Protein AF-0000000070794634 (afdb_homodimer)

Nearest PDB structures (foldseek):
  1ek9-assembly1_A  TM=8.458E-01  e=3.364E-18  Escherichia coli
  2xmn-assembly1_C  TM=8.516E-01  e=5.477E-17  Escherichia coli K-12
  1yc9-assembly1_A-3  TM=8.594E-01  e=1.752E-16  Vibrio cholerae
  2vdd-assembly1_A  TM=8.437E-01  e=4.238E-16  Escherichia coli K-12
  1wp1-assembly2_B  TM=8.830E-01  e=2.532E-12  Pseudomonas aeruginosa

Radius of gyration: 41.19 Å; Cα contacts (8 Å, |Δi|>4): 1205; chains: 2; bounding box: 105×138×126 Å

Sequence (838 aa):
MKHFSVKQITYTIFLGFCCFTGPISYAKTPLALSQLIKEATQNNPQIRAARDRLLAAIHVIPQARALPDPKLNAGYINMSENIPMDVDPRREQMLGGQQEIPFPGKLIVRGRIATLEAKRAEAEYQATSFAVIAELKRLYYDLYFVNKSIEIVQRNQELLHEMEKSSEANYSVGKTPQQDIYRAQTEISRLLMRLVILKQQRGSLQADINRLLNRSLEITIHTPAVLPVTPMGHNLEYFYTLVKSRAPQLIMQQRAVQKGRQAIRLSKMEYFPDVEIEGGQLHDTGMHTKGYQVLLKATVPLYFMQKQNHAVRESLARYNADIEDLQTTYRMLSFQVKNAYLLAERSAKLIHLIQHTIIPQASLTFTSSQATYGVGKVDFLTMLNNLLTLQENELEWHGELAEHEKAIAQIEESTGTFLMKHFSVKQITYTIFLGFCCFTGPISYAKTPLALSQLIKEATQNNPQIRAARDRLLAAIHVIPQARALPDPKLNAGYINMSENIPMDVDPRREQMLGGQQEIPFPGKLIVRGRIATLEAKRAEAEYQATSFAVIAELKRLYYDLYFVNKSIEIVQRNQELLHEMEKSSEANYSVGKTPQQDIYRAQTEISRLLMRLVILKQQRGSLQADINRLLNRSLEITIHTPAVLPVTPMGHNLEYFYTLVKSRAPQLIMQQRAVQKGRQAIRLSKMEYFPDVEIEGGQLHDTGMHTKGYQVLLKATVPLYFMQKQNHAVRESLARYNADIEDLQTTYRMLSFQVKNAYLLAERSAKLIHLIQHTIIPQASLTFTSSQATYGVGKVDFLTMLNNLLTLQENELEWHGELAEHEKAIAQIEESTGTFL

Secondary structure (DSSP, 8-state):
-------TT---------------------HHHHHHHHHHHHH-HHHHHHHHHHHHHHHHHHHHHSPPPPEEEEEEEEE-TT--TTS--EEEEEEEEEEEE--TTHHHHHHHHHHHHHHHHHHHHHHHHHHHHHHHHHHHHHHHHHHHHHHHHHHHHHHHHHHHHHHHHHHHTTSS-THHHHHHHHHHHHHHHHHHHHHHHHHHHHHHHHHHHTS-TT------SSPPPPP--S-HHHHHHHHHHH-HHHHHHHHHHHHHHHHHHHHHHTTSPEEEEEEEEEEETTTTEEEEEEEEEEE--TTTTTTHHHHHHHHHHHHHHHHHHHHHHHHHHHHHHHHHHHHHHHHHHHHHHIIIIIHHHHHHHHHHHHHHHHHTSS-HHHHHHHHHHHHHHHHHHHHHHHHHHHHHHHHHHHHT---/-------S----------------------HHHHHHHHHHHHH-HHHHHHHHHHHHHHHHHHHHHSPPPPEEEEEEEEEEET--TTS--EEEEEEEEEEEEPPTTHHHHHHHHHHHHHHHHHHHHHHHHHHHHHHHHHHHHHHHHHHHHHHHHHHHHHHHHHHHHHHHHHHHTTSS-THHHHHHHHHHHHHHHHHHHHHHHHHHHHHHHHHHHTS-TT------SSPPPPP--S-HHHHHHHHHHH-HHHHHHHHHHHHHHHHHHHHHHTTSPEEEEEEEEEEETTTTEEEEEEEEEEE--TTTTTTHHHHHHHHHHHHHHHHHHHHHHHHHHHHHHHHHHHHHHHHHHHHHHIIIIIHHHHHHHHHHHHHHHHHTSS-HHHHHHHHHHHHHHHHHHHHHHHHHHHHHHHHHHHHT---

InterPro domains:
  IPR003423 Outer membrane efflux protein [PF02321] (36-214)
  IPR003423 Outer membrane efflux protein [PF02321] (243-396)
  IPR051906 Outer membrane protein TolC-like [PTHR30026] (23-418)

Organism: Legionella pneumophila subsp. pneumophila (strain Philadelphia 1 / ATCC 33152 / DSM 7513) (NCBI:txid272624)

pLDDT: mean 86.17, std 16.87, range [25.06, 98.25]

Foldseek 3Di:
DPPPDPDDDPPPDPPPPPPCPPPLPQPDDPPQLVVLLVLLCVAFVQLVVLVVVLVVLVVCLVVLLDFDDKDKDWDWDWQPPPPPPPDFTFTKIKTKMKGWFFPPPLSVLSSVLSVLVSVLSVLVSLLSSLVLSLVLLLLQLVLVLLVVLLVLLVVLLVVLVVQLVVQVVCVVVPQADPVLNVVSVVVNVVSVVVNVVSVVVNLVSQLVSCNSSVHDSPDHGDDDPDFDFGDPPDDLVVLLVLLVPPFSVLSSLVSVLVSLVSQLVSLVSVQAKIKMKMKIKMAGPRVRDIDIDIDIDIDHDPPCVPPSVVSSVVSVVVSVVSVVVSVVLSVVLSVLLVVLVVLLVVLVVLLCCLVPPVLVVLVVQLVVQVVVVVVSNHHSVSNVVSSVSNSVSVSVNSVSSSSNSSSQSSSCSSSVHHD/DCPPPPPDDPPPPPPPPPPCPPPLPQPDDPPQLVVLLVLLCVAFVQLVVLVVVLVVLVVVLVVLLDFPDKDKDWDWDWDDPPPPPPDFTFTKIKTKMKGWFFDPPLSVLSSVLSVLVSVLSVLVSLLSSLVLSLVLLLLLLVLVLLVVLLVLLVVLLVVLVVQLVVQVVCVVVPQADPVLNVVSVVVNVVSVVVNVVSVVSNLVSQLVSCNSSVHDSPDHGDDDPAFDFGDPPDDLVVLLVLLVPPFSVLSSLVSVLVSLVSQLVSLVSVQAKIKMKMKIWMAGPRVRDIDIDIDIDIDHDPVCVPPSVVSSVVSVVVSVVSVVVSVVLSVVLSVLLVVLVVLLVVLVVLLCCLVPPVLVVLVVQLVVQVVVVVVSNDHSVSNVVSSVSNSVSVSVNSVSSSSNSSSQSSSCSSSVHHD

Solvent-accessible surface area (backbone atoms only — not comparable to full-atom values): 42490 Å² total; per-residue (Å²): 132,87,75,75,83,81,74,72,75,71,75,68,80,77,74,75,77,71,74,73,72,64,74,77,73,63,61,75,67,54,69,64,56,52,52,49,48,55,45,28,71,73,46,15,62,70,46,51,51,33,46,51,52,23,52,52,34,53,63,44,24,66,61,43,50,49,72,62,80,64,43,77,46,76,47,77,47,77,50,61,81,90,53,57,96,84,50,78,51,43,36,34,38,34,44,32,37,33,39,55,44,66,41,87,51,54,39,57,44,41,21,50,39,33,45,33,50,21,51,24,32,46,24,47,29,51,36,45,44,36,48,50,50,30,51,46,50,39,45,51,34,50,40,38,37,40,55,51,45,47,53,52,52,51,53,49,46,53,50,42,53,52,49,32,53,51,39,49,56,35,31,76,72,68,75,40,64,71,64,51,38,53,52,37,52,51,49,48,52,52,50,52,53,49,46,55,52,42,53,50,48,44,54,53,39,36,27,52,50,22,54,50,40,61,50,66,52,80,57,85,75,82,67,74,95,68,82,79,79,67,72,77,91,63,57,70,70,56,52,52,52,36,32,76,72,48,9,26,66,50,48,26,36,51,30,49,34,54,33,30,53,42,48,32,54,47,38,60,51,58,68,51,43,34,38,32,44,30,41,29,40,35,37,26,69,60,64,57,28,44,29,42,35,41,35,39,32,35,37,43,56,77,54,37,82,42,31,47,50,25,46,32,51,19,32,46,23,46,29,51,18,36,49,23,48,36,52,41,48,48,38,50,42,51,38,51,37,51,40,23,49,42,47,27,51,42,23,51,52,47,38,52,45,35,62,71,46,50,45,55,51,32,50,49,52,27,54,52,33,54,59,34,37,78,73,68,77,40,58,64,67,59,35,51,49,32,48,53,50,38,49,51,47,53,47,48,38,46,44,28,52,31,48,24,53,38,20,51,33,48,35,23,42,49,22,54,44,88,119,136,84,79,76,79,81,72,71,76,77,73,73,79,76,74,75,75,72,74,74,75,64,75,78,70,64,58,76,67,53,68,65,55,51,52,51,48,54,43,27,72,71,45,14,33,68,44,52,20,33,48,24,45,23,53,18,34,54,29,44,23,49,36,42,52,46,74,64,63,31,34,37,37,41,30,40,34,41,37,61,46,67,52,55,97,86,52,79,49,48,36,34,40,34,43,33,36,34,39,56,43,66,40,89,55,54,39,58,44,40,22,49,38,32,46,32,49,21,52,23,32,45,23,48,32,51,38,46,44,35,48,51,49,31,50,47,50,40,45,52,32,49,40,39,37,40,54,51,45,47,53,51,53,51,52,50,47,54,51,42,52,52,49,30,53,52,38,49,56,35,32,75,73,67,74,41,63,71,62,52,39,53,51,37,51,52,52,47,51,51,49,50,53,49,47,47,52,41,51,39,48,43,53,39,38,35,20,52,50,22,38,50,41,59,50,67,51,79,56,86,75,83,66,73,94,69,82,80,80,66,72,77,91,63,57,72,68,58,51,54,52,36,32,75,73,47,10,25,66,48,49,25,35,51,30,50,33,54,31,28,54,42,46,31,52,47,35,59,50,58,69,50,44,32,37,32,44,31,40,29,41,36,36,28,69,58,76,70,44,80,48,73,49,77,46,81,42,68,52,68,63,80,56,34,82,67,48,44,49,48,45,31,49,48,32,49,52,51,28,52,51,34,51,51,48,37,52,50,47,49,52,51,42,49,47,52,38,51,53,23,49,51,47,26,52,50,24,53,53,48,38,51,47,36,64,72,45,50,45,55,51,32,50,49,52,28,54,51,33,55,60,32,37,76,74,66,76,40,57,65,65,59,35,49,50,33,48,53,50,37,50,52,48,53,48,48,40,47,46,29,52,31,48,23,53,38,21,51,35,49,35,24,43,50,22,55,44,88,121

Structure (mmCIF, N/CA/C/O backbone):
data_AF-0000000070794634-model_v1
#
loop_
_entity.id
_entity.type
_entity.pdbx_description
1 polymer 'Chemiosmotic efflux system B protein C'
#
loop_
_atom_site.group_PDB
_atom_site.id
_atom_site.type_symbol
_atom_site.label_atom_id
_atom_site.label_alt_id
_atom_site.label_comp_id
_atom_site.label_asym_id
_atom_site.label_entity_id
_atom_site.label_seq_id
_atom_site.pdbx_PDB_ins_code
_atom_site.Cartn_x
_atom_site.Cartn_y
_atom_site.Cartn_z
_atom_site.occupancy
_atom_site.B_iso_or_equiv
_atom_site.auth_seq_id
_atom_site.auth_comp_id
_atom_site.auth_asym_id
_atom_site.auth_atom_id
_atom_site.pdbx_PDB_model_num
ATOM 1 N N . MET A 1 1 ? -18.656 -27 81.125 1 25.06 1 MET A N 1
ATOM 2 C CA . MET A 1 1 ? -18.375 -27.672 79.812 1 25.06 1 MET A CA 1
ATOM 3 C C . MET A 1 1 ? -19.312 -27.156 78.75 1 25.06 1 MET A C 1
ATOM 5 O O . MET A 1 1 ? -19.656 -27.891 77.812 1 25.06 1 MET A O 1
ATOM 9 N N . LYS A 1 2 ? -19.844 -25.906 78.938 1 28.2 2 LYS A N 1
ATOM 10 C CA . LYS A 1 2 ? -21.031 -25.391 78.25 1 28.2 2 LYS A CA 1
ATOM 11 C C . LYS A 1 2 ? -20.812 -25.266 76.75 1 28.2 2 LYS A C 1
ATOM 13 O O . LYS A 1 2 ? -19.891 -24.578 76.312 1 28.2 2 LYS A O 1
ATOM 18 N N . HIS A 1 3 ? -21.141 -26.375 76 1 28.7 3 HIS A N 1
ATOM 19 C CA . HIS A 1 3 ? -21 -26.719 74.562 1 28.7 3 HIS A CA 1
ATOM 20 C C . HIS A 1 3 ? -21.812 -25.781 73.688 1 28.7 3 HIS A C 1
ATOM 22 O O . HIS A 1 3 ? -23.016 -25.938 73.562 1 28.7 3 HIS A O 1
ATOM 28 N N . PHE A 1 4 ? -21.625 -24.484 73.938 1 31.44 4 PHE A N 1
ATOM 29 C CA . PHE A 1 4 ? -22.406 -23.531 73.188 1 31.44 4 PHE A CA 1
ATOM 30 C C . PHE A 1 4 ? -22.312 -23.828 71.688 1 31.44 4 PHE A C 1
ATOM 32 O O . PHE A 1 4 ? -21.234 -24.172 71.188 1 31.44 4 PHE A O 1
ATOM 39 N N . SER A 1 5 ? -23.422 -24.219 71 1 30.67 5 SER A N 1
ATOM 40 C CA . SER A 1 5 ? -23.797 -24.672 69.688 1 30.67 5 SER A CA 1
ATOM 41 C C . SER A 1 5 ? -23.391 -23.641 68.625 1 30.67 5 SER A C 1
ATOM 43 O O . SER A 1 5 ? -23.469 -22.438 68.875 1 30.67 5 SER A O 1
ATOM 45 N N . VAL A 1 6 ? -22.5 -23.984 67.625 1 30.52 6 VAL A N 1
ATOM 46 C CA . VAL A 1 6 ? -21.688 -23.516 66.5 1 30.52 6 VAL A CA 1
ATOM 47 C C . VAL A 1 6 ? -22.578 -22.844 65.438 1 30.52 6 VAL A C 1
ATOM 49 O O . VAL A 1 6 ? -22.078 -22.125 64.625 1 30.52 6 VAL A O 1
ATOM 52 N N . LYS A 1 7 ? -23.844 -23.359 65.25 1 30.47 7 LYS A N 1
ATOM 53 C CA . LYS A 1 7 ? -24.281 -23.406 63.875 1 30.47 7 LYS A CA 1
ATOM 54 C C . LYS A 1 7 ? -24.547 -22 63.344 1 30.47 7 LYS A C 1
ATOM 56 O O . LYS A 1 7 ? -24.516 -21.781 62.125 1 30.47 7 LYS A O 1
ATOM 61 N N . GLN A 1 8 ? -25.219 -21.25 64.125 1 27.73 8 GLN A N 1
ATOM 62 C CA . GLN A 1 8 ? -26.172 -20.391 63.438 1 27.73 8 GLN A CA 1
ATOM 63 C C . GLN A 1 8 ? -25.453 -19.391 62.531 1 27.73 8 GLN A C 1
ATOM 65 O O . GLN A 1 8 ? -25.891 -19.172 61.406 1 27.73 8 GLN A O 1
ATOM 70 N N . ILE A 1 9 ? -24.797 -18.469 63.031 1 30.27 9 ILE A N 1
ATOM 71 C CA . ILE A 1 9 ? -25.078 -17.094 62.656 1 30.27 9 ILE A CA 1
ATOM 72 C C . ILE A 1 9 ? -24.312 -16.75 61.375 1 30.27 9 ILE A C 1
ATOM 74 O O . ILE A 1 9 ? -24.266 -15.586 60.969 1 30.27 9 ILE A O 1
ATOM 78 N N . THR A 1 10 ? -23.625 -17.703 60.75 1 31.08 10 THR A N 1
ATOM 79 C CA . THR A 1 10 ? -22.703 -17.062 59.812 1 31.08 10 THR A CA 1
ATOM 80 C C . THR A 1 10 ? -23.469 -16.438 58.656 1 31.08 10 THR A C 1
ATOM 82 O O . THR A 1 10 ? -22.891 -16.219 57.594 1 31.08 10 THR A O 1
ATOM 85 N N . TYR A 1 11 ? -24.781 -16.141 58.844 1 33.69 11 TYR A N 1
ATOM 86 C CA . TYR A 1 11 ? -25.359 -15.68 57.594 1 33.69 11 TYR A CA 1
ATOM 87 C C . TYR A 1 11 ? -24.609 -14.453 57.094 1 33.69 11 TYR A C 1
ATOM 89 O O . TYR A 1 11 ? -24.75 -13.359 57.625 1 33.69 11 TYR A O 1
ATOM 97 N N . THR A 1 12 ? -23.234 -14.516 57 1 31.97 12 THR A N 1
ATOM 98 C CA . THR A 1 12 ? -22.516 -13.391 56.406 1 31.97 12 THR A CA 1
ATOM 99 C C . THR A 1 12 ? -23.234 -12.883 55.156 1 31.97 12 THR A C 1
ATOM 101 O O . THR A 1 12 ? -23.719 -13.672 54.344 1 31.97 12 THR A O 1
ATOM 104 N N . ILE A 1 13 ? -23.609 -11.594 55.188 1 33.06 13 ILE A N 1
ATOM 105 C CA . ILE A 1 13 ? -24.125 -10.562 54.312 1 33.06 13 ILE A CA 1
ATOM 106 C C . ILE A 1 13 ? -23.344 -10.555 53 1 33.06 13 ILE A C 1
ATOM 108 O O . ILE A 1 13 ? -22.141 -10.234 53 1 33.06 13 ILE A O 1
ATOM 112 N N . PHE A 1 14 ? -23.5 -11.617 52.156 1 35.25 14 PHE A N 1
ATOM 113 C CA . PHE A 1 14 ? -23.031 -11.547 50.781 1 35.25 14 PHE A CA 1
ATOM 114 C C . PHE A 1 14 ? -23.516 -10.273 50.125 1 35.25 14 PHE A C 1
ATOM 116 O O . PHE A 1 14 ? -24.703 -10.156 49.781 1 35.25 14 PHE A O 1
ATOM 123 N N . LEU A 1 15 ? -23.125 -9.055 50.656 1 34.25 15 LEU A N 1
ATOM 124 C CA . LEU A 1 15 ? -23.328 -7.84 49.875 1 34.25 15 LEU A CA 1
ATOM 125 C C . LEU A 1 15 ? -22.844 -8.016 48.438 1 34.25 15 LEU A C 1
ATOM 127 O O . LEU A 1 15 ? -21.656 -8.203 48.219 1 34.25 15 LEU A O 1
ATOM 131 N N . GLY A 1 16 ? -23.688 -8.625 47.625 1 31.25 16 GLY A N 1
ATOM 132 C CA . GLY A 1 16 ? -23.578 -8.68 46.188 1 31.25 16 GLY A CA 1
ATOM 133 C C . GLY A 1 16 ? -23.219 -7.34 45.562 1 31.25 16 GLY A C 1
ATOM 134 O O . GLY A 1 16 ? -23.984 -6.383 45.656 1 31.25 16 GLY A O 1
ATOM 135 N N . PHE A 1 17 ? -21.922 -6.902 45.656 1 34.66 17 PHE A N 1
ATOM 136 C CA . PHE A 1 17 ? -21.453 -5.797 44.844 1 34.66 17 PHE A CA 1
ATOM 137 C C . PHE A 1 17 ? -21.906 -5.965 43.406 1 34.66 17 PHE A C 1
ATOM 139 O O . PHE A 1 17 ? -21.375 -6.812 42.656 1 34.66 17 PHE A O 1
ATOM 146 N N . CYS A 1 18 ? -23.156 -5.828 43.125 1 31.48 18 CYS A N 1
ATOM 147 C CA . CYS A 1 18 ? -23.578 -5.66 41.719 1 31.48 18 CYS A CA 1
ATOM 148 C C . CYS A 1 18 ? -22.797 -4.551 41.031 1 31.48 18 CYS A C 1
ATOM 150 O O . CYS A 1 18 ? -22.922 -3.377 41.406 1 31.48 18 CYS A O 1
ATOM 152 N N . CYS A 1 19 ? -21.547 -4.789 40.719 1 34.34 19 CYS A N 1
ATOM 153 C CA . CYS A 1 19 ? -20.859 -3.916 39.781 1 34.34 19 CYS A CA 1
ATOM 154 C C . CYS A 1 19 ? -21.797 -3.518 38.625 1 34.34 19 CYS A C 1
ATOM 156 O O . CYS A 1 19 ? -22.25 -4.371 37.875 1 34.34 19 CYS A O 1
ATOM 158 N N . PHE A 1 20 ? -22.609 -2.508 38.875 1 33.19 20 PHE A N 1
ATOM 159 C CA . PHE A 1 20 ? -23.266 -1.794 37.781 1 33.19 20 PHE A CA 1
ATOM 160 C C . PHE A 1 20 ? -22.297 -1.556 36.656 1 33.19 20 PHE A C 1
ATOM 162 O O . PHE A 1 20 ? -21.406 -0.711 36.75 1 33.19 20 PHE A O 1
ATOM 169 N N . THR A 1 21 ? -21.859 -2.578 35.969 1 38.19 21 THR A N 1
ATOM 170 C CA . THR A 1 21 ? -21.266 -2.32 34.656 1 38.19 21 THR A CA 1
ATOM 171 C C . THR A 1 21 ? -22.156 -1.386 33.844 1 38.19 21 THR A C 1
ATOM 173 O O . THR A 1 21 ? -23.266 -1.758 33.469 1 38.19 21 THR A O 1
ATOM 176 N N . GLY A 1 22 ? -22.141 -0.104 34.219 1 35.34 22 GLY A N 1
ATOM 177 C CA . GLY A 1 22 ? -22.797 0.856 33.344 1 35.34 22 GLY A CA 1
ATOM 178 C C . GLY A 1 22 ? -22.578 0.571 31.891 1 35.34 22 GLY A C 1
ATOM 179 O O . GLY A 1 22 ? -21.531 0.049 31.5 1 35.34 22 GLY A O 1
ATOM 180 N N . PRO A 1 23 ? -23.609 0.364 31.203 1 38.22 23 PRO A N 1
ATOM 181 C CA . PRO A 1 23 ? -23.438 0.172 29.766 1 38.22 23 PRO A CA 1
ATOM 182 C C . PRO A 1 23 ? -22.547 1.233 29.125 1 38.22 23 PRO A C 1
ATOM 184 O O . PRO A 1 23 ? -22.656 2.418 29.453 1 38.22 23 PRO A O 1
ATOM 187 N N . ILE A 1 24 ? -21.328 0.891 28.906 1 38.69 24 ILE A N 1
ATOM 188 C CA . ILE A 1 24 ? -20.562 1.713 27.969 1 38.69 24 ILE A CA 1
ATOM 189 C C . ILE A 1 24 ? -21.469 2.182 26.844 1 38.69 24 ILE A C 1
ATOM 191 O O . ILE A 1 24 ? -21.984 1.368 26.062 1 38.69 24 ILE A O 1
ATOM 195 N N . SER A 1 25 ? -22.25 3.213 27.078 1 35.81 25 SER A N 1
ATOM 196 C CA . SER A 1 25 ? -23.062 3.834 26.031 1 35.81 25 SER A CA 1
ATOM 197 C C . SER A 1 25 ? -22.25 4.02 24.75 1 35.81 25 SER A C 1
ATOM 199 O O . SER A 1 25 ? -21.266 4.758 24.734 1 35.81 25 SER A O 1
ATOM 201 N N . TYR A 1 26 ? -22.203 3 23.984 1 42.72 26 TYR A N 1
ATOM 202 C CA . TYR A 1 26 ? -21.688 3.195 22.625 1 42.72 26 TYR A CA 1
ATOM 203 C C . TYR A 1 26 ? -22.328 4.414 21.969 1 42.72 26 TYR A C 1
ATOM 205 O O . TYR A 1 26 ? -23.547 4.613 22.078 1 42.72 26 TYR A O 1
ATOM 213 N N . ALA A 1 27 ? -21.766 5.516 22.031 1 47.47 27 ALA A N 1
ATOM 214 C CA . ALA A 1 27 ? -22.297 6.672 21.297 1 47.47 27 ALA A CA 1
ATOM 215 C C . ALA A 1 27 ? -23.016 6.238 20.031 1 47.47 27 ALA A C 1
ATOM 217 O O . ALA A 1 27 ? -22.469 5.465 19.234 1 47.47 27 ALA A O 1
ATOM 218 N N . LYS A 1 28 ? -24.375 6.457 19.969 1 52.38 28 LYS A N 1
ATOM 219 C CA . LYS A 1 28 ? -25.266 6.027 18.906 1 52.38 28 LYS A CA 1
ATOM 220 C C . LYS A 1 28 ? -24.938 6.715 17.578 1 52.38 28 LYS A C 1
ATOM 222 O O . LYS A 1 28 ? -24.844 7.941 17.516 1 52.38 28 LYS A O 1
ATOM 227 N N . THR A 1 29 ? -24.375 6.055 16.562 1 61.28 29 THR A N 1
ATOM 228 C CA . THR A 1 29 ? -24.25 6.5 15.18 1 61.28 29 THR A CA 1
ATOM 229 C C . THR A 1 29 ? -25.5 7.238 14.734 1 61.28 29 THR A C 1
ATOM 231 O O . THR A 1 29 ? -26.625 6.805 15.023 1 61.28 29 THR A O 1
ATOM 234 N N . PRO A 1 30 ? -25.297 8.453 14.352 1 70.75 30 PRO A N 1
ATOM 235 C CA . PRO A 1 30 ? -26.484 9.148 13.828 1 70.75 30 PRO A CA 1
ATOM 236 C C . PRO A 1 30 ? -27.344 8.25 12.938 1 70.75 30 PRO A C 1
ATOM 238 O O . PRO A 1 30 ? -26.812 7.453 12.164 1 70.75 30 PRO A O 1
ATOM 241 N N . LEU A 1 31 ? -28.625 8.297 13.227 1 71.5 31 LEU A N 1
ATOM 242 C CA . LEU A 1 31 ? -29.594 7.445 12.547 1 71.5 31 LEU A CA 1
ATOM 243 C C . LEU A 1 31 ? -29.391 7.488 11.039 1 71.5 31 LEU A C 1
ATOM 245 O O . LEU A 1 31 ? -29.5 6.461 10.367 1 71.5 31 LEU A O 1
ATOM 249 N N . ALA A 1 32 ? -28.953 8.617 10.633 1 83.88 32 ALA A N 1
ATOM 250 C CA . ALA A 1 32 ? -28.766 8.773 9.188 1 83.88 32 ALA A CA 1
ATOM 251 C C . ALA A 1 32 ? -27.578 7.965 8.703 1 83.88 32 ALA A C 1
ATOM 253 O O . ALA A 1 32 ? -27.641 7.312 7.652 1 83.88 32 ALA A O 1
ATOM 254 N N . LEU A 1 33 ? -26.578 7.883 9.547 1 92.19 33 LEU A N 1
ATOM 255 C CA . LEU A 1 33 ? -25.375 7.148 9.141 1 92.19 33 LEU A CA 1
ATOM 256 C C . LEU A 1 33 ? -25.625 5.645 9.195 1 92.19 33 LEU A C 1
ATOM 258 O O . LEU A 1 33 ? -25.156 4.906 8.32 1 92.19 33 LEU A O 1
ATOM 262 N N . SER A 1 34 ? -26.438 5.191 10.148 1 91.88 34 SER A N 1
ATOM 263 C CA . SER A 1 34 ? -26.734 3.77 10.273 1 91.88 34 SER A CA 1
ATOM 264 C C . SER A 1 34 ? -27.531 3.262 9.07 1 91.88 34 SER A C 1
ATOM 266 O O . SER A 1 34 ? -27.297 2.145 8.602 1 91.88 34 SER A O 1
ATOM 268 N N . GLN A 1 35 ? -28.406 4.125 8.602 1 92.94 35 GLN A N 1
ATOM 269 C CA . GLN A 1 35 ? -29.188 3.764 7.426 1 92.94 35 GLN A CA 1
ATOM 270 C C . GLN A 1 35 ? -28.297 3.697 6.18 1 92.94 35 GLN A C 1
ATOM 272 O O . GLN A 1 35 ? -28.469 2.805 5.348 1 92.94 35 GLN A O 1
ATOM 277 N N . LEU A 1 36 ? -27.391 4.609 6.09 1 95.69 36 LEU A N 1
ATOM 278 C CA . LEU A 1 36 ? -26.469 4.621 4.953 1 95.69 36 LEU A CA 1
ATOM 279 C C . LEU A 1 36 ? -25.562 3.395 4.977 1 95.69 36 LEU A C 1
ATOM 281 O O . LEU A 1 36 ? -25.266 2.818 3.93 1 95.69 36 LEU A O 1
ATOM 285 N N . ILE A 1 37 ? -25.172 2.969 6.176 1 96.19 37 ILE A N 1
ATOM 286 C CA . ILE A 1 37 ? -24.312 1.805 6.328 1 96.19 37 ILE A CA 1
ATOM 287 C C . ILE A 1 37 ? -25.047 0.545 5.895 1 96.19 37 ILE A C 1
ATOM 289 O O . ILE A 1 37 ? -24.5 -0.296 5.184 1 96.19 37 ILE A O 1
ATOM 293 N N . LYS A 1 38 ? -26.297 0.442 6.289 1 95 38 LYS A N 1
ATOM 294 C CA . LYS A 1 38 ? -27.125 -0.705 5.898 1 95 38 LYS A CA 1
ATOM 295 C C . LYS A 1 38 ? -27.312 -0.756 4.387 1 95 38 LYS A C 1
ATOM 297 O O . LYS A 1 38 ? -27.172 -1.818 3.773 1 95 38 LYS A O 1
ATOM 302 N N . GLU A 1 39 ? -27.531 0.376 3.832 1 94.94 39 GLU A N 1
ATOM 303 C CA . GLU A 1 39 ? -27.719 0.459 2.387 1 94.94 39 GLU A CA 1
ATOM 304 C C . GLU A 1 39 ? -26.438 0.108 1.645 1 94.94 39 GLU A C 1
ATOM 306 O O . GLU A 1 39 ? -26.469 -0.596 0.634 1 94.94 39 GLU A O 1
ATOM 311 N N . ALA A 1 40 ? -25.312 0.579 2.098 1 95.81 40 ALA A N 1
ATOM 312 C CA . ALA A 1 40 ? -24.016 0.298 1.47 1 95.81 40 ALA A CA 1
ATOM 313 C C . ALA A 1 40 ? -23.688 -1.188 1.547 1 95.81 40 ALA A C 1
ATOM 315 O O . ALA A 1 40 ? -23.188 -1.769 0.583 1 95.81 40 ALA A O 1
ATOM 316 N N . THR A 1 41 ? -24.031 -1.823 2.662 1 95.5 41 THR A N 1
ATOM 317 C CA . THR A 1 41 ? -23.719 -3.234 2.859 1 95.5 41 THR A CA 1
ATOM 318 C C . THR A 1 41 ? -24.547 -4.105 1.916 1 95.5 41 THR A C 1
ATOM 320 O O . THR A 1 41 ? -24.078 -5.148 1.456 1 95.5 41 THR A O 1
ATOM 323 N N . GLN A 1 42 ? -25.656 -3.609 1.543 1 94.12 42 GLN A N 1
ATOM 324 C CA . GLN A 1 42 ? -26.562 -4.41 0.721 1 94.12 42 GLN A CA 1
ATOM 325 C C . GLN A 1 42 ? -26.359 -4.121 -0.764 1 94.12 42 GLN A C 1
ATOM 327 O O . GLN A 1 42 ? -26.484 -5.023 -1.598 1 94.12 42 GLN A O 1
ATOM 332 N N . ASN A 1 43 ? -25.953 -2.889 -1.08 1 94.44 43 ASN A N 1
ATOM 333 C CA . ASN A 1 43 ? -26.047 -2.492 -2.482 1 94.44 43 ASN A CA 1
ATOM 334 C C . ASN A 1 43 ? -24.656 -2.211 -3.074 1 94.44 43 ASN A C 1
ATOM 336 O O . ASN A 1 43 ? -24.516 -2.092 -4.293 1 94.44 43 ASN A O 1
ATOM 340 N N . ASN A 1 44 ? -23.641 -2.121 -2.33 1 96.44 44 ASN A N 1
ATOM 341 C CA . ASN A 1 44 ? -22.328 -1.778 -2.857 1 96.44 44 ASN A CA 1
ATOM 342 C C . ASN A 1 44 ? -21.781 -2.873 -3.777 1 96.44 44 ASN A C 1
ATOM 344 O O . ASN A 1 44 ? -21.688 -4.035 -3.379 1 96.44 44 ASN A O 1
ATOM 348 N N . PRO A 1 45 ? -21.375 -2.479 -4.984 1 97.06 45 PRO A N 1
ATOM 349 C CA . PRO A 1 45 ? -20.938 -3.48 -5.957 1 97.06 45 PRO A CA 1
ATOM 350 C C . PRO A 1 45 ? -19.641 -4.188 -5.535 1 97.06 45 PRO A C 1
ATOM 352 O O . PRO A 1 45 ? -19.438 -5.355 -5.883 1 97.06 45 PRO A O 1
ATOM 355 N N . GLN A 1 46 ? -18.75 -3.533 -4.875 1 97.5 46 GLN A N 1
ATOM 356 C CA . GLN A 1 46 ? -17.531 -4.176 -4.422 1 97.5 46 GLN A CA 1
ATOM 357 C C . GLN A 1 46 ? -17.812 -5.293 -3.428 1 97.5 46 GLN A C 1
ATOM 359 O O . GLN A 1 46 ? -17.203 -6.355 -3.479 1 97.5 46 GLN A O 1
ATOM 364 N N . ILE A 1 47 ? -18.781 -5.07 -2.506 1 97.38 47 ILE A N 1
ATOM 365 C CA . ILE A 1 47 ? -19.172 -6.078 -1.521 1 97.38 47 ILE A CA 1
ATOM 366 C C . ILE A 1 47 ? -19.875 -7.242 -2.219 1 97.38 47 ILE A C 1
ATOM 368 O O . ILE A 1 47 ? -19.594 -8.406 -1.925 1 97.38 47 ILE A O 1
ATOM 372 N N . ARG A 1 48 ? -20.672 -6.914 -3.184 1 96.75 48 ARG A N 1
ATOM 373 C CA . ARG A 1 48 ? -21.391 -7.941 -3.938 1 96.75 48 ARG A CA 1
ATOM 374 C C . ARG A 1 48 ? -20.422 -8.781 -4.762 1 96.75 48 ARG A C 1
ATOM 376 O O . ARG A 1 48 ? -20.578 -10 -4.859 1 96.75 48 ARG A O 1
ATOM 383 N N . ALA A 1 49 ? -19.453 -8.109 -5.367 1 97.38 49 ALA A N 1
ATOM 384 C CA . ALA A 1 49 ? -18.438 -8.844 -6.133 1 97.38 49 ALA A CA 1
ATOM 385 C C . ALA A 1 49 ? -17.656 -9.789 -5.234 1 97.38 49 ALA A C 1
ATOM 387 O O . ALA A 1 49 ? -17.375 -10.93 -5.617 1 97.38 49 ALA A O 1
ATOM 388 N N . ALA A 1 50 ? -17.328 -9.352 -4.023 1 97.19 50 ALA A N 1
ATOM 389 C CA . ALA A 1 50 ? -16.594 -10.195 -3.076 1 97.19 50 ALA A CA 1
ATOM 390 C C . ALA A 1 50 ? -17.453 -11.383 -2.641 1 97.19 50 ALA A C 1
ATOM 392 O O . ALA A 1 50 ? -16.938 -12.492 -2.469 1 97.19 50 ALA A O 1
ATOM 393 N N . ARG A 1 51 ? -18.719 -11.172 -2.469 1 96.81 51 ARG A N 1
ATOM 394 C CA . ARG A 1 51 ? -19.641 -12.25 -2.113 1 96.81 51 ARG A CA 1
ATOM 395 C C . ARG A 1 51 ? -19.719 -13.289 -3.225 1 96.81 51 ARG A C 1
ATOM 397 O O . ARG A 1 51 ? -19.672 -14.492 -2.955 1 96.81 51 ARG A O 1
ATOM 404 N N . ASP A 1 52 ? -19.781 -12.773 -4.465 1 97.25 52 ASP A N 1
ATOM 405 C CA . ASP A 1 52 ? -19.844 -13.688 -5.602 1 97.25 52 ASP A CA 1
ATOM 406 C C . ASP A 1 52 ? -18.547 -14.477 -5.75 1 97.25 52 ASP A C 1
ATOM 408 O O . ASP A 1 52 ? -18.562 -15.648 -6.121 1 97.25 52 ASP A O 1
ATOM 412 N N . ARG A 1 53 ? -17.469 -13.844 -5.492 1 97.25 53 ARG A N 1
ATOM 413 C CA . ARG A 1 53 ? -16.188 -14.547 -5.523 1 97.25 53 ARG A CA 1
ATOM 414 C C . ARG A 1 53 ? -16.125 -15.617 -4.438 1 97.25 53 ARG A C 1
ATOM 416 O O . ARG A 1 53 ? -15.547 -16.688 -4.645 1 97.25 53 ARG A O 1
ATOM 423 N N . LEU A 1 54 ? -16.734 -15.336 -3.232 1 96.75 54 LEU A N 1
ATOM 424 C CA . LEU A 1 54 ? -16.828 -16.328 -2.168 1 96.75 54 LEU A CA 1
ATOM 425 C C . LEU A 1 54 ? -17.656 -17.531 -2.613 1 96.75 54 LEU A C 1
ATOM 427 O O . LEU A 1 54 ? -17.25 -18.672 -2.42 1 96.75 54 LEU A O 1
ATOM 431 N N . LEU A 1 55 ? -18.75 -17.266 -3.307 1 97.25 55 LEU A N 1
ATOM 432 C CA . LEU A 1 55 ? -19.609 -18.328 -3.805 1 97.25 55 LEU A CA 1
ATOM 433 C C . LEU A 1 55 ? -18.875 -19.172 -4.848 1 97.25 55 LEU A C 1
ATOM 435 O O . LEU A 1 55 ? -18.984 -20.406 -4.855 1 97.25 55 LEU A O 1
ATOM 439 N N . ALA A 1 56 ? -18.141 -18.469 -5.684 1 97.38 56 ALA A N 1
ATOM 440 C CA . ALA A 1 56 ? -17.359 -19.188 -6.68 1 97.38 56 ALA A CA 1
ATOM 441 C C . ALA A 1 56 ? -16.344 -20.109 -6.012 1 97.38 56 ALA A C 1
ATOM 443 O O . ALA A 1 56 ? -16.156 -21.25 -6.441 1 97.38 56 ALA A O 1
ATOM 444 N N . ALA A 1 57 ? -15.695 -19.625 -4.969 1 96.81 57 ALA A N 1
ATOM 445 C CA . ALA A 1 57 ? -14.688 -20.422 -4.266 1 96.81 57 ALA A CA 1
ATOM 446 C C . ALA A 1 57 ? -15.328 -21.641 -3.586 1 96.81 57 ALA A C 1
ATOM 448 O O . ALA A 1 57 ? -14.719 -22.703 -3.508 1 96.81 57 ALA A O 1
ATOM 449 N N . ILE A 1 58 ? -16.578 -21.5 -3.096 1 96.5 58 ILE A N 1
ATOM 450 C CA . ILE A 1 58 ? -17.297 -22.594 -2.436 1 96.5 58 ILE A CA 1
ATOM 451 C C . ILE A 1 58 ? -17.609 -23.688 -3.447 1 96.5 58 ILE A C 1
ATOM 453 O O . ILE A 1 58 ? -17.516 -24.875 -3.133 1 96.5 58 ILE A O 1
ATOM 457 N N . HIS A 1 59 ? -17.875 -23.281 -4.699 1 96.19 59 HIS A N 1
ATOM 458 C CA . HIS A 1 59 ? -18.25 -24.234 -5.727 1 96.19 59 HIS A CA 1
ATOM 459 C C . HIS A 1 59 ? -17.016 -24.984 -6.258 1 96.19 59 HIS A C 1
ATOM 461 O O . HIS A 1 59 ? -17.156 -26.016 -6.922 1 96.19 59 HIS A O 1
ATOM 467 N N . VAL A 1 60 ? -15.859 -24.531 -5.945 1 95.88 60 VAL A N 1
ATOM 468 C CA . VAL A 1 60 ? -14.633 -25.203 -6.375 1 95.88 60 VAL A CA 1
ATOM 469 C C . VAL A 1 60 ? -14.352 -26.406 -5.473 1 95.88 60 VAL A C 1
ATOM 471 O O . VAL A 1 60 ? -13.688 -27.359 -5.887 1 95.88 60 VAL A O 1
ATOM 474 N N . ILE A 1 61 ? -14.883 -26.469 -4.199 1 95.12 61 ILE A N 1
ATOM 475 C CA . ILE A 1 61 ? -14.562 -27.469 -3.189 1 95.12 61 ILE A CA 1
ATOM 476 C C . ILE A 1 61 ? -14.969 -28.859 -3.686 1 95.12 61 ILE A C 1
ATOM 478 O O . ILE A 1 61 ? -14.141 -29.766 -3.746 1 95.12 61 ILE A O 1
ATOM 482 N N . PRO A 1 62 ? -16.25 -29.078 -4.215 1 94.75 62 PRO A N 1
ATOM 483 C CA . PRO A 1 62 ? -16.609 -30.406 -4.695 1 94.75 62 PRO A CA 1
ATOM 484 C C . PRO A 1 62 ? -15.867 -30.797 -5.969 1 94.75 62 PRO A C 1
ATOM 486 O O . PRO A 1 62 ? -15.609 -31.984 -6.203 1 94.75 62 PRO A O 1
ATOM 489 N N . GLN A 1 63 ? -15.43 -29.875 -6.762 1 92.81 63 GLN A N 1
ATOM 490 C CA . GLN A 1 63 ? -14.68 -30.156 -7.98 1 92.81 63 GLN A CA 1
ATOM 491 C C . GLN A 1 63 ? -13.281 -30.672 -7.648 1 92.81 63 GLN A C 1
ATOM 493 O O . GLN A 1 63 ? -12.781 -31.578 -8.32 1 92.81 63 GLN A O 1
ATOM 498 N N . ALA A 1 64 ? -12.742 -30.125 -6.562 1 90.69 64 ALA A N 1
ATOM 499 C CA . ALA A 1 64 ? -11.391 -30.516 -6.188 1 90.69 64 ALA A CA 1
ATOM 500 C C . ALA A 1 64 ? -11.375 -31.906 -5.566 1 90.69 64 ALA A C 1
ATOM 502 O O . ALA A 1 64 ? -10.367 -32.625 -5.641 1 90.69 64 ALA A O 1
ATOM 503 N N . ARG A 1 65 ? -12.531 -32.344 -5.02 1 91.19 65 ARG A N 1
ATOM 504 C CA . ARG A 1 65 ? -12.625 -33.625 -4.367 1 91.19 65 ARG A CA 1
ATOM 505 C C . ARG A 1 65 ? -13.055 -34.719 -5.355 1 91.19 65 ARG A C 1
ATOM 507 O O . ARG A 1 65 ? -13.031 -35.906 -5.039 1 91.19 65 ARG A O 1
ATOM 514 N N . ALA A 1 66 ? -13.359 -34.312 -6.598 1 89.44 66 ALA A N 1
ATOM 515 C CA . ALA A 1 66 ? -13.922 -35.25 -7.566 1 89.44 66 ALA A CA 1
ATOM 516 C C . ALA A 1 66 ? -12.812 -35.969 -8.336 1 89.44 66 ALA A C 1
ATOM 518 O O . ALA A 1 66 ? -11.711 -35.438 -8.5 1 89.44 66 ALA A O 1
ATOM 519 N N . LEU A 1 67 ? -13.109 -37.25 -8.75 1 88.81 67 LEU A N 1
ATOM 520 C CA . LEU A 1 67 ? -12.211 -38 -9.609 1 88.81 67 LEU A CA 1
ATOM 521 C C . LEU A 1 67 ? -12.211 -37.469 -11.023 1 88.81 67 LEU A C 1
ATOM 523 O O . LEU A 1 67 ? -13.219 -36.906 -11.484 1 88.81 67 LEU A O 1
ATOM 527 N N . PRO A 1 68 ? -11.07 -37.531 -11.719 1 86.38 68 PRO A N 1
ATOM 528 C CA . PRO A 1 68 ? -11.078 -37.125 -13.125 1 86.38 68 PRO A CA 1
ATOM 529 C C . PRO A 1 68 ? -12.102 -37.906 -13.953 1 86.38 68 PRO A C 1
ATOM 531 O O . PRO A 1 68 ? -12.445 -39.031 -13.609 1 86.38 68 PRO A O 1
ATOM 534 N N . ASP A 1 69 ? -12.562 -37.281 -15.023 1 84.44 69 ASP A N 1
ATOM 535 C CA . ASP A 1 69 ? -13.562 -37.938 -15.883 1 84.44 69 ASP A CA 1
ATOM 536 C C . ASP A 1 69 ? -13 -39.188 -16.531 1 84.44 69 ASP A C 1
ATOM 538 O O . ASP A 1 69 ? -11.852 -39.219 -16.969 1 84.44 69 ASP A O 1
ATOM 542 N N . PRO A 1 70 ? -13.742 -40.281 -16.5 1 86.5 70 PRO A N 1
ATOM 543 C CA . PRO A 1 70 ? -13.32 -41.531 -17.172 1 86.5 70 PRO A CA 1
ATOM 544 C C . PRO A 1 70 ? -13.242 -41.375 -18.688 1 86.5 70 PRO A C 1
ATOM 546 O O . PRO A 1 70 ? -13.852 -40.469 -19.25 1 86.5 70 PRO A O 1
ATOM 549 N N . LYS A 1 71 ? -12.406 -42.094 -19.234 1 86.88 71 LYS A N 1
ATOM 550 C CA . LYS A 1 71 ? -12.266 -42.094 -20.688 1 86.88 71 LYS A CA 1
ATOM 551 C C . LYS A 1 71 ? -12.789 -43.406 -21.281 1 86.88 71 LYS A C 1
ATOM 553 O O . LYS A 1 71 ? -12.602 -44.469 -20.703 1 86.88 71 LYS A O 1
ATOM 558 N N . LEU A 1 72 ? -13.461 -43.188 -22.375 1 84.94 72 LEU A N 1
ATOM 559 C CA . LEU A 1 72 ? -13.953 -44.344 -23.125 1 84.94 72 LEU A CA 1
ATOM 560 C C . LEU A 1 72 ? -13.148 -44.562 -24.391 1 84.94 72 LEU A C 1
ATOM 562 O O . LEU A 1 72 ? -12.773 -43.594 -25.062 1 84.94 72 LEU A O 1
ATOM 566 N N . ASN A 1 73 ? -12.773 -45.844 -24.5 1 80.25 73 ASN A N 1
ATOM 567 C CA . ASN A 1 73 ? -12 -46.156 -25.703 1 80.25 73 ASN A CA 1
ATOM 568 C C . ASN A 1 73 ? -12.711 -47.219 -26.562 1 80.25 73 ASN A C 1
ATOM 570 O O . ASN A 1 73 ? -13.352 -48.125 -26.047 1 80.25 73 ASN A O 1
ATOM 574 N N . ALA A 1 74 ? -12.703 -46.938 -27.875 1 79.06 74 ALA A N 1
ATOM 575 C CA . ALA A 1 74 ? -13.18 -47.906 -28.875 1 79.06 74 ALA A CA 1
ATOM 576 C C . ALA A 1 74 ? -12.141 -48.125 -29.969 1 79.06 74 ALA A C 1
ATOM 578 O O . ALA A 1 74 ? -11.594 -47.156 -30.516 1 79.06 74 ALA A O 1
ATOM 579 N N . GLY A 1 75 ? -11.742 -49.344 -30.016 1 74.88 75 GLY A N 1
ATOM 580 C CA . GLY A 1 75 ? -10.734 -49.656 -31.016 1 74.88 75 GLY A CA 1
ATOM 581 C C . GLY A 1 75 ? -11.125 -50.844 -31.922 1 74.88 75 GLY A C 1
ATOM 582 O O . GLY A 1 75 ? -12.031 -51.594 -31.594 1 74.88 75 GLY A O 1
ATOM 583 N N . TYR A 1 76 ? -10.539 -50.844 -33.188 1 74.25 76 TYR A N 1
ATOM 584 C CA . TYR A 1 76 ? -10.727 -51.906 -34.156 1 74.25 76 TYR A CA 1
ATOM 585 C C . TYR A 1 76 ? -9.398 -52.344 -34.781 1 74.25 76 TYR A C 1
ATOM 587 O O . TYR A 1 76 ? -8.602 -51.469 -35.188 1 74.25 76 TYR A O 1
ATOM 595 N N . ILE A 1 77 ? -9 -53.562 -34.469 1 66.5 77 ILE A N 1
ATOM 596 C CA . ILE A 1 77 ? -7.777 -54.094 -35.062 1 66.5 77 ILE A CA 1
ATOM 597 C C . ILE A 1 77 ? -8.117 -55.125 -36.156 1 66.5 77 ILE A C 1
ATOM 599 O O . ILE A 1 77 ? -8.898 -56.031 -35.906 1 66.5 77 ILE A O 1
ATOM 603 N N . ASN A 1 78 ? -7.633 -54.938 -37.406 1 66 78 ASN A N 1
ATOM 604 C CA . ASN A 1 78 ? -7.809 -55.875 -38.5 1 66 78 ASN A CA 1
ATOM 605 C C . ASN A 1 78 ? -6.469 -56.406 -39 1 66 78 ASN A C 1
ATOM 607 O O . ASN A 1 78 ? -5.641 -55.625 -39.5 1 66 78 ASN A O 1
ATOM 611 N N . MET A 1 79 ? -6.125 -57.656 -38.594 1 59.78 79 MET A N 1
ATOM 612 C CA . MET A 1 79 ? -4.918 -58.281 -39.156 1 59.78 79 MET A CA 1
ATOM 613 C C . MET A 1 79 ? -5.258 -59.281 -40.25 1 59.78 79 MET A C 1
ATOM 615 O O . MET A 1 79 ? -5.656 -60.406 -39.969 1 59.78 79 MET A O 1
ATOM 619 N N . SER A 1 80 ? -5.605 -58.969 -41.375 1 58.62 80 SER A N 1
ATOM 620 C CA . SER A 1 80 ? -6.031 -59.938 -42.375 1 58.62 80 SER A CA 1
ATOM 621 C C . SER A 1 80 ? -4.922 -60.219 -43.406 1 58.62 80 SER A C 1
ATOM 623 O O . SER A 1 80 ? -4.914 -61.25 -44.062 1 58.62 80 SER A O 1
ATOM 625 N N . GLU A 1 81 ? -4.008 -59.25 -43.656 1 56.19 81 GLU A N 1
ATOM 626 C CA . GLU A 1 81 ? -3.285 -59.5 -44.906 1 56.19 81 GLU A CA 1
ATOM 627 C C . GLU A 1 81 ? -1.999 -60.281 -44.688 1 56.19 81 GLU A C 1
ATOM 629 O O . GLU A 1 81 ? -1.3 -60.062 -43.688 1 56.19 81 GLU A O 1
ATOM 634 N N . ASN A 1 82 ? -1.515 -61.219 -45.594 1 52.75 82 ASN A N 1
ATOM 635 C CA . ASN A 1 82 ? -0.381 -62.094 -45.812 1 52.75 82 ASN A CA 1
ATOM 636 C C . ASN A 1 82 ? -0.185 -63.062 -44.656 1 52.75 82 ASN A C 1
ATOM 638 O O . ASN A 1 82 ? 0.944 -63.312 -44.219 1 52.75 82 ASN A O 1
ATOM 642 N N . ILE A 1 83 ? -1.308 -63.344 -43.875 1 52.09 83 ILE A N 1
ATOM 643 C CA . ILE A 1 83 ? -1.226 -64.312 -42.812 1 52.09 83 ILE A CA 1
ATOM 644 C C . ILE A 1 83 ? -0.946 -65.688 -43.375 1 52.09 83 ILE A C 1
ATOM 646 O O . ILE A 1 83 ? -1.604 -66.125 -44.344 1 52.09 83 ILE A O 1
ATOM 650 N N . PRO A 1 84 ? 0.194 -66.25 -43.125 1 51.31 84 PRO A N 1
ATOM 651 C CA . PRO A 1 84 ? 0.298 -67.625 -43.531 1 51.31 84 PRO A CA 1
ATOM 652 C C . PRO A 1 84 ? -0.959 -68.438 -43.25 1 51.31 84 PRO A C 1
ATOM 654 O O . PRO A 1 84 ? -1.759 -68.062 -42.375 1 51.31 84 PRO A O 1
ATOM 657 N N . MET A 1 85 ? -1.317 -69.5 -44.156 1 50.84 85 MET A N 1
ATOM 658 C CA . MET A 1 85 ? -2.498 -70.312 -44.156 1 50.84 85 MET A CA 1
ATOM 659 C C . MET A 1 85 ? -2.898 -70.75 -42.75 1 50.84 85 MET A C 1
ATOM 661 O O . MET A 1 85 ? -4.043 -71.125 -42.5 1 50.84 85 MET A O 1
ATOM 665 N N . ASP A 1 86 ? -2.023 -70.812 -41.719 1 46.69 86 ASP A N 1
ATOM 666 C CA . ASP A 1 86 ? -2.287 -71.375 -40.406 1 46.69 86 ASP A CA 1
ATOM 667 C C . ASP A 1 86 ? -2.689 -70.312 -39.406 1 46.69 86 ASP A C 1
ATOM 669 O O . ASP A 1 86 ? -2.922 -70.562 -38.25 1 46.69 86 ASP A O 1
ATOM 673 N N . VAL A 1 87 ? -2.545 -69 -39.781 1 52.5 87 VAL A N 1
ATOM 674 C CA . VAL A 1 87 ? -2.846 -68.062 -38.75 1 52.5 87 VAL A CA 1
ATOM 675 C C . VAL A 1 87 ? -4.137 -67.312 -39.094 1 52.5 87 VAL A C 1
ATOM 677 O O . VAL A 1 87 ? -4.316 -66.875 -40.219 1 52.5 87 VAL A O 1
ATOM 680 N N . ASP A 1 88 ? -5.238 -67.438 -38.438 1 53.53 88 ASP A N 1
ATOM 681 C CA . ASP A 1 88 ? -6.582 -66.875 -38.625 1 53.53 88 ASP A CA 1
ATOM 682 C C . ASP A 1 88 ? -6.57 -65.375 -38.594 1 53.53 88 ASP A C 1
ATOM 684 O O . ASP A 1 88 ? -5.832 -64.75 -37.812 1 53.53 88 ASP A O 1
ATOM 688 N N . PRO A 1 89 ? -7.238 -64.688 -39.688 1 58.62 89 PRO A N 1
ATOM 689 C CA . PRO A 1 89 ? -7.422 -63.25 -39.75 1 58.62 89 PRO A CA 1
ATOM 690 C C . PRO A 1 89 ? -8 -62.688 -38.438 1 58.62 89 PRO A C 1
ATOM 692 O O . PRO A 1 89 ? -8.867 -63.312 -37.812 1 58.62 89 PRO A O 1
ATOM 695 N N . ARG A 1 90 ? -7.246 -61.75 -37.75 1 65.38 90 ARG A N 1
ATOM 696 C CA . ARG A 1 90 ? -7.672 -61.188 -36.469 1 65.38 90 ARG A CA 1
ATOM 697 C C . ARG A 1 90 ? -8.406 -59.875 -36.688 1 65.38 90 ARG A C 1
ATOM 699 O O . ARG A 1 90 ? -7.84 -58.906 -37.219 1 65.38 90 ARG A O 1
ATOM 706 N N . ARG A 1 91 ? -9.836 -59.875 -36.688 1 73.62 91 ARG A N 1
ATOM 707 C CA . ARG A 1 91 ? -10.664 -58.688 -36.625 1 73.62 91 ARG A CA 1
ATOM 708 C C . ARG A 1 91 ? -11.156 -58.438 -35.219 1 73.62 91 ARG A C 1
ATOM 710 O O . ARG A 1 91 ? -12.195 -58.969 -34.812 1 73.62 91 ARG A O 1
ATOM 717 N N . GLU A 1 92 ? -10.453 -57.656 -34.469 1 73.69 92 GLU A N 1
ATOM 718 C CA . GLU A 1 92 ? -10.719 -57.469 -33.031 1 73.69 92 GLU A CA 1
ATOM 719 C C . GLU A 1 92 ? -11.328 -56.094 -32.781 1 73.69 92 GLU A C 1
ATOM 721 O O . GLU A 1 92 ? -10.844 -55.062 -33.281 1 73.69 92 GLU A O 1
ATOM 726 N N . GLN A 1 93 ? -12.586 -56.094 -32.25 1 79.12 93 GLN A N 1
ATOM 727 C CA . GLN A 1 93 ? -13.203 -54.875 -31.734 1 79.12 93 GLN A CA 1
ATOM 728 C C . GLN A 1 93 ? -12.938 -54.719 -30.25 1 79.12 93 GLN A C 1
ATOM 730 O O . GLN A 1 93 ? -13.031 -55.688 -29.484 1 79.12 93 GLN A O 1
ATOM 735 N N . MET A 1 94 ? -12.461 -53.594 -29.969 1 78.69 94 MET A N 1
ATOM 736 C CA . MET A 1 94 ? -12.172 -53.344 -28.562 1 78.69 94 MET A CA 1
ATOM 737 C C . MET A 1 94 ? -13.047 -52.188 -28.031 1 78.69 94 MET A C 1
ATOM 739 O O . MET A 1 94 ? -13.219 -51.188 -28.703 1 78.69 94 MET A O 1
ATOM 743 N N . LEU A 1 95 ? -13.82 -52.438 -27.016 1 81.38 95 LEU A N 1
ATOM 744 C CA . LEU A 1 95 ? -14.562 -51.438 -26.25 1 81.38 95 LEU A CA 1
ATOM 745 C C . LEU A 1 95 ? -14.141 -51.438 -24.781 1 81.38 95 LEU A C 1
ATOM 747 O O . LEU A 1 95 ? -14.133 -52.5 -24.141 1 81.38 95 LEU A O 1
ATOM 751 N N . GLY A 1 96 ? -13.672 -50.312 -24.406 1 83.38 96 GLY A N 1
ATOM 752 C CA . GLY A 1 96 ? -13.234 -50.281 -23.016 1 83.38 96 GLY A CA 1
ATOM 753 C C . GLY A 1 96 ? -13.297 -48.906 -22.406 1 83.38 96 GLY A C 1
ATOM 754 O O . GLY A 1 96 ? -13.875 -47.969 -22.969 1 83.38 96 GLY A O 1
ATOM 755 N N . GLY A 1 97 ? -13 -48.844 -21.094 1 84.75 97 GLY A N 1
ATOM 756 C CA . GLY A 1 97 ? -12.969 -47.625 -20.312 1 84.75 97 GLY A CA 1
ATOM 757 C C . GLY A 1 97 ? -11.719 -47.5 -19.453 1 84.75 97 GLY A C 1
ATOM 758 O O . GLY A 1 97 ? -11.078 -48.5 -19.141 1 84.75 97 GLY A O 1
ATOM 759 N N . GLN A 1 98 ? -11.383 -46.219 -19.281 1 86.56 98 GLN A N 1
ATOM 760 C CA . GLN A 1 98 ? -10.227 -45.938 -18.422 1 86.56 98 GLN A CA 1
ATOM 761 C C . GLN A 1 98 ? -10.555 -44.906 -17.359 1 86.56 98 GLN A C 1
ATOM 763 O O . GLN A 1 98 ? -11.305 -43.969 -17.609 1 86.56 98 GLN A O 1
ATOM 768 N N . GLN A 1 99 ? -10.07 -45.219 -16.094 1 85.94 99 GLN A N 1
ATOM 769 C CA . GLN A 1 99 ? -10.305 -44.344 -14.945 1 85.94 99 GLN A CA 1
ATOM 770 C C . GLN A 1 99 ? -9.008 -44.062 -14.18 1 85.94 99 GLN A C 1
ATOM 772 O O . GLN A 1 99 ? -8.352 -45.031 -13.727 1 85.94 99 GLN A O 1
ATOM 777 N N . GLU A 1 100 ? -8.758 -42.75 -14.117 1 87.5 100 GLU A N 1
ATOM 778 C CA . GLU A 1 100 ? -7.598 -42.406 -13.305 1 87.5 100 GLU A CA 1
ATOM 779 C C . GLU A 1 100 ? -7.98 -42.25 -11.836 1 87.5 100 GLU A C 1
ATOM 781 O O . GLU A 1 100 ? -8.953 -41.562 -11.508 1 87.5 100 GLU A O 1
ATOM 786 N N . ILE A 1 101 ? -7.324 -42.875 -10.953 1 87.12 101 ILE A N 1
ATOM 787 C CA . ILE A 1 101 ? -7.566 -42.844 -9.516 1 87.12 101 ILE A CA 1
ATOM 788 C C . ILE A 1 101 ? -6.305 -42.344 -8.797 1 87.12 101 ILE A C 1
ATOM 790 O O . ILE A 1 101 ? -5.41 -43.156 -8.508 1 87.12 101 ILE A O 1
ATOM 794 N N . PRO A 1 102 ? -6.316 -41.125 -8.508 1 86.06 102 PRO A N 1
ATOM 795 C CA . PRO A 1 102 ? -5.16 -40.625 -7.742 1 86.06 102 PRO A CA 1
ATOM 796 C C . PRO A 1 102 ? -5.043 -41.312 -6.375 1 86.06 102 PRO A C 1
ATOM 798 O O . PRO A 1 102 ? -6.023 -41.875 -5.867 1 86.06 102 PRO A O 1
ATOM 801 N N . PHE A 1 103 ? -3.799 -41.406 -5.852 1 85.38 103 PHE A N 1
ATOM 802 C CA . PHE A 1 103 ? -3.586 -42 -4.531 1 85.38 103 PHE A CA 1
ATOM 803 C C . PHE A 1 103 ? -4.605 -41.469 -3.533 1 85.38 103 PHE A C 1
ATOM 805 O O . PHE A 1 103 ? -4.902 -40.25 -3.523 1 85.38 103 PHE A O 1
ATOM 812 N N . PRO A 1 104 ? -4.941 -42.406 -2.711 1 82.38 104 PRO A N 1
ATOM 813 C CA . PRO A 1 104 ? -5.965 -41.969 -1.75 1 82.38 104 PRO A CA 1
ATOM 814 C C . PRO A 1 104 ? -5.473 -40.875 -0.813 1 82.38 104 PRO A C 1
ATOM 816 O O . PRO A 1 104 ? -4.289 -40.844 -0.467 1 82.38 104 PRO A O 1
ATOM 819 N N . GLY A 1 105 ? -6 -39.812 -0.671 1 89.31 105 GLY A N 1
ATOM 820 C CA . GLY A 1 105 ? -5.594 -38.719 0.193 1 89.31 105 GLY A CA 1
ATOM 821 C C . GLY A 1 105 ? -5.375 -37.406 -0.557 1 89.31 105 GLY A C 1
ATOM 822 O O . GLY A 1 105 ? -5.523 -36.344 0.012 1 89.31 105 GLY A O 1
ATOM 823 N N . LYS A 1 106 ? -4.707 -37.688 -1.791 1 90.81 106 LYS A N 1
ATOM 824 C CA . LYS A 1 106 ? -4.48 -36.469 -2.592 1 90.81 106 LYS A CA 1
ATOM 825 C C . LYS A 1 106 ? -5.777 -35.688 -2.803 1 90.81 106 LYS A C 1
ATOM 827 O O . LYS A 1 106 ? -5.797 -34.469 -2.691 1 90.81 106 LYS A O 1
ATOM 832 N N . LEU A 1 107 ? -6.84 -36.438 -3.088 1 91.56 107 LEU A N 1
ATOM 833 C CA . LEU A 1 107 ? -8.125 -35.781 -3.322 1 91.56 107 LEU A CA 1
ATOM 834 C C . LEU A 1 107 ? -8.633 -35.094 -2.053 1 91.56 107 LEU A C 1
ATOM 836 O O . LEU A 1 107 ? -9.234 -34.031 -2.115 1 91.56 107 LEU A O 1
ATOM 840 N N . ILE A 1 108 ? -8.352 -35.781 -0.894 1 93.12 108 ILE A N 1
ATOM 841 C CA . ILE A 1 108 ? -8.789 -35.219 0.384 1 93.12 108 ILE A CA 1
ATOM 842 C C . ILE A 1 108 ? -8.023 -33.938 0.675 1 93.12 108 ILE A C 1
ATOM 844 O O . ILE A 1 108 ? -8.617 -32.938 1.064 1 93.12 108 ILE A O 1
ATOM 848 N N . VAL A 1 109 ? -6.711 -33.969 0.447 1 95.06 109 VAL A N 1
ATOM 849 C CA . VAL A 1 109 ? -5.871 -32.781 0.713 1 95.06 109 VAL A CA 1
ATOM 850 C C . VAL A 1 109 ? -6.215 -31.672 -0.266 1 95.06 109 VAL A C 1
ATOM 852 O O . VAL A 1 109 ? -6.238 -30.5 0.109 1 95.06 109 VAL A O 1
ATOM 855 N N . ARG A 1 110 ? -6.5 -31.984 -1.535 1 94.31 110 ARG A N 1
ATOM 856 C CA . ARG A 1 110 ? -6.926 -30.984 -2.506 1 94.31 110 ARG A CA 1
ATOM 857 C C . ARG A 1 110 ? -8.242 -30.344 -2.086 1 94.31 110 ARG A C 1
ATOM 859 O O . ARG A 1 110 ? -8.445 -29.141 -2.27 1 94.31 110 ARG A O 1
ATOM 866 N N . GLY A 1 111 ? -9.148 -31.156 -1.595 1 95.06 111 GLY A N 1
ATOM 867 C CA . GLY A 1 111 ? -10.391 -30.625 -1.064 1 95.06 111 GLY A CA 1
ATOM 868 C C . GLY A 1 111 ? -10.188 -29.688 0.106 1 95.06 111 GLY A C 1
ATOM 869 O O . GLY A 1 111 ? -10.867 -28.656 0.205 1 95.06 111 GLY A O 1
ATOM 870 N N . ARG A 1 112 ? -9.266 -30.078 0.939 1 95.5 112 ARG A N 1
ATOM 871 C CA . ARG A 1 112 ? -8.969 -29.234 2.088 1 95.5 112 ARG A CA 1
ATOM 872 C C . ARG A 1 112 ? -8.367 -27.906 1.642 1 95.5 112 ARG A C 1
ATOM 874 O O . ARG A 1 112 ? -8.68 -26.859 2.213 1 95.5 112 ARG A O 1
ATOM 881 N N . ILE A 1 113 ? -7.449 -27.906 0.627 1 96 113 ILE A N 1
ATOM 882 C CA . ILE A 1 113 ? -6.859 -26.688 0.072 1 96 113 ILE A CA 1
ATOM 883 C C . ILE A 1 113 ? -7.961 -25.781 -0.488 1 96 113 ILE A C 1
ATOM 885 O O . ILE A 1 113 ? -7.969 -24.578 -0.239 1 96 113 ILE A O 1
ATOM 889 N N . ALA A 1 114 ? -8.883 -26.375 -1.176 1 96.5 114 ALA A N 1
ATOM 890 C CA . ALA A 1 114 ? -9.992 -25.625 -1.745 1 96.5 114 ALA A CA 1
ATOM 891 C C . ALA A 1 114 ? -10.883 -25.047 -0.647 1 96.5 114 ALA A C 1
ATOM 893 O O . ALA A 1 114 ? -11.391 -23.922 -0.778 1 96.5 114 ALA A O 1
ATOM 894 N N . THR A 1 115 ? -11.102 -25.844 0.422 1 97.31 115 THR A N 1
ATOM 895 C CA . THR A 1 115 ? -11.898 -25.375 1.549 1 97.31 115 THR A CA 1
ATOM 896 C C . THR A 1 115 ? -11.227 -24.172 2.215 1 97.31 115 THR A C 1
ATOM 898 O O . THR A 1 115 ? -11.891 -23.188 2.559 1 97.31 115 THR A O 1
ATOM 901 N N . LEU A 1 116 ? -9.93 -24.266 2.381 1 97.12 116 LEU A N 1
ATOM 902 C CA . LEU A 1 116 ? -9.188 -23.172 2.99 1 97.12 116 LEU A CA 1
ATOM 903 C C . LEU A 1 116 ? -9.203 -21.938 2.094 1 97.12 116 LEU A C 1
ATOM 905 O O . LEU A 1 116 ? -9.234 -20.812 2.586 1 97.12 116 LEU A O 1
ATOM 909 N N . GLU A 1 117 ? -9.219 -22.125 0.804 1 97.06 117 GLU A N 1
ATOM 910 C CA . GLU A 1 117 ? -9.344 -21.016 -0.13 1 97.06 117 GLU A CA 1
ATOM 911 C C . GLU A 1 117 ? -10.711 -20.344 -0.017 1 97.06 117 GLU A C 1
ATOM 913 O O . GLU A 1 117 ? -10.812 -19.109 -0.13 1 97.06 117 GLU A O 1
ATOM 918 N N . ALA A 1 118 ? -11.703 -21.125 0.214 1 97.44 118 ALA A N 1
ATOM 919 C CA . ALA A 1 118 ? -13.039 -20.562 0.413 1 97.44 118 ALA A CA 1
ATOM 920 C C . ALA A 1 118 ? -13.117 -19.781 1.713 1 97.44 118 ALA A C 1
ATOM 922 O O . ALA A 1 118 ? -13.742 -18.719 1.763 1 97.44 118 ALA A O 1
ATOM 923 N N . LYS A 1 119 ? -12.477 -20.328 2.697 1 97.56 119 LYS A N 1
ATOM 924 C CA . LYS A 1 119 ? -12.445 -19.609 3.971 1 97.56 119 LYS A CA 1
ATOM 925 C C . LYS A 1 119 ? -11.664 -18.297 3.854 1 97.56 119 LYS A C 1
ATOM 927 O O . LYS A 1 119 ? -12.008 -17.312 4.492 1 97.56 119 LYS A O 1
ATOM 932 N N . ARG A 1 120 ? -10.586 -18.297 3.1 1 97.44 120 ARG A N 1
ATOM 933 C CA . ARG A 1 120 ? -9.844 -17.078 2.82 1 97.44 120 ARG A CA 1
ATOM 934 C C . ARG A 1 120 ? -10.719 -16.062 2.096 1 97.44 120 ARG A C 1
ATOM 936 O O . ARG A 1 120 ? -10.695 -14.867 2.416 1 97.44 120 ARG A O 1
ATOM 943 N N . ALA A 1 121 ? -11.516 -16.531 1.14 1 97.44 121 ALA A N 1
ATOM 944 C CA . ALA A 1 121 ? -12.422 -15.664 0.395 1 97.44 121 ALA A CA 1
ATOM 945 C C . ALA A 1 121 ? -13.5 -15.086 1.309 1 97.44 121 ALA A C 1
ATOM 947 O O . ALA A 1 121 ? -13.938 -13.945 1.116 1 97.44 121 ALA A O 1
ATOM 948 N N . GLU A 1 122 ? -13.93 -15.914 2.279 1 97.69 122 GLU A N 1
ATOM 949 C CA . GLU A 1 122 ? -14.891 -15.422 3.262 1 97.69 122 GLU A CA 1
ATOM 950 C C . GLU A 1 122 ? -14.305 -14.273 4.078 1 97.69 122 GLU A C 1
ATOM 952 O O . GLU A 1 122 ? -14.969 -13.266 4.305 1 97.69 122 GLU A O 1
ATOM 957 N N . ALA A 1 123 ? -13.086 -14.445 4.512 1 97.25 123 ALA A N 1
ATOM 958 C CA . ALA A 1 123 ? -12.406 -13.375 5.238 1 97.25 123 ALA A CA 1
ATOM 959 C C . ALA A 1 123 ? -12.227 -12.141 4.359 1 97.25 123 ALA A C 1
ATOM 961 O O . ALA A 1 123 ? -12.312 -11.008 4.844 1 97.25 123 ALA A O 1
ATOM 962 N N . GLU A 1 124 ? -11.992 -12.328 3.104 1 97.25 124 GLU A N 1
ATOM 963 C CA . GLU A 1 124 ? -11.852 -11.227 2.158 1 97.25 124 GLU A CA 1
ATOM 964 C C . GLU A 1 124 ? -13.164 -10.469 1.999 1 97.25 124 GLU A C 1
ATOM 966 O O . GLU A 1 124 ? -13.172 -9.242 1.868 1 97.25 124 GLU A O 1
ATOM 971 N N . TYR A 1 125 ? -14.258 -11.234 2.006 1 97.56 125 TYR A N 1
ATOM 972 C CA . TYR A 1 125 ? -15.578 -10.625 1.941 1 97.56 125 TYR A CA 1
ATOM 973 C C . TYR A 1 125 ? -15.828 -9.719 3.145 1 97.56 125 TYR A C 1
ATOM 975 O O . TYR A 1 125 ? -16.266 -8.586 2.992 1 97.56 125 TYR A O 1
ATOM 983 N N . GLN A 1 126 ? -15.469 -10.203 4.277 1 97.19 126 GLN A N 1
ATOM 984 C CA . GLN A 1 126 ? -15.625 -9.406 5.496 1 97.19 126 GLN A CA 1
ATOM 985 C C . GLN A 1 126 ? -14.711 -8.188 5.477 1 97.19 126 GLN A C 1
ATOM 987 O O . GLN A 1 126 ? -15.133 -7.086 5.855 1 97.19 126 GLN A O 1
ATOM 992 N N . ALA A 1 127 ? -13.453 -8.344 5.07 1 97.12 127 ALA A N 1
ATOM 993 C CA . ALA A 1 127 ? -12.492 -7.238 4.996 1 97.12 127 ALA A CA 1
ATOM 994 C C . ALA A 1 127 ? -12.992 -6.145 4.059 1 97.12 127 ALA A C 1
ATOM 996 O O . ALA A 1 127 ? -12.883 -4.953 4.371 1 97.12 127 ALA A O 1
ATOM 997 N N . THR A 1 128 ? -13.57 -6.555 2.967 1 97.44 128 THR A N 1
ATOM 998 C CA . THR A 1 128 ? -14.094 -5.602 1.996 1 97.44 128 THR A CA 1
ATOM 999 C C . THR A 1 128 ? -15.281 -4.84 2.572 1 97.44 128 THR A C 1
ATOM 1001 O O . THR A 1 128 ? -15.422 -3.633 2.357 1 97.44 128 THR A O 1
ATOM 1004 N N . SER A 1 129 ? -16.125 -5.559 3.268 1 97.31 129 SER A N 1
ATOM 1005 C CA . SER A 1 129 ? -17.266 -4.914 3.904 1 97.31 129 SER A CA 1
ATOM 1006 C C . SER A 1 129 ? -16.812 -3.844 4.891 1 97.31 129 SER A C 1
ATOM 1008 O O . SER A 1 129 ? -17.312 -2.713 4.855 1 97.31 129 SER A O 1
ATOM 1010 N N . PHE A 1 130 ? -15.844 -4.168 5.746 1 97.25 130 PHE A N 1
ATOM 1011 C CA . PHE A 1 130 ? -15.344 -3.211 6.727 1 97.25 130 PHE A CA 1
ATOM 1012 C C . PHE A 1 130 ? -14.664 -2.037 6.031 1 97.25 130 PHE A C 1
ATOM 1014 O O . PHE A 1 130 ? -14.773 -0.895 6.48 1 97.25 130 PHE A O 1
ATOM 1021 N N . ALA A 1 131 ? -13.953 -2.324 4.949 1 97.25 131 ALA A N 1
ATOM 1022 C CA . ALA A 1 131 ? -13.258 -1.27 4.219 1 97.25 131 ALA A CA 1
ATOM 1023 C C . ALA A 1 131 ? -14.242 -0.285 3.6 1 97.25 131 ALA A C 1
ATOM 1025 O O . ALA A 1 131 ? -14.047 0.93 3.67 1 97.25 131 ALA A O 1
ATOM 1026 N N . VAL A 1 132 ? -15.312 -0.81 3.027 1 97.75 132 VAL A N 1
ATOM 1027 C CA . VAL A 1 132 ? -16.328 0.026 2.387 1 97.75 132 VAL A CA 1
ATOM 1028 C C . VAL A 1 132 ? -17.062 0.853 3.443 1 97.75 132 VAL A C 1
ATOM 1030 O O . VAL A 1 132 ? -17.297 2.047 3.25 1 97.75 132 VAL A O 1
ATOM 1033 N N . ILE A 1 133 ? -17.391 0.224 4.531 1 97.56 133 ILE A N 1
ATOM 1034 C CA . ILE A 1 133 ? -18.094 0.919 5.605 1 97.56 133 ILE A CA 1
ATOM 1035 C C . ILE A 1 133 ? -17.203 2.025 6.172 1 97.56 133 ILE A C 1
ATOM 1037 O O . ILE A 1 133 ? -17.672 3.137 6.426 1 97.56 133 ILE A O 1
ATOM 1041 N N . ALA A 1 134 ? -15.898 1.749 6.383 1 97.38 134 ALA A N 1
ATOM 1042 C CA . ALA A 1 134 ? -14.969 2.756 6.879 1 97.38 134 ALA A CA 1
ATOM 1043 C C . ALA A 1 134 ? -14.844 3.92 5.902 1 97.38 134 ALA A C 1
ATOM 1045 O O . ALA A 1 134 ? -14.805 5.082 6.312 1 97.38 134 ALA A O 1
ATOM 1046 N N . GLU A 1 135 ? -14.781 3.582 4.625 1 97.5 135 GLU A N 1
ATOM 1047 C CA . GLU A 1 135 ? -14.711 4.621 3.6 1 97.5 135 GLU A CA 1
ATOM 1048 C C . GLU A 1 135 ? -15.961 5.492 3.615 1 97.5 135 GLU A C 1
ATOM 1050 O O . GLU A 1 135 ? -15.867 6.719 3.533 1 97.5 135 GLU A O 1
ATOM 1055 N N . LEU A 1 136 ? -17.125 4.848 3.738 1 97.75 136 LEU A N 1
ATOM 1056 C CA . LEU A 1 136 ? -18.375 5.574 3.818 1 97.75 136 LEU A CA 1
ATOM 1057 C C . LEU A 1 136 ? -18.391 6.504 5.027 1 97.75 136 LEU A C 1
ATOM 1059 O O . LEU A 1 136 ? -18.766 7.672 4.91 1 97.75 136 LEU A O 1
ATOM 1063 N N . LYS A 1 137 ? -17.969 6.004 6.168 1 97.12 137 LYS A N 1
ATOM 1064 C CA . LYS A 1 137 ? -17.922 6.812 7.379 1 97.12 137 LYS A CA 1
ATOM 1065 C C . LYS A 1 137 ? -17 8.016 7.211 1 97.12 137 LYS A C 1
ATOM 1067 O O . LYS A 1 137 ? -17.359 9.133 7.609 1 97.12 137 LYS A O 1
ATOM 1072 N N . ARG A 1 138 ? -15.828 7.809 6.629 1 97.69 138 ARG A N 1
ATOM 1073 C CA . ARG A 1 138 ? -14.883 8.898 6.418 1 97.69 138 ARG A CA 1
ATOM 1074 C C . ARG A 1 138 ? -15.477 9.977 5.527 1 97.69 138 ARG A C 1
ATOM 1076 O O . ARG A 1 138 ? -15.391 11.164 5.84 1 97.69 138 ARG A O 1
ATOM 1083 N N . LEU A 1 139 ? -16.094 9.523 4.484 1 97.75 139 LEU A N 1
ATOM 1084 C CA . LEU A 1 139 ? -16.719 10.469 3.562 1 97.75 139 LEU A CA 1
ATOM 1085 C C . LEU A 1 139 ? -17.875 11.219 4.238 1 97.75 139 LEU A C 1
ATOM 1087 O O . LEU A 1 139 ? -18.047 12.414 4.02 1 97.75 139 LEU A O 1
ATOM 1091 N N . TYR A 1 140 ? -18.672 10.531 5.035 1 97.5 140 TYR A N 1
ATOM 1092 C CA . TYR A 1 140 ? -19.797 11.125 5.75 1 97.5 140 TYR A CA 1
ATOM 1093 C C . TYR A 1 140 ? -19.312 12.195 6.723 1 97.5 140 TYR A C 1
ATOM 1095 O O . TYR A 1 140 ? -19.891 13.281 6.797 1 97.5 140 TYR A O 1
ATOM 1103 N N . TYR A 1 141 ? -18.219 11.93 7.434 1 97.88 141 TYR A N 1
ATOM 1104 C CA . TYR A 1 141 ? -17.688 12.891 8.391 1 97.88 141 TYR A CA 1
ATOM 1105 C C . TYR A 1 141 ? -17.047 14.078 7.68 1 97.88 141 TYR A C 1
ATOM 1107 O O . TYR A 1 141 ? -17.109 15.203 8.164 1 97.88 141 TYR A O 1
ATOM 1115 N N . ASP A 1 142 ? -16.453 13.828 6.531 1 97.75 142 ASP A N 1
ATOM 1116 C CA . ASP A 1 142 ? -15.953 14.93 5.727 1 97.75 142 ASP A CA 1
ATOM 1117 C C . ASP A 1 142 ? -17.094 15.828 5.246 1 97.75 142 ASP A C 1
ATOM 1119 O O . ASP A 1 142 ? -16.969 17.047 5.211 1 97.75 142 ASP A O 1
ATOM 1123 N N . LEU A 1 143 ? -18.203 15.164 4.863 1 97.81 143 LEU A N 1
ATOM 1124 C CA . LEU A 1 143 ? -19.375 15.922 4.441 1 97.81 143 LEU A CA 1
ATOM 1125 C C . LEU A 1 143 ? -19.906 16.766 5.586 1 97.81 143 LEU A C 1
ATOM 1127 O O . LEU A 1 143 ? -20.297 17.922 5.379 1 97.81 143 LEU A O 1
ATOM 1131 N N . TYR A 1 144 ? -19.938 16.219 6.766 1 97.69 144 TYR A N 1
ATOM 1132 C CA . TYR A 1 144 ? -20.344 16.969 7.949 1 97.69 144 TYR A CA 1
ATOM 1133 C C . TYR A 1 144 ? -19.484 18.219 8.109 1 97.69 144 TYR A C 1
ATOM 1135 O O . TYR A 1 144 ? -20 19.312 8.328 1 97.69 144 TYR A O 1
ATOM 1143 N N . PHE A 1 145 ? -18.156 18.047 7.996 1 98 145 PHE A N 1
ATOM 1144 C CA . PHE A 1 145 ? -17.234 19.156 8.18 1 98 145 PHE A CA 1
ATOM 1145 C C . PHE A 1 145 ? -17.469 20.234 7.133 1 98 145 PHE A C 1
ATOM 1147 O O . PHE A 1 145 ? -17.484 21.422 7.461 1 98 145 PHE A O 1
ATOM 1154 N N . VAL A 1 146 ? -17.688 19.812 5.93 1 98.19 146 VAL A N 1
ATOM 1155 C CA . VAL A 1 146 ? -17.906 20.766 4.848 1 98.19 146 VAL A CA 1
ATOM 1156 C C . VAL A 1 146 ? -19.219 21.5 5.051 1 98.19 146 VAL A C 1
ATOM 1158 O O . VAL A 1 146 ? -19.297 22.719 4.852 1 98.19 146 VAL A O 1
ATOM 1161 N N . ASN A 1 147 ? -20.281 20.844 5.422 1 97.44 147 ASN A N 1
ATOM 1162 C CA . ASN A 1 147 ? -21.562 21.469 5.703 1 97.44 147 ASN A CA 1
ATOM 1163 C C . ASN A 1 147 ? -21.453 22.5 6.82 1 97.44 147 ASN A C 1
ATOM 1165 O O . ASN A 1 147 ? -21.969 23.609 6.703 1 97.44 147 ASN A O 1
ATOM 1169 N N . LYS A 1 148 ? -20.734 22.141 7.848 1 97.44 148 LYS A N 1
ATOM 1170 C CA . LYS A 1 148 ? -20.547 23.062 8.961 1 97.44 148 LYS A CA 1
ATOM 1171 C C . LYS A 1 148 ? -19.688 24.25 8.547 1 97.44 148 LYS A C 1
ATOM 1173 O O . LYS A 1 148 ? -19.891 25.375 9.008 1 97.44 148 LYS A O 1
ATOM 1178 N N . SER A 1 149 ? -18.672 24 7.711 1 97.62 149 SER A N 1
ATOM 1179 C CA . SER A 1 149 ? -17.828 25.062 7.195 1 97.62 149 SER A CA 1
ATOM 1180 C C . SER A 1 149 ? -18.656 26.078 6.406 1 97.62 149 SER A C 1
ATOM 1182 O O . SER A 1 149 ? -18.469 27.297 6.555 1 97.62 149 SER A O 1
ATOM 1184 N N . ILE A 1 150 ? -19.578 25.562 5.617 1 97.31 150 ILE A N 1
ATOM 1185 C CA . ILE A 1 150 ? -20.453 26.438 4.828 1 97.31 150 ILE A CA 1
ATOM 1186 C C . ILE A 1 150 ? -21.312 27.281 5.758 1 97.31 150 ILE A C 1
ATOM 1188 O O . ILE A 1 150 ? -21.438 28.5 5.57 1 97.31 150 ILE A O 1
ATOM 1192 N N . GLU A 1 151 ? -21.875 26.703 6.742 1 96.88 151 GLU A N 1
ATOM 1193 C CA . GLU A 1 151 ? -22.719 27.406 7.703 1 96.88 151 GLU A CA 1
ATOM 1194 C C . GLU A 1 151 ? -21.938 28.516 8.414 1 96.88 151 GLU A C 1
ATOM 1196 O O . GLU A 1 151 ? -22.422 29.641 8.539 1 96.88 151 GLU A O 1
ATOM 1201 N N . ILE A 1 152 ? -20.734 28.156 8.836 1 96.69 152 ILE A N 1
ATOM 1202 C CA . ILE A 1 152 ? -19.906 29.094 9.578 1 96.69 152 ILE A CA 1
ATOM 1203 C C . ILE A 1 152 ? -19.484 30.25 8.672 1 96.69 152 ILE A C 1
ATOM 1205 O O . ILE A 1 152 ? -19.547 31.406 9.055 1 96.69 152 ILE A O 1
ATOM 1209 N N . VAL A 1 153 ? -19.078 29.953 7.438 1 96.31 153 VAL A N 1
ATOM 1210 C CA . VAL A 1 153 ? -18.625 30.969 6.488 1 96.31 153 VAL A CA 1
ATOM 1211 C C . VAL A 1 153 ? -19.797 31.875 6.113 1 96.31 153 VAL A C 1
ATOM 1213 O O . VAL A 1 153 ? -19.625 33.094 6.004 1 96.31 153 VAL A O 1
ATOM 1216 N N . GLN A 1 154 ? -21.016 31.375 5.996 1 96.06 154 GLN A N 1
ATOM 1217 C CA . GLN A 1 154 ? -22.203 32.188 5.684 1 96.06 154 GLN A CA 1
ATOM 1218 C C . GLN A 1 154 ? -22.562 33.094 6.844 1 96.06 154 GLN A C 1
ATOM 1220 O O . GLN A 1 154 ? -22.922 34.25 6.633 1 96.06 154 GLN A O 1
ATOM 1225 N N . ARG A 1 155 ? -22.453 32.562 7.988 1 95 155 ARG A N 1
ATOM 1226 C CA . ARG A 1 155 ? -22.703 33.375 9.164 1 95 155 ARG A CA 1
ATOM 1227 C C . ARG A 1 155 ? -21.703 34.531 9.242 1 95 155 ARG A C 1
ATOM 1229 O O . ARG A 1 155 ? -22.094 35.656 9.562 1 95 155 ARG A O 1
ATOM 1236 N N . ASN A 1 156 ? -20.484 34.219 8.953 1 93.88 156 ASN A N 1
ATOM 1237 C CA . ASN A 1 156 ? -19.438 35.25 9 1 93.88 156 ASN A CA 1
ATOM 1238 C C . ASN A 1 156 ? -19.625 36.281 7.879 1 93.88 156 ASN A C 1
ATOM 1240 O O . ASN A 1 156 ? -19.297 37.469 8.047 1 93.88 156 ASN A O 1
ATOM 1244 N N . GLN A 1 157 ? -20.125 35.844 6.793 1 93.81 157 GLN A N 1
ATOM 1245 C CA . GLN A 1 157 ? -20.422 36.75 5.699 1 93.81 157 GLN A CA 1
ATOM 1246 C C . GLN A 1 157 ? -21.484 37.781 6.113 1 93.81 157 GLN A C 1
ATOM 1248 O O . GLN A 1 157 ? -21.375 38.969 5.809 1 93.81 157 GLN A O 1
ATOM 1253 N N . GLU A 1 158 ? -22.453 37.344 6.762 1 93.56 158 GLU A N 1
ATOM 1254 C CA . GLU A 1 158 ? -23.516 38.219 7.25 1 93.56 158 GLU A CA 1
ATOM 1255 C C . GLU A 1 158 ? -22.969 39.219 8.266 1 93.56 158 GLU A C 1
ATOM 1257 O O . GLU A 1 158 ? -23.312 40.406 8.227 1 93.56 158 GLU A O 1
ATOM 1262 N N . LEU A 1 159 ? -22.094 38.688 9.109 1 92.56 159 LEU A N 1
ATOM 1263 C CA . LEU A 1 159 ? -21.484 39.562 10.102 1 92.56 159 LEU A CA 1
ATOM 1264 C C . LEU A 1 159 ? -20.609 40.625 9.438 1 92.56 159 LEU A C 1
ATOM 1266 O O . LEU A 1 159 ? -20.594 41.781 9.867 1 92.56 159 LEU A O 1
ATOM 1270 N N . LEU A 1 160 ? -19.953 40.281 8.43 1 93.12 160 LEU A N 1
ATOM 1271 C CA . LEU A 1 160 ? -19.078 41.219 7.703 1 93.12 160 LEU A CA 1
ATOM 1272 C C . LEU A 1 160 ? -19.891 42.25 6.961 1 93.12 160 LEU A C 1
ATOM 1274 O O . LEU A 1 160 ? -19.469 43.406 6.832 1 93.12 160 LEU A O 1
ATOM 1278 N N . HIS A 1 161 ? -21.078 41.906 6.484 1 92.94 161 HIS A N 1
ATOM 1279 C CA . HIS A 1 161 ? -21.969 42.875 5.867 1 92.94 161 HIS A CA 1
ATOM 1280 C C . HIS A 1 161 ? -22.438 43.938 6.875 1 92.94 161 HIS A C 1
ATOM 1282 O O . HIS A 1 161 ? -22.516 45.125 6.547 1 92.94 161 HIS A O 1
ATOM 1288 N N . GLU A 1 162 ? -22.641 43.438 8.039 1 89.75 162 GLU A N 1
ATOM 1289 C CA . GLU A 1 162 ? -23.016 44.375 9.109 1 89.75 162 GLU A CA 1
ATOM 1290 C C . GLU A 1 162 ? -21.859 45.312 9.453 1 89.75 162 GLU A C 1
ATOM 1292 O O . GLU A 1 162 ? -22.062 46.5 9.695 1 89.75 162 GLU A O 1
ATOM 1297 N N . MET A 1 163 ? -20.688 44.719 9.484 1 88.94 163 MET A N 1
ATOM 1298 C CA . MET A 1 163 ? -19.484 45.531 9.773 1 88.94 163 MET A CA 1
ATOM 1299 C C . MET A 1 163 ? -19.234 46.531 8.672 1 88.94 163 MET A C 1
ATOM 1301 O O . MET A 1 163 ? -18.781 47.656 8.945 1 88.94 163 MET A O 1
ATOM 1305 N N . GLU A 1 164 ? -19.453 46.125 7.461 1 90.81 164 GLU A N 1
ATOM 1306 C CA . GLU A 1 164 ? -19.297 47.031 6.324 1 90.81 164 GLU A CA 1
ATOM 1307 C C . GLU A 1 164 ? -20.281 48.188 6.422 1 90.81 164 GLU A C 1
ATOM 1309 O O . GLU A 1 164 ? -19.891 49.344 6.223 1 90.81 164 GLU A O 1
ATOM 1314 N N . LYS A 1 165 ? -21.5 47.969 6.77 1 89.44 165 LYS A N 1
ATOM 1315 C CA . LYS A 1 165 ? -22.516 49 6.922 1 89.44 165 LYS A CA 1
ATOM 1316 C C . LYS A 1 165 ? -22.141 49.969 8.047 1 89.44 165 LYS A C 1
ATOM 1318 O O . LYS A 1 165 ? -22.328 51.188 7.914 1 89.44 165 LYS A O 1
ATOM 1323 N N . SER A 1 166 ? -21.641 49.375 9.117 1 85 166 SER A N 1
ATOM 1324 C CA . SER A 1 166 ? -21.219 50.188 10.242 1 85 166 SER A CA 1
ATOM 1325 C C . SER A 1 166 ? -20.047 51.094 9.875 1 85 166 SER A C 1
ATOM 1327 O O . SER A 1 166 ? -19.984 52.25 10.305 1 85 166 SER A O 1
ATOM 1329 N N . SER A 1 167 ? -19.109 50.594 9.125 1 86 167 SER A N 1
ATOM 1330 C CA . SER A 1 167 ? -17.953 51.375 8.688 1 86 167 SER A CA 1
ATOM 1331 C C . SER A 1 167 ? -18.375 52.469 7.715 1 86 167 SER A C 1
ATOM 1333 O O . SER A 1 167 ? -17.812 53.562 7.734 1 86 167 SER A O 1
ATOM 1335 N N . GLU A 1 168 ? -19.328 52.188 6.898 1 88.06 168 GLU A N 1
ATOM 1336 C CA . GLU A 1 168 ? -19.859 53.188 5.973 1 88.06 168 GLU A CA 1
ATOM 1337 C C . GLU A 1 168 ? -20.531 54.312 6.715 1 88.06 168 GLU A C 1
ATOM 1339 O O . GLU A 1 168 ? -20.359 55.5 6.352 1 88.06 168 GLU A O 1
ATOM 1344 N N . ALA A 1 169 ? -21.25 53.938 7.75 1 83.69 169 ALA A N 1
ATOM 1345 C CA . ALA A 1 169 ? -21.922 54.969 8.562 1 83.69 169 ALA A CA 1
ATOM 1346 C C . ALA A 1 169 ? -20.922 55.844 9.297 1 83.69 169 ALA A C 1
ATOM 1348 O O . ALA A 1 169 ? -21.078 57.062 9.375 1 83.69 169 ALA A O 1
ATOM 1349 N N . ASN A 1 170 ? -19.906 55.25 9.797 1 83.19 170 ASN A N 1
ATOM 1350 C CA . ASN A 1 170 ? -18.875 56 10.516 1 83.19 170 ASN A CA 1
ATOM 1351 C C . ASN A 1 170 ? -18.047 56.875 9.57 1 83.19 170 ASN A C 1
ATOM 1353 O O . ASN A 1 170 ? -17.609 57.969 9.945 1 83.19 170 ASN A O 1
ATOM 1357 N N . TYR A 1 171 ? -17.797 56.375 8.398 1 82.5 171 TYR A N 1
ATOM 1358 C CA . TYR A 1 171 ? -17.062 57.156 7.398 1 82.5 171 TYR A CA 1
ATOM 1359 C C . TYR A 1 171 ? -17.828 58.406 6.988 1 82.5 171 TYR A C 1
ATOM 1361 O O . TYR A 1 171 ? -17.25 59.469 6.805 1 82.5 171 TYR A O 1
ATOM 1369 N N . SER A 1 172 ? -19.062 58.188 6.883 1 84.19 172 SER A N 1
ATOM 1370 C CA . SER A 1 172 ? -19.906 59.312 6.461 1 84.19 172 SER A CA 1
ATOM 1371 C C . SER A 1 172 ? -19.875 60.438 7.477 1 84.19 172 SER A C 1
ATOM 1373 O O . SER A 1 172 ? -20.047 61.625 7.117 1 84.19 172 SER A O 1
ATOM 1375 N N . VAL A 1 173 ? -19.531 60.125 8.727 1 82.19 173 VAL A N 1
ATOM 1376 C CA . VAL A 1 173 ? -19.469 61.156 9.766 1 82.19 173 VAL A CA 1
ATOM 1377 C C . VAL A 1 173 ? -18.016 61.5 10.055 1 82.19 173 VAL A C 1
ATOM 1379 O O . VAL A 1 173 ? -17.734 62.281 10.977 1 82.19 173 VAL A O 1
ATOM 1382 N N . GLY A 1 174 ? -17.016 60.938 9.234 1 77.88 174 GLY A N 1
ATOM 1383 C CA . GLY A 1 174 ? -15.617 61.312 9.273 1 77.88 174 GLY A CA 1
ATOM 1384 C C . GLY A 1 174 ? -14.844 60.625 10.375 1 77.88 174 GLY A C 1
ATOM 1385 O O . GLY A 1 174 ? -13.742 61.031 10.734 1 77.88 174 GLY A O 1
ATOM 1386 N N . LYS A 1 175 ? -15.32 59.562 10.953 1 77.44 175 LYS A N 1
ATOM 1387 C CA . LYS A 1 175 ? -14.719 58.938 12.125 1 77.44 175 LYS A CA 1
ATOM 1388 C C . LYS A 1 175 ? -13.758 57.812 11.711 1 77.44 175 LYS A C 1
ATOM 1390 O O . LYS A 1 175 ? -12.852 57.469 12.469 1 77.44 175 LYS A O 1
ATOM 1395 N N . THR A 1 176 ? -14.047 57.281 10.586 1 77.69 176 THR A N 1
ATOM 1396 C CA . THR A 1 176 ? -13.219 56.156 10.172 1 77.69 176 THR A CA 1
ATOM 1397 C C . THR A 1 176 ? -12.727 56.344 8.742 1 77.69 176 THR A C 1
ATOM 1399 O O . THR A 1 176 ? -13.375 57 7.938 1 77.69 176 THR A O 1
ATOM 1402 N N . PRO A 1 177 ? -11.523 55.812 8.523 1 82 177 PRO A N 1
ATOM 1403 C CA . PRO A 1 177 ? -11 55.906 7.164 1 82 177 PRO A CA 1
ATOM 1404 C C . PRO A 1 177 ? -11.758 55.031 6.168 1 82 177 PRO A C 1
ATOM 1406 O O . PRO A 1 177 ? -12.406 54.062 6.57 1 82 177 PRO A O 1
ATOM 1409 N N . GLN A 1 178 ? -11.688 55.469 4.914 1 82.75 178 GLN A N 1
ATOM 1410 C CA . GLN A 1 178 ? -12.328 54.719 3.82 1 82.75 178 GLN A CA 1
ATOM 1411 C C . GLN A 1 178 ? -11.719 53.344 3.65 1 82.75 178 GLN A C 1
ATOM 1413 O O . GLN A 1 178 ? -12.367 52.438 3.131 1 82.75 178 GLN A O 1
ATOM 1418 N N . GLN A 1 179 ? -10.516 53.188 4.184 1 84.69 179 GLN A N 1
ATOM 1419 C CA . GLN A 1 179 ? -9.781 51.938 4.059 1 84.69 179 GLN A CA 1
ATOM 1420 C C . GLN A 1 179 ? -10.516 50.781 4.766 1 84.69 179 GLN A C 1
ATOM 1422 O O . GLN A 1 179 ? -10.422 49.625 4.352 1 84.69 179 GLN A O 1
ATOM 1427 N N . ASP A 1 180 ? -11.32 51.156 5.738 1 84.81 180 ASP A N 1
ATOM 1428 C CA . ASP A 1 180 ? -12.055 50.156 6.508 1 84.81 180 ASP A CA 1
ATOM 1429 C C . ASP A 1 180 ? -13.164 49.531 5.672 1 84.81 180 ASP A C 1
ATOM 1431 O O . ASP A 1 180 ? -13.414 48.312 5.754 1 84.81 180 ASP A O 1
ATOM 1435 N N . ILE A 1 181 ? -13.742 50.344 4.867 1 87.19 181 ILE A N 1
ATOM 1436 C CA . ILE A 1 181 ? -14.82 49.844 4.008 1 87.19 181 ILE A CA 1
ATOM 1437 C C . ILE A 1 181 ? -14.266 48.906 2.957 1 87.19 181 ILE A C 1
ATOM 1439 O O . ILE A 1 181 ? -14.812 47.812 2.736 1 87.19 181 ILE A O 1
ATOM 1443 N N . TYR A 1 182 ? -13.117 49.281 2.449 1 88.12 182 TYR A N 1
ATOM 1444 C CA . TYR A 1 182 ? -12.516 48.469 1.408 1 88.12 182 TYR A CA 1
ATOM 1445 C C . TYR A 1 182 ? -12.016 47.156 1.979 1 88.12 182 TYR A C 1
ATOM 1447 O O . TYR A 1 182 ? -12.078 46.125 1.314 1 88.12 182 TYR A O 1
ATOM 1455 N N . ARG A 1 183 ? -11.555 47.094 3.15 1 90.56 183 ARG A N 1
ATOM 1456 C CA . ARG A 1 183 ? -11.102 45.875 3.801 1 90.56 183 ARG A CA 1
ATOM 1457 C C . ARG A 1 183 ? -12.266 44.906 4.027 1 90.56 183 ARG A C 1
ATOM 1459 O O . ARG A 1 183 ? -12.125 43.688 3.816 1 90.56 183 ARG A O 1
ATOM 1466 N N . ALA A 1 184 ? -13.305 45.438 4.469 1 90.38 184 ALA A N 1
ATOM 1467 C CA . ALA A 1 184 ? -14.492 44.625 4.676 1 90.38 184 ALA A CA 1
ATOM 1468 C C . ALA A 1 184 ? -14.977 44 3.361 1 90.38 184 ALA A C 1
ATOM 1470 O O . ALA A 1 184 ? -15.297 42.812 3.303 1 90.38 184 ALA A O 1
ATOM 1471 N N . GLN A 1 185 ? -14.93 44.844 2.324 1 91.69 185 GLN A N 1
ATOM 1472 C CA . GLN A 1 185 ? -15.391 44.375 1.017 1 91.69 185 GLN A CA 1
ATOM 1473 C C . GLN A 1 185 ? -14.469 43.281 0.466 1 91.69 185 GLN A C 1
ATOM 1475 O O . GLN A 1 185 ? -14.945 42.312 -0.125 1 91.69 185 GLN A O 1
ATOM 1480 N N . THR A 1 186 ? -13.242 43.438 0.641 1 92.62 186 THR A N 1
ATOM 1481 C CA . THR A 1 186 ? -12.273 42.469 0.188 1 92.62 186 THR A CA 1
ATOM 1482 C C . THR A 1 186 ? -12.484 41.125 0.918 1 92.62 186 THR A C 1
ATOM 1484 O O . THR A 1 186 ? -12.43 40.062 0.304 1 92.62 186 THR A O 1
ATOM 1487 N N . GLU A 1 187 ? -12.711 41.25 2.223 1 93.31 187 GLU A N 1
ATOM 1488 C CA . GLU A 1 187 ? -12.914 40.031 3.004 1 93.31 187 GLU A CA 1
ATOM 1489 C C . GLU A 1 187 ? -14.211 39.344 2.611 1 93.31 187 GLU A C 1
ATOM 1491 O O . GLU A 1 187 ? -14.281 38.094 2.623 1 93.31 187 GLU A O 1
ATOM 1496 N N . ILE A 1 188 ? -15.195 40.094 2.355 1 93.56 188 ILE A N 1
ATOM 1497 C CA . ILE A 1 188 ? -16.453 39.531 1.894 1 93.56 188 ILE A CA 1
ATOM 1498 C C . ILE A 1 188 ? -16.219 38.781 0.588 1 93.56 188 ILE A C 1
ATOM 1500 O O . ILE A 1 188 ? -16.703 37.656 0.42 1 93.56 188 ILE A O 1
ATOM 1504 N N . SER A 1 189 ? -15.406 39.344 -0.322 1 93.25 189 SER A N 1
ATOM 1505 C CA . SER A 1 189 ? -15.086 38.688 -1.588 1 93.25 189 SER A CA 1
ATOM 1506 C C . SER A 1 189 ? -14.305 37.406 -1.364 1 93.25 189 SER A C 1
ATOM 1508 O O . SER A 1 189 ? -14.531 36.406 -2.061 1 93.25 189 SER A O 1
ATOM 1510 N N . ARG A 1 190 ? -13.406 37.375 -0.373 1 94.12 190 ARG A N 1
ATOM 1511 C CA . ARG A 1 190 ? -12.633 36.188 -0.042 1 94.12 190 ARG A CA 1
ATOM 1512 C C . ARG A 1 190 ? -13.539 35.094 0.492 1 94.12 190 ARG A C 1
ATOM 1514 O O . ARG A 1 190 ? -13.32 33.906 0.203 1 94.12 190 ARG A O 1
ATOM 1521 N N . LEU A 1 191 ? -14.484 35.438 1.285 1 94.19 191 LEU A N 1
ATOM 1522 C CA . LEU A 1 191 ? -15.414 34.438 1.825 1 94.19 191 LEU A CA 1
ATOM 1523 C C . LEU A 1 191 ? -16.297 33.844 0.722 1 94.19 191 LEU A C 1
ATOM 1525 O O . LEU A 1 191 ? -16.641 32.688 0.758 1 94.19 191 LEU A O 1
ATOM 1529 N N . LEU A 1 192 ? -16.609 34.781 -0.271 1 93.94 192 LEU A N 1
ATOM 1530 C CA . LEU A 1 192 ? -17.391 34.281 -1.41 1 93.94 192 LEU A CA 1
ATOM 1531 C C . LEU A 1 192 ? -16.594 33.25 -2.199 1 93.94 192 LEU A C 1
ATOM 1533 O O . LEU A 1 192 ? -17.156 32.25 -2.641 1 93.94 192 LEU A O 1
ATOM 1537 N N . MET A 1 193 ? -15.32 33.5 -2.348 1 94.69 193 MET A N 1
ATOM 1538 C CA . MET A 1 193 ? -14.445 32.531 -2.998 1 94.69 193 MET A CA 1
ATOM 1539 C C . MET A 1 193 ? -14.422 31.219 -2.229 1 94.69 193 MET A C 1
ATOM 1541 O O . MET A 1 193 ? -14.508 30.141 -2.826 1 94.69 193 MET A O 1
ATOM 1545 N N . ARG A 1 194 ? -14.305 31.281 -0.931 1 95.88 194 ARG A N 1
ATOM 1546 C CA . ARG A 1 194 ? -14.273 30.094 -0.087 1 95.88 194 ARG A CA 1
ATOM 1547 C C . ARG A 1 194 ? -15.578 29.312 -0.18 1 95.88 194 ARG A C 1
ATOM 1549 O O . ARG A 1 194 ? -15.578 28.078 -0.19 1 95.88 194 ARG A O 1
ATOM 1556 N N . LEU A 1 195 ? -16.672 30.062 -0.205 1 96.44 195 LEU A N 1
ATOM 1557 C CA . LEU A 1 195 ? -17.984 29.422 -0.286 1 96.44 195 LEU A CA 1
ATOM 1558 C C . LEU A 1 195 ? -18.141 28.641 -1.586 1 96.44 195 LEU A C 1
ATOM 1560 O O . LEU A 1 195 ? -18.734 27.562 -1.602 1 96.44 195 LEU A O 1
ATOM 1564 N N . VAL A 1 196 ? -17.578 29.156 -2.711 1 96.06 196 VAL A N 1
ATOM 1565 C CA . VAL A 1 196 ? -17.625 28.469 -3.996 1 96.06 196 VAL A CA 1
ATOM 1566 C C . VAL A 1 196 ? -16.875 27.156 -3.902 1 96.06 196 VAL A C 1
ATOM 1568 O O . VAL A 1 196 ? -17.359 26.109 -4.371 1 96.06 196 VAL A O 1
ATOM 1571 N N . ILE A 1 197 ? -15.711 27.172 -3.24 1 97.06 197 ILE A N 1
ATOM 1572 C CA . ILE A 1 197 ? -14.883 25.969 -3.084 1 97.06 197 ILE A CA 1
ATOM 1573 C C . ILE A 1 197 ? -15.609 24.953 -2.211 1 97.06 197 ILE A C 1
ATOM 1575 O O . ILE A 1 197 ? -15.672 23.766 -2.551 1 97.06 197 ILE A O 1
ATOM 1579 N N . LEU A 1 198 ? -16.203 25.422 -1.094 1 97.69 198 LEU A N 1
ATOM 1580 C CA . LEU A 1 198 ? -16.859 24.531 -0.15 1 97.69 198 LEU A CA 1
ATOM 1581 C C . LEU A 1 198 ? -18.094 23.891 -0.782 1 97.69 198 LEU A C 1
ATOM 1583 O O . LEU A 1 198 ? -18.391 22.719 -0.552 1 97.69 198 LEU A O 1
ATOM 1587 N N . LYS A 1 199 ? -18.781 24.672 -1.552 1 97.31 199 LYS A N 1
ATOM 1588 C CA . LYS A 1 199 ? -19.969 24.156 -2.213 1 97.31 199 LYS A CA 1
ATOM 1589 C C . LYS A 1 199 ? -19.609 23.078 -3.236 1 97.31 199 LYS A C 1
ATOM 1591 O O . LYS A 1 199 ? -20.312 22.078 -3.375 1 97.31 199 LYS A O 1
ATOM 1596 N N . GLN A 1 200 ? -18.594 23.312 -3.939 1 97.12 200 GLN A N 1
ATOM 1597 C CA . GLN A 1 200 ? -18.078 22.297 -4.848 1 97.12 200 GLN A CA 1
ATOM 1598 C C . GLN A 1 200 ? -17.672 21.031 -4.09 1 97.12 200 GLN A C 1
ATOM 1600 O O . GLN A 1 200 ? -17.984 19.922 -4.52 1 97.12 200 GLN A O 1
ATOM 1605 N N . GLN A 1 201 ? -17 21.188 -2.975 1 97.75 201 GLN A N 1
ATOM 1606 C CA . GLN A 1 201 ? -16.594 20.062 -2.156 1 97.75 201 GLN A CA 1
ATOM 1607 C C . GLN A 1 201 ? -17.797 19.266 -1.644 1 97.75 201 GLN A C 1
ATOM 1609 O O . GLN A 1 201 ? -17.766 18.047 -1.603 1 97.75 201 GLN A O 1
ATOM 1614 N N . ARG A 1 202 ? -18.781 20 -1.215 1 97.69 202 ARG A N 1
ATOM 1615 C CA . ARG A 1 202 ? -20.016 19.359 -0.758 1 97.69 202 ARG A CA 1
ATOM 1616 C C . ARG A 1 202 ? -20.594 18.469 -1.849 1 97.69 202 ARG A C 1
ATOM 1618 O O . ARG A 1 202 ? -20.953 17.312 -1.592 1 97.69 202 ARG A O 1
ATOM 1625 N N . GLY A 1 203 ? -20.672 19.047 -3.061 1 96.62 203 GLY A N 1
ATOM 1626 C CA . GLY A 1 203 ? -21.172 18.266 -4.18 1 96.62 203 GLY A CA 1
ATOM 1627 C C . GLY A 1 203 ? -20.344 17.031 -4.477 1 96.62 203 GLY A C 1
ATOM 1628 O O . GLY A 1 203 ? -20.891 15.961 -4.754 1 96.62 203 GLY A O 1
ATOM 1629 N N . SER A 1 204 ? -19.047 17.188 -4.434 1 97.5 204 SER A N 1
ATOM 1630 C CA . SER A 1 204 ? -18.141 16.078 -4.695 1 97.5 204 SER A CA 1
ATOM 1631 C C . SER A 1 204 ? -18.281 14.984 -3.641 1 97.5 204 SER A C 1
ATOM 1633 O O . SER A 1 204 ? -18.312 13.797 -3.969 1 97.5 204 SER A O 1
ATOM 1635 N N . LEU A 1 205 ? -18.391 15.328 -2.354 1 97.81 205 LEU A N 1
ATOM 1636 C CA . LEU A 1 205 ? -18.5 14.367 -1.259 1 97.81 205 LEU A CA 1
ATOM 1637 C C . LEU A 1 205 ? -19.828 13.633 -1.32 1 97.81 205 LEU A C 1
ATOM 1639 O O . LEU A 1 205 ? -19.891 12.422 -1.104 1 97.81 205 LEU A O 1
ATOM 1643 N N . GLN A 1 206 ? -20.875 14.383 -1.644 1 97.06 206 GLN A N 1
ATOM 1644 C CA . GLN A 1 206 ? -22.188 13.758 -1.777 1 97.06 206 GLN A CA 1
ATOM 1645 C C . GLN A 1 206 ? -22.203 12.742 -2.918 1 97.06 206 GLN A C 1
ATOM 1647 O O . GLN A 1 206 ? -22.719 11.641 -2.766 1 97.06 206 GLN A O 1
ATOM 1652 N N . ALA A 1 207 ? -21.609 13.078 -4.047 1 97.44 207 ALA A N 1
ATOM 1653 C CA . ALA A 1 207 ? -21.531 12.164 -5.188 1 97.44 207 ALA A CA 1
ATOM 1654 C C . ALA A 1 207 ? -20.719 10.922 -4.836 1 97.44 207 ALA A C 1
ATOM 1656 O O . ALA A 1 207 ? -21.078 9.812 -5.23 1 97.44 207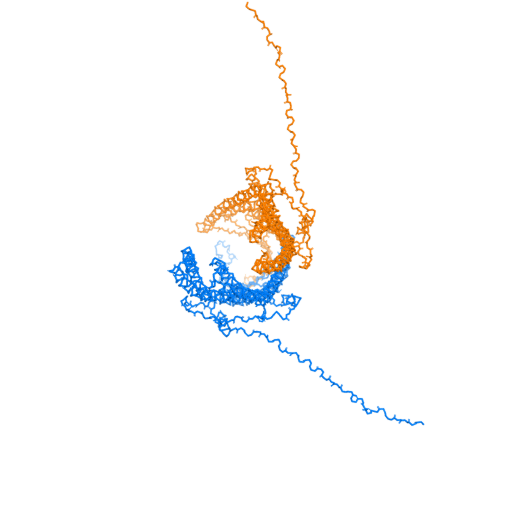 ALA A O 1
ATOM 1657 N N . ASP A 1 208 ? -19.688 11.125 -4.121 1 97.38 208 ASP A N 1
ATOM 1658 C CA . ASP A 1 208 ? -18.812 10.008 -3.74 1 97.38 208 ASP A CA 1
ATOM 1659 C C . ASP A 1 208 ? -19.547 9.055 -2.799 1 97.38 208 ASP A C 1
ATOM 1661 O O . ASP A 1 208 ? -19.359 7.836 -2.885 1 97.38 208 ASP A O 1
ATOM 1665 N N . ILE A 1 209 ? -20.297 9.586 -1.864 1 97.56 209 ILE A N 1
ATOM 1666 C CA . ILE A 1 209 ? -21.094 8.75 -0.967 1 97.56 209 ILE A CA 1
ATOM 1667 C C . ILE A 1 209 ? -22.125 7.961 -1.771 1 97.56 209 ILE A C 1
ATOM 1669 O O . ILE A 1 209 ? -22.281 6.754 -1.572 1 97.56 209 ILE A O 1
ATOM 1673 N N . ASN A 1 210 ? -22.766 8.641 -2.684 1 96.56 210 ASN A N 1
ATOM 1674 C CA . ASN A 1 210 ? -23.781 7.984 -3.504 1 96.56 210 ASN A CA 1
ATOM 1675 C C . ASN A 1 210 ? -23.156 6.914 -4.402 1 96.56 210 ASN A C 1
ATOM 1677 O O . ASN A 1 210 ? -23.797 5.895 -4.684 1 96.56 210 ASN A O 1
ATOM 1681 N N . ARG A 1 211 ? -21.906 7.145 -4.883 1 96.69 211 ARG A N 1
ATOM 1682 C CA . ARG A 1 211 ? -21.188 6.121 -5.633 1 96.69 211 ARG A CA 1
ATOM 1683 C C . ARG A 1 211 ? -21.031 4.844 -4.812 1 96.69 211 ARG A C 1
ATOM 1685 O O . ARG A 1 211 ? -21.281 3.744 -5.316 1 96.69 211 ARG A O 1
ATOM 1692 N N . LEU A 1 212 ? -20.703 4.938 -3.5 1 96.62 212 LEU A N 1
ATOM 1693 C CA . LEU A 1 212 ? -20.531 3.789 -2.617 1 96.62 212 LEU A CA 1
ATOM 1694 C C . LEU A 1 212 ? -21.844 3.074 -2.389 1 96.62 212 LEU A C 1
ATOM 1696 O O . LEU A 1 212 ? -21.875 1.858 -2.184 1 96.62 212 LEU A O 1
ATOM 1700 N N . LEU A 1 213 ? -22.953 3.885 -2.393 1 95.88 213 LEU A N 1
ATOM 1701 C CA . LEU A 1 213 ? -24.281 3.338 -2.146 1 95.88 213 LEU A CA 1
ATOM 1702 C C . LEU A 1 213 ? -24.875 2.77 -3.428 1 95.88 213 LEU A C 1
ATOM 1704 O O . LEU A 1 213 ? -25.938 2.145 -3.395 1 95.88 213 LEU A O 1
ATOM 1708 N N . ASN A 1 214 ? -24.219 2.971 -4.574 1 94.94 214 ASN A N 1
ATOM 1709 C CA . ASN A 1 214 ? -24.656 2.479 -5.875 1 94.94 214 ASN A CA 1
ATOM 1710 C C . ASN A 1 214 ? -26.016 3.047 -6.258 1 94.94 214 ASN A C 1
ATOM 1712 O O . ASN A 1 214 ? -26.922 2.297 -6.625 1 94.94 214 ASN A O 1
ATOM 1716 N N . ARG A 1 215 ? -26.188 4.363 -6.117 1 93.56 215 ARG A N 1
ATOM 1717 C CA . ARG A 1 215 ? -27.406 5.062 -6.516 1 93.56 215 ARG A CA 1
ATOM 1718 C C . ARG A 1 215 ? -27.078 6.336 -7.289 1 93.56 215 ARG A C 1
ATOM 1720 O O . ARG A 1 215 ? -25.906 6.621 -7.559 1 93.56 215 ARG A O 1
ATOM 1727 N N . SER A 1 216 ? -28.125 7.07 -7.566 1 93.62 216 SER A N 1
ATOM 1728 C CA . SER A 1 216 ? -27.906 8.289 -8.336 1 93.62 216 SER A CA 1
ATOM 1729 C C . SER A 1 216 ? -27 9.266 -7.59 1 93.62 216 SER A C 1
ATOM 1731 O O . SER A 1 216 ? -27.109 9.414 -6.371 1 93.62 216 SER A O 1
ATOM 1733 N N . LEU A 1 217 ? -26.078 9.82 -8.336 1 94.31 217 LEU A N 1
ATOM 1734 C CA . LEU A 1 217 ? -25.062 10.695 -7.75 1 94.31 217 LEU A CA 1
ATOM 1735 C C . LEU A 1 217 ? -25.672 12.023 -7.324 1 94.31 217 LEU A C 1
ATOM 1737 O O . LEU A 1 217 ? -25.031 12.812 -6.633 1 94.31 217 LEU A O 1
ATOM 1741 N N . GLU A 1 218 ? -27 12.234 -7.582 1 92.94 218 GLU A N 1
ATOM 1742 C CA . GLU A 1 218 ? -27.625 13.539 -7.383 1 92.94 218 GLU A CA 1
ATOM 1743 C C . GLU A 1 218 ? -28.406 13.586 -6.078 1 92.94 218 GLU A C 1
ATOM 1745 O O . GLU A 1 218 ? -28.922 14.641 -5.688 1 92.94 218 GLU A O 1
ATOM 1750 N N . ILE A 1 219 ? -28.5 12.523 -5.391 1 92.56 219 ILE A N 1
ATOM 1751 C CA . ILE A 1 219 ? -29.297 12.453 -4.168 1 92.56 219 ILE A CA 1
ATOM 1752 C C . ILE A 1 219 ? -28.594 13.234 -3.055 1 92.56 219 ILE A C 1
ATOM 1754 O O . ILE A 1 219 ? -27.375 13.078 -2.85 1 92.56 219 ILE A O 1
ATOM 1758 N N . THR A 1 220 ? -29.297 14.023 -2.365 1 93.75 220 THR A N 1
ATOM 1759 C CA . THR A 1 220 ? -28.75 14.836 -1.284 1 93.75 220 THR A CA 1
ATOM 1760 C C . THR A 1 220 ? -28.641 14.016 -0.001 1 93.75 220 THR A C 1
ATOM 1762 O O . THR A 1 220 ? -29.531 13.234 0.322 1 93.75 220 THR A O 1
ATOM 1765 N N . ILE A 1 221 ? -27.547 14.203 0.673 1 93.88 221 ILE A N 1
ATOM 1766 C CA . ILE A 1 221 ? -27.297 13.516 1.934 1 93.88 221 ILE A CA 1
ATOM 1767 C C . ILE A 1 221 ? -27.297 14.516 3.082 1 93.88 221 ILE A C 1
ATOM 1769 O O . ILE A 1 221 ? -26.625 15.555 3.01 1 93.88 221 ILE A O 1
ATOM 1773 N N . HIS A 1 222 ? -28.016 14.164 4.07 1 90.94 222 HIS A N 1
ATOM 1774 C CA . HIS A 1 222 ? -28.109 15.062 5.215 1 90.94 222 HIS A CA 1
ATOM 1775 C C . HIS A 1 222 ? -27.172 14.617 6.34 1 90.94 222 HIS A C 1
ATOM 1777 O O . HIS A 1 222 ? -26.969 13.422 6.547 1 90.94 222 HIS A O 1
ATOM 1783 N N . THR A 1 223 ? -26.609 15.594 6.996 1 92.75 223 THR A N 1
ATOM 1784 C CA . THR A 1 223 ? -25.734 15.336 8.141 1 92.75 223 THR A CA 1
ATOM 1785 C C . THR A 1 223 ? -26.312 15.961 9.406 1 92.75 223 THR A C 1
ATOM 1787 O O . THR A 1 223 ? -27.125 16.891 9.336 1 92.75 223 THR A O 1
ATOM 1790 N N . PRO A 1 224 ? -25.938 15.438 10.539 1 91.19 224 PRO A N 1
ATOM 1791 C CA . PRO A 1 224 ? -26.453 16 11.789 1 91.19 224 PRO A CA 1
ATOM 1792 C C . PRO A 1 224 ? -25.875 17.375 12.102 1 91.19 224 PRO A C 1
ATOM 1794 O O . PRO A 1 224 ? -24.906 17.797 11.461 1 91.19 224 PRO A O 1
ATOM 1797 N N . ALA A 1 225 ? -26.516 17.984 13.07 1 88.75 225 ALA A N 1
ATOM 1798 C CA . ALA A 1 225 ? -26.078 19.328 13.477 1 88.75 225 ALA A CA 1
ATOM 1799 C C . ALA A 1 225 ? -24.75 19.266 14.211 1 88.75 225 ALA A C 1
ATOM 1801 O O . ALA A 1 225 ? -23.875 20.109 13.992 1 88.75 225 ALA A O 1
ATOM 1802 N N . VAL A 1 226 ? -24.641 18.328 15.078 1 89.88 226 VAL A N 1
ATOM 1803 C CA . VAL A 1 226 ? -23.391 18.141 15.797 1 89.88 226 VAL A CA 1
ATOM 1804 C C . VAL A 1 226 ? -23.047 16.656 15.836 1 89.88 226 VAL A C 1
ATOM 1806 O O . VAL A 1 226 ? -23.906 15.812 16.078 1 89.88 226 VAL A O 1
ATOM 1809 N N . LEU A 1 227 ? -21.797 16.422 15.523 1 91.88 227 LEU A N 1
ATOM 1810 C CA . LEU A 1 227 ? -21.312 15.047 15.555 1 91.88 227 LEU A CA 1
ATOM 1811 C C . LEU A 1 227 ? -20.969 14.625 16.969 1 91.88 227 LEU A C 1
ATOM 1813 O O . LEU A 1 227 ? -20.219 15.305 17.672 1 91.88 227 LEU A O 1
ATOM 1817 N N . PRO A 1 228 ? -21.609 13.578 17.344 1 89.31 228 PRO A N 1
ATOM 1818 C CA . PRO A 1 228 ? -21.234 13.094 18.672 1 89.31 228 PRO A CA 1
ATOM 1819 C C . PRO A 1 228 ? -19.828 12.5 18.719 1 89.31 228 PRO A C 1
ATOM 1821 O O . PRO A 1 228 ? -19.359 11.945 17.719 1 89.31 228 PRO A O 1
ATOM 1824 N N . VAL A 1 229 ? -19.156 12.656 19.828 1 92 229 VAL A N 1
ATOM 1825 C CA . VAL A 1 229 ? -17.812 12.109 20.016 1 92 229 VAL A CA 1
ATOM 1826 C C . VAL A 1 229 ? -17.906 10.703 20.609 1 92 229 VAL A C 1
ATOM 1828 O O . VAL A 1 229 ? -18.438 10.516 21.703 1 92 229 VAL A O 1
ATOM 1831 N N . THR A 1 230 ? -17.422 9.75 19.828 1 91.38 230 THR A N 1
ATOM 1832 C CA . THR A 1 230 ? -17.391 8.367 20.297 1 91.38 230 THR A CA 1
ATOM 1833 C C . THR A 1 230 ? -16.234 8.156 21.266 1 91.38 230 THR A C 1
ATOM 1835 O O . THR A 1 230 ? -15.078 8.391 20.922 1 91.38 230 THR A O 1
ATOM 1838 N N . PRO A 1 231 ? -16.578 7.738 22.453 1 90.06 231 PRO A N 1
ATOM 1839 C CA . PRO A 1 231 ? -15.469 7.492 23.391 1 90.06 231 PRO A CA 1
ATOM 1840 C C . PRO A 1 231 ? -14.656 6.25 23.016 1 90.06 231 PRO A C 1
ATOM 1842 O O . PRO A 1 231 ? -15.211 5.27 22.516 1 90.06 231 PRO A O 1
ATOM 1845 N N . MET A 1 232 ? -13.398 6.258 23.188 1 86.62 232 MET A N 1
ATOM 1846 C CA . MET A 1 232 ? -12.523 5.129 22.906 1 86.62 232 MET A CA 1
ATOM 1847 C C . MET A 1 232 ? -12.852 3.941 23.797 1 86.62 232 MET A C 1
ATOM 1849 O O . MET A 1 232 ? -12.945 2.807 23.328 1 86.62 232 MET A O 1
ATOM 1853 N N . GLY A 1 233 ? -13.156 4.148 24.938 1 84 233 GLY A N 1
ATOM 1854 C CA . GLY A 1 233 ? -13.648 3.182 25.906 1 84 233 GLY A CA 1
ATOM 1855 C C . GLY A 1 233 ? -12.633 2.109 26.25 1 84 233 GLY A C 1
ATOM 1856 O O . GLY A 1 233 ? -12.781 1.4 27.234 1 84 233 GLY A O 1
ATOM 1857 N N . HIS A 1 234 ? -11.641 1.763 25.375 1 90.69 234 HIS A N 1
ATOM 1858 C CA . HIS A 1 234 ? -10.68 0.689 25.609 1 90.69 234 HIS A CA 1
ATOM 1859 C C . HIS A 1 234 ? -9.242 1.186 25.438 1 90.69 234 HIS A C 1
ATOM 1861 O O . HIS A 1 234 ? -9.016 2.242 24.844 1 90.69 234 HIS A O 1
ATOM 1867 N N . ASN A 1 235 ? -8.391 0.416 26.031 1 92.88 235 ASN A N 1
ATOM 1868 C CA . ASN A 1 235 ? -6.973 0.745 25.906 1 92.88 235 ASN A CA 1
ATOM 1869 C C . ASN A 1 235 ? -6.367 0.122 24.656 1 92.88 235 ASN A C 1
ATOM 1871 O O . ASN A 1 235 ? -7.023 -0.659 23.953 1 92.88 235 ASN A O 1
ATOM 1875 N N . LEU A 1 236 ? -5.203 0.557 24.359 1 94.44 236 LEU A N 1
ATOM 1876 C CA . LEU A 1 236 ? -4.512 0.122 23.156 1 94.44 236 LEU A CA 1
ATOM 1877 C C . LEU A 1 236 ? -4.285 -1.386 23.172 1 94.44 236 LEU A C 1
ATOM 1879 O O . LEU A 1 236 ? -4.41 -2.049 22.141 1 94.44 236 LEU A O 1
ATOM 1883 N N . GLU A 1 237 ? -3.98 -1.963 24.312 1 94.19 237 GLU A N 1
ATOM 1884 C CA . GLU A 1 237 ? -3.723 -3.395 24.438 1 94.19 237 GLU A CA 1
ATOM 1885 C C . GLU A 1 237 ? -4.953 -4.211 24.062 1 94.19 237 GLU A C 1
ATOM 1887 O O . GLU A 1 237 ? -4.836 -5.289 23.484 1 94.19 237 GLU A O 1
ATOM 1892 N N . TYR A 1 238 ? -6.09 -3.672 24.406 1 94.75 238 TYR A N 1
ATOM 1893 C CA . TYR A 1 238 ? -7.34 -4.328 24.031 1 94.75 238 TYR A CA 1
ATOM 1894 C C . TYR A 1 238 ? -7.496 -4.414 22.516 1 94.75 238 TYR A C 1
ATOM 1896 O O . TYR A 1 238 ? -7.852 -5.465 21.984 1 94.75 238 TYR A O 1
ATOM 1904 N N . PHE A 1 239 ? -7.172 -3.352 21.828 1 95.62 239 PHE A N 1
ATOM 1905 C CA . PHE A 1 239 ? -7.32 -3.318 20.375 1 95.62 239 PHE A CA 1
ATOM 1906 C C . PHE A 1 239 ? -6.305 -4.234 19.703 1 95.62 239 PHE A C 1
ATOM 1908 O O . PHE A 1 239 ? -6.594 -4.828 18.656 1 95.62 239 PHE A O 1
ATOM 1915 N N . TYR A 1 240 ? -5.098 -4.402 20.359 1 94.88 240 TYR A N 1
ATOM 1916 C CA . TYR A 1 240 ? -4.125 -5.355 19.828 1 94.88 240 TYR A CA 1
ATOM 1917 C C . TYR A 1 240 ? -4.664 -6.777 19.891 1 94.88 240 TYR A C 1
ATOM 1919 O O . TYR A 1 240 ? -4.457 -7.566 18.969 1 94.88 240 TYR A O 1
ATOM 1927 N N . THR A 1 241 ? -5.348 -7.039 20.953 1 95.06 241 THR A N 1
ATOM 1928 C CA . THR A 1 241 ? -5.914 -8.375 21.094 1 95.06 241 THR A CA 1
ATOM 1929 C C . THR A 1 241 ? -7.031 -8.609 20.078 1 95.06 241 THR A C 1
ATOM 1931 O O . THR A 1 241 ? -7.18 -9.711 19.562 1 95.06 241 THR A O 1
ATOM 1934 N N . LEU A 1 242 ? -7.77 -7.547 19.75 1 95.44 242 LEU A N 1
ATOM 1935 C CA . LEU A 1 242 ? -8.836 -7.645 18.75 1 95.44 242 LEU A CA 1
ATOM 1936 C C . LEU A 1 242 ? -8.258 -7.902 17.359 1 95.44 242 LEU A C 1
ATOM 1938 O O . LEU A 1 242 ? -8.828 -8.664 16.578 1 95.44 242 LEU A O 1
ATOM 1942 N N . VAL A 1 243 ? -7.141 -7.25 17.109 1 96.56 243 VAL A N 1
ATOM 1943 C CA . VAL A 1 243 ? -6.488 -7.453 15.82 1 96.56 243 VAL A CA 1
ATOM 1944 C C . VAL A 1 243 ? -6.078 -8.922 15.672 1 96.56 243 VAL A C 1
ATOM 1946 O O . VAL A 1 243 ? -6.316 -9.539 14.633 1 96.56 243 VAL A O 1
ATOM 1949 N N . LYS A 1 244 ? -5.559 -9.508 16.719 1 94.88 244 LYS A N 1
ATOM 1950 C CA . LYS A 1 244 ? -5.055 -10.875 16.688 1 94.88 244 LYS A CA 1
ATOM 1951 C C . LYS A 1 244 ? -6.195 -11.875 16.531 1 94.88 244 LYS A C 1
ATOM 1953 O O . LYS A 1 244 ? -6.051 -12.891 15.852 1 94.88 244 LYS A O 1
ATOM 1958 N N . SER A 1 245 ? -7.34 -11.469 16.953 1 94.19 245 SER A N 1
ATOM 1959 C CA . SER A 1 245 ? -8.406 -12.469 17.031 1 94.19 245 SER A CA 1
ATOM 1960 C C . SER A 1 245 ? -9.43 -12.266 15.93 1 94.19 245 SER A C 1
ATOM 1962 O O . SER A 1 245 ? -10 -13.242 15.422 1 94.19 245 SER A O 1
ATOM 1964 N N . ARG A 1 246 ? -9.664 -10.977 15.516 1 94.94 246 ARG A N 1
ATOM 1965 C CA . ARG A 1 246 ? -10.875 -10.758 14.727 1 94.94 246 ARG A CA 1
ATOM 1966 C C . ARG A 1 246 ? -10.562 -10.039 13.422 1 94.94 246 ARG A C 1
ATOM 1968 O O . ARG A 1 246 ? -11.438 -9.898 12.562 1 94.94 246 ARG A O 1
ATOM 1975 N N . ALA A 1 247 ? -9.383 -9.555 13.258 1 97.12 247 ALA A N 1
ATOM 1976 C CA . ALA A 1 247 ? -9.078 -8.781 12.055 1 97.12 247 ALA A CA 1
ATOM 1977 C C . ALA A 1 247 ? -9.195 -9.641 10.805 1 97.12 247 ALA A C 1
ATOM 1979 O O . ALA A 1 247 ? -8.453 -10.617 10.641 1 97.12 247 ALA A O 1
ATOM 1980 N N . PRO A 1 248 ? -10.133 -9.242 9.875 1 97.44 248 PRO A N 1
ATOM 1981 C CA . PRO A 1 248 ? -10.359 -10.07 8.688 1 97.44 248 PRO A CA 1
ATOM 1982 C C . PRO A 1 248 ? -9.109 -10.195 7.809 1 97.44 248 PRO A C 1
ATOM 1984 O O . PRO A 1 248 ? -8.867 -11.258 7.23 1 97.44 248 PRO A O 1
ATOM 1987 N N . GLN A 1 249 ? -8.328 -9.156 7.699 1 97.19 249 GLN A N 1
ATOM 1988 C CA . GLN A 1 249 ? -7.125 -9.195 6.879 1 97.19 249 GLN A CA 1
ATOM 1989 C C . GLN A 1 249 ? -6.109 -10.188 7.441 1 97.19 249 GLN A C 1
ATOM 1991 O O . GLN A 1 249 ? -5.418 -10.875 6.684 1 97.19 249 GLN A O 1
ATOM 1996 N N . LEU A 1 250 ? -6.031 -10.258 8.781 1 97.56 250 LEU A N 1
ATOM 1997 C CA . LEU A 1 250 ? -5.117 -11.203 9.414 1 97.56 250 LEU A CA 1
ATOM 1998 C C . LEU A 1 250 ? -5.613 -12.641 9.242 1 97.56 250 LEU A C 1
ATOM 2000 O O . LEU A 1 250 ? -4.82 -13.547 8.992 1 97.56 250 LEU A O 1
ATOM 2004 N N . ILE A 1 251 ? -6.93 -12.797 9.344 1 97.38 251 ILE A N 1
ATOM 2005 C CA . ILE A 1 251 ? -7.527 -14.117 9.172 1 97.38 251 ILE A CA 1
ATOM 2006 C C . ILE A 1 251 ? -7.285 -14.609 7.742 1 97.38 251 ILE A C 1
ATOM 2008 O O . ILE A 1 251 ? -6.996 -15.789 7.527 1 97.38 251 ILE A O 1
ATOM 2012 N N . MET A 1 252 ? -7.379 -13.695 6.762 1 96.81 252 MET A N 1
ATOM 2013 C CA . MET A 1 252 ? -7.098 -14.023 5.367 1 96.81 252 MET A CA 1
ATOM 2014 C C . MET A 1 252 ? -5.695 -14.602 5.219 1 96.81 252 MET A C 1
ATOM 2016 O O . MET A 1 252 ? -5.508 -15.625 4.566 1 96.81 252 MET A O 1
ATOM 2020 N N . GLN A 1 253 ? -4.734 -13.945 5.863 1 96.81 253 GLN A N 1
ATOM 2021 C CA . GLN A 1 253 ? -3.346 -14.383 5.762 1 96.81 253 GLN A CA 1
ATOM 2022 C C . GLN A 1 253 ? -3.117 -15.68 6.535 1 96.81 253 GLN A C 1
ATOM 2024 O O . GLN A 1 253 ? -2.309 -16.516 6.129 1 96.81 253 GLN A O 1
ATOM 2029 N N . GLN A 1 254 ? -3.809 -15.859 7.668 1 97.5 254 GLN A N 1
ATOM 2030 C CA . GLN A 1 254 ? -3.715 -17.094 8.43 1 97.5 254 GLN A CA 1
ATOM 2031 C C . GLN A 1 254 ? -4.211 -18.281 7.613 1 97.5 254 GLN A C 1
ATOM 2033 O O . GLN A 1 254 ? -3.602 -19.359 7.637 1 97.5 254 GLN A O 1
ATOM 2038 N N . ARG A 1 255 ? -5.32 -18 6.891 1 97.5 255 ARG A N 1
ATOM 2039 C CA . ARG A 1 255 ? -5.844 -19.062 6.035 1 97.5 255 ARG A CA 1
ATOM 2040 C C . ARG A 1 255 ? -4.875 -19.391 4.898 1 97.5 255 ARG A C 1
ATOM 2042 O O . ARG A 1 255 ? -4.754 -20.547 4.488 1 97.5 255 ARG A O 1
ATOM 2049 N N . ALA A 1 256 ? -4.164 -18.422 4.422 1 95.94 256 ALA A N 1
ATOM 2050 C CA . ALA A 1 256 ? -3.15 -18.641 3.391 1 95.94 256 ALA A CA 1
ATOM 2051 C C . ALA A 1 256 ? -2.008 -19.5 3.918 1 95.94 256 ALA A C 1
ATOM 2053 O O . ALA A 1 256 ? -1.496 -20.375 3.205 1 95.94 256 ALA A O 1
ATOM 2054 N N . VAL A 1 257 ? -1.591 -19.266 5.195 1 97 257 VAL A N 1
ATOM 2055 C CA . VAL A 1 257 ? -0.535 -20.062 5.816 1 97 257 VAL A CA 1
ATOM 2056 C C . VAL A 1 257 ? -1.001 -21.516 5.98 1 97 257 VAL A C 1
ATOM 2058 O O . VAL A 1 257 ? -0.247 -22.453 5.711 1 97 257 VAL A O 1
ATOM 2061 N N . GLN A 1 258 ? -2.277 -21.672 6.398 1 97.12 258 GLN A N 1
ATOM 2062 C CA . GLN A 1 258 ? -2.832 -23.016 6.527 1 97.12 258 GLN A CA 1
ATOM 2063 C C . GLN A 1 258 ? -2.891 -23.719 5.172 1 97.12 258 GLN A C 1
ATOM 2065 O O . GLN A 1 258 ? -2.629 -24.922 5.078 1 97.12 258 GLN A O 1
ATOM 2070 N N . LYS A 1 259 ? -3.24 -22.953 4.152 1 96.06 259 LYS A N 1
ATOM 2071 C CA . LYS A 1 259 ? -3.236 -23.484 2.795 1 96.06 259 LYS A CA 1
ATOM 2072 C C . LYS A 1 259 ? -1.836 -23.922 2.381 1 96.06 259 LYS A C 1
ATOM 2074 O O . LYS A 1 259 ? -1.667 -24.984 1.778 1 96.06 259 LYS A O 1
ATOM 2079 N N . GLY A 1 260 ? -0.854 -23.078 2.723 1 94.62 260 GLY A N 1
ATOM 2080 C CA . GLY A 1 260 ? 0.525 -23.438 2.428 1 94.62 260 GLY A CA 1
ATOM 2081 C C . GLY A 1 260 ? 0.97 -24.719 3.1 1 94.62 260 GLY A C 1
ATOM 2082 O O . GLY A 1 260 ? 1.707 -25.516 2.51 1 94.62 260 GLY A O 1
ATOM 2083 N N . ARG A 1 261 ? 0.473 -24.969 4.316 1 95.69 261 ARG A N 1
ATOM 2084 C CA . ARG A 1 261 ? 0.791 -26.188 5.035 1 95.69 261 ARG A CA 1
ATOM 2085 C C . ARG A 1 261 ? 0.207 -27.406 4.32 1 95.69 261 ARG A C 1
ATOM 2087 O O . ARG A 1 261 ? 0.86 -28.453 4.223 1 95.69 261 ARG A O 1
ATOM 2094 N N . GLN A 1 262 ? -1.032 -27.25 3.852 1 95.25 262 GLN A N 1
ATOM 2095 C CA . GLN A 1 262 ? -1.661 -28.328 3.096 1 95.25 262 GLN A CA 1
ATOM 2096 C C . GLN A 1 262 ? -0.961 -28.531 1.757 1 95.25 262 GLN A C 1
ATOM 2098 O O . GLN A 1 262 ? -0.886 -29.672 1.265 1 95.25 262 GLN A O 1
ATOM 2103 N N . ALA A 1 263 ? -0.417 -27.5 1.195 1 93.81 263 ALA A N 1
ATOM 2104 C CA . ALA A 1 263 ? 0.325 -27.625 -0.058 1 93.81 263 ALA A CA 1
ATOM 2105 C C . ALA A 1 263 ? 1.592 -28.453 0.13 1 93.81 263 ALA A C 1
ATOM 2107 O O . ALA A 1 263 ? 1.98 -29.219 -0.759 1 93.81 263 ALA A O 1
ATOM 2108 N N . ILE A 1 264 ? 2.264 -28.328 1.302 1 94.19 264 ILE A N 1
ATOM 2109 C CA . ILE A 1 264 ? 3.422 -29.156 1.618 1 94.19 264 ILE A CA 1
ATOM 2110 C C . ILE A 1 264 ? 3.002 -30.625 1.705 1 94.19 264 ILE A C 1
ATOM 2112 O O . ILE A 1 264 ? 3.678 -31.5 1.167 1 94.19 264 ILE A O 1
ATOM 2116 N N . ARG A 1 265 ? 1.862 -30.859 2.373 1 93.5 265 ARG A N 1
ATOM 2117 C CA . ARG A 1 265 ? 1.354 -32.219 2.494 1 93.5 265 ARG A CA 1
ATOM 2118 C C . ARG A 1 265 ? 1.051 -32.812 1.124 1 93.5 265 ARG A C 1
ATOM 2120 O O . ARG A 1 265 ? 1.352 -34 0.87 1 93.5 265 ARG A O 1
ATOM 2127 N N . LEU A 1 266 ? 0.475 -32 0.26 1 92.25 266 LEU A N 1
ATOM 2128 C CA . LEU A 1 266 ? 0.172 -32.469 -1.091 1 92.25 266 LEU A CA 1
ATOM 2129 C C . LEU A 1 266 ? 1.451 -32.812 -1.852 1 92.25 266 LEU A C 1
ATOM 2131 O O . LEU A 1 266 ? 1.51 -33.812 -2.564 1 92.25 266 LEU A O 1
ATOM 2135 N N . SER A 1 267 ? 2.469 -31.984 -1.698 1 90.12 267 SER A N 1
ATOM 2136 C CA . SER A 1 267 ? 3.74 -32.219 -2.371 1 90.12 267 SER A CA 1
ATOM 2137 C C . SER A 1 267 ? 4.398 -33.5 -1.857 1 90.12 267 SER A C 1
ATOM 2139 O O . SER A 1 267 ? 5.047 -34.219 -2.619 1 90.12 267 SER A O 1
ATOM 2141 N N . LYS A 1 268 ? 4.246 -33.844 -0.578 1 90.81 268 LYS A N 1
ATOM 2142 C CA . LYS A 1 268 ? 4.781 -35.062 -0.005 1 90.81 268 LYS A CA 1
ATOM 2143 C C . LYS A 1 268 ? 4.027 -36.281 -0.521 1 90.81 268 LYS A C 1
ATOM 2145 O O . LYS A 1 268 ? 4.598 -37.375 -0.645 1 90.81 268 LYS A O 1
ATOM 2150 N N . MET A 1 269 ? 2.758 -36.031 -0.856 1 89.56 269 MET A N 1
ATOM 2151 C CA . MET A 1 269 ? 1.947 -37.156 -1.347 1 89.56 269 MET A CA 1
ATOM 2152 C C . MET A 1 269 ? 2.268 -37.438 -2.807 1 89.56 269 MET A C 1
ATOM 2154 O O . MET A 1 269 ? 1.89 -38.5 -3.322 1 89.56 269 MET A O 1
ATOM 2158 N N . GLU A 1 270 ? 3.004 -36.531 -3.424 1 85.44 270 GLU A N 1
ATOM 2159 C CA . GLU A 1 270 ? 3.381 -36.75 -4.816 1 85.44 270 GLU A CA 1
ATOM 2160 C C . GLU A 1 270 ? 4.445 -37.844 -4.941 1 85.44 270 GLU A C 1
ATOM 2162 O O . GLU A 1 270 ? 4.727 -38.312 -6.043 1 85.44 270 GLU A O 1
ATOM 2167 N N . TYR A 1 271 ? 4.965 -38.375 -3.705 1 85.75 271 TYR A N 1
ATOM 2168 C CA . TYR A 1 271 ? 5.891 -39.5 -3.695 1 85.75 271 TYR A CA 1
ATOM 2169 C C . TYR A 1 271 ? 5.168 -40.812 -3.99 1 85.75 271 TYR A C 1
ATOM 2171 O O . TYR A 1 271 ? 5.797 -41.812 -4.332 1 85.75 271 TYR A O 1
ATOM 2179 N N . PHE A 1 272 ? 3.83 -40.719 -3.926 1 86.06 272 PHE A N 1
ATOM 2180 C CA . PHE A 1 272 ? 3.053 -41.938 -4.125 1 86.06 272 PHE A CA 1
ATOM 2181 C C . PHE A 1 272 ? 2.473 -41.969 -5.531 1 86.06 272 PHE A C 1
ATOM 2183 O O . PHE A 1 272 ? 2.053 -40.969 -6.07 1 86.06 272 PHE A O 1
ATOM 2190 N N . PRO A 1 273 ? 2.436 -43.125 -6.078 1 84.81 273 PRO A N 1
ATOM 2191 C CA . PRO A 1 273 ? 2.006 -43.25 -7.473 1 84.81 273 PRO A CA 1
ATOM 2192 C C . PRO A 1 273 ? 0.501 -43.062 -7.648 1 84.81 273 PRO A C 1
ATOM 2194 O O . PRO A 1 273 ? -0.265 -43.281 -6.703 1 84.81 273 PRO A O 1
ATOM 2197 N N . ASP A 1 274 ? 0.135 -42.594 -8.742 1 84.69 274 ASP A N 1
ATOM 2198 C CA . ASP A 1 274 ? -1.259 -42.562 -9.18 1 84.69 274 ASP A CA 1
ATOM 2199 C C . ASP A 1 274 ? -1.594 -43.781 -10.031 1 84.69 274 ASP A C 1
ATOM 2201 O O . ASP A 1 274 ? -0.727 -44.312 -10.727 1 84.69 274 ASP A O 1
ATOM 2205 N N . VAL A 1 275 ? -2.871 -44.25 -9.898 1 86.56 275 VAL A N 1
ATOM 2206 C CA . VAL A 1 275 ? -3.262 -45.469 -10.578 1 86.56 275 VAL A CA 1
ATOM 2207 C C . VAL A 1 275 ? -4.332 -45.188 -11.625 1 86.56 275 VAL A C 1
ATOM 2209 O O . VAL A 1 275 ? -5.188 -44.312 -11.414 1 86.56 275 VAL A O 1
ATOM 2212 N N . GLU A 1 276 ? -4.105 -45.75 -12.711 1 87.25 276 GLU A N 1
ATOM 2213 C CA . GLU A 1 276 ? -5.105 -45.719 -13.773 1 87.25 276 GLU A CA 1
ATOM 2214 C C . GLU A 1 276 ? -5.562 -47.125 -14.164 1 87.25 276 GLU A C 1
ATOM 2216 O O . GLU A 1 276 ? -4.738 -48 -14.43 1 87.25 276 GLU A O 1
ATOM 2221 N N . ILE A 1 277 ? -6.91 -47.344 -14.109 1 85.56 277 ILE A N 1
ATOM 2222 C CA . ILE A 1 277 ? -7.473 -48.656 -14.445 1 85.56 277 ILE A CA 1
ATOM 2223 C C . ILE A 1 277 ? -8.188 -48.562 -15.797 1 85.56 277 ILE A C 1
ATOM 2225 O O . ILE A 1 277 ? -9.008 -47.688 -16.016 1 85.56 277 ILE A O 1
ATOM 2229 N N . GLU A 1 278 ? -7.781 -49.375 -16.641 1 85.44 278 GLU A N 1
ATOM 2230 C CA . GLU A 1 278 ? -8.43 -49.469 -17.938 1 85.44 278 GLU A CA 1
ATOM 2231 C C . GLU A 1 278 ? -9.016 -50.844 -18.172 1 85.44 278 GLU A C 1
ATOM 2233 O O . GLU A 1 278 ? -8.383 -51.844 -17.828 1 85.44 278 GLU A O 1
ATOM 2238 N N . GLY A 1 279 ? -10.305 -50.969 -18.484 1 81.31 279 GLY A N 1
ATOM 2239 C CA . GLY A 1 279 ? -10.977 -52.219 -18.812 1 81.31 279 GLY A CA 1
ATOM 2240 C C . GLY A 1 279 ? -11.758 -52.156 -20.109 1 81.31 279 GLY A C 1
ATOM 2241 O O . GLY A 1 279 ? -12.281 -51.094 -20.469 1 81.31 279 GLY A O 1
ATOM 2242 N N . GLY A 1 280 ? -11.656 -53.312 -20.828 1 81.81 280 GLY A N 1
ATOM 2243 C CA . GLY A 1 280 ? -12.43 -53.344 -22.062 1 81.81 280 GLY A CA 1
ATOM 2244 C C . GLY A 1 280 ? -12.727 -54.75 -22.547 1 81.81 280 GLY A C 1
ATOM 2245 O O . GLY A 1 280 ? -12.195 -55.719 -22.016 1 81.81 280 GLY A O 1
ATOM 2246 N N . GLN A 1 281 ? -13.719 -54.812 -23.375 1 80.25 281 GLN A N 1
ATOM 2247 C CA . GLN A 1 281 ? -14.094 -56.062 -24.047 1 80.25 281 GLN A CA 1
ATOM 2248 C C . GLN A 1 281 ? -13.445 -56.156 -25.422 1 80.25 281 GLN A C 1
ATOM 2250 O O . GLN A 1 281 ? -13.336 -55.156 -26.141 1 80.25 281 GLN A O 1
ATOM 2255 N N . LEU A 1 282 ? -12.977 -57.438 -25.609 1 78.88 282 LEU A N 1
ATOM 2256 C CA . LEU A 1 282 ? -12.414 -57.719 -26.922 1 78.88 282 LEU A CA 1
ATOM 2257 C C . LEU A 1 282 ? -13.297 -58.719 -27.688 1 78.88 282 LEU A C 1
ATOM 2259 O O . LEU A 1 282 ? -13.766 -59.688 -27.109 1 78.88 282 LEU A O 1
ATOM 2263 N N . HIS A 1 283 ? -13.781 -58.312 -28.828 1 76 283 HIS A N 1
ATOM 2264 C CA . HIS A 1 283 ? -14.57 -59.219 -29.656 1 76 283 HIS A CA 1
ATOM 2265 C C . HIS A 1 283 ? -13.883 -59.469 -31 1 76 283 HIS A C 1
ATOM 2267 O O . HIS A 1 283 ? -13.617 -58.531 -31.75 1 76 283 HIS A O 1
ATOM 2273 N N . ASP A 1 284 ? -13.531 -60.719 -31.109 1 71.62 284 ASP A N 1
ATOM 2274 C CA . ASP A 1 284 ? -12.969 -61.094 -32.406 1 71.62 284 ASP A CA 1
ATOM 2275 C C . ASP A 1 284 ? -14.062 -61.594 -33.344 1 71.62 284 ASP A C 1
ATOM 2277 O O . ASP A 1 284 ? -14.602 -62.688 -33.156 1 71.62 284 ASP A O 1
ATOM 2281 N N . THR A 1 285 ? -14.383 -60.875 -34.281 1 67.5 285 THR A N 1
ATOM 2282 C CA . THR A 1 285 ? -15.445 -61.25 -35.219 1 67.5 285 THR A CA 1
ATOM 2283 C C . THR A 1 285 ? -14.961 -62.344 -36.156 1 67.5 285 THR A C 1
ATOM 2285 O O . THR A 1 285 ? -15.758 -63.031 -36.781 1 67.5 285 THR A O 1
ATOM 2288 N N . GLY A 1 286 ? -13.695 -62.312 -36.375 1 63.19 286 GLY A N 1
ATOM 2289 C CA . GLY A 1 286 ? -13.195 -63.344 -37.25 1 63.19 286 GLY A CA 1
ATOM 2290 C C . GLY A 1 286 ? -13.305 -64.75 -36.688 1 63.19 286 GLY A C 1
ATOM 2291 O O . GLY A 1 286 ? -13.82 -65.688 -37.344 1 63.19 286 GLY A O 1
ATOM 2292 N N . MET A 1 287 ? -12.953 -64.938 -35.531 1 62.59 287 MET A N 1
ATOM 2293 C CA . MET A 1 287 ? -12.945 -66.25 -34.906 1 62.59 287 MET A CA 1
ATOM 2294 C C . MET A 1 287 ? -14.125 -66.375 -33.969 1 62.59 287 MET A C 1
ATOM 2296 O O . MET A 1 287 ? -14.281 -67.438 -33.344 1 62.59 287 MET A O 1
ATOM 2300 N N . HIS A 1 288 ? -15.078 -65.375 -33.938 1 66.12 288 HIS A N 1
ATOM 2301 C CA . HIS A 1 288 ? -16.25 -65.375 -33.062 1 66.12 288 HIS A CA 1
ATOM 2302 C C . HIS A 1 288 ? -15.867 -65.625 -31.625 1 66.12 288 HIS A C 1
ATOM 2304 O O . HIS A 1 288 ? -16.484 -66.438 -30.922 1 66.12 288 HIS A O 1
ATOM 2310 N N . THR A 1 289 ? -14.672 -65.188 -31.188 1 69.19 289 THR A N 1
ATOM 2311 C CA . THR A 1 289 ? -14.258 -65.312 -29.797 1 69.19 289 THR A CA 1
ATOM 2312 C C . THR A 1 289 ? -14.422 -63.969 -29.062 1 69.19 289 THR A C 1
ATOM 2314 O O . THR A 1 289 ? -14.32 -62.875 -29.672 1 69.19 289 THR A O 1
ATOM 2317 N N . LYS A 1 290 ? -15.008 -64.062 -27.844 1 73.5 290 LYS A N 1
ATOM 2318 C CA . LYS A 1 290 ? -15.156 -62.875 -26.984 1 73.5 290 LYS A CA 1
ATOM 2319 C C . LYS A 1 290 ? -14.148 -62.938 -25.844 1 73.5 290 LYS A C 1
ATOM 2321 O O . LYS A 1 290 ? -13.805 -64 -25.344 1 73.5 290 LYS A O 1
ATOM 2326 N N . GLY A 1 291 ? -13.508 -61.75 -25.578 1 75.5 291 GLY A N 1
ATOM 2327 C CA . GLY A 1 291 ? -12.57 -61.688 -24.469 1 75.5 291 GLY A CA 1
ATOM 2328 C C . GLY A 1 291 ? -12.633 -60.344 -23.734 1 75.5 291 GLY A C 1
ATOM 2329 O O . GLY A 1 291 ? -13.555 -59.562 -23.953 1 75.5 291 GLY A O 1
ATOM 2330 N N . TYR A 1 292 ? -11.969 -60.312 -22.547 1 79.69 292 TYR A N 1
ATOM 2331 C CA . TYR A 1 292 ? -11.867 -59.062 -21.781 1 79.69 292 TYR A CA 1
ATOM 2332 C C . TYR A 1 292 ? -10.414 -58.719 -21.5 1 79.69 292 TYR A C 1
ATOM 2334 O O . TYR A 1 292 ? -9.539 -59.594 -21.531 1 79.69 292 TYR A O 1
ATOM 2342 N N . GLN A 1 293 ? -10.141 -57.469 -21.484 1 79.75 293 GLN A N 1
ATOM 2343 C CA . GLN A 1 293 ? -8.805 -57 -21.141 1 79.75 293 GLN A CA 1
ATOM 2344 C C . GLN A 1 293 ? -8.859 -56.031 -19.969 1 79.75 293 GLN A C 1
ATOM 2346 O O . GLN A 1 293 ? -9.812 -55.281 -19.828 1 79.75 293 GLN A O 1
ATOM 2351 N N . VAL A 1 294 ? -7.895 -56.188 -19.031 1 82.12 294 VAL A N 1
ATOM 2352 C CA . VAL A 1 294 ? -7.73 -55.312 -17.891 1 82.12 294 VAL A CA 1
ATOM 2353 C C . VAL A 1 294 ? -6.289 -54.812 -17.828 1 82.12 294 VAL A C 1
ATOM 2355 O O . VAL A 1 294 ? -5.344 -55.594 -17.938 1 82.12 294 VAL A O 1
ATOM 2358 N N . LEU A 1 295 ? -6.238 -53.438 -17.891 1 81.38 295 LEU A N 1
ATOM 2359 C CA . LEU A 1 295 ? -4.91 -52.844 -17.828 1 81.38 295 LEU A CA 1
ATOM 2360 C C . LEU A 1 295 ? -4.793 -51.906 -16.641 1 81.38 295 LEU A C 1
ATOM 2362 O O . LEU A 1 295 ? -5.648 -51.031 -16.438 1 81.38 295 LEU A O 1
ATOM 2366 N N . LEU A 1 296 ? -3.771 -52.156 -15.773 1 84.56 296 LEU A N 1
ATOM 2367 C CA . LEU A 1 296 ? -3.447 -51.281 -14.641 1 84.56 296 LEU A CA 1
ATOM 2368 C C . LEU A 1 296 ? -2.178 -50.5 -14.914 1 84.56 296 LEU A C 1
ATOM 2370 O O . LEU A 1 296 ? -1.146 -51.062 -15.281 1 84.56 296 LEU A O 1
ATOM 2374 N N . LYS A 1 297 ? -2.344 -49.188 -14.875 1 83.88 297 LYS A N 1
ATOM 2375 C CA . LYS A 1 297 ? -1.186 -48.344 -15.047 1 83.88 297 LYS A CA 1
ATOM 2376 C C . LYS A 1 297 ? -0.889 -47.562 -13.773 1 83.88 297 LYS A C 1
ATOM 2378 O O . LYS A 1 297 ? -1.809 -47.125 -13.078 1 83.88 297 LYS A O 1
ATOM 2383 N N . ALA A 1 298 ? 0.434 -47.438 -13.43 1 83.31 298 ALA A N 1
ATOM 2384 C CA . ALA A 1 298 ? 0.841 -46.688 -12.242 1 83.31 298 ALA A CA 1
ATOM 2385 C C . ALA A 1 298 ? 1.977 -45.719 -12.57 1 83.31 298 ALA A C 1
ATOM 2387 O O . ALA A 1 298 ? 2.949 -46.094 -13.234 1 83.31 298 ALA A O 1
ATOM 2388 N N . THR A 1 299 ? 1.709 -44.438 -12.203 1 81.88 299 THR A N 1
ATOM 2389 C CA . THR A 1 299 ? 2.779 -43.469 -12.367 1 81.88 299 THR A CA 1
ATOM 2390 C C . THR A 1 299 ? 3.73 -43.5 -11.18 1 81.88 299 THR A C 1
ATOM 2392 O O . THR A 1 299 ? 3.342 -43.156 -10.055 1 81.88 299 THR A O 1
ATOM 2395 N N . VAL A 1 300 ? 4.973 -43.938 -11.375 1 79.81 300 VAL A N 1
ATOM 2396 C CA . VAL A 1 300 ? 5.938 -44.094 -10.289 1 79.81 300 VAL A CA 1
ATOM 2397 C C . VAL A 1 300 ? 6.977 -43 -10.352 1 79.81 300 VAL A C 1
ATOM 2399 O O . VAL A 1 300 ? 7.637 -42.812 -11.375 1 79.81 300 VAL A O 1
ATOM 2402 N N . PRO A 1 301 ? 7.098 -42.281 -9.273 1 80.12 301 PRO A N 1
ATOM 2403 C CA . PRO A 1 301 ? 8.109 -41.219 -9.242 1 80.12 301 PRO A CA 1
ATOM 2404 C C . PRO A 1 301 ? 9.531 -41.781 -9.117 1 80.12 301 PRO A C 1
ATOM 2406 O O . PRO A 1 301 ? 10.023 -41.969 -8 1 80.12 301 PRO A O 1
ATOM 2409 N N . LEU A 1 302 ? 10.227 -41.969 -10.211 1 77.5 302 LEU A N 1
ATOM 2410 C CA . LEU A 1 302 ? 11.57 -42.562 -10.203 1 77.5 302 LEU A CA 1
ATOM 2411 C C . LEU A 1 302 ? 12.625 -41.469 -9.969 1 77.5 302 LEU A C 1
ATOM 2413 O O . LEU A 1 302 ? 13.711 -41.781 -9.469 1 77.5 302 LEU A O 1
ATOM 2417 N N . TYR A 1 303 ? 12.266 -40.344 -10.312 1 81.81 303 TYR A N 1
ATOM 2418 C CA . TYR A 1 303 ? 13.227 -39.25 -10.203 1 81.81 303 TYR A CA 1
ATOM 2419 C C . TYR A 1 303 ? 12.977 -38.438 -8.953 1 81.81 303 TYR A C 1
ATOM 2421 O O . TYR A 1 303 ? 13.031 -37.219 -8.992 1 81.81 303 TYR A O 1
ATOM 2429 N N . PHE A 1 304 ? 12.68 -39.031 -7.887 1 78.62 304 PHE A N 1
ATOM 2430 C CA . PHE A 1 304 ? 12.258 -38.375 -6.652 1 78.62 304 PHE A CA 1
ATOM 2431 C C . PHE A 1 304 ? 13.359 -37.5 -6.098 1 78.62 304 PHE A C 1
ATOM 2433 O O . PHE A 1 304 ? 13.086 -36.5 -5.422 1 78.62 304 PHE A O 1
ATOM 2440 N N . MET A 1 305 ? 14.617 -37.75 -6.438 1 79.69 305 MET A N 1
ATOM 2441 C CA . MET A 1 305 ? 15.719 -36.969 -5.895 1 79.69 305 MET A CA 1
ATOM 2442 C C . MET A 1 305 ? 15.773 -35.562 -6.547 1 79.69 305 MET A C 1
ATOM 2444 O O . MET A 1 305 ? 16.094 -34.594 -5.887 1 79.69 305 MET A O 1
ATOM 2448 N N . GLN A 1 306 ? 15.234 -35.531 -7.82 1 82.12 306 GLN A N 1
ATOM 2449 C CA . GLN A 1 306 ? 15.383 -34.281 -8.555 1 82.12 306 GLN A CA 1
ATOM 2450 C C . GLN A 1 306 ? 14.055 -33.531 -8.656 1 82.12 306 GLN A C 1
ATOM 2452 O O . GLN A 1 306 ? 14.031 -32.312 -8.75 1 82.12 306 GLN A O 1
ATOM 2457 N N . LYS A 1 307 ? 12.992 -34.188 -8.578 1 87.5 307 LYS A N 1
ATOM 2458 C CA . LYS A 1 307 ? 11.703 -33.531 -8.828 1 87.5 307 LYS A CA 1
ATOM 2459 C C . LYS A 1 307 ? 10.883 -33.438 -7.547 1 87.5 307 LYS A C 1
ATOM 2461 O O . LYS A 1 307 ? 10.734 -32.344 -6.992 1 87.5 307 LYS A O 1
ATOM 2466 N N . GLN A 1 308 ? 10.586 -34.594 -6.945 1 85.56 308 GLN A N 1
ATOM 2467 C CA . GLN A 1 308 ? 9.672 -34.562 -5.805 1 85.56 308 GLN A CA 1
ATOM 2468 C C . GLN A 1 308 ? 10.344 -33.938 -4.578 1 85.56 308 GLN A C 1
ATOM 2470 O O . GLN A 1 308 ? 9.719 -33.188 -3.846 1 85.56 308 GLN A O 1
ATOM 2475 N N . ASN A 1 309 ? 11.602 -34.25 -4.363 1 88.25 309 ASN A N 1
ATOM 2476 C CA . ASN A 1 309 ? 12.312 -33.656 -3.227 1 88.25 309 ASN A CA 1
ATOM 2477 C C . ASN A 1 309 ? 12.383 -32.156 -3.324 1 88.25 309 ASN A C 1
ATOM 2479 O O . ASN A 1 309 ? 12.133 -31.453 -2.34 1 88.25 309 ASN A O 1
ATOM 2483 N N . HIS A 1 310 ? 12.688 -31.719 -4.492 1 90.06 310 HIS A N 1
ATOM 2484 C CA . HIS A 1 310 ? 12.805 -30.281 -4.688 1 90.06 310 HIS A CA 1
ATOM 2485 C C . HIS A 1 310 ? 11.438 -29.609 -4.715 1 90.06 310 HIS A C 1
ATOM 2487 O O . HIS A 1 310 ? 11.305 -28.438 -4.379 1 90.06 310 HIS A O 1
ATOM 2493 N N . ALA A 1 311 ? 10.414 -30.312 -5.031 1 91.19 311 ALA A N 1
ATOM 2494 C CA . ALA A 1 311 ? 9.055 -29.797 -4.965 1 91.19 311 ALA A CA 1
ATOM 2495 C C . ALA A 1 311 ? 8.625 -29.562 -3.518 1 91.19 311 ALA A C 1
ATOM 2497 O O . ALA A 1 311 ? 7.957 -28.578 -3.209 1 91.19 311 ALA A O 1
ATO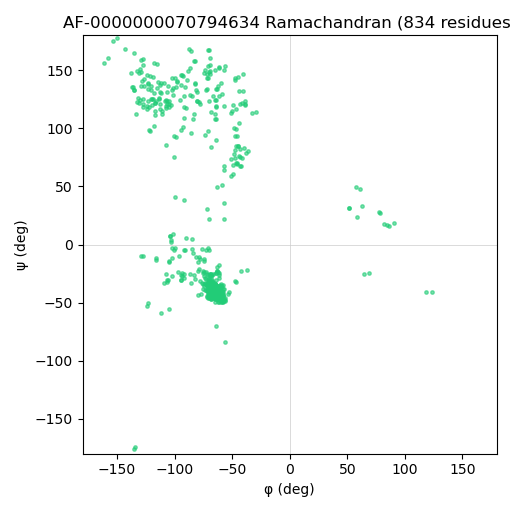M 2498 N N . VAL A 1 312 ? 9.047 -30.469 -2.65 1 92.88 312 VAL A N 1
ATOM 2499 C CA . VAL A 1 312 ? 8.742 -30.328 -1.232 1 92.88 312 VAL A CA 1
ATOM 2500 C C . VAL A 1 312 ? 9.508 -29.141 -0.659 1 92.88 312 VAL A C 1
ATOM 2502 O O . VAL A 1 312 ? 8.953 -28.344 0.101 1 92.88 312 VAL A O 1
ATOM 2505 N N . ARG A 1 313 ? 10.742 -29 -1.068 1 93.19 313 ARG A N 1
ATOM 2506 C CA . ARG A 1 313 ? 11.547 -27.875 -0.588 1 93.19 313 ARG A CA 1
ATOM 2507 C C . ARG A 1 313 ? 11 -26.547 -1.109 1 93.19 313 ARG A C 1
ATOM 2509 O O . ARG A 1 313 ? 11.039 -25.547 -0.405 1 93.19 313 ARG A O 1
ATOM 2516 N N . GLU A 1 314 ? 10.516 -26.562 -2.34 1 94.19 314 GLU A N 1
ATOM 2517 C CA . GLU A 1 314 ? 9.859 -25.375 -2.891 1 94.19 314 GLU A CA 1
ATOM 2518 C C . GLU A 1 314 ? 8.625 -25 -2.074 1 94.19 314 GLU A C 1
ATOM 2520 O O . GLU A 1 314 ? 8.453 -23.828 -1.714 1 94.19 314 GLU A O 1
ATOM 2525 N N . SER A 1 315 ? 7.789 -25.984 -1.817 1 94.06 315 SER A N 1
ATOM 2526 C CA . SER A 1 315 ? 6.566 -25.719 -1.064 1 94.06 315 SER A CA 1
ATOM 2527 C C . SER A 1 315 ? 6.875 -25.25 0.351 1 94.06 315 SER A C 1
ATOM 2529 O O . SER A 1 315 ? 6.172 -24.391 0.895 1 94.06 315 SER A O 1
ATOM 2531 N N . LEU A 1 316 ? 7.945 -25.812 0.918 1 95.38 316 LEU A N 1
ATOM 2532 C CA . LEU A 1 316 ? 8.375 -25.391 2.248 1 95.38 316 LEU A CA 1
ATOM 2533 C C . LEU A 1 316 ? 8.828 -23.938 2.236 1 95.38 316 LEU A C 1
ATOM 2535 O O . LEU A 1 316 ? 8.469 -23.156 3.125 1 95.38 316 LEU A O 1
ATOM 2539 N N . ALA A 1 317 ? 9.609 -23.594 1.276 1 95.38 317 ALA A N 1
ATOM 2540 C CA . ALA A 1 317 ? 10.078 -22.203 1.149 1 95.38 317 ALA A CA 1
ATOM 2541 C C . ALA A 1 317 ? 8.906 -21.25 0.938 1 95.38 317 ALA A C 1
ATOM 2543 O O . ALA A 1 317 ? 8.891 -20.156 1.5 1 95.38 317 ALA A O 1
ATOM 2544 N N . ARG A 1 318 ? 7.934 -21.625 0.159 1 95.56 318 ARG A N 1
ATOM 2545 C CA . ARG A 1 318 ? 6.746 -20.812 -0.068 1 95.56 318 ARG A CA 1
ATOM 2546 C C . ARG A 1 318 ? 5.922 -20.672 1.209 1 95.56 318 ARG A C 1
ATOM 2548 O O . ARG A 1 318 ? 5.375 -19.609 1.488 1 95.56 318 ARG A O 1
ATOM 2555 N N . TYR A 1 319 ? 5.859 -21.781 1.984 1 96.12 319 TYR A N 1
ATOM 2556 C CA . TYR A 1 319 ? 5.184 -21.766 3.275 1 96.12 319 TYR A CA 1
ATOM 2557 C C . TYR A 1 319 ? 5.855 -20.781 4.227 1 96.12 319 TYR A C 1
ATOM 2559 O O . TYR A 1 319 ? 5.18 -19.984 4.891 1 96.12 319 TYR A O 1
ATOM 2567 N N . ASN A 1 320 ? 7.133 -20.766 4.227 1 95.75 320 ASN A N 1
ATOM 2568 C CA . ASN A 1 320 ? 7.875 -19.844 5.07 1 95.75 320 ASN A CA 1
ATOM 2569 C C . ASN A 1 320 ? 7.641 -18.391 4.645 1 95.75 320 ASN A C 1
ATOM 2571 O O . ASN A 1 320 ? 7.527 -17.5 5.492 1 95.75 320 ASN A O 1
ATOM 2575 N N . ALA A 1 321 ? 7.574 -18.141 3.367 1 95.75 321 ALA A N 1
ATOM 2576 C CA . ALA A 1 321 ? 7.273 -16.812 2.863 1 95.75 321 ALA A CA 1
ATOM 2577 C C . ALA A 1 321 ? 5.895 -16.344 3.324 1 95.75 321 ALA A C 1
ATOM 2579 O O . ALA A 1 321 ? 5.711 -15.18 3.684 1 95.75 321 ALA A O 1
ATOM 2580 N N . ASP A 1 322 ? 4.973 -17.297 3.361 1 95.38 322 ASP A N 1
ATOM 2581 C CA . ASP A 1 322 ? 3.621 -16.969 3.803 1 95.38 322 ASP A CA 1
ATOM 2582 C C . ASP A 1 322 ? 3.598 -16.609 5.289 1 95.38 322 ASP A C 1
ATOM 2584 O O . ASP A 1 322 ? 2.834 -15.742 5.711 1 95.38 322 ASP A O 1
ATOM 2588 N N . ILE A 1 323 ? 4.414 -17.312 6.023 1 96.38 323 ILE A N 1
ATOM 2589 C CA . ILE A 1 323 ? 4.512 -17.031 7.453 1 96.38 323 ILE A CA 1
ATOM 2590 C C . ILE A 1 323 ? 5.047 -15.625 7.66 1 96.38 323 ILE A C 1
ATOM 2592 O O . ILE A 1 323 ? 4.539 -14.875 8.5 1 96.38 323 ILE A O 1
ATOM 2596 N N . GLU A 1 324 ? 6.051 -15.273 6.895 1 95.94 324 GLU A N 1
ATOM 2597 C CA . GLU A 1 324 ? 6.602 -13.922 6.98 1 95.94 324 GLU A CA 1
ATOM 2598 C C . GLU A 1 324 ? 5.586 -12.883 6.527 1 95.94 324 GLU A C 1
ATOM 2600 O O . GLU A 1 324 ? 5.523 -11.781 7.082 1 95.94 324 GLU A O 1
ATOM 2605 N N . ASP A 1 325 ? 4.801 -13.18 5.562 1 95.69 325 ASP A N 1
ATOM 2606 C CA . ASP A 1 325 ? 3.748 -12.281 5.105 1 95.69 325 ASP A CA 1
ATOM 2607 C C . ASP A 1 325 ? 2.689 -12.078 6.184 1 95.69 325 ASP A C 1
ATOM 2609 O O . ASP A 1 325 ? 2.141 -10.977 6.324 1 95.69 325 ASP A O 1
ATOM 2613 N N . LEU A 1 326 ? 2.389 -13.164 6.902 1 96.5 326 LEU A N 1
ATOM 2614 C CA . LEU A 1 326 ? 1.465 -13.062 8.023 1 96.5 326 LEU A CA 1
ATOM 2615 C C . LEU A 1 326 ? 1.995 -12.102 9.086 1 96.5 326 LEU A C 1
ATOM 2617 O O . LEU A 1 326 ? 1.249 -11.266 9.594 1 96.5 326 LEU A O 1
ATOM 2621 N N . GLN A 1 327 ? 3.271 -12.195 9.352 1 95.5 327 GLN A N 1
ATOM 2622 C CA . GLN A 1 327 ? 3.896 -11.297 10.32 1 95.5 327 GLN A CA 1
ATOM 2623 C C . GLN A 1 327 ? 3.875 -9.852 9.828 1 95.5 327 GLN A C 1
ATOM 2625 O O . GLN A 1 327 ? 3.662 -8.93 10.609 1 95.5 327 GLN A O 1
ATOM 2630 N N . THR A 1 328 ? 4.09 -9.648 8.562 1 95.38 328 THR A N 1
ATOM 2631 C CA . THR A 1 328 ? 4.039 -8.32 7.961 1 95.38 328 THR A CA 1
ATOM 2632 C C . THR A 1 328 ? 2.654 -7.703 8.133 1 95.38 328 THR A C 1
ATOM 2634 O O . THR A 1 328 ? 2.531 -6.543 8.523 1 95.38 328 THR A O 1
ATOM 2637 N N . THR A 1 329 ? 1.669 -8.508 7.891 1 96.38 329 THR A N 1
ATOM 2638 C CA . THR A 1 329 ? 0.298 -8.023 7.992 1 96.38 329 THR A CA 1
ATOM 2639 C C . THR A 1 329 ? -0.056 -7.703 9.438 1 96.38 329 THR A C 1
ATOM 2641 O O . THR A 1 329 ? -0.679 -6.676 9.719 1 96.38 329 THR A O 1
ATOM 2644 N N . TYR A 1 330 ? 0.4 -8.562 10.297 1 96.25 330 TYR A N 1
ATOM 2645 C CA . TYR A 1 330 ? 0.138 -8.336 11.719 1 96.25 330 TYR A CA 1
ATOM 2646 C C . TYR A 1 330 ? 0.772 -7.027 12.188 1 96.25 330 TYR A C 1
ATOM 2648 O O . TYR A 1 330 ? 0.123 -6.223 12.859 1 96.25 330 TYR A O 1
ATOM 2656 N N . ARG A 1 331 ? 1.978 -6.797 11.828 1 94.56 331 ARG A N 1
ATOM 2657 C CA . ARG A 1 331 ? 2.684 -5.582 12.227 1 94.56 331 ARG A CA 1
ATOM 2658 C C . ARG A 1 331 ? 2.055 -4.348 11.586 1 94.56 331 ARG A C 1
ATOM 2660 O O . ARG A 1 331 ? 1.941 -3.301 12.227 1 94.56 331 ARG A O 1
ATOM 2667 N N . MET A 1 332 ? 1.627 -4.484 10.375 1 96.06 332 MET A N 1
ATOM 2668 C CA . MET A 1 332 ? 0.996 -3.371 9.672 1 96.06 332 MET A CA 1
ATOM 2669 C C . MET A 1 332 ? -0.334 -3.002 10.32 1 96.06 332 MET A C 1
ATOM 2671 O O . MET A 1 332 ? -0.604 -1.824 10.57 1 96.06 332 MET A O 1
ATOM 2675 N N . LEU A 1 333 ? -1.118 -4.02 10.633 1 96.94 333 LEU A N 1
ATOM 2676 C CA . LEU A 1 333 ? -2.41 -3.771 11.266 1 96.94 333 LEU A CA 1
ATOM 2677 C C . LEU A 1 333 ? -2.229 -3.188 12.664 1 96.94 333 LEU A C 1
ATOM 2679 O O . LEU A 1 333 ? -2.969 -2.289 13.062 1 96.94 333 LEU A O 1
ATOM 2683 N N . SER A 1 334 ? -1.236 -3.689 13.359 1 96.06 334 SER A N 1
ATOM 2684 C CA . SER A 1 334 ? -0.942 -3.16 14.688 1 96.06 334 SER A CA 1
ATOM 2685 C C . SER A 1 334 ? -0.527 -1.695 14.617 1 96.06 334 SER A C 1
ATOM 2687 O O . SER A 1 334 ? -0.926 -0.891 15.461 1 96.06 334 SER A O 1
ATOM 2689 N N . PHE A 1 335 ? 0.212 -1.362 13.648 1 96.75 335 PHE A N 1
ATOM 2690 C CA . PHE A 1 335 ? 0.606 0.027 13.453 1 96.75 335 PHE A CA 1
ATOM 2691 C C . PHE A 1 335 ? -0.605 0.893 13.133 1 96.75 335 PHE A C 1
ATOM 2693 O O . PHE A 1 335 ? -0.76 1.985 13.68 1 96.75 335 PHE A O 1
ATOM 2700 N N . GLN A 1 336 ? -1.416 0.427 12.227 1 97.12 336 GLN A N 1
ATOM 2701 C CA . GLN A 1 336 ? -2.6 1.186 11.836 1 97.12 336 GLN A CA 1
ATOM 2702 C C . GLN A 1 336 ? -3.5 1.461 13.039 1 97.12 336 GLN A C 1
ATOM 2704 O O . GLN A 1 336 ? -4.02 2.568 13.188 1 97.12 336 GLN A O 1
ATOM 2709 N N . VAL A 1 337 ? -3.611 0.46 13.859 1 96.94 337 VAL A N 1
ATOM 2710 C CA . VAL A 1 337 ? -4.445 0.605 15.055 1 96.94 337 VAL A CA 1
ATOM 2711 C C . VAL A 1 337 ? -3.799 1.598 16.016 1 96.94 337 VAL A C 1
ATOM 2713 O O . VAL A 1 337 ? -4.473 2.486 16.547 1 96.94 337 VAL A O 1
ATOM 2716 N N . LYS A 1 338 ? -2.512 1.468 16.266 1 96.69 338 LYS A N 1
ATOM 2717 C CA . LYS A 1 338 ? -1.821 2.395 17.156 1 96.69 338 LYS A CA 1
ATOM 2718 C C . LYS A 1 338 ? -1.892 3.824 16.625 1 96.69 338 LYS A C 1
ATOM 2720 O O . LYS A 1 338 ? -2.18 4.758 17.375 1 96.69 338 LYS A O 1
ATOM 2725 N N . ASN A 1 339 ? -1.632 3.986 15.328 1 96.75 339 ASN A N 1
ATOM 2726 C CA . ASN A 1 339 ? -1.697 5.309 14.711 1 96.75 339 ASN A CA 1
ATOM 2727 C C . ASN A 1 339 ? -3.088 5.922 14.852 1 96.75 339 ASN A C 1
ATOM 2729 O O . ASN A 1 339 ? -3.219 7.09 15.219 1 96.75 339 ASN A O 1
ATOM 2733 N N . ALA A 1 340 ? -4.078 5.113 14.539 1 97.12 340 ALA A N 1
ATOM 2734 C CA . ALA A 1 340 ? -5.453 5.598 14.656 1 97.12 340 ALA A CA 1
ATOM 2735 C C . ALA A 1 340 ? -5.789 5.93 16.109 1 97.12 340 ALA A C 1
ATOM 2737 O O . ALA A 1 340 ? -6.492 6.906 16.375 1 97.12 340 ALA A O 1
ATOM 2738 N N . TYR A 1 341 ? -5.285 5.141 17.031 1 96.44 341 TYR A N 1
ATOM 2739 C CA . TYR A 1 341 ? -5.48 5.375 18.453 1 96.44 341 TYR A CA 1
ATOM 2740 C C . TYR A 1 341 ? -4.859 6.699 18.875 1 96.44 341 TYR A C 1
ATOM 2742 O O . TYR A 1 341 ? -5.496 7.5 19.562 1 96.44 341 TYR A O 1
ATOM 2750 N N . LEU A 1 342 ? -3.666 6.906 18.438 1 96.25 342 LEU A N 1
ATOM 2751 C CA . LEU A 1 342 ? -2.973 8.148 18.766 1 96.25 342 LEU A CA 1
ATOM 2752 C C . LEU A 1 342 ? -3.686 9.352 18.156 1 96.25 342 LEU A C 1
ATOM 2754 O O . LEU A 1 342 ? -3.773 10.406 18.781 1 96.25 342 LEU A O 1
ATOM 2758 N N . LEU A 1 343 ? -4.199 9.164 16.969 1 96.56 343 LEU A N 1
ATOM 2759 C CA . LEU A 1 343 ? -4.93 10.242 16.312 1 96.56 343 LEU A CA 1
ATOM 2760 C C . LEU A 1 343 ? -6.234 10.547 17.031 1 96.56 343 LEU A C 1
ATOM 2762 O O . LEU A 1 343 ? -6.609 11.711 17.172 1 96.56 343 LEU A O 1
ATOM 2766 N N . ALA A 1 344 ? -6.918 9.5 17.453 1 96.19 344 ALA A N 1
ATOM 2767 C CA . ALA A 1 344 ? -8.156 9.688 18.219 1 96.19 344 ALA A CA 1
ATOM 2768 C C . ALA A 1 344 ? -7.887 10.391 19.547 1 96.19 344 ALA A C 1
ATOM 2770 O O . ALA A 1 344 ? -8.641 11.273 19.953 1 96.19 344 ALA A O 1
ATOM 2771 N N . GLU A 1 345 ? -6.836 10.047 20.156 1 95.44 345 GLU A N 1
ATOM 2772 C CA . GLU A 1 345 ? -6.461 10.688 21.422 1 95.44 345 GLU A CA 1
ATOM 2773 C C . GLU A 1 345 ? -6.105 12.156 21.203 1 95.44 345 GLU A C 1
ATOM 2775 O O . GLU A 1 345 ? -6.512 13.016 21.984 1 95.44 345 GLU A O 1
ATOM 2780 N N . ARG A 1 346 ? -5.34 12.391 20.188 1 96.06 346 ARG A N 1
ATOM 2781 C CA . ARG A 1 346 ? -4.977 13.758 19.844 1 96.06 346 ARG A CA 1
ATOM 2782 C C . ARG A 1 346 ? -6.219 14.602 19.578 1 96.06 346 ARG A C 1
ATOM 2784 O O . ARG A 1 346 ? -6.352 15.703 20.109 1 96.06 346 ARG A O 1
ATOM 2791 N N . SER A 1 347 ? -7.066 14.055 18.75 1 96.75 347 SER A N 1
ATOM 2792 C CA . SER A 1 347 ? -8.266 14.797 18.375 1 96.75 347 SER A CA 1
ATOM 2793 C C . SER A 1 347 ? -9.156 15.039 19.594 1 96.75 347 SER A C 1
ATOM 2795 O O . SER A 1 347 ? -9.742 16.109 19.734 1 96.75 347 SER A O 1
ATOM 2797 N N . ALA A 1 348 ? -9.273 14.086 20.469 1 95.31 348 ALA A N 1
ATOM 2798 C CA . ALA A 1 348 ? -10.047 14.25 21.688 1 95.31 348 ALA A CA 1
ATOM 2799 C C . ALA A 1 348 ? -9.484 15.375 22.562 1 95.31 348 ALA A C 1
ATOM 2801 O O . ALA A 1 348 ? -10.234 16.203 23.062 1 95.31 348 ALA A O 1
ATOM 2802 N N . LYS A 1 349 ? -8.195 15.406 22.703 1 95.31 349 LYS A N 1
ATOM 2803 C CA . LYS A 1 349 ? -7.539 16.469 23.469 1 95.31 349 LYS A CA 1
ATOM 2804 C C . LYS A 1 349 ? -7.762 17.828 22.812 1 95.31 349 LYS A C 1
ATOM 2806 O O . LYS A 1 349 ? -8.031 18.812 23.516 1 95.31 349 LYS A O 1
ATOM 2811 N N . LEU A 1 350 ? -7.684 17.844 21.516 1 96.25 350 LEU A N 1
ATOM 2812 C CA . LEU A 1 350 ? -7.844 19.109 20.797 1 96.25 350 LEU A CA 1
ATOM 2813 C C . LEU A 1 350 ? -9.289 19.578 20.859 1 96.25 350 LEU A C 1
ATOM 2815 O O . LEU A 1 350 ? -9.547 20.781 20.969 1 96.25 350 LEU A O 1
ATOM 2819 N N . ILE A 1 351 ? -10.219 18.641 20.781 1 96.12 351 ILE A N 1
ATOM 2820 C CA . ILE A 1 351 ? -11.633 19.016 20.891 1 96.12 351 ILE A CA 1
ATOM 2821 C C . ILE A 1 351 ? -11.883 19.703 22.234 1 96.12 351 ILE A C 1
ATOM 2823 O O . ILE A 1 351 ? -12.516 20.75 22.281 1 96.12 351 ILE A O 1
ATOM 2827 N N . HIS A 1 352 ? -11.336 19.172 23.266 1 95.06 352 HIS A N 1
ATOM 2828 C CA . HIS A 1 352 ? -11.508 19.734 24.594 1 95.06 352 HIS A CA 1
ATOM 2829 C C . HIS A 1 352 ? -10.828 21.094 24.734 1 95.06 352 HIS A C 1
ATOM 2831 O O . HIS A 1 352 ? -11.43 22.047 25.203 1 95.06 352 HIS A O 1
ATOM 2837 N N . LEU A 1 353 ? -9.625 21.141 24.25 1 93.94 353 LEU A N 1
ATOM 2838 C CA . LEU A 1 353 ? -8.844 22.359 24.328 1 93.94 353 LEU A CA 1
ATOM 2839 C C . LEU A 1 353 ? -9.5 23.484 23.531 1 93.94 353 LEU A C 1
ATOM 2841 O O . LEU A 1 353 ? -9.625 24.609 24.016 1 93.94 353 LEU A O 1
ATOM 2845 N N . ILE A 1 354 ? -9.969 23.25 22.328 1 95.75 354 ILE A N 1
ATOM 2846 C CA . ILE A 1 354 ? -10.547 24.266 21.453 1 95.75 354 ILE A CA 1
ATOM 2847 C C . ILE A 1 354 ? -11.906 24.703 21.984 1 95.75 354 ILE A C 1
ATOM 2849 O O . ILE A 1 354 ? -12.195 25.906 22.062 1 95.75 354 ILE A O 1
ATOM 2853 N N . GLN A 1 355 ? -12.664 23.797 22.453 1 94.5 355 GLN A N 1
ATOM 2854 C CA . GLN A 1 355 ? -14.023 24.062 22.891 1 94.5 355 GLN A CA 1
ATOM 2855 C C . GLN A 1 355 ? -14.031 24.844 24.203 1 94.5 355 GLN A C 1
ATOM 2857 O O . GLN A 1 355 ? -14.805 25.781 24.375 1 94.5 355 GLN A O 1
ATOM 2862 N N . HIS A 1 356 ? -13.141 24.531 25.094 1 93.31 356 HIS A N 1
ATOM 2863 C CA . HIS A 1 356 ? -13.266 25.062 26.453 1 93.31 356 HIS A CA 1
ATOM 2864 C C . HIS A 1 356 ? -12.266 26.188 26.703 1 93.31 356 HIS A C 1
ATOM 2866 O O . HIS A 1 356 ? -12.406 26.938 27.688 1 93.31 356 HIS A O 1
ATOM 2872 N N . THR A 1 357 ? -11.312 26.297 25.875 1 91.25 357 THR A N 1
ATOM 2873 C CA . THR A 1 357 ? -10.312 27.312 26.141 1 91.25 357 THR A CA 1
ATOM 2874 C C . THR A 1 357 ? -10.195 28.281 24.953 1 91.25 357 THR A C 1
ATOM 2876 O O . THR A 1 357 ? -10.453 29.469 25.094 1 91.25 357 THR A O 1
ATOM 2879 N N . ILE A 1 358 ? -10.047 27.781 23.766 1 92.19 358 ILE A N 1
ATOM 2880 C CA . ILE A 1 358 ? -9.648 28.594 22.625 1 92.19 358 ILE A CA 1
ATOM 2881 C C . ILE A 1 358 ? -10.859 29.359 22.094 1 92.19 358 ILE A C 1
ATOM 2883 O O . ILE A 1 358 ? -10.781 30.562 21.844 1 92.19 358 ILE A O 1
ATOM 2887 N N . ILE A 1 359 ? -12 28.719 21.984 1 94.19 359 ILE A N 1
ATOM 2888 C CA . ILE A 1 359 ? -13.18 29.359 21.406 1 94.19 359 ILE A CA 1
ATOM 2889 C C . ILE A 1 359 ? -13.727 30.406 22.375 1 94.19 359 ILE A C 1
ATOM 2891 O O . ILE A 1 359 ? -13.992 31.547 21.969 1 94.19 359 ILE A O 1
ATOM 2895 N N . PRO A 1 360 ? -13.844 30.109 23.672 1 92.88 360 PRO A N 1
ATOM 2896 C CA . PRO A 1 360 ? -14.305 31.141 24.594 1 92.88 360 PRO A CA 1
ATOM 2897 C C . PRO A 1 360 ? -13.375 32.344 24.641 1 92.88 360 PRO A C 1
ATOM 2899 O O . PRO A 1 360 ? -13.844 33.5 24.656 1 92.88 360 PRO A O 1
ATOM 2902 N N . GLN A 1 361 ? -12.07 32.094 24.594 1 88 361 GLN A N 1
ATOM 2903 C CA . GLN A 1 361 ? -11.102 33.188 24.578 1 88 361 GLN A CA 1
ATOM 2904 C C . GLN A 1 361 ? -11.242 34.031 23.312 1 88 361 GLN A C 1
ATOM 2906 O O . GLN A 1 361 ? -11.242 35.25 23.375 1 88 361 GLN A O 1
ATOM 2911 N N . ALA A 1 362 ? -11.383 33.375 22.188 1 89.94 362 ALA A N 1
ATOM 2912 C CA . ALA A 1 362 ? -11.531 34.062 20.906 1 89.94 362 ALA A CA 1
ATOM 2913 C C . ALA A 1 362 ? -12.852 34.844 20.844 1 89.94 362 ALA A C 1
ATOM 2915 O O . ALA A 1 362 ? -12.906 35.938 20.297 1 89.94 362 ALA A O 1
ATOM 2916 N N . SER A 1 363 ? -13.906 34.312 21.406 1 91 363 SER A N 1
ATOM 2917 C CA . SER A 1 363 ? -15.211 34.969 21.422 1 91 363 SER A CA 1
ATOM 2918 C C . SER A 1 363 ? -15.18 36.219 22.281 1 91 363 SER A C 1
ATOM 2920 O O . SER A 1 363 ? -15.734 37.25 21.891 1 91 363 SER A O 1
ATOM 2922 N N . LEU A 1 364 ? -14.484 36.156 23.391 1 86.69 364 LEU A N 1
ATOM 2923 C CA . LEU A 1 364 ? -14.359 37.312 24.266 1 86.69 364 LEU A CA 1
ATOM 2924 C C . LEU A 1 364 ? -13.539 38.406 23.609 1 86.69 364 LEU A C 1
ATOM 2926 O O . LEU A 1 364 ? -13.898 39.594 23.688 1 86.69 364 LEU A O 1
ATOM 2930 N N . THR A 1 365 ? -12.516 37.969 22.984 1 83.62 365 THR A N 1
ATOM 2931 C CA . THR A 1 365 ? -11.648 38.938 22.312 1 83.62 365 THR A CA 1
ATOM 2932 C C . THR A 1 365 ? -12.398 39.625 21.188 1 83.62 365 THR A C 1
ATOM 2934 O O . THR A 1 365 ? -12.258 40.844 21 1 83.62 365 THR A O 1
ATOM 2937 N N . PHE A 1 366 ? -13.219 39 20.453 1 88.38 366 PHE A N 1
ATOM 2938 C CA . PHE A 1 366 ? -13.984 39.562 19.344 1 88.38 366 PHE A CA 1
ATOM 2939 C C . PHE A 1 366 ? -15.062 40.5 19.875 1 88.38 366 PHE A C 1
ATOM 2941 O O . PHE A 1 366 ? -15.211 41.625 19.375 1 88.38 366 PHE A O 1
ATOM 2948 N N . THR A 1 367 ? -15.797 40.062 20.906 1 87.06 367 THR A N 1
ATOM 2949 C CA . THR A 1 367 ? -16.859 40.875 21.469 1 87.06 367 THR A CA 1
ATOM 2950 C C . THR A 1 367 ? -16.281 42.156 22.062 1 87.06 367 THR A C 1
ATOM 2952 O O . THR A 1 367 ? -16.875 43.25 21.953 1 87.06 367 THR A O 1
ATOM 2955 N N . SER A 1 368 ? -15.133 42 22.688 1 82.56 368 SER A N 1
ATOM 2956 C CA . SER A 1 368 ? -14.469 43.156 23.25 1 82.56 368 SER A CA 1
ATOM 2957 C C . SER A 1 368 ? -14.039 44.125 22.156 1 82.56 368 SER A C 1
ATOM 2959 O O . SER A 1 368 ? -14.195 45.344 22.297 1 82.56 368 SER A O 1
ATOM 2961 N N . SER A 1 369 ? -13.547 43.594 21.047 1 84.12 369 SER A N 1
ATOM 2962 C CA . SER A 1 369 ? -13.102 44.438 19.938 1 84.12 369 SER A CA 1
ATOM 2963 C C . SER A 1 369 ? -14.289 45.094 19.25 1 84.12 369 SER A C 1
ATOM 2965 O O . SER A 1 369 ? -14.18 46.219 18.781 1 84.12 369 SER A O 1
ATOM 2967 N N . GLN A 1 370 ? -15.383 44.469 19.219 1 83.94 370 GLN A N 1
ATOM 2968 C CA . GLN A 1 370 ? -16.594 45 18.625 1 83.94 370 GLN A CA 1
ATOM 2969 C C . GLN A 1 370 ? -17.109 46.188 19.438 1 83.94 370 GLN A C 1
ATOM 2971 O O . GLN A 1 370 ? -17.484 47.219 18.875 1 83.94 370 GLN A O 1
ATOM 2976 N N . ALA A 1 371 ? -17.031 46.031 20.734 1 81.06 371 ALA A N 1
ATOM 2977 C CA . ALA A 1 371 ? -17.5 47.094 21.625 1 81.06 371 ALA A CA 1
ATOM 2978 C C . ALA A 1 371 ? -16.578 48.312 21.578 1 81.06 371 ALA A C 1
ATOM 2980 O O . ALA A 1 371 ? -17.047 49.469 21.609 1 81.06 371 ALA A O 1
ATOM 2981 N N . THR A 1 372 ? -15.328 48.062 21.438 1 78.81 372 THR A N 1
ATOM 2982 C CA . THR A 1 372 ? -14.344 49.156 21.484 1 78.81 372 THR A CA 1
ATOM 2983 C C . THR A 1 372 ? -14.234 49.844 20.125 1 78.81 372 THR A C 1
ATOM 2985 O O . THR A 1 372 ? -13.836 51 20.047 1 78.81 372 THR A O 1
ATOM 2988 N N . TYR A 1 373 ? -14.523 49.188 19.062 1 79.56 373 TYR A N 1
ATOM 2989 C CA . TYR A 1 373 ? -14.523 49.812 17.75 1 79.56 373 TYR A CA 1
ATOM 2990 C C . TYR A 1 373 ? -15.625 50.844 17.641 1 79.56 373 TYR A C 1
ATOM 2992 O O . TYR A 1 373 ? -15.422 51.906 17.047 1 79.56 373 TYR A O 1
ATOM 3000 N N . GLY A 1 374 ? -16.719 50.562 18.281 1 72.88 374 GLY A N 1
ATOM 3001 C CA . GLY A 1 374 ? -17.812 51.531 18.297 1 72.88 374 GLY A CA 1
ATOM 3002 C C . GLY A 1 374 ? -17.469 52.812 18.984 1 72.88 374 GLY A C 1
ATOM 3003 O O . GLY A 1 374 ? -17.953 53.875 18.594 1 72.88 374 GLY A O 1
ATOM 3004 N N . VAL A 1 375 ? -16.453 52.75 19.938 1 73.06 375 VAL A N 1
ATOM 3005 C CA . VAL A 1 375 ? -16.094 53.938 20.688 1 73.06 375 VAL A CA 1
ATOM 3006 C C . VAL A 1 375 ? -14.797 54.531 20.141 1 73.06 375 VAL A C 1
ATOM 3008 O O . VAL A 1 375 ? -14.328 55.562 20.609 1 73.06 375 VAL A O 1
ATOM 3011 N N . GLY A 1 376 ? -14.219 53.938 19.062 1 71.25 376 GLY A N 1
ATOM 3012 C CA . GLY A 1 376 ? -13.094 54.5 18.328 1 71.25 376 GLY A CA 1
ATOM 3013 C C . GLY A 1 376 ? -11.75 54.125 18.938 1 71.25 376 GLY A C 1
ATOM 3014 O O . GLY A 1 376 ? -10.727 54.719 18.609 1 71.25 376 GLY A O 1
ATOM 3015 N N . LYS A 1 377 ? -11.664 53.156 19.797 1 70.62 377 LYS A N 1
ATOM 3016 C CA . LYS A 1 377 ? -10.43 52.812 20.516 1 70.62 377 LYS A CA 1
ATOM 3017 C C . LYS A 1 377 ? -9.664 51.719 19.812 1 70.62 377 LYS A C 1
ATOM 3019 O O . LYS A 1 377 ? -8.469 51.531 20.047 1 70.62 377 LYS A O 1
ATOM 3024 N N . VAL A 1 378 ? -10.438 50.906 19.047 1 74.69 378 VAL A N 1
ATOM 3025 C CA . VAL A 1 378 ? -9.773 49.844 18.312 1 74.69 378 VAL A CA 1
ATOM 3026 C C . VAL A 1 378 ? -9.992 50.031 16.812 1 74.69 378 VAL A C 1
ATOM 3028 O O . VAL A 1 378 ? -11.039 50.5 16.391 1 74.69 378 VAL A O 1
ATOM 3031 N N . ASP A 1 379 ? -8.945 49.688 16.062 1 80 379 ASP A N 1
ATOM 3032 C CA . ASP A 1 379 ? -9.055 49.875 14.617 1 80 379 ASP A CA 1
ATOM 3033 C C . ASP A 1 379 ? -9.797 48.688 13.984 1 80 379 ASP A C 1
ATOM 3035 O O . ASP A 1 379 ? -9.922 47.625 14.594 1 80 379 ASP A O 1
ATOM 3039 N N . PHE A 1 380 ? -10.32 48.969 12.836 1 82.5 380 PHE A N 1
ATOM 3040 C CA . PHE A 1 380 ? -11.125 48 12.094 1 82.5 380 PHE A CA 1
ATOM 3041 C C . PHE A 1 380 ? -10.328 46.719 11.82 1 82.5 380 PHE A C 1
ATOM 3043 O O . PHE A 1 380 ? -10.867 45.625 11.906 1 82.5 380 PHE A O 1
ATOM 3050 N N . LEU A 1 381 ? -9.094 46.812 11.539 1 81.5 381 LEU A N 1
ATOM 3051 C CA . LEU A 1 381 ? -8.25 45.688 11.203 1 81.5 381 LEU A CA 1
ATOM 3052 C C . LEU A 1 381 ? -8.164 44.719 12.367 1 81.5 381 LEU A C 1
ATOM 3054 O O . LEU A 1 381 ? -8.211 43.5 12.172 1 81.5 381 LEU A O 1
ATOM 3058 N N . THR A 1 382 ? -8.055 45.25 13.516 1 81.56 382 THR A N 1
ATOM 3059 C CA . THR A 1 382 ? -7.984 44.438 14.711 1 81.56 382 THR A CA 1
ATOM 3060 C C . THR A 1 382 ? -9.289 43.688 14.93 1 81.56 382 THR A C 1
ATOM 3062 O O . THR A 1 382 ? -9.281 42.469 15.234 1 81.56 382 THR A O 1
ATOM 3065 N N . MET A 1 383 ? -10.383 44.375 14.758 1 85.81 383 MET A N 1
ATOM 3066 C CA . MET A 1 383 ? -11.688 43.719 14.898 1 85.81 383 MET A CA 1
ATOM 3067 C C . MET A 1 383 ? -11.875 42.625 13.844 1 85.81 383 MET A C 1
ATOM 3069 O O . MET A 1 383 ? -12.312 41.531 14.164 1 85.81 383 MET A O 1
ATOM 3073 N N . LEU A 1 384 ? -11.531 42.938 12.688 1 88.5 384 LEU A N 1
ATOM 3074 C CA . LEU A 1 384 ? -11.641 41.969 11.586 1 88.5 384 LEU A CA 1
ATOM 3075 C C . LEU A 1 384 ? -10.789 40.75 11.852 1 88.5 384 LEU A C 1
ATOM 3077 O O . LEU A 1 384 ? -11.258 39.625 11.68 1 88.5 384 LEU A O 1
ATOM 3081 N N . ASN A 1 385 ? -9.602 40.875 12.273 1 85.44 385 ASN A N 1
ATOM 3082 C CA . ASN A 1 385 ? -8.703 39.75 12.562 1 85.44 385 ASN A CA 1
ATOM 3083 C C . ASN A 1 385 ? -9.242 38.875 13.68 1 85.44 385 ASN A C 1
ATOM 3085 O O . ASN A 1 385 ? -9.078 37.656 13.641 1 85.44 385 ASN A O 1
ATOM 3089 N N . ASN A 1 386 ? -9.828 39.5 14.633 1 86.5 386 ASN A N 1
ATOM 3090 C CA . ASN A 1 386 ? -10.43 38.719 15.719 1 86.5 386 ASN A CA 1
ATOM 3091 C C . ASN A 1 386 ? -11.594 37.875 15.227 1 86.5 386 ASN A C 1
ATOM 3093 O O . ASN A 1 386 ? -11.766 36.75 15.672 1 86.5 386 ASN A O 1
ATOM 3097 N N . LEU A 1 387 ? -12.328 38.438 14.305 1 90.56 387 LEU A N 1
ATOM 3098 C CA . LEU A 1 387 ? -13.43 37.688 13.719 1 90.56 387 LEU A CA 1
ATOM 3099 C C . LEU A 1 387 ? -12.906 36.5 12.93 1 90.56 387 LEU A C 1
ATOM 3101 O O . LEU A 1 387 ? -13.43 35.375 13.055 1 90.56 387 LEU A O 1
ATOM 3105 N N . LEU A 1 388 ? -11.852 36.688 12.203 1 90.5 388 LEU A N 1
ATOM 3106 C CA . LEU A 1 388 ? -11.281 35.625 11.383 1 90.5 388 LEU A CA 1
ATOM 3107 C C . LEU A 1 388 ? -10.656 34.531 12.25 1 90.5 388 LEU A C 1
ATOM 3109 O O . LEU A 1 388 ? -10.719 33.375 11.906 1 90.5 388 LEU A O 1
ATOM 3113 N N . THR A 1 389 ? -10.094 34.938 13.289 1 89.5 389 THR A N 1
ATOM 3114 C CA . THR A 1 389 ? -9.508 34 14.227 1 89.5 389 THR A CA 1
ATOM 3115 C C . THR A 1 389 ? -10.594 33.125 14.859 1 89.5 389 THR A C 1
ATOM 3117 O O . THR A 1 389 ? -10.43 31.906 14.977 1 89.5 389 THR A O 1
ATOM 3120 N N . LEU A 1 390 ? -11.648 33.781 15.273 1 91.5 390 LEU A N 1
ATOM 3121 C CA . LEU A 1 390 ? -12.773 33.031 15.828 1 91.5 390 LEU A CA 1
ATOM 3122 C C . LEU A 1 390 ? -13.328 32.031 14.812 1 91.5 390 LEU A C 1
ATOM 3124 O O . LEU A 1 390 ? -13.594 30.875 15.148 1 91.5 390 LEU A O 1
ATOM 3128 N N . GLN A 1 391 ? -13.438 32.438 13.617 1 93.69 391 GLN A N 1
ATOM 3129 C CA . GLN A 1 391 ? -13.898 31.578 12.539 1 93.69 391 GLN A CA 1
ATOM 3130 C C . GLN A 1 391 ? -12.984 30.375 12.383 1 93.69 391 GLN A C 1
ATOM 3132 O O . GLN A 1 391 ? -13.461 29.234 12.273 1 93.69 391 GLN A O 1
ATOM 3137 N N . GLU A 1 392 ? -11.727 30.578 12.344 1 93.06 392 GLU A N 1
ATOM 3138 C CA . GLU A 1 392 ? -10.742 29.516 12.172 1 93.06 392 GLU A CA 1
ATOM 3139 C C . GLU A 1 392 ? -10.828 28.484 13.297 1 93.06 392 GLU A C 1
ATOM 3141 O O . GLU A 1 392 ? -10.711 27.281 13.055 1 93.06 392 GLU A O 1
ATOM 3146 N N . ASN A 1 393 ? -11.023 29.016 14.484 1 94.44 393 ASN A N 1
ATOM 3147 C CA . ASN A 1 393 ? -11.109 28.125 15.633 1 94.44 393 ASN A CA 1
ATOM 3148 C C . ASN A 1 393 ? -12.375 27.266 15.594 1 94.44 393 ASN A C 1
ATOM 3150 O O . ASN A 1 393 ? -12.336 26.078 15.93 1 94.44 393 ASN A O 1
ATOM 3154 N N . GLU A 1 394 ? -13.414 27.891 15.164 1 95.69 394 GLU A N 1
ATOM 3155 C CA . GLU A 1 394 ? -14.656 27.141 15.031 1 95.69 394 GLU A CA 1
ATOM 3156 C C . GLU A 1 394 ? -14.539 26.047 13.969 1 95.69 394 GLU A C 1
ATOM 3158 O O . GLU A 1 394 ? -14.984 24.922 14.18 1 95.69 394 GLU A O 1
ATOM 3163 N N . LEU A 1 395 ? -13.922 26.391 12.883 1 96.06 395 LEU A N 1
ATOM 3164 C CA . LEU A 1 395 ? -13.695 25.422 11.812 1 96.06 395 LEU A CA 1
ATOM 3165 C C . LEU A 1 395 ? -12.805 24.281 12.297 1 96.06 395 LEU A C 1
ATOM 3167 O O . LEU A 1 395 ? -13.078 23.109 12.008 1 96.06 395 LEU A O 1
ATOM 3171 N N . GLU A 1 396 ? -11.812 24.641 13.062 1 95.81 396 GLU A N 1
ATOM 3172 C CA . GLU A 1 396 ? -10.883 23.641 13.578 1 95.81 396 GLU A CA 1
ATOM 3173 C C . GLU A 1 396 ? -11.578 22.672 14.539 1 95.81 396 GLU A C 1
ATOM 3175 O O . GLU A 1 396 ? -11.266 21.484 14.562 1 95.81 396 GLU A O 1
ATOM 3180 N N . TRP A 1 397 ? -12.469 23.234 15.305 1 96.25 397 TRP A N 1
ATOM 3181 C CA . TRP A 1 397 ? -13.195 22.406 16.266 1 96.25 397 TRP A CA 1
ATOM 3182 C C . TRP A 1 397 ? -14.008 21.328 15.539 1 96.25 397 TRP A C 1
ATOM 3184 O O . TRP A 1 397 ? -13.922 20.141 15.867 1 96.25 397 TRP A O 1
ATOM 3194 N N . HIS A 1 398 ? -14.719 21.75 14.5 1 96.94 398 HIS A N 1
ATOM 3195 C CA . HIS A 1 398 ? -15.516 20.781 13.742 1 96.94 398 HIS A CA 1
ATOM 3196 C C . HIS A 1 398 ? -14.625 19.828 12.953 1 96.94 398 HIS A C 1
ATOM 3198 O O . HIS A 1 398 ? -14.977 18.672 12.75 1 96.94 398 HIS A O 1
ATOM 3204 N N . GLY A 1 399 ? -13.516 20.344 12.484 1 97.25 399 GLY A N 1
ATOM 3205 C CA . GLY A 1 399 ? -12.555 19.484 11.797 1 97.25 399 GLY A CA 1
ATOM 3206 C C . GLY A 1 399 ? -12.008 18.375 12.68 1 97.25 399 GLY A C 1
ATOM 3207 O O . GLY A 1 399 ? -11.883 17.234 12.242 1 97.25 399 GLY A O 1
ATOM 3208 N N . GLU A 1 400 ? -11.719 18.75 13.906 1 97.19 400 GLU A N 1
ATOM 3209 C CA . GLU A 1 400 ? -11.188 17.766 14.852 1 97.19 400 GLU A CA 1
ATOM 3210 C C . GLU A 1 400 ? -12.25 16.75 15.242 1 97.19 400 GLU A C 1
ATOM 3212 O O . GLU A 1 400 ? -11.938 15.578 15.484 1 97.19 400 GLU A O 1
ATOM 3217 N N . LEU A 1 401 ? -13.539 17.203 15.289 1 97 401 LEU A N 1
ATOM 3218 C CA . LEU A 1 401 ? -14.617 16.266 15.531 1 97 401 LEU A CA 1
ATOM 3219 C C . LEU A 1 401 ? -14.664 15.188 14.453 1 97 401 LEU A C 1
ATOM 3221 O O . LEU A 1 401 ? -14.742 13.992 14.75 1 97 401 LEU A O 1
ATOM 3225 N N . ALA A 1 402 ? -14.547 15.617 13.227 1 97.38 402 ALA A N 1
ATOM 3226 C CA . ALA A 1 402 ? -14.562 14.695 12.094 1 97.38 402 ALA A CA 1
ATOM 3227 C C . ALA A 1 402 ? -13.344 13.773 12.117 1 97.38 402 ALA A C 1
ATOM 3229 O O . ALA A 1 402 ? -13.461 12.578 11.875 1 97.38 402 ALA A O 1
ATOM 3230 N N . GLU A 1 403 ? -12.188 14.367 12.477 1 97.38 403 GLU A N 1
ATOM 3231 C CA . GLU A 1 403 ? -10.953 13.586 12.508 1 97.38 403 GLU A CA 1
ATOM 3232 C C . GLU A 1 403 ? -11.016 12.508 13.586 1 97.38 403 GLU A C 1
ATOM 3234 O O . GLU A 1 403 ? -10.492 11.406 13.391 1 97.38 403 GLU A O 1
ATOM 3239 N N . HIS A 1 404 ? -11.625 12.875 14.688 1 97.31 404 HIS A N 1
ATOM 3240 C CA . HIS A 1 404 ? -11.773 11.898 15.766 1 97.31 404 HIS A CA 1
ATOM 3241 C C . HIS A 1 404 ? -12.602 10.703 15.312 1 97.31 404 HIS A C 1
ATOM 3243 O O . HIS A 1 404 ? -12.195 9.555 15.516 1 97.31 404 HIS A O 1
ATOM 3249 N N . GLU A 1 405 ? -13.711 10.984 14.695 1 96.88 405 GLU A N 1
ATOM 3250 C CA . GLU A 1 405 ? -14.594 9.906 14.266 1 96.88 405 GLU A CA 1
ATOM 3251 C C . GLU A 1 405 ? -13.977 9.102 13.133 1 96.88 405 GLU A C 1
ATOM 3253 O O . GLU A 1 405 ? -14.203 7.891 13.031 1 96.88 405 GLU A O 1
ATOM 3258 N N . LYS A 1 406 ? -13.211 9.742 12.258 1 97.56 406 LYS A N 1
ATOM 3259 C CA . LYS A 1 406 ? -12.508 9.031 11.195 1 97.56 406 LYS A CA 1
ATOM 3260 C C . LYS A 1 406 ? -11.469 8.07 11.773 1 97.56 406 LYS A C 1
ATOM 3262 O O . LYS A 1 406 ? -11.273 6.973 11.25 1 97.56 406 LYS A O 1
ATOM 3267 N N . ALA A 1 407 ? -10.789 8.531 12.828 1 97.56 407 ALA A N 1
ATOM 3268 C CA . ALA A 1 407 ? -9.812 7.668 13.484 1 97.56 407 ALA A CA 1
ATOM 3269 C C . ALA A 1 407 ? -10.477 6.434 14.086 1 97.56 407 ALA A C 1
ATOM 3271 O O . ALA A 1 407 ? -9.945 5.328 14 1 97.56 407 ALA A O 1
ATOM 3272 N N . ILE A 1 408 ? -11.656 6.621 14.602 1 96.56 408 ILE A N 1
ATOM 3273 C CA . ILE A 1 408 ? -12.398 5.508 15.18 1 96.56 408 ILE A CA 1
ATOM 3274 C C . ILE A 1 408 ? -12.812 4.535 14.078 1 96.56 408 ILE A C 1
ATOM 3276 O O . ILE A 1 408 ? -12.711 3.316 14.242 1 96.56 408 ILE A O 1
ATOM 3280 N N . ALA A 1 409 ? -13.25 5.094 12.953 1 96.56 409 ALA A N 1
ATOM 3281 C CA . ALA A 1 409 ? -13.617 4.258 11.812 1 96.56 409 ALA A CA 1
ATOM 3282 C C . ALA A 1 409 ? -12.438 3.42 11.336 1 96.56 409 ALA A C 1
ATOM 3284 O O . ALA A 1 409 ? -12.609 2.27 10.922 1 96.56 409 ALA A O 1
ATOM 3285 N N . GLN A 1 410 ? -11.266 4.027 11.43 1 97.31 410 GLN A N 1
ATOM 3286 C CA . GLN A 1 410 ? -10.062 3.312 11.023 1 97.31 410 GLN A CA 1
ATOM 3287 C C . GLN A 1 410 ? -9.758 2.158 11.977 1 97.31 410 GLN A C 1
ATOM 3289 O O . GLN A 1 410 ? -9.305 1.095 11.547 1 97.31 410 GLN A O 1
ATOM 3294 N N . ILE A 1 411 ? -9.984 2.344 13.242 1 96.94 411 ILE A N 1
ATOM 3295 C CA . ILE A 1 411 ? -9.781 1.28 14.219 1 96.94 411 ILE A CA 1
ATOM 3296 C C . ILE A 1 411 ? -10.758 0.138 13.953 1 96.94 411 ILE A C 1
ATOM 3298 O O . ILE A 1 411 ? -10.375 -1.034 13.992 1 96.94 411 ILE A O 1
ATOM 3302 N N . GLU A 1 412 ? -11.984 0.498 13.617 1 96.25 412 GLU A N 1
ATOM 3303 C CA . GLU A 1 412 ? -12.992 -0.512 13.312 1 96.25 412 GLU A CA 1
ATOM 3304 C C . GLU A 1 412 ? -12.602 -1.33 12.086 1 96.25 412 GLU A C 1
ATOM 3306 O O . GLU A 1 412 ? -12.727 -2.557 12.086 1 96.25 412 GLU A O 1
ATOM 3311 N N . GLU A 1 413 ? -12.109 -0.62 11.062 1 96.56 413 GLU A N 1
ATOM 3312 C CA . GLU A 1 413 ? -11.703 -1.289 9.828 1 96.56 413 GLU A CA 1
ATOM 3313 C C . GLU A 1 413 ? -10.539 -2.248 10.086 1 96.56 413 GLU A C 1
ATOM 3315 O O . GLU A 1 413 ? -10.555 -3.383 9.602 1 96.56 413 GLU A O 1
ATOM 3320 N N . SER A 1 414 ? -9.547 -1.81 10.891 1 96.56 414 SER A N 1
ATOM 3321 C CA . SER A 1 414 ? -8.328 -2.582 11.109 1 96.56 414 SER A CA 1
ATOM 3322 C C . SER A 1 414 ? -8.578 -3.75 12.055 1 96.56 414 SER A C 1
ATOM 3324 O O . SER A 1 414 ? -7.938 -4.801 11.938 1 96.56 414 SER A O 1
ATOM 3326 N N . THR A 1 415 ? -9.484 -3.629 13.047 1 95.69 415 THR A N 1
ATOM 3327 C CA . THR A 1 415 ? -9.75 -4.676 14.023 1 95.69 415 THR A CA 1
ATOM 3328 C C . THR A 1 415 ? -10.883 -5.582 13.562 1 95.69 415 THR A C 1
ATOM 3330 O O . THR A 1 415 ? -11.008 -6.719 14.023 1 95.69 415 THR A O 1
ATOM 3333 N N . GLY A 1 416 ? -11.797 -5.105 12.711 1 94.25 416 GLY A N 1
ATOM 3334 C CA . GLY A 1 416 ? -12.953 -5.867 12.281 1 94.25 416 GLY A CA 1
ATOM 3335 C C . GLY A 1 416 ? -14.062 -5.902 13.32 1 94.25 416 GLY A C 1
ATOM 3336 O O . GLY A 1 416 ? -14.766 -6.91 13.453 1 94.25 416 GLY A O 1
ATOM 3337 N N . THR A 1 417 ? -14.078 -4.867 14.125 1 92.25 417 THR A N 1
ATOM 3338 C CA . THR A 1 417 ? -15.102 -4.766 15.156 1 92.25 417 THR A CA 1
ATOM 3339 C C . THR A 1 417 ? -15.664 -3.35 15.227 1 92.25 417 THR A C 1
ATOM 3341 O O . THR A 1 417 ? -14.914 -2.373 15.148 1 92.25 417 THR A O 1
ATOM 3344 N N . PHE A 1 418 ? -16.969 -3.354 15.312 1 89.94 418 PHE A N 1
ATOM 3345 C CA . PHE A 1 418 ? -17.609 -2.045 15.422 1 89.94 418 PHE A CA 1
ATOM 3346 C C . PHE A 1 418 ? -17.547 -1.537 16.859 1 89.94 418 PHE A C 1
ATOM 3348 O O . PHE A 1 418 ? -17.719 -2.312 17.797 1 89.94 418 PHE A O 1
ATOM 3355 N N . LEU A 1 419 ? -17.156 -0.387 16.953 1 85.06 419 LEU A N 1
ATOM 3356 C CA . LEU A 1 419 ? -17.062 0.253 18.25 1 85.06 419 LEU A CA 1
ATOM 3357 C C . LEU A 1 419 ? -18.266 1.174 18.5 1 85.06 419 LEU A C 1
ATOM 3359 O O . LEU A 1 419 ? -18.812 1.743 17.547 1 85.06 419 LEU A O 1
ATOM 3363 N N . MET B 1 1 ? 76.562 29.391 -41.188 1 26.47 1 MET B N 1
ATOM 3364 C CA . MET B 1 1 ? 75.188 28.922 -41.125 1 26.47 1 MET B CA 1
ATOM 3365 C C . MET B 1 1 ? 75 28.016 -39.938 1 26.47 1 MET B C 1
ATOM 3367 O O . MET B 1 1 ? 75.5 26.906 -39.875 1 26.47 1 MET B O 1
ATOM 3371 N N . LYS B 1 2 ? 75 28.719 -38.625 1 28.94 2 LYS B N 1
ATOM 3372 C CA . LYS B 1 2 ? 75.312 28.375 -37.25 1 28.94 2 LYS B CA 1
ATOM 3373 C C . LYS B 1 2 ? 74.312 27.406 -36.656 1 28.94 2 LYS B C 1
ATOM 3375 O O . LYS B 1 2 ? 73.125 27.719 -36.625 1 28.94 2 LYS B O 1
ATOM 3380 N N . HIS B 1 3 ? 74.5 26.094 -36.906 1 30.08 3 HIS B N 1
ATOM 3381 C CA . HIS B 1 3 ? 73.75 24.875 -36.562 1 30.08 3 HIS B CA 1
ATOM 3382 C C . HIS B 1 3 ? 73.562 24.719 -35.062 1 30.08 3 HIS B C 1
ATOM 3384 O O . HIS B 1 3 ? 74.25 23.891 -34.438 1 30.08 3 HIS B O 1
ATOM 3390 N N . PHE B 1 4 ? 73.375 25.938 -34.375 1 31.22 4 PHE B N 1
ATOM 3391 C CA . PHE B 1 4 ? 73.312 25.781 -32.906 1 31.22 4 PHE B CA 1
ATOM 3392 C C . PHE B 1 4 ? 72.312 24.719 -32.5 1 31.22 4 PHE B C 1
ATOM 3394 O O . PHE B 1 4 ? 71.25 24.625 -33.094 1 31.22 4 PHE B O 1
ATOM 3401 N N . SER B 1 5 ? 72.75 23.562 -31.906 1 32.31 5 SER B N 1
ATOM 3402 C CA . SER B 1 5 ? 72.312 22.312 -31.344 1 32.31 5 SER B CA 1
ATOM 3403 C C . SER B 1 5 ? 71.312 22.562 -30.188 1 32.31 5 SER B C 1
ATOM 3405 O O . SER B 1 5 ? 71.688 23.141 -29.156 1 32.31 5 SER B O 1
ATOM 3407 N N . VAL B 1 6 ? 70.062 23.094 -30.391 1 31.19 6 VAL B N 1
ATOM 3408 C CA . VAL B 1 6 ? 69 23.5 -29.516 1 31.19 6 VAL B CA 1
ATOM 3409 C C . VAL B 1 6 ? 68.562 22.328 -28.625 1 31.19 6 VAL B C 1
ATOM 3411 O O . VAL B 1 6 ? 67.5 21.781 -28.781 1 31.19 6 VAL B O 1
ATOM 3414 N N . LYS B 1 7 ? 69.375 21.266 -28.375 1 33.31 7 LYS B N 1
ATOM 3415 C CA . LYS B 1 7 ? 68.875 20.078 -27.703 1 33.31 7 LYS B CA 1
ATOM 3416 C C . LYS B 1 7 ? 68.375 20.422 -26.297 1 33.31 7 LYS B C 1
ATOM 3418 O O . LYS B 1 7 ? 67.938 19.547 -25.547 1 33.31 7 LYS B O 1
ATOM 3423 N N . GLN B 1 8 ? 69 21.469 -25.75 1 28.12 8 GLN B N 1
ATOM 3424 C CA . GLN B 1 8 ? 69.062 21.375 -24.281 1 28.12 8 GLN B CA 1
ATOM 3425 C C . GLN B 1 8 ? 67.688 21.234 -23.688 1 28.12 8 GLN B C 1
ATOM 3427 O O . GLN B 1 8 ? 67.438 20.391 -22.797 1 28.12 8 GLN B O 1
ATOM 3432 N N . ILE B 1 9 ? 66.938 22.281 -23.453 1 30.89 9 ILE B N 1
ATOM 3433 C CA . ILE B 1 9 ? 66.438 22.719 -22.156 1 30.89 9 ILE B CA 1
ATOM 3434 C C . ILE B 1 9 ? 65.062 22.078 -21.875 1 30.89 9 ILE B C 1
ATOM 3436 O O . ILE B 1 9 ? 64.375 22.453 -20.938 1 30.89 9 ILE B O 1
ATOM 3440 N N . THR B 1 10 ? 64.5 21.172 -22.672 1 31.73 10 THR B N 1
ATOM 3441 C CA . THR B 1 10 ? 63.094 21.016 -22.422 1 31.73 10 THR B CA 1
ATOM 3442 C C . THR B 1 10 ? 62.875 20.297 -21.078 1 31.73 10 THR B C 1
ATOM 3444 O O . THR B 1 10 ? 62.75 19.078 -21.047 1 31.73 10 THR B O 1
ATOM 3447 N N . TYR B 1 11 ? 63.781 20.453 -20.078 1 33.84 11 TYR B N 1
ATOM 3448 C CA . TYR B 1 11 ? 63.375 19.688 -18.891 1 33.84 11 TYR B CA 1
ATOM 3449 C C . TYR B 1 11 ? 62 20.094 -18.422 1 33.84 11 TYR B C 1
ATOM 3451 O O . TYR B 1 11 ? 61.812 21.219 -17.922 1 33.84 11 TYR B O 1
ATOM 3459 N N . THR B 1 12 ? 60.938 19.859 -19.234 1 32.81 12 THR B N 1
ATOM 3460 C CA . THR B 1 12 ? 59.562 20.062 -18.812 1 32.81 12 THR B CA 1
ATOM 3461 C C . THR B 1 12 ? 59.312 19.5 -17.406 1 32.81 12 THR B C 1
ATOM 3463 O O . THR B 1 12 ? 59.688 18.359 -17.141 1 32.81 12 THR B O 1
ATOM 3466 N N . ILE B 1 13 ? 59.219 20.391 -16.391 1 34.25 13 ILE B N 1
ATOM 3467 C CA . ILE B 1 13 ? 58.719 20.312 -15.016 1 34.25 13 ILE B CA 1
ATOM 3468 C C . ILE B 1 13 ? 57.438 19.516 -14.984 1 34.25 13 ILE B C 1
ATOM 3470 O O . ILE B 1 13 ? 56.406 19.953 -15.547 1 34.25 13 ILE B O 1
ATOM 3474 N N . PHE B 1 14 ? 57.5 18.188 -15.117 1 35.47 14 PHE B N 1
ATOM 3475 C CA . PHE B 1 14 ? 56.375 17.328 -14.797 1 35.47 14 PHE B CA 1
ATOM 3476 C C . PHE B 1 14 ? 55.812 17.625 -13.406 1 35.47 14 PHE B C 1
ATOM 3478 O O . PHE B 1 14 ? 56.438 17.281 -12.406 1 35.47 14 PHE B O 1
ATOM 3485 N N . LEU B 1 15 ? 55.344 18.906 -13.148 1 35.41 15 LEU B N 1
ATOM 3486 C CA . LEU B 1 15 ? 54.562 19.141 -11.938 1 35.41 15 LEU B CA 1
ATOM 3487 C C . LEU B 1 15 ? 53.469 18.062 -11.773 1 35.41 15 LEU B C 1
ATOM 3489 O O . LEU B 1 15 ? 52.562 17.953 -12.609 1 35.41 15 LEU B O 1
ATOM 3493 N N . GLY B 1 16 ? 53.844 16.938 -11.188 1 32.09 16 GLY B N 1
ATOM 3494 C CA . GLY B 1 16 ? 52.969 15.906 -10.672 1 32.09 16 GLY B CA 1
ATOM 3495 C C . GLY B 1 16 ? 51.781 16.469 -9.898 1 32.09 16 GLY B C 1
ATOM 3496 O O . GLY B 1 16 ? 51.938 17.047 -8.828 1 32.09 16 GLY B O 1
ATOM 3497 N N . PHE B 1 17 ? 50.75 17.031 -10.578 1 35.34 17 PHE B N 1
ATOM 3498 C CA . PHE B 1 17 ? 49.469 17.312 -9.93 1 35.34 17 PHE B CA 1
ATOM 3499 C C . PHE B 1 17 ? 49 16.109 -9.117 1 35.34 17 PHE B C 1
ATOM 3501 O O . PHE B 1 17 ? 48.594 15.086 -9.688 1 35.34 17 PHE B O 1
ATOM 3508 N N . CYS B 1 18 ? 49.656 15.82 -8.039 1 31.88 18 CYS B N 1
ATOM 3509 C CA . CYS B 1 18 ? 49.031 14.914 -7.074 1 31.88 18 CYS B CA 1
ATOM 3510 C C . CYS B 1 18 ? 47.594 15.328 -6.777 1 31.88 18 CYS B C 1
ATOM 3512 O O . CYS B 1 18 ? 47.344 16.391 -6.207 1 31.88 18 CYS B O 1
ATOM 3514 N N . CYS B 1 19 ? 46.688 15.023 -7.652 1 34.09 19 CYS B N 1
ATOM 3515 C CA . CYS B 1 19 ? 45.281 15.07 -7.305 1 34.09 19 CYS B CA 1
ATOM 3516 C C . CYS B 1 19 ? 45.031 14.461 -5.93 1 34.09 19 CYS B C 1
ATOM 3518 O O . CYS B 1 19 ? 45.25 13.266 -5.723 1 34.09 19 CYS B O 1
ATOM 3520 N N . PHE B 1 20 ? 45.25 15.242 -4.883 1 33.66 20 PHE B N 1
ATOM 3521 C CA . PHE B 1 20 ? 44.688 14.914 -3.574 1 33.66 20 PHE B CA 1
ATOM 3522 C C . PHE B 1 20 ? 43.25 14.453 -3.699 1 33.66 20 PHE B C 1
ATOM 3524 O O . PHE B 1 20 ? 42.344 15.266 -3.932 1 33.66 20 PHE B O 1
ATOM 3531 N N . THR B 1 21 ? 43 13.32 -4.281 1 37.38 21 THR B N 1
ATOM 3532 C CA . THR B 1 21 ? 41.688 12.719 -4.066 1 37.38 21 THR B CA 1
ATOM 3533 C C . THR B 1 21 ? 41.344 12.688 -2.58 1 37.38 21 THR B C 1
ATOM 3535 O O . THR B 1 21 ? 41.938 11.914 -1.819 1 37.38 21 THR B O 1
ATOM 3538 N N . GLY B 1 22 ? 41.125 13.891 -2.01 1 35.28 22 GLY B N 1
ATOM 3539 C CA . GLY B 1 22 ? 40.562 13.859 -0.668 1 35.28 22 GLY B CA 1
ATOM 3540 C C . GLY B 1 22 ? 39.469 12.805 -0.493 1 35.28 22 GLY B C 1
ATOM 3541 O O . GLY B 1 22 ? 38.812 12.445 -1.453 1 35.28 22 GLY B O 1
ATOM 3542 N N . PRO B 1 23 ? 39.688 11.945 0.414 1 37.47 23 PRO B N 1
ATOM 3543 C CA . PRO B 1 23 ? 38.625 10.977 0.684 1 37.47 23 PRO B CA 1
ATOM 3544 C C . PRO B 1 23 ? 37.25 11.633 0.8 1 37.47 23 PRO B C 1
ATOM 3546 O O . PRO B 1 23 ? 37.125 12.68 1.439 1 37.47 23 PRO B O 1
ATOM 3549 N N . ILE B 1 24 ? 36.5 11.562 -0.244 1 37.88 24 ILE B N 1
ATOM 3550 C CA . ILE B 1 24 ? 35.062 11.852 -0.091 1 37.88 24 ILE B CA 1
ATOM 3551 C C . ILE B 1 24 ? 34.562 11.289 1.235 1 37.88 24 ILE B C 1
ATOM 3553 O O . ILE B 1 24 ? 34.562 10.07 1.436 1 37.88 24 ILE B O 1
ATOM 3557 N N . SER B 1 25 ? 34.844 11.984 2.299 1 35.12 25 SER B N 1
ATOM 3558 C CA . SER B 1 25 ? 34.25 11.617 3.586 1 35.12 25 SER B CA 1
ATOM 3559 C C . SER B 1 25 ? 32.75 11.305 3.457 1 35.12 25 SER B C 1
ATOM 3561 O O . SER B 1 25 ? 31.969 12.164 3.064 1 35.12 25 SER B O 1
ATOM 3563 N N . TYR B 1 26 ? 32.469 10.117 3.109 1 41.88 26 TYR B N 1
ATOM 3564 C CA . TYR B 1 26 ? 31.094 9.695 3.223 1 41.88 26 TYR B CA 1
ATOM 3565 C C . TYR B 1 26 ? 30.5 10.102 4.57 1 41.88 26 TYR B C 1
ATOM 3567 O O . TYR B 1 26 ? 31.141 9.93 5.609 1 41.88 26 TYR B O 1
ATOM 3575 N N . ALA B 1 27 ? 29.891 11.164 4.656 1 47.25 27 ALA B N 1
ATOM 3576 C CA . ALA B 1 27 ? 29.203 11.539 5.887 1 47.25 27 ALA B CA 1
ATOM 3577 C C . ALA B 1 27 ? 28.656 10.305 6.609 1 47.25 27 ALA B C 1
ATOM 3579 O O . ALA B 1 27 ? 27.984 9.469 6 1 47.25 27 ALA B O 1
ATOM 3580 N N . LYS B 1 28 ? 29.219 10 7.789 1 51.84 28 LYS B N 1
ATOM 3581 C CA . LYS B 1 28 ? 28.938 8.812 8.594 1 51.84 28 LYS B CA 1
ATOM 3582 C C . LYS B 1 28 ? 27.484 8.812 9.07 1 51.84 28 LYS B C 1
ATOM 3584 O O . LYS B 1 28 ? 27.031 9.781 9.664 1 51.84 28 LYS B O 1
ATOM 3589 N N . THR B 1 29 ? 26.594 7.992 8.586 1 61.09 29 THR B N 1
ATOM 3590 C CA . THR B 1 29 ? 25.266 7.695 9.125 1 61.09 29 THR B CA 1
ATOM 3591 C C . THR B 1 29 ? 25.312 7.621 10.648 1 61.09 29 THR B C 1
ATOM 3593 O O . THR B 1 29 ? 26.25 7.039 11.219 1 61.09 29 THR B O 1
ATOM 3596 N N . PRO B 1 30 ? 24.5 8.43 11.242 1 70.5 30 PRO B N 1
ATOM 3597 C CA . PRO B 1 30 ? 24.469 8.312 12.703 1 70.5 30 PRO B CA 1
ATOM 3598 C C . PRO B 1 30 ? 24.438 6.863 13.18 1 70.5 30 PRO B C 1
ATOM 3600 O O . PRO B 1 30 ? 23.781 6.023 12.555 1 70.5 30 PRO B O 1
ATOM 3603 N N . LEU B 1 31 ? 25.328 6.598 14.148 1 72.06 31 LEU B N 1
ATOM 3604 C CA . LEU B 1 31 ? 25.5 5.246 14.672 1 72.06 31 LEU B CA 1
ATOM 3605 C C . LEU B 1 31 ? 24.156 4.602 14.969 1 72.06 31 LEU B C 1
ATOM 3607 O O . LEU B 1 31 ? 23.953 3.412 14.711 1 72.06 31 LEU B O 1
ATOM 3611 N N . ALA B 1 32 ? 23.281 5.461 15.336 1 84.56 32 ALA B N 1
ATOM 3612 C CA . ALA B 1 32 ? 21.969 4.93 15.695 1 84.56 32 ALA B CA 1
ATOM 3613 C C . ALA B 1 32 ? 21.219 4.453 14.453 1 84.56 32 ALA B C 1
ATOM 3615 O O . ALA B 1 32 ? 20.578 3.398 14.477 1 84.56 32 ALA B O 1
ATOM 3616 N N . LEU B 1 33 ? 21.422 5.168 13.344 1 92.62 33 LEU B N 1
ATOM 3617 C CA . LEU B 1 33 ? 20.719 4.797 12.117 1 92.62 33 LEU B CA 1
ATOM 3618 C C . LEU B 1 33 ? 21.328 3.541 11.508 1 92.62 33 LEU B C 1
ATOM 3620 O O . LEU B 1 33 ? 20.594 2.682 11 1 92.62 33 LEU B O 1
ATOM 3624 N N . SER B 1 34 ? 22.656 3.398 11.617 1 92.62 34 SER B N 1
ATOM 3625 C CA . SER B 1 34 ? 23.312 2.221 11.078 1 92.62 34 SER B CA 1
ATOM 3626 C C . SER B 1 34 ? 22.875 0.952 11.797 1 92.62 34 SER B C 1
ATOM 3628 O O . SER B 1 34 ? 22.719 -0.098 11.172 1 92.62 34 SER B O 1
ATOM 3630 N N . GLN B 1 35 ? 22.688 1.094 13.086 1 93.62 35 GLN B N 1
ATOM 3631 C CA . GLN B 1 35 ? 22.219 -0.047 13.867 1 93.62 35 GLN B CA 1
ATOM 3632 C C . GLN B 1 35 ? 20.781 -0.418 13.492 1 93.62 35 GLN B C 1
ATOM 3634 O O . GLN B 1 35 ? 20.453 -1.601 13.398 1 93.62 35 GLN B O 1
ATOM 3639 N N . LEU B 1 36 ? 19.969 0.604 13.266 1 96 36 LEU B N 1
ATOM 3640 C CA . LEU B 1 36 ? 18.594 0.363 12.875 1 96 36 LEU B CA 1
ATOM 3641 C C . LEU B 1 36 ? 18.531 -0.295 11.5 1 96 36 LEU B C 1
ATOM 3643 O O . LEU B 1 36 ? 17.703 -1.178 11.266 1 96 36 LEU B O 1
ATOM 3647 N N . ILE B 1 37 ? 19.453 0.093 10.625 1 96.38 37 ILE B N 1
ATOM 3648 C CA . ILE B 1 37 ? 19.5 -0.465 9.281 1 96.38 37 ILE B CA 1
ATOM 3649 C C . ILE B 1 37 ? 19.891 -1.939 9.344 1 96.38 37 ILE B C 1
ATOM 3651 O O . ILE B 1 37 ? 19.281 -2.779 8.672 1 96.38 37 ILE B O 1
ATOM 3655 N N . LYS B 1 38 ? 20.844 -2.258 10.148 1 95.25 38 LYS B N 1
ATOM 3656 C CA . LYS B 1 38 ? 21.281 -3.643 10.312 1 95.25 38 LYS B CA 1
ATOM 3657 C C . LYS B 1 38 ? 20.156 -4.508 10.883 1 95.25 38 LYS B C 1
ATOM 3659 O O . LYS B 1 38 ? 19.906 -5.613 10.406 1 95.25 38 LYS B O 1
ATOM 3664 N N . GLU B 1 39 ? 19.469 -3.967 11.82 1 95.25 39 GLU B N 1
ATOM 3665 C CA . GLU B 1 39 ? 18.375 -4.691 12.438 1 95.25 39 GLU B CA 1
ATOM 3666 C C . GLU B 1 39 ? 17.234 -4.906 11.445 1 95.25 39 GLU B C 1
ATOM 3668 O O . GLU B 1 39 ? 16.641 -5.988 11.398 1 95.25 39 GLU B O 1
ATOM 3673 N N . ALA B 1 40 ? 16.906 -3.91 10.664 1 95.81 40 ALA B N 1
ATOM 3674 C CA . ALA B 1 40 ? 15.828 -4.012 9.672 1 95.81 40 ALA B CA 1
ATOM 3675 C C . ALA B 1 40 ? 16.172 -5.043 8.602 1 95.81 40 ALA B C 1
ATOM 3677 O O . ALA B 1 40 ? 15.305 -5.82 8.188 1 95.81 40 ALA B O 1
ATOM 3678 N N . THR B 1 41 ? 17.453 -5.082 8.195 1 95.5 41 THR B N 1
ATOM 3679 C CA . THR B 1 41 ? 17.875 -6.004 7.148 1 95.5 41 THR B CA 1
ATOM 3680 C C . THR B 1 41 ? 17.781 -7.449 7.633 1 95.5 41 THR B C 1
ATOM 3682 O O . THR B 1 41 ? 17.469 -8.352 6.852 1 95.5 41 THR B O 1
ATOM 3685 N N . GLN B 1 42 ? 17.875 -7.609 8.898 1 94.25 42 GLN B N 1
ATOM 3686 C CA . GLN B 1 42 ? 17.891 -8.961 9.445 1 94.25 42 GLN B CA 1
ATOM 3687 C C . GLN B 1 42 ? 16.5 -9.406 9.867 1 94.25 42 GLN B C 1
ATOM 3689 O O . GLN B 1 42 ? 16.141 -10.586 9.742 1 94.25 42 GLN B O 1
ATOM 3694 N N . ASN B 1 43 ? 15.68 -8.453 10.289 1 94.19 43 ASN B N 1
ATOM 3695 C CA . ASN B 1 43 ? 14.461 -8.867 10.984 1 94.19 43 ASN B CA 1
ATOM 3696 C C . ASN B 1 43 ? 13.211 -8.469 10.203 1 94.19 43 ASN B C 1
ATOM 3698 O O . ASN B 1 43 ? 12.109 -8.93 10.516 1 94.19 43 ASN B O 1
ATOM 3702 N N . ASN B 1 44 ? 13.312 -7.637 9.219 1 96.12 44 ASN B N 1
ATOM 3703 C CA . ASN B 1 44 ? 12.133 -7.184 8.5 1 96.12 44 ASN B CA 1
ATOM 3704 C C . ASN B 1 44 ? 11.438 -8.336 7.77 1 96.12 44 ASN B C 1
ATOM 3706 O O . ASN B 1 44 ? 12.07 -9.031 6.969 1 96.12 44 ASN B O 1
ATOM 3710 N N . PRO B 1 45 ? 10.164 -8.523 8.055 1 96.56 45 PRO B N 1
ATOM 3711 C CA . PRO B 1 45 ? 9.453 -9.672 7.477 1 96.56 45 PRO B CA 1
ATOM 3712 C C . PRO B 1 45 ? 9.352 -9.594 5.953 1 96.56 45 PRO B C 1
ATOM 3714 O O . PRO B 1 45 ? 9.32 -10.625 5.281 1 96.56 45 PRO B O 1
ATOM 3717 N N . GLN B 1 46 ? 9.297 -8.453 5.391 1 96.94 46 GLN B N 1
ATOM 3718 C CA . GLN B 1 46 ? 9.211 -8.32 3.939 1 96.94 46 GLN B CA 1
ATOM 3719 C C . GLN B 1 46 ? 10.492 -8.812 3.27 1 96.94 46 GLN B C 1
ATOM 3721 O O . GLN B 1 46 ? 10.445 -9.469 2.23 1 96.94 46 GLN B O 1
ATOM 3726 N N . ILE B 1 47 ? 11.648 -8.5 3.889 1 97.38 47 ILE B N 1
ATOM 3727 C CA . ILE B 1 47 ? 12.93 -8.938 3.357 1 97.38 47 ILE B CA 1
ATOM 3728 C C . ILE B 1 47 ? 13.055 -10.453 3.512 1 97.38 47 ILE B C 1
ATOM 3730 O O . ILE B 1 47 ? 13.492 -11.148 2.588 1 97.38 47 ILE B O 1
ATOM 3734 N N . ARG B 1 48 ? 12.586 -10.961 4.598 1 96.69 48 ARG B N 1
ATOM 3735 C CA . ARG B 1 48 ? 12.648 -12.391 4.852 1 96.69 48 ARG B CA 1
ATOM 3736 C C . ARG B 1 48 ? 11.727 -13.156 3.9 1 96.69 48 ARG B C 1
ATOM 3738 O O . ARG B 1 48 ? 12.086 -14.234 3.416 1 96.69 48 ARG B O 1
ATOM 3745 N N . ALA B 1 49 ? 10.547 -12.594 3.652 1 97 49 ALA B N 1
ATOM 3746 C CA . ALA B 1 49 ? 9.633 -13.219 2.703 1 97 49 ALA B CA 1
ATOM 3747 C C . ALA B 1 49 ? 10.242 -13.273 1.305 1 97 49 ALA B C 1
ATOM 3749 O O . ALA B 1 49 ? 10.133 -14.289 0.613 1 97 49 ALA B O 1
ATOM 3750 N N . ALA B 1 50 ? 10.906 -12.164 0.89 1 97.06 5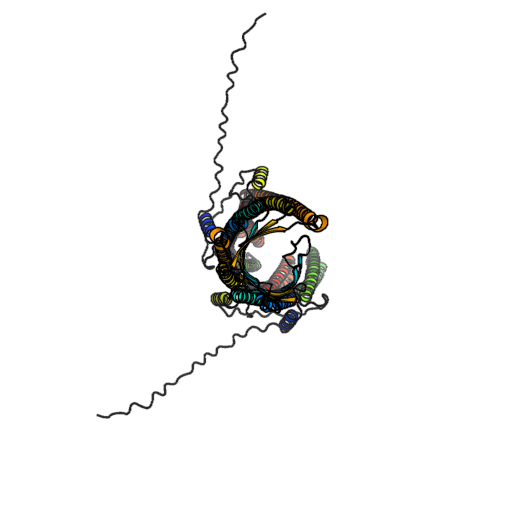0 ALA B N 1
ATOM 3751 C CA . ALA B 1 50 ? 11.547 -12.125 -0.421 1 97.06 50 ALA B CA 1
ATOM 3752 C C . ALA B 1 50 ? 12.68 -13.148 -0.512 1 97.06 50 ALA B C 1
ATOM 3754 O O . ALA B 1 50 ? 12.875 -13.766 -1.559 1 97.06 50 ALA B O 1
ATOM 3755 N N . ARG B 1 51 ? 13.414 -13.344 0.566 1 96.81 51 ARG B N 1
ATOM 3756 C CA . ARG B 1 51 ? 14.477 -14.344 0.616 1 96.81 51 ARG B CA 1
ATOM 3757 C C . ARG B 1 51 ? 13.906 -15.75 0.455 1 96.81 51 ARG B C 1
ATOM 3759 O O . ARG B 1 51 ? 14.445 -16.562 -0.3 1 96.81 51 ARG B O 1
ATOM 3766 N N . ASP B 1 52 ? 12.812 -15.984 1.169 1 96.88 52 ASP B N 1
ATOM 3767 C CA . ASP B 1 52 ? 12.18 -17.297 1.074 1 96.88 52 ASP B CA 1
ATOM 3768 C C . ASP B 1 52 ? 11.625 -17.547 -0.327 1 96.88 52 ASP B C 1
ATOM 3770 O O . ASP B 1 52 ? 11.68 -18.672 -0.834 1 96.88 52 ASP B O 1
ATOM 3774 N N . ARG B 1 53 ? 11.094 -16.578 -0.977 1 96.69 53 ARG B N 1
ATOM 3775 C CA . ARG B 1 53 ? 10.609 -16.703 -2.346 1 96.69 53 ARG B CA 1
ATOM 3776 C C . ARG B 1 53 ? 11.758 -16.984 -3.311 1 96.69 53 ARG B C 1
ATOM 3778 O O . ARG B 1 53 ? 11.594 -17.703 -4.289 1 96.69 53 ARG B O 1
ATOM 3785 N N . LEU B 1 54 ? 12.977 -16.344 -3.043 1 96.62 54 LEU B N 1
ATOM 3786 C CA . LEU B 1 54 ? 14.18 -16.656 -3.816 1 96.62 54 LEU B CA 1
ATOM 3787 C C . LEU B 1 54 ? 14.57 -18.109 -3.66 1 96.62 54 LEU B C 1
ATOM 3789 O O . LEU B 1 54 ? 14.859 -18.797 -4.648 1 96.62 54 LEU B O 1
ATOM 3793 N N . LEU B 1 55 ? 14.508 -18.609 -2.428 1 96.56 55 LEU B N 1
ATOM 3794 C CA . LEU B 1 55 ? 14.836 -20.016 -2.172 1 96.56 55 LEU B CA 1
ATOM 3795 C C . LEU B 1 55 ? 13.867 -20.938 -2.889 1 96.56 55 LEU B C 1
ATOM 3797 O O . LEU B 1 55 ? 14.273 -21.953 -3.453 1 96.56 55 LEU B O 1
ATOM 3801 N N . ALA B 1 56 ? 12.586 -20.547 -2.877 1 96.31 56 ALA B N 1
ATOM 3802 C CA . ALA B 1 56 ? 11.586 -21.344 -3.588 1 96.31 56 ALA B CA 1
ATOM 3803 C C . ALA B 1 56 ? 11.891 -21.406 -5.082 1 96.31 56 ALA B C 1
ATOM 3805 O O . ALA B 1 56 ? 11.797 -22.469 -5.703 1 96.31 56 ALA B O 1
ATOM 3806 N N . ALA B 1 57 ? 12.266 -20.266 -5.637 1 96.44 57 ALA B N 1
ATOM 3807 C CA . ALA B 1 57 ? 12.57 -20.203 -7.066 1 96.44 57 ALA B CA 1
ATOM 3808 C C . ALA B 1 57 ? 13.789 -21.047 -7.41 1 96.44 57 ALA B C 1
ATOM 3810 O O . ALA B 1 57 ? 13.852 -21.656 -8.484 1 96.44 57 ALA B O 1
ATOM 3811 N N . ILE B 1 58 ? 14.781 -21.141 -6.508 1 95.94 58 ILE B N 1
ATOM 3812 C CA . ILE B 1 58 ? 15.992 -21.938 -6.719 1 95.94 58 ILE B CA 1
ATOM 3813 C C . ILE B 1 58 ? 15.648 -23.422 -6.746 1 95.94 58 ILE B C 1
ATOM 3815 O O . ILE B 1 58 ? 16.203 -24.172 -7.547 1 95.94 58 ILE B O 1
ATOM 3819 N N . HIS B 1 59 ? 14.648 -23.812 -5.992 1 94.38 59 HIS B N 1
ATOM 3820 C CA . HIS B 1 59 ? 14.289 -25.219 -5.91 1 94.38 59 HIS B CA 1
ATOM 3821 C C . HIS B 1 59 ? 13.438 -25.641 -7.102 1 94.38 59 HIS B C 1
ATOM 3823 O O . HIS B 1 59 ? 13.227 -26.844 -7.336 1 94.38 59 HIS B O 1
ATOM 3829 N N . VAL B 1 60 ? 12.969 -24.703 -7.887 1 94.88 60 VAL B N 1
ATOM 3830 C CA . VAL B 1 60 ? 12.188 -25.016 -9.078 1 94.88 60 VAL B CA 1
ATOM 3831 C C . VAL B 1 60 ? 13.125 -25.438 -10.211 1 94.88 60 VAL B C 1
ATOM 3833 O O . VAL B 1 60 ? 12.727 -26.156 -11.125 1 94.88 60 VAL B O 1
ATOM 3836 N N . ILE B 1 61 ? 14.484 -25.094 -10.211 1 94.19 61 ILE B N 1
ATOM 3837 C CA . ILE B 1 61 ? 15.438 -25.281 -11.289 1 94.19 61 ILE B CA 1
ATOM 3838 C C . ILE B 1 61 ? 15.641 -26.781 -11.555 1 94.19 61 ILE B C 1
ATOM 3840 O O . ILE B 1 61 ? 15.453 -27.25 -12.68 1 94.19 61 ILE B O 1
ATOM 3844 N N . PRO B 1 62 ? 15.898 -27.594 -10.484 1 93.06 62 PRO B N 1
ATOM 3845 C CA . PRO B 1 62 ? 16.094 -29.031 -10.758 1 93.06 62 PRO B CA 1
ATOM 3846 C C . PRO B 1 62 ? 14.797 -29.719 -11.195 1 93.06 62 PRO B C 1
ATOM 3848 O O . PRO B 1 62 ? 14.844 -30.672 -11.977 1 93.06 62 PRO B O 1
ATOM 3851 N N . GLN B 1 63 ? 13.688 -29.234 -10.797 1 90.5 63 GLN B N 1
ATOM 3852 C CA . GLN B 1 63 ? 12.406 -29.812 -11.188 1 90.5 63 GLN B CA 1
ATOM 3853 C C . GLN B 1 63 ? 12.148 -29.609 -12.68 1 90.5 63 GLN B C 1
ATOM 3855 O O . GLN B 1 63 ? 11.625 -30.516 -13.352 1 90.5 63 GLN B O 1
ATOM 3860 N N . ALA B 1 64 ? 12.539 -28.438 -13.156 1 90.12 64 ALA B N 1
ATOM 3861 C CA . ALA B 1 64 ? 12.289 -28.094 -14.555 1 90.12 64 ALA B CA 1
ATOM 3862 C C . ALA B 1 64 ? 13.203 -28.891 -15.484 1 90.12 64 ALA B C 1
ATOM 3864 O O . ALA B 1 64 ? 12.852 -29.141 -16.641 1 90.12 64 ALA B O 1
ATOM 3865 N N . ARG B 1 65 ? 14.359 -29.375 -14.992 1 89.88 65 ARG B N 1
ATOM 3866 C CA . ARG B 1 65 ? 15.32 -30.125 -15.797 1 89.88 65 ARG B CA 1
ATOM 3867 C C . ARG B 1 65 ? 15.039 -31.625 -15.727 1 89.88 65 ARG B C 1
ATOM 3869 O O . ARG B 1 65 ? 15.648 -32.406 -16.453 1 89.88 65 ARG B O 1
ATOM 3876 N N . ALA B 1 66 ? 14.07 -32.031 -14.906 1 87.12 66 ALA B N 1
ATOM 3877 C CA . ALA B 1 66 ? 13.805 -33.438 -14.695 1 87.12 66 ALA B CA 1
ATOM 3878 C C . ALA B 1 66 ? 12.844 -34 -15.742 1 87.12 66 ALA B C 1
ATOM 3880 O O . ALA B 1 66 ? 12.016 -33.25 -16.281 1 87.12 66 ALA B O 1
ATOM 3881 N N . LEU B 1 67 ? 12.938 -35.312 -16.047 1 86.19 67 LEU B N 1
ATOM 3882 C CA . LEU B 1 67 ? 12.023 -36.031 -16.953 1 86.19 67 LEU B CA 1
ATOM 3883 C C . LEU B 1 67 ? 10.688 -36.281 -16.266 1 86.19 67 LEU B C 1
ATOM 3885 O O . LEU B 1 67 ? 10.633 -36.438 -15.039 1 86.19 67 LEU B O 1
ATOM 3889 N N . PRO B 1 68 ? 9.586 -36.281 -17.047 1 83.56 68 PRO B N 1
ATOM 3890 C CA . PRO B 1 68 ? 8.312 -36.688 -16.438 1 83.56 68 PRO B CA 1
ATOM 3891 C C . PRO B 1 68 ? 8.352 -38.062 -15.836 1 83.56 68 PRO B C 1
ATOM 3893 O O . PRO B 1 68 ? 9.117 -38.938 -16.297 1 83.56 68 PRO B O 1
ATOM 3896 N N . ASP B 1 69 ? 7.594 -38.344 -14.805 1 82 69 ASP B N 1
ATOM 3897 C CA . ASP B 1 69 ? 7.574 -39.625 -14.125 1 82 69 ASP B CA 1
ATOM 3898 C C . ASP B 1 69 ? 7.09 -40.75 -15.055 1 82 69 ASP B C 1
ATOM 3900 O O . ASP B 1 69 ? 6.145 -40.531 -15.828 1 82 69 ASP B O 1
ATOM 3904 N N . PRO B 1 70 ? 7.758 -41.844 -15.07 1 85.75 70 PRO B N 1
ATOM 3905 C CA . PRO B 1 70 ? 7.355 -42.969 -15.906 1 85.75 70 PRO B CA 1
ATOM 3906 C C . PRO B 1 70 ? 6.066 -43.625 -15.43 1 85.75 70 PRO B C 1
ATOM 3908 O O . PRO B 1 70 ? 5.656 -43.438 -14.281 1 85.75 70 PRO B O 1
ATOM 3911 N N . LYS B 1 71 ? 5.512 -44.312 -16.359 1 85.88 71 LYS B N 1
ATOM 3912 C CA . LYS B 1 71 ? 4.297 -45.062 -16.047 1 85.88 71 LYS B CA 1
ATOM 3913 C C . LYS B 1 71 ? 4.504 -46.562 -16.234 1 85.88 71 LYS B C 1
ATOM 3915 O O . LYS B 1 71 ? 5.148 -47 -17.188 1 85.88 71 LYS B O 1
ATOM 3920 N N . LEU B 1 72 ? 4.098 -47.312 -15.195 1 86.19 72 LEU B N 1
ATOM 3921 C CA . LEU B 1 72 ? 4.125 -48.781 -15.281 1 86.19 72 LEU B CA 1
ATOM 3922 C C . LEU B 1 72 ? 2.748 -49.312 -15.625 1 86.19 72 LEU B C 1
ATOM 3924 O O . LEU B 1 72 ? 1.732 -48.812 -15.141 1 86.19 72 LEU B O 1
ATOM 3928 N N . ASN B 1 73 ? 2.785 -50.219 -16.516 1 84.12 73 ASN B N 1
ATOM 3929 C CA . ASN B 1 73 ? 1.508 -50.812 -16.922 1 84.12 73 ASN B CA 1
ATOM 3930 C C . ASN B 1 73 ? 1.496 -52.312 -16.734 1 84.12 73 ASN B C 1
ATOM 3932 O O . ASN B 1 73 ? 2.518 -52.969 -16.922 1 84.12 73 ASN B O 1
ATOM 3936 N N . ALA B 1 74 ? 0.451 -52.875 -16.156 1 81.44 74 ALA B N 1
ATOM 3937 C CA . ALA B 1 74 ? 0.183 -54.312 -16.031 1 81.44 74 ALA B CA 1
ATOM 3938 C C . ALA B 1 74 ? -1.182 -54.656 -16.625 1 81.44 74 ALA B C 1
ATOM 3940 O O . ALA B 1 74 ? -2.199 -54.094 -16.219 1 81.44 74 ALA B O 1
ATOM 3941 N N . GLY B 1 75 ? -1.122 -55.5 -17.609 1 81.38 75 GLY B N 1
ATOM 3942 C CA . GLY B 1 75 ? -2.371 -55.812 -18.281 1 81.38 75 GLY B CA 1
ATOM 3943 C C . GLY B 1 75 ? -2.594 -57.312 -18.422 1 81.38 75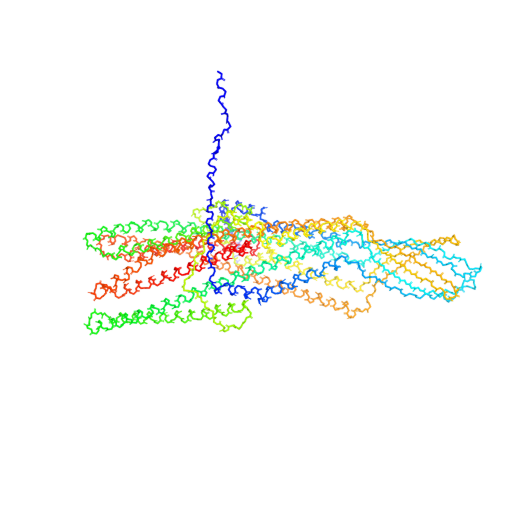 GLY B C 1
ATOM 3944 O O . GLY B 1 75 ? -1.654 -58.094 -18.297 1 81.38 75 GLY B O 1
ATOM 3945 N N . TYR B 1 76 ? -3.871 -57.688 -18.438 1 78.81 76 TYR B N 1
ATOM 3946 C CA . TYR B 1 76 ? -4.297 -59.062 -18.625 1 78.81 76 TYR B CA 1
ATOM 3947 C C . TYR B 1 76 ? -5.375 -59.156 -19.703 1 78.81 76 TYR B C 1
ATOM 3949 O O . TYR B 1 76 ? -6.324 -58.375 -19.703 1 78.81 76 TYR B O 1
ATOM 3957 N N . ILE B 1 77 ? -5.117 -59.969 -20.703 1 74.12 77 ILE B N 1
ATOM 3958 C CA . ILE B 1 77 ? -6.082 -60.188 -21.766 1 74.12 77 ILE B CA 1
ATOM 3959 C C . ILE B 1 77 ? -6.52 -61.656 -21.766 1 74.12 77 ILE B C 1
ATOM 3961 O O . ILE B 1 77 ? -5.684 -62.562 -21.719 1 74.12 77 ILE B O 1
ATOM 3965 N N . ASN B 1 78 ? -7.719 -61.969 -21.625 1 74.56 78 ASN B N 1
ATOM 3966 C CA . ASN B 1 78 ? -8.273 -63.312 -21.688 1 74.56 78 ASN B CA 1
ATOM 3967 C C . ASN B 1 78 ? -9.258 -63.469 -22.844 1 74.56 78 ASN B C 1
ATOM 3969 O O . ASN B 1 78 ? -10.305 -62.812 -22.859 1 74.56 78 ASN B O 1
ATOM 3973 N N . MET B 1 79 ? -8.805 -64.312 -23.859 1 65.19 79 MET B N 1
ATOM 3974 C CA . MET B 1 79 ? -9.711 -64.625 -24.953 1 65.19 79 MET B CA 1
ATOM 3975 C C . MET B 1 79 ? -10.219 -66.062 -24.859 1 65.19 79 MET B C 1
ATOM 3977 O O . MET B 1 79 ? -9.445 -67 -24.984 1 65.19 79 MET B O 1
ATOM 3981 N N . SER B 1 80 ? -11.219 -66.5 -24.188 1 61.38 80 SER B N 1
ATOM 3982 C CA . SER B 1 80 ? -11.555 -67.938 -24.016 1 61.38 80 SER B CA 1
ATOM 3983 C C . SER B 1 80 ? -12.805 -68.312 -24.797 1 61.38 80 SER B C 1
ATOM 3985 O O . SER B 1 80 ? -12.992 -69.5 -25.172 1 61.38 80 SER B O 1
ATOM 3987 N N . GLU B 1 81 ? -13.891 -67.375 -24.984 1 57.81 81 GLU B N 1
ATOM 3988 C CA . GLU B 1 81 ? -15.148 -68.062 -25.234 1 57.81 81 GLU B CA 1
ATOM 3989 C C . GLU B 1 81 ? -15.344 -68.312 -26.734 1 57.81 81 GLU B C 1
ATOM 3991 O O . GLU B 1 81 ? -15.047 -67.5 -27.562 1 57.81 81 GLU B O 1
ATOM 3996 N N . ASN B 1 82 ? -15.93 -69.562 -27.188 1 53 82 ASN B N 1
ATOM 3997 C CA . ASN B 1 82 ? -16.344 -70.25 -28.422 1 53 82 ASN B CA 1
ATOM 3998 C C . ASN B 1 82 ? -15.156 -70.5 -29.328 1 53 82 ASN B C 1
ATOM 4000 O O . ASN B 1 82 ? -15.234 -70.312 -30.547 1 53 82 ASN B O 1
ATOM 4004 N N . ILE B 1 83 ? -13.969 -70.75 -28.734 1 52.56 83 ILE B N 1
ATOM 4005 C CA . ILE B 1 83 ? -12.812 -71.062 -29.562 1 52.56 83 ILE B CA 1
ATOM 4006 C C . ILE B 1 83 ? -13.016 -72.438 -30.234 1 52.56 83 ILE B C 1
ATOM 4008 O O . ILE B 1 83 ? -13.328 -73.438 -29.562 1 52.56 83 ILE B O 1
ATOM 4012 N N . PRO B 1 84 ? -13.148 -72.5 -31.5 1 49.66 84 PRO B N 1
ATOM 4013 C CA . PRO B 1 84 ? -13.078 -73.812 -32.062 1 49.66 84 PRO B CA 1
ATOM 4014 C C . PRO B 1 84 ? -11.891 -74.625 -31.531 1 49.66 84 PRO B C 1
ATOM 4016 O O . PRO B 1 84 ? -10.922 -74.062 -31.047 1 49.66 84 PRO B O 1
ATOM 4019 N N . MET B 1 85 ? -12.047 -76 -31.312 1 49.31 85 MET B N 1
ATOM 4020 C CA . MET B 1 85 ? -11.102 -76.938 -30.75 1 49.31 85 MET B CA 1
ATOM 4021 C C . MET B 1 85 ? -9.68 -76.625 -31.188 1 49.31 85 MET B C 1
ATOM 4023 O O . MET B 1 85 ? -8.719 -77.062 -30.562 1 49.31 85 MET B O 1
ATOM 4027 N N . ASP B 1 86 ? -9.406 -75.875 -32.344 1 44.75 86 ASP B N 1
ATOM 4028 C CA . ASP B 1 86 ? -8.078 -75.812 -32.938 1 44.75 86 ASP B CA 1
ATOM 4029 C C . ASP B 1 86 ? -7.418 -74.438 -32.531 1 44.75 86 ASP B C 1
ATOM 4031 O O . ASP B 1 86 ? -6.312 -74.125 -33 1 44.75 86 ASP B O 1
ATOM 4035 N N . VAL B 1 87 ? -8.18 -73.562 -31.984 1 51.69 87 VAL B N 1
ATOM 4036 C CA . VAL B 1 87 ? -7.52 -72.312 -31.766 1 51.69 87 VAL B CA 1
ATOM 4037 C C . VAL B 1 87 ? -7.254 -72.125 -30.266 1 51.69 87 VAL B C 1
ATOM 4039 O O . VAL B 1 87 ? -8.125 -72.375 -29.438 1 51.69 87 VAL B O 1
ATOM 4042 N N . ASP B 1 88 ? -6.051 -72 -29.781 1 52.19 88 ASP B N 1
ATOM 4043 C CA . ASP B 1 88 ? -5.547 -72 -28.406 1 52.19 88 ASP B CA 1
ATOM 4044 C C . ASP B 1 88 ? -6.016 -70.688 -27.703 1 52.19 88 ASP B C 1
ATOM 4046 O O . ASP B 1 88 ? -5.996 -69.625 -28.297 1 52.19 88 ASP B O 1
ATOM 4050 N N . PRO B 1 89 ? -6.754 -70.875 -26.531 1 58.81 89 PRO B N 1
ATOM 4051 C CA . PRO B 1 89 ? -7.176 -69.75 -25.672 1 58.81 89 PRO B CA 1
ATOM 4052 C C . PRO B 1 89 ? -6.047 -68.75 -25.391 1 58.81 89 PRO B C 1
ATOM 4054 O O . PRO B 1 89 ? -4.898 -69.188 -25.188 1 58.81 89 PRO B O 1
ATOM 4057 N N . ARG B 1 90 ? -6.207 -67.438 -25.859 1 65.75 90 ARG B N 1
ATOM 4058 C CA . ARG B 1 90 ? -5.184 -66.438 -25.625 1 65.75 90 ARG B CA 1
ATOM 4059 C C . ARG B 1 90 ? -5.336 -65.75 -24.25 1 65.75 90 ARG B C 1
ATOM 4061 O O . ARG B 1 90 ? -6.348 -65.125 -23.984 1 65.75 90 ARG B O 1
ATOM 4068 N N . ARG B 1 91 ? -4.535 -66.312 -23.219 1 75.44 91 ARG B N 1
ATOM 4069 C CA . ARG B 1 91 ? -4.367 -65.688 -21.922 1 75.44 91 ARG B CA 1
ATOM 4070 C C . ARG B 1 91 ? -3.029 -64.938 -21.828 1 75.44 91 ARG B C 1
ATOM 4072 O O . ARG B 1 91 ? -2.002 -65.562 -21.531 1 75.44 91 ARG B O 1
ATOM 4079 N N . GLU B 1 92 ? -3.098 -63.625 -22.141 1 76.69 92 GLU B N 1
ATOM 4080 C CA . GLU B 1 92 ? -1.847 -62.875 -22.219 1 76.69 92 GLU B CA 1
ATOM 4081 C C . GLU B 1 92 ? -1.706 -61.906 -21.047 1 76.69 92 GLU B C 1
ATOM 4083 O O . GLU B 1 92 ? -2.664 -61.219 -20.672 1 76.69 92 GLU B O 1
ATOM 4088 N N . GLN B 1 93 ? -0.581 -62.062 -20.297 1 78.75 93 GLN B N 1
ATOM 4089 C CA . GLN B 1 93 ? -0.188 -61.125 -19.266 1 78.75 93 GLN B CA 1
ATOM 4090 C C . GLN B 1 93 ? 0.827 -60.094 -19.812 1 78.75 93 GLN B C 1
ATOM 4092 O O . GLN B 1 93 ? 1.772 -60.469 -20.5 1 78.75 93 GLN B O 1
ATOM 4097 N N . MET B 1 94 ? 0.476 -58.906 -19.656 1 79.56 94 MET B N 1
ATOM 4098 C CA . MET B 1 94 ? 1.376 -57.875 -20.125 1 79.56 94 MET B CA 1
ATOM 4099 C C . MET B 1 94 ? 1.935 -57.062 -18.953 1 79.56 94 MET B C 1
ATOM 4101 O O . MET B 1 94 ? 1.205 -56.75 -18.016 1 79.56 94 MET B O 1
ATOM 4105 N N . LEU B 1 95 ? 3.273 -56.938 -18.844 1 82 95 LEU B N 1
ATOM 4106 C CA . LEU B 1 95 ? 3.977 -56.062 -17.906 1 82 95 LEU B CA 1
ATOM 4107 C C . LEU B 1 95 ? 4.918 -55.125 -18.656 1 82 95 LEU B C 1
ATOM 4109 O O . LEU B 1 95 ? 5.723 -55.562 -19.469 1 82 95 LEU B O 1
ATOM 4113 N N . GLY B 1 96 ? 4.605 -53.875 -18.531 1 83.94 96 GLY B N 1
ATOM 4114 C CA . GLY B 1 96 ? 5.469 -52.969 -19.266 1 83.94 96 GLY B CA 1
ATOM 4115 C C . GLY B 1 96 ? 5.59 -51.594 -18.594 1 83.94 96 GLY B C 1
ATOM 4116 O O . GLY B 1 96 ? 5.195 -51.438 -17.438 1 83.94 96 GLY B O 1
ATOM 4117 N N . GLY B 1 97 ? 6.445 -50.719 -19.25 1 84.81 97 GLY B N 1
ATOM 4118 C CA . GLY B 1 97 ? 6.688 -49.344 -18.797 1 84.81 97 GLY B CA 1
ATOM 4119 C C . GLY B 1 97 ? 6.723 -48.344 -19.922 1 84.81 97 GLY B C 1
ATOM 4120 O O . GLY B 1 97 ? 6.965 -48.688 -21.078 1 84.81 97 GLY B O 1
ATOM 4121 N N . GLN B 1 98 ? 6.242 -47.156 -19.5 1 86.25 98 GLN B N 1
ATOM 4122 C CA . GLN B 1 98 ? 6.273 -46.062 -20.5 1 86.25 98 GLN B CA 1
ATOM 4123 C C . GLN B 1 98 ? 6.984 -44.844 -19.938 1 86.25 98 GLN B C 1
ATOM 4125 O O . GLN B 1 98 ? 6.867 -44.531 -18.766 1 86.25 98 GLN B O 1
ATOM 4130 N N . GLN B 1 99 ? 7.852 -44.25 -20.812 1 85 99 GLN B N 1
ATOM 4131 C CA . GLN B 1 99 ? 8.617 -43.062 -20.453 1 85 99 GLN B CA 1
ATOM 4132 C C . GLN B 1 99 ? 8.531 -42 -21.547 1 85 99 GLN B C 1
ATOM 4134 O O . GLN B 1 99 ? 8.859 -42.281 -22.703 1 85 99 GLN B O 1
ATOM 4139 N N . GLU B 1 100 ? 8.055 -40.844 -21.078 1 86.62 100 GLU B N 1
ATOM 4140 C CA . GLU B 1 100 ? 8.031 -39.719 -22.016 1 86.62 100 GLU B CA 1
ATOM 4141 C C . GLU B 1 100 ? 9.375 -39 -22.047 1 86.62 100 GLU B C 1
ATOM 4143 O O . GLU B 1 100 ? 9.93 -38.656 -21 1 86.62 100 GLU B O 1
ATOM 4148 N N . ILE B 1 101 ? 9.938 -38.812 -23.156 1 86.38 101 ILE B N 1
ATOM 4149 C CA . ILE B 1 101 ? 11.219 -38.156 -23.328 1 86.38 101 ILE B CA 1
ATOM 4150 C C . ILE B 1 101 ? 11.039 -36.938 -24.266 1 86.38 101 ILE B C 1
ATOM 4152 O O . ILE B 1 101 ? 11.039 -37.125 -25.484 1 86.38 101 ILE B O 1
ATOM 4156 N N . PRO B 1 102 ? 10.938 -35.844 -23.641 1 86.81 102 PRO B N 1
ATOM 4157 C CA . PRO B 1 102 ? 10.836 -34.656 -24.516 1 86.81 102 PRO B CA 1
ATOM 4158 C C . PRO B 1 102 ? 12.062 -34.469 -25.391 1 86.81 102 PRO B C 1
ATOM 4160 O O . PRO B 1 102 ? 13.141 -35 -25.078 1 86.81 102 PRO B O 1
ATOM 4163 N N . PHE B 1 103 ? 11.82 -33.812 -26.547 1 85.62 103 PHE B N 1
ATOM 4164 C CA . PHE B 1 103 ? 12.93 -33.562 -27.453 1 85.62 103 PHE B CA 1
ATOM 4165 C C . PHE B 1 103 ? 14.125 -33 -26.688 1 85.62 103 PHE B C 1
ATOM 4167 O O . PHE B 1 103 ? 13.961 -32.156 -25.797 1 85.62 103 PHE B O 1
ATOM 4174 N N . PRO B 1 104 ? 15.273 -33.5 -27.172 1 84.56 104 PRO B N 1
ATOM 4175 C CA . PRO B 1 104 ? 16.469 -33.031 -26.453 1 84.56 104 PRO B CA 1
ATOM 4176 C C . PRO B 1 104 ? 16.656 -31.516 -26.531 1 84.56 104 PRO B C 1
ATOM 4178 O O . PRO B 1 104 ? 16.375 -30.906 -27.562 1 84.56 104 PRO B O 1
ATOM 4181 N N . GLY B 1 105 ? 16.812 -30.828 -25.516 1 89.44 105 GLY B N 1
ATOM 4182 C CA . GLY B 1 105 ? 16.969 -29.375 -25.5 1 89.44 105 GLY B CA 1
ATOM 4183 C C . GLY B 1 105 ? 15.875 -28.672 -24.734 1 89.44 105 GLY B C 1
ATOM 4184 O O . GLY B 1 105 ? 16.094 -27.578 -24.188 1 89.44 105 GLY B O 1
ATOM 4185 N N . LYS B 1 106 ? 14.586 -29.203 -24.953 1 90.94 106 LYS B N 1
ATOM 4186 C CA . LYS B 1 106 ? 13.469 -28.594 -24.25 1 90.94 106 LYS B CA 1
ATOM 4187 C C . LYS B 1 106 ? 13.742 -28.531 -22.75 1 90.94 106 LYS B C 1
ATOM 4189 O O . LYS B 1 106 ? 13.477 -27.516 -22.109 1 90.94 106 LYS B O 1
ATOM 4194 N N . LEU B 1 107 ? 14.336 -29.625 -22.203 1 91.38 107 LEU B N 1
ATOM 4195 C CA . LEU B 1 107 ? 14.617 -29.672 -20.766 1 91.38 107 LEU B CA 1
ATOM 4196 C C . LEU B 1 107 ? 15.703 -28.672 -20.391 1 91.38 107 LEU B C 1
ATOM 4198 O O . LEU B 1 107 ? 15.648 -28.062 -19.312 1 91.38 107 LEU B O 1
ATOM 4202 N N . ILE B 1 108 ? 16.656 -28.531 -21.281 1 93.19 108 ILE B N 1
ATOM 4203 C CA . ILE B 1 108 ? 17.75 -27.594 -21.031 1 93.19 108 ILE B CA 1
ATOM 4204 C C . ILE B 1 108 ? 17.219 -26.172 -21.047 1 93.19 108 ILE B C 1
ATOM 4206 O O . ILE B 1 108 ? 17.547 -25.375 -20.156 1 93.19 108 ILE B O 1
ATOM 4210 N N . VAL B 1 109 ? 16.344 -25.828 -22.016 1 95.06 109 VAL B N 1
ATOM 4211 C CA . VAL B 1 109 ? 15.781 -24.484 -22.141 1 95.06 109 VAL B CA 1
ATOM 4212 C C . VAL B 1 109 ? 14.836 -24.219 -20.984 1 95.06 109 VAL B C 1
ATOM 4214 O O . VAL B 1 109 ? 14.812 -23.109 -20.438 1 95.06 109 VAL B O 1
ATOM 4217 N N . ARG B 1 110 ? 14.078 -25.203 -20.562 1 94.38 110 ARG B N 1
ATOM 4218 C CA . ARG B 1 110 ? 13.219 -25.047 -19.391 1 94.38 110 ARG B CA 1
ATOM 4219 C C . ARG B 1 110 ? 14.047 -24.766 -18.141 1 94.38 110 ARG B C 1
ATOM 4221 O O . ARG B 1 110 ? 13.648 -23.969 -17.297 1 94.38 110 ARG B O 1
ATOM 4228 N N . GLY B 1 111 ? 15.141 -25.453 -17.969 1 94.88 111 GLY B N 1
ATOM 4229 C CA . GLY B 1 111 ? 16.047 -25.188 -16.875 1 94.88 111 GLY B CA 1
ATOM 4230 C C . GLY B 1 111 ? 16.625 -23.797 -16.875 1 94.88 111 GLY B C 1
ATOM 4231 O O . GLY B 1 111 ? 16.75 -23.156 -15.828 1 94.88 111 GLY B O 1
ATOM 4232 N N . ARG B 1 112 ? 16.922 -23.391 -18.078 1 95.5 112 ARG B N 1
ATOM 4233 C CA . ARG B 1 112 ? 17.453 -22.047 -18.203 1 95.5 112 ARG B CA 1
ATOM 4234 C C . ARG B 1 112 ? 16.391 -21 -17.844 1 95.5 112 ARG B C 1
ATOM 4236 O O . ARG B 1 112 ? 16.703 -19.984 -17.203 1 95.5 112 ARG B O 1
ATOM 4243 N N . ILE B 1 113 ? 15.133 -21.188 -18.25 1 96 113 ILE B N 1
ATOM 4244 C CA . ILE B 1 113 ? 14.031 -20.312 -17.891 1 96 113 ILE B CA 1
ATOM 4245 C C . ILE B 1 113 ? 13.875 -20.25 -16.375 1 96 113 ILE B C 1
ATOM 4247 O O . ILE B 1 113 ? 13.734 -19.172 -15.805 1 96 113 ILE B O 1
ATOM 4251 N N . ALA B 1 114 ? 13.961 -21.391 -15.719 1 96.44 114 ALA B N 1
ATOM 4252 C CA . ALA B 1 114 ? 13.852 -21.453 -14.266 1 96.44 114 ALA B CA 1
ATOM 4253 C C . ALA B 1 114 ? 15.016 -20.75 -13.594 1 96.44 114 ALA B C 1
ATOM 4255 O O . ALA B 1 114 ? 14.852 -20.094 -12.555 1 96.44 114 ALA B O 1
ATOM 4256 N N . THR B 1 115 ? 16.219 -20.938 -14.164 1 97.19 115 THR B N 1
ATOM 4257 C CA . THR B 1 115 ? 17.406 -20.266 -13.625 1 97.19 115 THR B CA 1
ATOM 4258 C C . THR B 1 115 ? 17.266 -18.75 -13.719 1 97.19 115 THR B C 1
ATOM 4260 O O . THR B 1 115 ? 17.594 -18.031 -12.781 1 97.19 115 THR B O 1
ATOM 4263 N N . LEU B 1 116 ? 16.734 -18.297 -14.859 1 97.12 116 LEU B N 1
ATOM 4264 C CA . LEU B 1 116 ? 16.531 -16.859 -15.055 1 97.12 116 LEU B CA 1
ATOM 4265 C C . LEU B 1 116 ? 15.453 -16.328 -14.117 1 97.12 116 LEU B C 1
ATOM 4267 O O . LEU B 1 116 ? 15.539 -15.203 -13.641 1 97.12 116 LEU B O 1
ATOM 4271 N N . GLU B 1 117 ? 14.477 -17.125 -13.836 1 96.88 117 GLU B N 1
ATOM 4272 C CA . GLU B 1 117 ? 13.453 -16.75 -12.859 1 96.88 117 GLU B CA 1
ATOM 4273 C C . GLU B 1 117 ? 14.039 -16.625 -11.461 1 96.88 117 GLU B C 1
ATOM 4275 O O . GLU B 1 117 ? 13.648 -15.742 -10.688 1 96.88 117 GLU B O 1
ATOM 4280 N N . ALA B 1 118 ? 14.969 -17.484 -11.102 1 97.38 118 ALA B N 1
ATOM 4281 C CA . ALA B 1 118 ? 15.648 -17.406 -9.812 1 97.38 118 ALA B CA 1
ATOM 4282 C C . ALA B 1 118 ? 16.516 -16.141 -9.727 1 97.38 118 ALA B C 1
ATOM 4284 O O . ALA B 1 118 ? 16.562 -15.492 -8.68 1 97.38 118 ALA B O 1
ATOM 4285 N N . LYS B 1 119 ? 17.125 -15.867 -10.836 1 97.44 119 LYS B N 1
ATOM 4286 C CA . LYS B 1 119 ? 17.938 -14.656 -10.867 1 97.44 119 LYS B CA 1
ATOM 4287 C C . LYS B 1 119 ? 17.062 -13.406 -10.758 1 97.44 119 LYS B C 1
ATOM 4289 O O . LYS B 1 119 ? 17.453 -12.414 -10.133 1 97.44 119 LYS B O 1
ATOM 4294 N N . ARG B 1 120 ? 15.93 -13.398 -11.383 1 97.38 120 ARG B N 1
ATOM 4295 C CA . ARG B 1 120 ? 14.969 -12.312 -11.242 1 97.38 120 ARG B CA 1
ATOM 4296 C C . ARG B 1 120 ? 14.516 -12.164 -9.789 1 97.38 120 ARG B C 1
ATOM 4298 O O . ARG B 1 120 ? 14.422 -11.055 -9.273 1 97.38 120 ARG B O 1
ATOM 4305 N N . ALA B 1 121 ? 14.266 -13.32 -9.141 1 97.38 121 ALA B N 1
ATOM 4306 C CA . ALA B 1 121 ? 13.867 -13.312 -7.734 1 97.38 121 ALA B CA 1
ATOM 4307 C C . ALA B 1 121 ? 14.984 -12.766 -6.848 1 97.38 121 ALA B C 1
ATOM 4309 O O . ALA B 1 121 ? 14.719 -12.109 -5.84 1 97.38 121 ALA B O 1
ATOM 4310 N N . GLU B 1 122 ? 16.219 -13.062 -7.215 1 97.62 122 GLU B N 1
ATOM 4311 C CA . GLU B 1 122 ? 17.359 -12.523 -6.484 1 97.62 122 GLU B CA 1
ATOM 4312 C C . GLU B 1 122 ? 17.406 -11 -6.586 1 97.62 122 GLU B C 1
ATOM 4314 O O . GLU B 1 122 ? 17.625 -10.312 -5.586 1 97.62 122 GLU B O 1
ATOM 4319 N N . ALA B 1 123 ? 17.172 -10.484 -7.766 1 97.25 123 ALA B N 1
ATOM 4320 C CA . ALA B 1 123 ? 17.109 -9.031 -7.957 1 97.25 123 ALA B CA 1
ATOM 4321 C C . ALA B 1 123 ? 15.938 -8.43 -7.18 1 97.25 123 ALA B C 1
ATOM 4323 O O . ALA B 1 123 ? 16.047 -7.316 -6.66 1 97.25 123 ALA B O 1
ATOM 4324 N N . GLU B 1 124 ? 14.859 -9.125 -7.117 1 97.06 124 GLU B N 1
ATOM 4325 C CA . GLU B 1 124 ? 13.703 -8.672 -6.355 1 97.06 124 GLU B CA 1
ATOM 4326 C C . GLU B 1 124 ? 14.008 -8.602 -4.863 1 97.06 124 GLU B C 1
ATOM 4328 O O . GLU B 1 124 ? 13.555 -7.684 -4.176 1 97.06 124 GLU B O 1
ATOM 4333 N N . TYR B 1 125 ? 14.82 -9.578 -4.363 1 97.38 125 TYR B N 1
ATOM 4334 C CA . TYR B 1 125 ? 15.258 -9.586 -2.973 1 97.38 125 TYR B CA 1
ATOM 4335 C C . TYR B 1 125 ? 16.109 -8.352 -2.662 1 97.38 125 TYR B C 1
ATOM 4337 O O . TYR B 1 125 ? 15.883 -7.68 -1.654 1 97.38 125 TYR B O 1
ATOM 4345 N N . GLN B 1 126 ? 16.938 -8.047 -3.574 1 97.12 126 GLN B N 1
ATOM 4346 C CA . GLN B 1 126 ? 17.781 -6.871 -3.393 1 97.12 126 GLN B CA 1
ATOM 4347 C C . GLN B 1 126 ? 16.953 -5.59 -3.465 1 97.12 126 GLN B C 1
ATOM 4349 O O . GLN B 1 126 ? 17.141 -4.676 -2.66 1 97.12 126 GLN B O 1
ATOM 4354 N N . ALA B 1 127 ? 16.031 -5.492 -4.418 1 97.06 127 ALA B N 1
ATOM 4355 C CA . ALA B 1 127 ? 15.164 -4.328 -4.574 1 97.06 127 ALA B CA 1
ATOM 4356 C C . ALA B 1 127 ? 14.336 -4.094 -3.316 1 97.06 127 ALA B C 1
ATOM 4358 O O . ALA B 1 127 ? 14.18 -2.953 -2.869 1 97.06 127 ALA B O 1
ATOM 4359 N N . THR B 1 128 ? 13.859 -5.188 -2.725 1 97.19 128 THR B N 1
ATOM 4360 C CA . THR B 1 128 ? 13.062 -5.086 -1.511 1 97.19 128 THR B CA 1
ATOM 4361 C C . THR B 1 128 ? 13.906 -4.598 -0.341 1 97.19 128 THR B C 1
ATOM 4363 O O . THR B 1 128 ? 13.453 -3.791 0.471 1 97.19 128 THR B O 1
ATOM 4366 N N . SER B 1 129 ? 15.109 -5.074 -0.278 1 97.25 129 SER B N 1
ATOM 4367 C CA . SER B 1 129 ? 16.016 -4.641 0.779 1 97.25 129 SER B CA 1
ATOM 4368 C C . SER B 1 129 ? 16.281 -3.143 0.696 1 97.25 129 SER B C 1
ATOM 4370 O O . SER B 1 129 ? 16.172 -2.43 1.695 1 97.25 129 SER B O 1
ATOM 4372 N N . PHE B 1 130 ? 16.547 -2.633 -0.515 1 97.19 130 PHE B N 1
ATOM 4373 C CA . PHE B 1 130 ? 16.812 -1.211 -0.698 1 97.19 130 PHE B CA 1
ATOM 4374 C C . PHE B 1 130 ? 15.555 -0.391 -0.416 1 97.19 130 PHE B C 1
ATOM 4376 O O . PHE B 1 130 ? 15.641 0.703 0.147 1 97.19 130 PHE B O 1
ATOM 4383 N N . ALA B 1 131 ? 14.422 -0.915 -0.805 1 97 131 ALA B N 1
ATOM 4384 C CA . ALA B 1 131 ? 13.164 -0.205 -0.583 1 97 131 ALA B CA 1
ATOM 4385 C C . ALA B 1 131 ? 12.867 -0.067 0.908 1 97 131 ALA B C 1
ATOM 4387 O O . ALA B 1 131 ? 12.469 1.003 1.371 1 97 131 ALA B O 1
ATOM 4388 N N . VAL B 1 132 ? 13.109 -1.177 1.686 1 97.62 132 VAL B N 1
ATOM 4389 C CA . VAL B 1 132 ? 12.852 -1.174 3.121 1 97.62 132 VAL B CA 1
ATOM 4390 C C . VAL B 1 132 ? 13.836 -0.235 3.82 1 97.62 132 VAL B C 1
ATOM 4392 O O . VAL B 1 132 ? 13.445 0.538 4.699 1 97.62 132 VAL B O 1
ATOM 4395 N N . ILE B 1 133 ? 15.07 -0.262 3.4 1 97.5 133 ILE B N 1
ATOM 4396 C CA . ILE B 1 133 ? 16.094 0.588 4 1 97.5 133 ILE B CA 1
ATOM 4397 C C . ILE B 1 133 ? 15.781 2.055 3.711 1 97.5 133 ILE B C 1
ATOM 4399 O O . ILE B 1 133 ? 15.891 2.906 4.594 1 97.5 133 ILE B O 1
ATOM 4403 N N . ALA B 1 134 ? 15.352 2.396 2.496 1 97.38 134 ALA B N 1
ATOM 4404 C CA . ALA B 1 134 ? 14.984 3.764 2.133 1 97.38 134 ALA B CA 1
ATOM 4405 C C . ALA B 1 134 ? 13.781 4.242 2.941 1 97.38 134 ALA B C 1
ATOM 4407 O O . ALA B 1 134 ? 13.758 5.387 3.404 1 97.38 134 ALA B O 1
ATOM 4408 N N . GLU B 1 135 ? 12.82 3.34 3.08 1 97.31 135 GLU B N 1
ATOM 4409 C CA . GLU B 1 135 ? 11.648 3.682 3.879 1 97.31 135 GLU B CA 1
ATOM 4410 C C . GLU B 1 135 ? 12.023 3.955 5.332 1 97.31 135 GLU B C 1
ATOM 4412 O O . GLU B 1 135 ? 11.547 4.918 5.934 1 97.31 135 GLU B O 1
ATOM 4417 N N . LEU B 1 136 ? 12.906 3.105 5.875 1 97.56 136 LEU B N 1
ATOM 4418 C CA . LEU B 1 136 ? 13.391 3.287 7.242 1 97.56 136 LEU B CA 1
ATOM 4419 C C . LEU B 1 136 ? 14.109 4.625 7.391 1 97.56 136 LEU B C 1
ATOM 4421 O O . LEU B 1 136 ? 13.852 5.367 8.344 1 97.56 136 LEU B O 1
ATOM 4425 N N . LYS B 1 137 ? 14.969 4.996 6.438 1 97.12 137 LYS B N 1
ATOM 4426 C CA . LYS B 1 137 ? 15.695 6.262 6.473 1 97.12 137 LYS B CA 1
ATOM 4427 C C . LYS B 1 137 ? 14.734 7.445 6.426 1 97.12 137 LYS B C 1
ATOM 4429 O O . LYS B 1 137 ? 14.891 8.414 7.176 1 97.12 137 LYS B O 1
ATOM 4434 N N . ARG B 1 138 ? 13.742 7.375 5.586 1 97.62 138 ARG B N 1
ATOM 4435 C CA . ARG B 1 138 ? 12.773 8.453 5.465 1 97.62 138 ARG B CA 1
ATOM 4436 C C . ARG B 1 138 ? 12.023 8.672 6.773 1 97.62 138 ARG B C 1
ATOM 4438 O O . ARG B 1 138 ? 11.875 9.805 7.238 1 97.62 138 ARG B O 1
ATOM 4445 N N . LEU B 1 139 ? 11.594 7.559 7.344 1 97.88 139 LEU B N 1
ATOM 4446 C CA . LEU B 1 139 ? 10.875 7.641 8.609 1 97.88 139 LEU B CA 1
ATOM 4447 C C . LEU B 1 139 ? 11.773 8.18 9.711 1 97.88 139 LEU B C 1
ATOM 4449 O O . LEU B 1 139 ? 11.328 8.969 10.555 1 97.88 139 LEU B O 1
ATOM 4453 N N . TYR B 1 140 ? 13.047 7.77 9.742 1 97.5 140 TYR B N 1
ATOM 4454 C CA . TYR B 1 140 ? 14.008 8.219 10.742 1 97.5 140 TYR B CA 1
ATOM 4455 C C . TYR B 1 140 ? 14.242 9.719 10.641 1 97.5 140 TYR B C 1
ATOM 4457 O O . TYR B 1 140 ? 14.266 10.43 11.648 1 97.5 140 TYR B O 1
ATOM 4465 N N . TYR B 1 141 ? 14.328 10.242 9.398 1 98.06 141 TYR B N 1
ATOM 4466 C CA . TYR B 1 141 ? 14.555 11.672 9.188 1 98.06 141 TYR B CA 1
ATOM 4467 C C . TYR B 1 141 ? 13.305 12.477 9.508 1 98.06 141 TYR B C 1
ATOM 4469 O O . TYR B 1 141 ? 13.398 13.602 10.008 1 98.06 141 TYR B O 1
ATOM 4477 N N . ASP B 1 142 ? 12.172 11.906 9.25 1 97.69 142 ASP B N 1
ATOM 4478 C CA . ASP B 1 142 ? 10.93 12.562 9.672 1 97.69 142 ASP B CA 1
ATOM 4479 C C . ASP B 1 142 ? 10.836 12.641 11.188 1 97.69 142 ASP B C 1
ATOM 4481 O O . ASP B 1 142 ? 10.367 13.648 11.734 1 97.69 142 ASP B O 1
ATOM 4485 N N . LEU B 1 143 ? 11.266 11.531 11.82 1 97.75 143 LEU B N 1
ATOM 4486 C CA . LEU B 1 143 ? 11.273 11.523 13.281 1 97.75 143 LEU B CA 1
ATOM 4487 C C . LEU B 1 143 ? 12.211 12.594 13.828 1 97.75 143 LEU B C 1
ATOM 4489 O O . LEU B 1 143 ? 11.883 13.281 14.797 1 97.75 143 LEU B O 1
ATOM 4493 N N . TYR B 1 144 ? 13.375 12.797 13.211 1 97.69 144 TYR B N 1
ATOM 4494 C CA . TYR B 1 144 ? 14.305 13.859 13.578 1 97.69 144 TYR B CA 1
ATOM 4495 C C . TYR B 1 144 ? 13.633 15.227 13.492 1 97.69 144 TYR B C 1
ATOM 4497 O O . TYR B 1 144 ? 13.727 16.031 14.43 1 97.69 144 TYR B O 1
ATOM 4505 N N . PHE B 1 145 ? 12.914 15.461 12.359 1 98.12 145 PHE B N 1
ATOM 4506 C CA . PHE B 1 145 ? 12.273 16.75 12.141 1 98.12 145 PHE B CA 1
ATOM 4507 C C . PHE B 1 145 ? 11.203 17.016 13.195 1 98.12 145 PHE B C 1
ATOM 4509 O O . PHE B 1 145 ? 11.117 18.125 13.734 1 98.12 145 PHE B O 1
ATOM 4516 N N . VAL B 1 146 ? 10.445 15.992 13.508 1 98.25 146 VAL B N 1
ATOM 4517 C CA . VAL B 1 146 ? 9.367 16.141 14.484 1 98.25 146 VAL B CA 1
ATOM 4518 C C . VAL B 1 146 ? 9.961 16.391 15.867 1 98.25 146 VAL B C 1
ATOM 4520 O O . VAL B 1 146 ? 9.469 17.234 16.625 1 98.25 146 VAL B O 1
ATOM 4523 N N . ASN B 1 147 ? 11.016 15.672 16.25 1 97.56 147 ASN B N 1
ATOM 4524 C CA . ASN B 1 147 ? 11.68 15.883 17.531 1 97.56 147 ASN B CA 1
ATOM 4525 C C . ASN B 1 147 ? 12.219 17.297 17.656 1 97.56 147 ASN B C 1
ATOM 4527 O O . ASN B 1 147 ? 12.039 17.953 18.688 1 97.56 147 ASN B O 1
ATOM 4531 N N . LYS B 1 148 ? 12.812 17.797 16.594 1 97.56 148 LYS B N 1
ATOM 4532 C CA . LYS B 1 148 ? 13.344 19.156 16.594 1 97.56 148 LYS B CA 1
ATOM 4533 C C . LYS B 1 148 ? 12.219 20.188 16.641 1 97.56 148 LYS B C 1
ATOM 4535 O O . LYS B 1 148 ? 12.344 21.234 17.266 1 97.56 148 LYS B O 1
ATOM 4540 N N . SER B 1 149 ? 11.148 19.906 15.938 1 97.69 149 SER B N 1
ATOM 4541 C CA . SER B 1 149 ? 9.984 20.781 15.961 1 97.69 149 SER B CA 1
ATOM 4542 C C . SER B 1 149 ? 9.43 20.922 17.375 1 97.69 149 SER B C 1
ATOM 4544 O O . SER B 1 149 ? 9.086 22.031 17.812 1 97.69 149 SER B O 1
ATOM 4546 N N . ILE B 1 150 ? 9.375 19.797 18.094 1 97.5 150 ILE B N 1
ATOM 4547 C CA . ILE B 1 150 ? 8.883 19.812 19.453 1 97.5 150 ILE B CA 1
ATOM 4548 C C . ILE B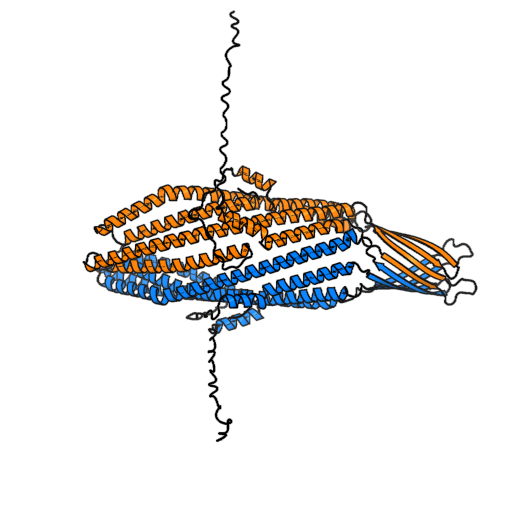 1 150 ? 9.797 20.672 20.328 1 97.5 150 ILE B C 1
ATOM 4550 O O . ILE B 1 150 ? 9.328 21.5 21.109 1 97.5 150 ILE B O 1
ATOM 4554 N N . GLU B 1 151 ? 11.07 20.531 20.188 1 97.12 151 GLU B N 1
ATOM 4555 C CA . GLU B 1 151 ? 12.047 21.297 20.953 1 97.12 151 GLU B CA 1
ATOM 4556 C C . GLU B 1 151 ? 11.914 22.797 20.703 1 97.12 151 GLU B C 1
ATOM 4558 O O . GLU B 1 151 ? 11.891 23.594 21.641 1 97.12 151 GLU B O 1
ATOM 4563 N N . ILE B 1 152 ? 11.75 23.125 19.422 1 97.12 152 ILE B N 1
ATOM 4564 C CA . ILE B 1 152 ? 11.672 24.531 19.031 1 97.12 152 ILE B CA 1
ATOM 4565 C C . ILE B 1 152 ? 10.359 25.141 19.531 1 97.12 152 ILE B C 1
ATOM 4567 O O . ILE B 1 152 ? 10.352 26.234 20.078 1 97.12 152 ILE B O 1
ATOM 4571 N N . VAL B 1 153 ? 9.266 24.406 19.391 1 96.56 153 VAL B N 1
ATOM 4572 C CA . VAL B 1 153 ? 7.957 24.891 19.812 1 96.56 153 VAL B C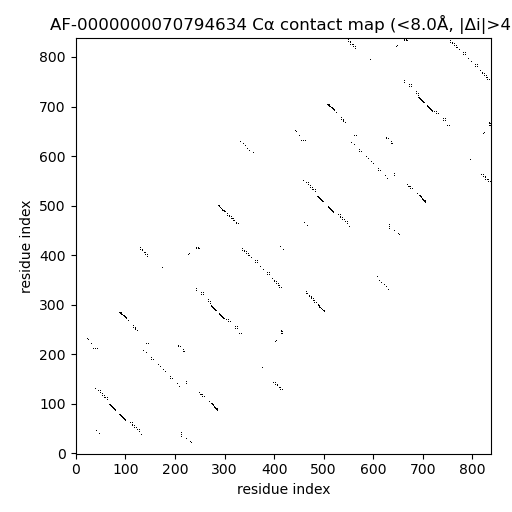A 1
ATOM 4573 C C . VAL B 1 153 ? 7.922 25.047 21.328 1 96.56 153 VAL B C 1
ATOM 4575 O O . VAL B 1 153 ? 7.371 26.016 21.859 1 96.56 153 VAL B O 1
ATOM 4578 N N . GLN B 1 154 ? 8.555 24.172 22.078 1 96.38 154 GLN B N 1
ATOM 4579 C CA . GLN B 1 154 ? 8.617 24.25 23.531 1 96.38 154 GLN B CA 1
ATOM 4580 C C . GLN B 1 154 ? 9.445 25.453 23.984 1 96.38 154 GLN B C 1
ATOM 4582 O O . GLN B 1 154 ? 9.062 26.156 24.922 1 96.38 154 GLN B O 1
ATOM 4587 N N . ARG B 1 155 ? 10.523 25.672 23.328 1 95.38 155 ARG B N 1
ATOM 4588 C CA . ARG B 1 155 ? 11.344 26.844 23.625 1 95.38 155 ARG B CA 1
ATOM 4589 C C . ARG B 1 155 ? 10.562 28.125 23.391 1 95.38 155 ARG B C 1
ATOM 4591 O O . ARG B 1 155 ? 10.633 29.062 24.203 1 95.38 155 ARG B O 1
ATOM 4598 N N . ASN B 1 156 ? 9.844 28.156 22.297 1 94.12 156 ASN B N 1
ATOM 4599 C CA . ASN B 1 156 ? 9.062 29.344 21.969 1 94.12 156 ASN B CA 1
ATOM 4600 C C . ASN B 1 156 ? 7.902 29.547 22.938 1 94.12 156 ASN B C 1
ATOM 4602 O O . ASN B 1 156 ? 7.512 30.672 23.219 1 94.12 156 ASN B O 1
ATOM 4606 N N . GLN B 1 157 ? 7.359 28.469 23.406 1 93.81 157 GLN B N 1
ATOM 4607 C CA . GLN B 1 157 ? 6.312 28.547 24.422 1 93.81 157 GLN B CA 1
ATOM 4608 C C . GLN B 1 157 ? 6.832 29.219 25.688 1 93.81 157 GLN B C 1
ATOM 4610 O O . GLN B 1 157 ? 6.145 30.062 26.281 1 93.81 157 GLN B O 1
ATOM 4615 N N . GLU B 1 158 ? 7.996 28.906 26.078 1 94 158 GLU B N 1
ATOM 4616 C CA . GLU B 1 158 ? 8.617 29.516 27.25 1 94 158 GLU B CA 1
ATOM 4617 C C . GLU B 1 158 ? 8.867 31 27.047 1 94 158 GLU B C 1
ATOM 4619 O O . GLU B 1 158 ? 8.617 31.812 27.938 1 94 158 GLU B O 1
ATOM 4624 N N . LEU B 1 159 ? 9.312 31.328 25.844 1 92.94 159 LEU B N 1
ATOM 4625 C CA . LEU B 1 159 ? 9.555 32.719 25.516 1 92.94 159 LEU B CA 1
ATOM 4626 C C . LEU B 1 159 ? 8.258 33.531 25.531 1 92.94 159 LEU B C 1
ATOM 4628 O O . LEU B 1 159 ? 8.227 34.688 25.984 1 92.94 159 LEU B O 1
ATOM 4632 N N . LEU B 1 160 ? 7.219 32.938 25.062 1 92.94 160 LEU B N 1
ATOM 4633 C CA . LEU B 1 160 ? 5.922 33.594 25.016 1 92.94 160 LEU B CA 1
ATOM 4634 C C . LEU B 1 160 ? 5.363 33.812 26.422 1 92.94 160 LEU B C 1
ATOM 4636 O O . LEU B 1 160 ? 4.695 34.812 26.688 1 92.94 160 LEU B O 1
ATOM 4640 N N . HIS B 1 161 ? 5.633 32.906 27.328 1 93.38 161 HIS B N 1
ATOM 4641 C CA . HIS B 1 161 ? 5.234 33.062 28.719 1 93.38 161 HIS B CA 1
ATOM 4642 C C . HIS B 1 161 ? 5.941 34.25 29.359 1 93.38 161 HIS B C 1
ATOM 4644 O O . HIS B 1 161 ? 5.332 35 30.125 1 93.38 161 HIS B O 1
ATOM 4650 N N . GLU B 1 162 ? 7.156 34.438 29.016 1 90.12 162 GLU B N 1
ATOM 4651 C CA . GLU B 1 162 ? 7.906 35.594 29.5 1 90.12 162 GLU B CA 1
ATOM 4652 C C . GLU B 1 162 ? 7.348 36.875 28.922 1 90.12 162 GLU B C 1
ATOM 4654 O O . GLU B 1 162 ? 7.25 37.875 29.625 1 90.12 162 GLU B O 1
ATOM 4659 N N . MET B 1 163 ? 6.98 36.812 27.656 1 88.94 163 MET B N 1
ATOM 4660 C CA . MET B 1 163 ? 6.41 37.969 27 1 88.94 163 MET B CA 1
ATOM 4661 C C . MET B 1 163 ? 5.055 38.344 27.594 1 88.94 163 MET B C 1
ATOM 4663 O O . MET B 1 163 ? 4.719 39.531 27.719 1 88.94 163 MET B O 1
ATOM 4667 N N . GLU B 1 164 ? 4.32 37.312 27.891 1 89.94 164 GLU B N 1
ATOM 4668 C CA . GLU B 1 164 ? 3.027 37.531 28.531 1 89.94 164 GLU B CA 1
ATOM 4669 C C . GLU B 1 164 ? 3.191 38.219 29.891 1 89.94 164 GLU B C 1
ATOM 4671 O O . GLU B 1 164 ? 2.482 39.156 30.203 1 89.94 164 GLU B O 1
ATOM 4676 N N . LYS B 1 165 ? 4.141 37.781 30.688 1 89.69 165 LYS B N 1
ATOM 4677 C CA . LYS B 1 165 ? 4.414 38.375 32 1 89.69 165 LYS B CA 1
ATOM 4678 C C . LYS B 1 165 ? 4.863 39.812 31.875 1 89.69 165 LYS B C 1
ATOM 4680 O O . LYS B 1 165 ? 4.445 40.688 32.656 1 89.69 165 LYS B O 1
ATOM 4685 N N . SER B 1 166 ? 5.695 40.062 30.875 1 84.94 166 SER B N 1
ATOM 4686 C CA . SER B 1 166 ? 6.172 41.438 30.641 1 84.94 166 SER B CA 1
ATOM 4687 C C . SER B 1 166 ? 5.031 42.344 30.234 1 84.94 166 SER B C 1
ATOM 4689 O O . SER B 1 166 ? 4.973 43.5 30.672 1 84.94 166 SER B O 1
ATOM 4691 N N . SER B 1 167 ? 4.156 41.875 29.359 1 84.81 167 SER B N 1
ATOM 4692 C CA . SER B 1 167 ? 3.01 42.656 28.922 1 84.81 167 SER B CA 1
ATOM 4693 C C . SER B 1 167 ? 2.055 42.906 30.078 1 84.81 167 SER B C 1
ATOM 4695 O O . SER B 1 167 ? 1.456 44 30.172 1 84.81 167 SER B O 1
ATOM 4697 N N . GLU B 1 168 ? 1.918 42 30.969 1 87.88 168 GLU B N 1
ATOM 4698 C CA . GLU B 1 168 ? 1.086 42.156 32.156 1 87.88 168 GLU B CA 1
ATOM 4699 C C . GLU B 1 168 ? 1.654 43.25 33.094 1 87.88 168 GLU B C 1
ATOM 4701 O O . GLU B 1 168 ? 0.909 44.062 33.625 1 87.88 168 GLU B O 1
ATOM 4706 N N . ALA B 1 169 ? 2.93 43.219 33.25 1 83.62 169 ALA B N 1
ATOM 4707 C CA . ALA B 1 169 ? 3.594 44.219 34.094 1 83.62 169 ALA B CA 1
ATOM 4708 C C . ALA B 1 169 ? 3.461 45.594 33.5 1 83.62 169 ALA B C 1
ATOM 4710 O O . ALA B 1 169 ? 3.207 46.562 34.219 1 83.62 169 ALA B O 1
ATOM 4711 N N . ASN B 1 170 ? 3.582 45.75 32.188 1 82.5 170 ASN B N 1
ATOM 4712 C CA . ASN B 1 170 ? 3.469 47.062 31.531 1 82.5 170 ASN B CA 1
ATOM 4713 C C . ASN B 1 170 ? 2.031 47.562 31.531 1 82.5 170 ASN B C 1
ATOM 4715 O O . ASN B 1 170 ? 1.797 48.781 31.609 1 82.5 170 ASN B O 1
ATOM 4719 N N . TYR B 1 171 ? 1.129 46.656 31.422 1 81.31 171 TYR B N 1
ATOM 4720 C CA . TYR B 1 171 ? -0.279 47.031 31.469 1 81.31 171 TYR B CA 1
ATOM 4721 C C . TYR B 1 171 ? -0.647 47.594 32.844 1 81.31 171 TYR B C 1
ATOM 4723 O O . TYR B 1 171 ? -1.408 48.562 32.938 1 81.31 171 TYR B O 1
ATOM 4731 N N . SER B 1 172 ? -0.118 46.969 33.844 1 84.38 172 SER B N 1
ATOM 4732 C CA . SER B 1 172 ? -0.418 47.406 35.188 1 84.38 172 SER B CA 1
ATOM 4733 C C . SER B 1 172 ? 0.048 48.812 35.438 1 84.38 172 SER B C 1
ATOM 4735 O O . SER B 1 172 ? -0.537 49.531 36.25 1 84.38 172 SER B O 1
ATOM 4737 N N . VAL B 1 173 ? 1.033 49.281 34.688 1 80.25 173 VAL B N 1
ATOM 4738 C CA . VAL B 1 173 ? 1.554 50.625 34.875 1 80.25 173 VAL B CA 1
ATOM 4739 C C . VAL B 1 173 ? 1.005 51.531 33.781 1 80.25 173 VAL B C 1
ATOM 4741 O O . VAL B 1 173 ? 1.413 52.688 33.656 1 80.25 173 VAL B O 1
ATOM 4744 N N . GLY B 1 174 ? 0.087 51.031 32.875 1 75.88 174 GLY B N 1
ATOM 4745 C CA . GLY B 1 174 ? -0.644 51.812 31.891 1 75.88 174 GLY B CA 1
ATOM 4746 C C . GLY B 1 174 ? 0.136 52.031 30.609 1 75.88 174 GLY B C 1
ATOM 4747 O O . GLY B 1 174 ? -0.207 52.938 29.812 1 75.88 174 GLY B O 1
ATOM 4748 N N . LYS B 1 175 ? 1.134 51.312 30.344 1 75.56 175 LYS B N 1
ATOM 4749 C CA . LYS B 1 175 ? 2.016 51.562 29.203 1 75.56 175 LYS B CA 1
ATOM 4750 C C . LYS B 1 175 ? 1.561 50.781 27.969 1 75.56 175 LYS B C 1
ATOM 4752 O O . LYS B 1 175 ? 1.85 51.188 26.844 1 75.56 175 LYS B O 1
ATOM 4757 N N . THR B 1 176 ? 0.949 49.688 28.203 1 76 176 THR B N 1
ATOM 4758 C CA . THR B 1 176 ? 0.564 48.844 27.078 1 76 176 THR B CA 1
ATOM 4759 C C . THR B 1 176 ? -0.908 48.469 27.172 1 76 176 THR B C 1
ATOM 4761 O O . THR B 1 176 ? -1.477 48.406 28.266 1 76 176 THR B O 1
ATOM 4764 N N . PRO B 1 177 ? -1.48 48.312 25.969 1 75.25 177 PRO B N 1
ATOM 4765 C CA . PRO B 1 177 ? -2.891 47.906 25.969 1 75.25 177 PRO B CA 1
ATOM 4766 C C . PRO B 1 177 ? -3.1 46.469 26.422 1 75.25 177 PRO B C 1
ATOM 4768 O O . PRO B 1 177 ? -2.168 45.656 26.359 1 75.25 177 PRO B O 1
ATOM 4771 N N . GLN B 1 178 ? -4.301 46.219 26.969 1 77.44 178 GLN B N 1
ATOM 4772 C CA . GLN B 1 178 ? -4.691 44.906 27.438 1 77.44 178 GLN B CA 1
ATOM 4773 C C . GLN B 1 178 ? -4.68 43.906 26.281 1 77.44 178 GLN B C 1
ATOM 4775 O O . GLN B 1 178 ? -4.527 42.688 26.516 1 77.44 178 GLN B O 1
ATOM 4780 N N . GLN B 1 179 ? -4.699 44.375 25.078 1 75.81 179 GLN B N 1
ATOM 4781 C CA . GLN B 1 179 ? -4.766 43.562 23.891 1 75.81 179 GLN B CA 1
ATOM 4782 C C . GLN B 1 179 ? -3.488 42.75 23.719 1 75.81 179 GLN B C 1
ATOM 4784 O O . GLN B 1 179 ? -3.52 41.625 23.172 1 75.81 179 GLN B O 1
ATOM 4789 N N . ASP B 1 180 ? -2.414 43.281 24.297 1 79.12 180 ASP B N 1
ATOM 4790 C CA . ASP B 1 180 ? -1.133 42.594 24.172 1 79.12 180 ASP B CA 1
ATOM 4791 C C . ASP B 1 180 ? -1.124 41.281 25 1 79.12 180 ASP B C 1
ATOM 4793 O O . ASP B 1 180 ? -0.572 40.281 24.562 1 79.12 180 ASP B O 1
ATOM 4797 N N . ILE B 1 181 ? -1.787 41.344 26.062 1 82.94 181 ILE B N 1
ATOM 4798 C CA . ILE B 1 181 ? -1.864 40.188 26.953 1 82.94 181 ILE B CA 1
ATOM 4799 C C . ILE B 1 181 ? -2.707 39.094 26.297 1 82.94 181 ILE B C 1
ATOM 4801 O O . ILE B 1 181 ? -2.309 37.906 26.266 1 82.94 181 ILE B O 1
ATOM 4805 N N . TYR B 1 182 ? -3.793 39.5 25.672 1 80.81 182 TYR B N 1
ATOM 4806 C CA . TYR B 1 182 ? -4.684 38.531 25.047 1 80.81 182 TYR B CA 1
ATOM 4807 C C . TYR B 1 182 ? -4.023 37.906 23.828 1 80.81 182 TYR B C 1
ATOM 4809 O O . TYR B 1 182 ? -4.215 36.719 23.562 1 80.81 182 TYR B O 1
ATOM 4817 N N . ARG B 1 183 ? -3.268 38.625 23.109 1 82.88 183 ARG B N 1
ATOM 4818 C CA . ARG B 1 183 ? -2.561 38.094 21.953 1 82.88 183 ARG B CA 1
ATOM 4819 C C . ARG B 1 183 ? -1.521 37.062 22.359 1 82.88 183 ARG B C 1
ATOM 4821 O O . ARG B 1 183 ? -1.381 36.031 21.703 1 82.88 183 ARG B O 1
ATOM 4828 N N . ALA B 1 184 ? -0.838 37.344 23.391 1 86.62 184 ALA B N 1
ATOM 4829 C CA . ALA B 1 184 ? 0.151 36.406 23.891 1 86.62 184 ALA B CA 1
ATOM 4830 C C . ALA B 1 184 ? -0.512 35.094 24.328 1 86.62 184 ALA B C 1
ATOM 4832 O O . ALA B 1 184 ? -0.028 34.031 24.016 1 86.62 184 ALA B O 1
ATOM 4833 N N . GLN B 1 185 ? -1.663 35.281 24.969 1 86.5 185 GLN B N 1
ATOM 4834 C CA . GLN B 1 185 ? -2.379 34.094 25.453 1 86.5 185 GLN B CA 1
ATOM 4835 C C . GLN B 1 185 ? -2.91 33.25 24.312 1 86.5 185 GLN B C 1
ATOM 4837 O O . GLN B 1 185 ? -2.855 32 24.359 1 86.5 185 GLN B O 1
ATOM 4842 N N . THR B 1 186 ? -3.348 33.844 23.312 1 83.88 186 THR B N 1
ATOM 4843 C CA . THR B 1 186 ? -3.848 33.156 22.141 1 83.88 186 THR B CA 1
ATOM 4844 C C . THR B 1 186 ? -2.727 32.375 21.469 1 83.88 186 THR B C 1
ATOM 4846 O O . THR B 1 186 ? -2.914 31.219 21.062 1 83.88 186 THR B O 1
ATOM 4849 N N . GLU B 1 187 ? -1.604 33.062 21.375 1 88.62 187 GLU B N 1
ATOM 4850 C CA . GLU B 1 187 ? -0.475 32.406 20.719 1 88.62 187 GLU B CA 1
ATOM 4851 C C . GLU B 1 187 ? 0.026 31.203 21.531 1 88.62 187 GLU B C 1
ATOM 4853 O O . GLU B 1 187 ? 0.46 30.203 20.969 1 88.62 187 GLU B O 1
ATOM 4858 N N . ILE B 1 188 ? -0.001 31.344 22.828 1 91.44 188 ILE B N 1
ATOM 4859 C CA . ILE B 1 188 ? 0.394 30.234 23.703 1 91.44 188 ILE B CA 1
ATOM 4860 C C . ILE B 1 188 ? -0.545 29.047 23.484 1 91.44 188 ILE B C 1
ATOM 4862 O O . ILE B 1 188 ? -0.097 27.906 23.375 1 91.44 188 ILE B O 1
ATOM 4866 N N . SER B 1 189 ? -1.824 29.344 23.375 1 88.81 189 SER B N 1
ATOM 4867 C CA . SER B 1 189 ? -2.807 28.297 23.141 1 88.81 189 SER B CA 1
ATOM 4868 C C . SER B 1 189 ? -2.586 27.625 21.797 1 88.81 189 SER B C 1
ATOM 4870 O O . SER B 1 189 ? -2.725 26.406 21.672 1 88.81 189 SER B O 1
ATOM 4872 N N . ARG B 1 190 ? -2.205 28.344 20.812 1 89.69 190 ARG B N 1
ATOM 4873 C CA . ARG B 1 190 ? -1.928 27.797 19.484 1 89.69 190 ARG B CA 1
ATOM 4874 C C . ARG B 1 190 ? -0.708 26.875 19.516 1 89.69 190 ARG B C 1
ATOM 4876 O O . ARG B 1 190 ? -0.686 25.844 18.844 1 89.69 190 ARG B O 1
ATOM 4883 N N . LEU B 1 191 ? 0.273 27.281 20.25 1 92.81 191 LEU B N 1
ATOM 4884 C CA . LEU B 1 191 ? 1.473 26.453 20.359 1 92.81 191 LEU B CA 1
ATOM 4885 C C . LEU B 1 191 ? 1.174 25.156 21.109 1 92.81 191 LEU B C 1
ATOM 4887 O O . LEU B 1 191 ? 1.757 24.109 20.812 1 92.81 191 LEU B O 1
ATOM 4891 N N . LEU B 1 192 ? 0.248 25.297 22.062 1 92.88 192 LEU B N 1
ATOM 4892 C CA . LEU B 1 192 ? -0.155 24.094 22.781 1 92.88 192 LEU B CA 1
ATOM 4893 C C . LEU B 1 192 ? -0.843 23.094 21.844 1 92.88 192 LEU B C 1
ATOM 4895 O O . LEU B 1 192 ? -0.598 21.891 21.922 1 92.88 192 LEU B O 1
ATOM 4899 N N . MET B 1 193 ? -1.648 23.594 20.969 1 92.19 193 MET B N 1
ATOM 4900 C CA . MET B 1 193 ? -2.293 22.75 19.969 1 92.19 193 MET B CA 1
ATOM 4901 C C . MET B 1 193 ? -1.258 22.094 19.062 1 92.19 193 MET B C 1
ATOM 4903 O O . MET B 1 193 ? -1.344 20.891 18.781 1 92.19 193 MET B O 1
ATOM 4907 N N . ARG B 1 194 ? -0.31 22.859 18.672 1 94.19 194 ARG B N 1
ATOM 4908 C CA . ARG B 1 194 ? 0.738 22.344 17.781 1 94.19 194 ARG B CA 1
ATOM 4909 C C . ARG B 1 194 ? 1.553 21.266 18.484 1 94.19 194 ARG B C 1
ATOM 4911 O O . ARG B 1 194 ? 1.932 20.266 17.859 1 94.19 194 ARG B O 1
ATOM 4918 N N . LEU B 1 195 ? 1.818 21.484 19.75 1 95.56 195 LEU B N 1
ATOM 4919 C CA . LEU B 1 195 ? 2.59 20.516 20.516 1 95.56 195 LEU B CA 1
ATOM 4920 C C . LEU B 1 195 ? 1.845 19.188 20.625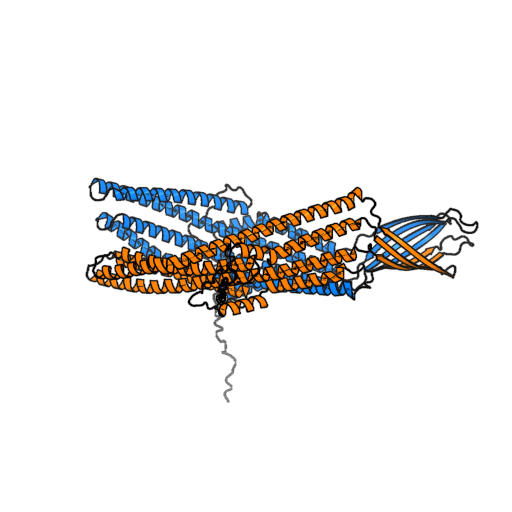 1 95.56 195 LEU B C 1
ATOM 4922 O O . LEU B 1 195 ? 2.453 18.125 20.531 1 95.56 195 LEU B O 1
ATOM 4926 N N . VAL B 1 196 ? 0.522 19.266 20.781 1 94.62 196 VAL B N 1
ATOM 4927 C CA . VAL B 1 196 ? -0.292 18.062 20.844 1 94.62 196 VAL B CA 1
ATOM 4928 C C . VAL B 1 196 ? -0.199 17.297 19.531 1 94.62 196 VAL B C 1
ATOM 4930 O O . VAL B 1 196 ? -0.03 16.062 19.531 1 94.62 196 VAL B O 1
ATOM 4933 N N . ILE B 1 197 ? -0.2 17.984 18.422 1 95.75 197 ILE B N 1
ATOM 4934 C CA . ILE B 1 197 ? -0.131 17.375 17.094 1 95.75 197 ILE B CA 1
ATOM 4935 C C . ILE B 1 197 ? 1.245 16.75 16.891 1 95.75 197 ILE B C 1
ATOM 4937 O O . ILE B 1 197 ? 1.351 15.609 16.422 1 95.75 197 ILE B O 1
ATOM 4941 N N . LEU B 1 198 ? 2.27 17.469 17.297 1 97.38 198 LEU B N 1
ATOM 4942 C CA . LEU B 1 198 ? 3.637 17 17.094 1 97.38 198 LEU B CA 1
ATOM 4943 C C . LEU B 1 198 ? 3.92 15.766 17.938 1 97.38 198 LEU B C 1
ATOM 4945 O O . LEU B 1 198 ? 4.602 14.844 17.5 1 97.38 198 LEU B O 1
ATOM 4949 N N . LYS B 1 199 ? 3.41 15.789 19.125 1 96.62 199 LYS B N 1
ATOM 4950 C CA . LYS B 1 199 ? 3.621 14.641 20 1 96.62 199 LYS B CA 1
ATOM 4951 C C . LYS B 1 199 ? 2.938 13.398 19.453 1 96.62 199 LYS B C 1
ATOM 4953 O O . LYS B 1 199 ? 3.48 12.289 19.547 1 96.62 199 LYS B O 1
ATOM 4958 N N . GLN B 1 200 ? 1.816 13.586 18.953 1 96.06 200 GLN B N 1
ATOM 4959 C CA . GLN B 1 200 ? 1.138 12.484 18.281 1 96.06 200 GLN B CA 1
ATOM 4960 C C . GLN B 1 200 ? 1.944 11.992 17.078 1 96.06 200 GLN B C 1
ATOM 4962 O O . GLN B 1 200 ? 2.094 10.781 16.891 1 96.06 200 GLN B O 1
ATOM 4967 N N . GLN B 1 201 ? 2.465 12.883 16.266 1 97.31 201 GLN B N 1
ATOM 4968 C CA . GLN B 1 201 ? 3.266 12.523 15.102 1 97.31 201 GLN B CA 1
ATOM 4969 C C . GLN B 1 201 ? 4.512 11.742 15.508 1 97.31 201 GLN B C 1
ATOM 4971 O O . GLN B 1 201 ? 4.898 10.781 14.844 1 97.31 201 GLN B O 1
ATOM 4976 N N . ARG B 1 202 ? 5.113 12.203 16.578 1 97.56 202 ARG B N 1
ATOM 4977 C CA . ARG B 1 202 ? 6.277 11.492 17.094 1 97.56 202 ARG B CA 1
ATOM 4978 C C . ARG B 1 202 ? 5.93 10.047 17.438 1 97.56 202 ARG B C 1
ATOM 4980 O O . ARG B 1 202 ? 6.652 9.117 17.047 1 97.56 202 ARG B O 1
ATOM 4987 N N . GLY B 1 203 ? 4.801 9.883 18.141 1 96.31 203 GLY B N 1
ATOM 4988 C CA . GLY B 1 203 ? 4.363 8.539 18.484 1 96.31 203 GLY B CA 1
ATOM 4989 C C . GLY B 1 203 ? 4.09 7.672 17.266 1 96.31 203 GLY B C 1
ATOM 4990 O O . GLY B 1 203 ? 4.449 6.492 17.234 1 96.31 203 GLY B O 1
ATOM 4991 N N . SER B 1 204 ? 3.484 8.266 16.25 1 97.19 204 SER B N 1
ATOM 4992 C CA . SER B 1 204 ? 3.16 7.555 15.016 1 97.19 204 SER B CA 1
ATOM 4993 C C . SER B 1 204 ? 4.422 7.148 14.266 1 97.19 204 SER B C 1
ATOM 4995 O O . SER B 1 204 ? 4.531 6.016 13.797 1 97.19 204 SER B O 1
ATOM 4997 N N . LEU B 1 205 ? 5.363 8.031 14.188 1 97.56 205 LEU B N 1
ATOM 4998 C CA . LEU B 1 205 ? 6.598 7.766 13.461 1 97.56 205 LEU B CA 1
ATOM 4999 C C . LEU B 1 205 ? 7.426 6.695 14.164 1 97.56 205 LEU B C 1
ATOM 5001 O O . LEU B 1 205 ? 7.98 5.809 13.516 1 97.56 205 LEU B O 1
ATOM 5005 N N . GLN B 1 206 ? 7.492 6.781 15.477 1 97.19 206 GLN B N 1
ATOM 5006 C CA . GLN B 1 206 ? 8.219 5.77 16.234 1 97.19 206 GLN B CA 1
ATOM 5007 C C . GLN B 1 206 ? 7.594 4.391 16.047 1 97.19 206 GLN B C 1
ATOM 5009 O O . GLN B 1 206 ? 8.312 3.404 15.852 1 97.19 206 GLN B O 1
ATOM 5014 N N . ALA B 1 207 ? 6.293 4.332 16.078 1 96.44 207 ALA B N 1
ATOM 5015 C CA . ALA B 1 207 ? 5.598 3.062 15.875 1 96.44 207 ALA B CA 1
ATOM 5016 C C . ALA B 1 207 ? 5.863 2.508 14.477 1 96.44 207 ALA B C 1
ATOM 5018 O O . ALA B 1 207 ? 6.043 1.299 14.312 1 96.44 207 ALA B O 1
ATOM 5019 N N . ASP B 1 208 ? 5.91 3.365 13.477 1 96.81 208 ASP B N 1
ATOM 5020 C CA . ASP B 1 208 ? 6.129 2.949 12.094 1 96.81 208 ASP B CA 1
ATOM 5021 C C . ASP B 1 208 ? 7.539 2.389 11.906 1 96.81 208 ASP B C 1
ATOM 5023 O O . ASP B 1 208 ? 7.734 1.412 11.18 1 96.81 208 ASP B O 1
ATOM 5027 N N . ILE B 1 209 ? 8.492 3.045 12.562 1 97.38 209 ILE B N 1
ATOM 5028 C CA . ILE B 1 209 ? 9.867 2.551 12.508 1 97.38 209 ILE B CA 1
ATOM 5029 C C . ILE B 1 209 ? 9.945 1.173 13.156 1 97.38 209 ILE B C 1
ATOM 5031 O O . ILE B 1 209 ? 10.555 0.252 12.609 1 97.38 209 ILE B O 1
ATOM 5035 N N . ASN B 1 210 ? 9.312 1.028 14.289 1 96.06 210 ASN B N 1
ATOM 5036 C CA . ASN B 1 210 ? 9.336 -0.247 15 1 96.06 210 ASN B CA 1
ATOM 5037 C C . ASN B 1 210 ? 8.617 -1.339 14.211 1 96.06 210 ASN B C 1
ATOM 5039 O O . ASN B 1 210 ? 9 -2.508 14.266 1 96.06 210 ASN B O 1
ATOM 5043 N N . ARG B 1 211 ? 7.555 -0.922 13.461 1 95.5 211 ARG B N 1
ATOM 5044 C CA . ARG B 1 211 ? 6.891 -1.868 12.57 1 95.5 211 ARG B CA 1
ATOM 5045 C C . ARG B 1 211 ? 7.867 -2.447 11.555 1 95.5 211 ARG B C 1
ATOM 5047 O O . ARG B 1 211 ? 7.895 -3.66 11.328 1 95.5 211 ARG B O 1
ATOM 5054 N N . LEU B 1 212 ? 8.742 -1.602 10.953 1 95.81 212 LEU B N 1
ATOM 5055 C CA . LEU B 1 212 ? 9.719 -2.027 9.953 1 95.81 212 LEU B CA 1
ATOM 5056 C C . LEU B 1 212 ? 10.773 -2.932 10.578 1 95.81 212 LEU B C 1
ATOM 5058 O O . LEU B 1 212 ? 11.312 -3.816 9.906 1 95.81 212 LEU B O 1
ATOM 5062 N N . LEU B 1 213 ? 11.07 -2.68 11.867 1 95.56 213 LEU B N 1
ATOM 5063 C CA . LEU B 1 213 ? 12.094 -3.441 12.57 1 95.56 213 LEU B CA 1
ATOM 5064 C C . LEU B 1 213 ? 11.516 -4.73 13.148 1 95.56 213 LEU B C 1
ATOM 5066 O O . LEU B 1 213 ? 12.242 -5.555 13.703 1 95.56 213 LEU B O 1
ATOM 5070 N N . ASN B 1 214 ? 10.227 -4.906 12.992 1 94.12 214 ASN B N 1
ATOM 5071 C CA . ASN B 1 214 ? 9.523 -6.098 13.461 1 94.12 214 ASN B CA 1
ATOM 5072 C C . ASN B 1 214 ? 9.703 -6.301 14.961 1 94.12 214 ASN B C 1
ATOM 5074 O O . ASN B 1 214 ? 10.062 -7.395 15.406 1 94.12 214 ASN B O 1
ATOM 5078 N N . ARG B 1 215 ? 9.484 -5.27 15.727 1 92.5 215 ARG B N 1
ATOM 5079 C CA . ARG B 1 215 ? 9.539 -5.332 17.188 1 92.5 215 ARG B CA 1
ATOM 5080 C C . ARG B 1 215 ? 8.359 -4.594 17.812 1 92.5 215 ARG B C 1
ATOM 5082 O O . ARG B 1 215 ? 7.461 -4.141 17.094 1 92.5 215 ARG B O 1
ATOM 5089 N N . SER B 1 216 ? 8.398 -4.531 19.141 1 91.88 216 SER B N 1
ATOM 5090 C CA . SER B 1 216 ? 7.293 -3.873 19.812 1 91.88 216 SER B CA 1
ATOM 5091 C C . SER B 1 216 ? 7.152 -2.42 19.375 1 91.88 216 SER B C 1
ATOM 5093 O O . SER B 1 216 ? 8.148 -1.724 19.188 1 91.88 216 SER B O 1
ATOM 5095 N N . LEU B 1 217 ? 5.93 -1.983 19.188 1 93.25 217 LEU B N 1
ATOM 5096 C CA . LEU B 1 217 ? 5.648 -0.656 18.641 1 93.25 217 LEU B CA 1
ATOM 5097 C C . LEU B 1 217 ? 5.879 0.418 19.703 1 93.25 217 LEU B C 1
ATOM 5099 O O . LEU B 1 217 ? 5.871 1.611 19.391 1 93.25 217 LEU B O 1
ATOM 5103 N N . GLU B 1 218 ? 6.215 0.004 20.938 1 91.31 218 GLU B N 1
ATOM 5104 C CA . GLU B 1 218 ? 6.289 0.957 22.047 1 91.31 218 GLU B CA 1
ATOM 5105 C C . GLU B 1 218 ? 7.73 1.375 22.312 1 91.31 218 GLU B C 1
ATOM 5107 O O . GLU B 1 218 ? 7.98 2.236 23.156 1 91.31 218 GLU B O 1
ATOM 5112 N N . ILE B 1 219 ? 8.656 0.845 21.625 1 92.44 219 ILE B N 1
ATOM 5113 C CA . ILE B 1 219 ? 10.062 1.13 21.875 1 92.44 219 ILE B CA 1
ATOM 5114 C C . ILE B 1 219 ? 10.398 2.539 21.391 1 92.44 219 ILE B C 1
ATOM 5116 O O . ILE B 1 219 ? 10.016 2.932 20.281 1 92.44 219 ILE B O 1
ATOM 5120 N N . THR B 1 220 ? 11.086 3.295 22.203 1 94.38 220 THR B N 1
ATOM 5121 C CA . THR B 1 220 ? 11.461 4.66 21.859 1 94.38 220 THR B CA 1
ATOM 5122 C C . THR B 1 220 ? 12.711 4.676 20.984 1 94.38 220 THR B C 1
ATOM 5124 O O . THR B 1 220 ? 13.641 3.896 21.203 1 94.38 220 THR B O 1
ATOM 5127 N N . ILE B 1 221 ? 12.688 5.523 20 1 94.75 221 ILE B N 1
ATOM 5128 C CA . ILE B 1 221 ? 13.812 5.684 19.094 1 94.75 221 ILE B CA 1
ATOM 5129 C C . ILE B 1 221 ? 14.453 7.055 19.281 1 94.75 221 ILE B C 1
ATOM 5131 O O . ILE B 1 221 ? 13.758 8.07 19.297 1 94.75 221 ILE B O 1
ATOM 5135 N N . HIS B 1 222 ? 15.719 7.031 19.422 1 91.56 222 HIS B N 1
ATOM 5136 C CA . HIS B 1 222 ? 16.438 8.289 19.625 1 91.56 222 HIS B CA 1
ATOM 5137 C C . HIS B 1 222 ? 17.031 8.805 18.328 1 91.56 222 HIS B C 1
ATOM 5139 O O . HIS B 1 222 ? 17.469 8.016 17.484 1 91.56 222 HIS B O 1
ATOM 5145 N N . THR B 1 223 ? 16.969 10.086 18.156 1 93.06 223 THR B N 1
ATOM 5146 C CA . THR B 1 223 ? 17.562 10.742 17 1 93.06 223 THR B CA 1
ATOM 5147 C C . THR B 1 223 ? 18.703 11.672 17.438 1 93.06 223 THR B C 1
ATOM 5149 O O . THR B 1 223 ? 18.75 12.102 18.594 1 93.06 223 THR B O 1
ATOM 5152 N N . PRO B 1 224 ? 19.625 11.938 16.547 1 91.81 224 PRO B N 1
ATOM 5153 C CA . PRO B 1 224 ? 20.734 12.836 16.906 1 91.81 224 PRO B CA 1
ATOM 5154 C C . PRO B 1 224 ? 20.281 14.289 17.062 1 91.81 224 PRO B C 1
ATOM 5156 O O . PRO B 1 224 ? 19.172 14.641 16.688 1 91.81 224 PRO B O 1
ATOM 5159 N N . ALA B 1 225 ? 21.203 15.031 17.641 1 89.69 225 ALA B N 1
ATOM 5160 C CA . ALA B 1 225 ? 20.906 16.453 17.859 1 89.69 225 ALA B CA 1
ATOM 5161 C C . ALA B 1 225 ? 20.875 17.219 16.547 1 89.69 225 ALA B C 1
ATOM 5163 O O . ALA B 1 225 ? 20.016 18.078 16.328 1 89.69 225 ALA B O 1
ATOM 5164 N N . VAL B 1 226 ? 21.812 16.938 15.703 1 90.38 226 VAL B N 1
ATOM 5165 C CA . VAL B 1 226 ? 21.859 17.578 14.391 1 90.38 226 VAL B CA 1
ATOM 5166 C C . VAL B 1 226 ? 22.156 16.531 13.32 1 90.38 226 VAL B C 1
ATOM 5168 O O . VAL B 1 226 ? 23.031 15.68 13.508 1 90.38 226 VAL B O 1
ATOM 5171 N N . LEU B 1 227 ? 21.375 16.609 12.297 1 92.19 227 LEU B N 1
ATOM 5172 C CA . LEU B 1 227 ? 21.562 15.688 11.18 1 92.19 227 LEU B CA 1
ATOM 5173 C C . LEU B 1 227 ? 22.703 16.156 10.273 1 92.19 227 LEU B C 1
ATOM 5175 O O . LEU B 1 227 ? 22.719 17.297 9.836 1 92.19 227 LEU B O 1
ATOM 5179 N N . PRO B 1 228 ? 23.641 15.266 10.109 1 89.62 228 PRO B N 1
ATOM 5180 C CA . PRO B 1 228 ? 24.688 15.656 9.172 1 89.62 228 PRO B CA 1
ATOM 5181 C C . PRO B 1 228 ? 24.203 15.688 7.723 1 89.62 228 PRO B C 1
ATOM 5183 O O . PRO B 1 228 ? 23.312 14.93 7.348 1 89.62 228 PRO B O 1
ATOM 5186 N N . VAL B 1 229 ? 24.766 16.562 6.957 1 92.25 229 VAL B N 1
ATOM 5187 C CA . VAL B 1 229 ? 24.422 16.688 5.543 1 92.25 229 VAL B CA 1
ATOM 5188 C C . VAL B 1 229 ? 25.359 15.812 4.711 1 92.25 229 VAL B C 1
ATOM 5190 O O . VAL B 1 229 ? 26.578 16.016 4.73 1 92.25 229 VAL B O 1
ATOM 5193 N N . THR B 1 230 ? 24.781 14.844 4.016 1 91.56 230 THR B N 1
ATOM 5194 C CA . THR B 1 230 ? 25.562 13.984 3.131 1 91.56 230 THR B CA 1
ATOM 5195 C C . THR B 1 230 ? 25.859 14.688 1.811 1 91.56 230 THR B C 1
ATOM 5197 O O . THR B 1 230 ? 24.938 15.109 1.105 1 91.56 230 THR B O 1
ATOM 5200 N N . PRO B 1 231 ? 27.125 14.797 1.512 1 90 231 PRO B N 1
ATOM 5201 C CA . PRO B 1 231 ? 27.438 15.438 0.231 1 90 231 PRO B CA 1
ATOM 5202 C C . PRO B 1 231 ? 27.094 14.547 -0.967 1 90 231 PRO B C 1
ATOM 5204 O O . PRO B 1 231 ? 27.234 13.32 -0.89 1 90 231 PRO B O 1
ATOM 5207 N N . MET B 1 232 ? 26.625 15.086 -2.029 1 86.56 232 MET B N 1
ATOM 5208 C CA . MET B 1 232 ? 26.281 14.344 -3.236 1 86.56 232 MET B CA 1
ATOM 5209 C C . MET B 1 232 ? 27.516 13.703 -3.852 1 86.56 232 MET B C 1
ATOM 5211 O O . MET B 1 232 ? 27.5 12.523 -4.223 1 86.56 232 MET B O 1
ATOM 5215 N N . GLY B 1 233 ? 28.516 14.336 -3.879 1 84.62 233 GLY B N 1
ATOM 5216 C CA . GLY B 1 233 ? 29.828 13.844 -4.262 1 84.62 233 GLY B CA 1
ATOM 5217 C C . GLY B 1 233 ? 29.922 13.508 -5.738 1 84.62 233 GLY B C 1
ATOM 5218 O O . GLY B 1 233 ? 31.031 13.336 -6.27 1 84.62 233 GLY B O 1
ATOM 5219 N N . HIS B 1 234 ? 28.844 13.188 -6.469 1 91.19 234 HIS B N 1
ATOM 5220 C CA . HIS B 1 234 ? 28.875 12.766 -7.863 1 91.19 234 HIS B CA 1
ATOM 5221 C C . HIS B 1 234 ? 27.906 13.578 -8.711 1 91.19 234 HIS B C 1
ATOM 5223 O O . HIS B 1 234 ? 27 14.219 -8.172 1 91.19 234 HIS B O 1
ATOM 5229 N N . ASN B 1 235 ? 28.172 13.57 -9.984 1 93.31 235 ASN B N 1
ATOM 5230 C CA . ASN B 1 235 ? 27.281 14.25 -10.906 1 93.31 235 ASN B CA 1
ATOM 5231 C C . ASN B 1 235 ? 26.125 13.352 -11.328 1 93.31 235 ASN B C 1
ATOM 5233 O O . ASN B 1 235 ? 26.109 12.164 -11.008 1 93.31 235 ASN B O 1
ATOM 5237 N N . LEU B 1 236 ? 25.125 14.008 -11.953 1 95.69 236 LEU B N 1
ATOM 5238 C CA . LEU B 1 236 ? 23.922 13.305 -12.359 1 95.69 236 LEU B CA 1
ATOM 5239 C C . LEU B 1 236 ? 24.25 12.18 -13.336 1 95.69 236 LEU B C 1
ATOM 5241 O O . LEU B 1 236 ? 23.656 11.102 -13.281 1 95.69 236 LEU B O 1
ATOM 5245 N N . GLU B 1 237 ? 25.266 12.359 -14.211 1 95.62 237 GLU B N 1
ATOM 5246 C CA . GLU B 1 237 ? 25.656 11.359 -15.203 1 95.62 237 GLU B CA 1
ATOM 5247 C C . GLU B 1 237 ? 26.188 10.094 -14.531 1 95.62 237 GLU B C 1
ATOM 5249 O O . GLU B 1 237 ? 25.969 8.984 -15.023 1 95.62 237 GLU B O 1
ATOM 5254 N N . TYR B 1 238 ? 26.844 10.297 -13.484 1 95.19 238 TYR B N 1
ATOM 5255 C CA . TYR B 1 238 ? 27.359 9.172 -12.719 1 95.19 238 TYR B CA 1
ATOM 5256 C C . TYR B 1 238 ? 26.219 8.305 -12.195 1 95.19 238 TYR B C 1
ATOM 5258 O O . TYR B 1 238 ? 26.266 7.078 -12.289 1 95.19 238 TYR B O 1
ATOM 5266 N N . PHE B 1 239 ? 25.141 8.945 -11.711 1 96.31 239 PHE B N 1
ATOM 5267 C CA . PHE B 1 239 ? 24.031 8.195 -11.148 1 96.31 239 PHE B CA 1
ATOM 5268 C C . PHE B 1 239 ? 23.234 7.496 -12.242 1 96.31 239 PHE B C 1
ATOM 5270 O O . PHE B 1 239 ? 22.703 6.406 -12.023 1 96.31 239 PHE B O 1
ATOM 5277 N N . TYR B 1 240 ? 23.203 8.078 -13.469 1 96.19 240 TYR B N 1
ATOM 5278 C CA . TYR B 1 240 ? 22.562 7.402 -14.594 1 96.19 240 TYR B CA 1
ATOM 5279 C C . TYR B 1 240 ? 23.297 6.113 -14.938 1 96.19 240 TYR B C 1
ATOM 5281 O O . TYR B 1 240 ? 22.672 5.098 -15.25 1 96.19 240 TYR B O 1
ATOM 5289 N N . THR B 1 241 ? 24.609 6.16 -14.836 1 95.75 241 THR B N 1
ATOM 5290 C CA . THR B 1 241 ? 25.391 4.973 -15.117 1 95.75 241 THR B CA 1
ATOM 5291 C C . THR B 1 241 ? 25.188 3.902 -14.055 1 95.75 241 THR B C 1
ATOM 5293 O O . THR B 1 241 ? 25.156 2.709 -14.359 1 95.75 241 THR B O 1
ATOM 5296 N N . LEU B 1 242 ? 24.969 4.352 -12.836 1 95.62 242 LEU B N 1
ATOM 5297 C CA . LEU B 1 242 ? 24.703 3.42 -11.75 1 95.62 242 LEU B CA 1
ATOM 5298 C C . LEU B 1 242 ? 23.359 2.727 -11.93 1 95.62 242 LEU B C 1
ATOM 5300 O O . LEU B 1 242 ? 23.234 1.534 -11.648 1 95.62 242 LEU B O 1
ATOM 5304 N N . VAL B 1 243 ? 22.359 3.508 -12.398 1 96.94 243 VAL B N 1
ATOM 5305 C CA . VAL B 1 243 ? 21.031 2.936 -12.641 1 96.94 243 VAL B CA 1
ATOM 5306 C C . VAL B 1 243 ? 21.141 1.837 -13.695 1 96.94 243 VAL B C 1
ATOM 5308 O O . VAL B 1 243 ? 20.578 0.752 -13.523 1 96.94 243 VAL B O 1
ATOM 5311 N N . LYS B 1 244 ? 21.953 2.062 -14.734 1 95.31 244 LYS B N 1
ATOM 5312 C CA . LYS B 1 244 ? 22.078 1.12 -15.844 1 95.31 244 LYS B CA 1
ATOM 5313 C C . LYS B 1 244 ? 22.812 -0.147 -15.406 1 95.31 244 LYS B C 1
ATOM 5315 O O . LYS B 1 244 ? 22.469 -1.247 -15.844 1 95.31 244 LYS B O 1
ATOM 5320 N N . SER B 1 245 ? 23.625 -0.012 -14.422 1 94.38 245 SER B N 1
ATOM 5321 C CA . SER B 1 245 ? 24.516 -1.129 -14.125 1 94.38 245 SER B CA 1
ATOM 5322 C C . SER B 1 245 ? 24.078 -1.866 -12.867 1 94.38 245 SER B C 1
ATOM 5324 O O . SER B 1 245 ? 24.25 -3.08 -12.75 1 94.38 245 SER B O 1
ATOM 5326 N N . ARG B 1 246 ? 23.453 -1.132 -11.898 1 95.19 246 ARG B N 1
ATOM 5327 C CA . ARG B 1 246 ? 23.375 -1.756 -10.586 1 95.19 246 ARG B CA 1
ATOM 5328 C C . ARG B 1 246 ? 21.938 -1.726 -10.062 1 95.19 246 ARG B C 1
ATOM 5330 O O . ARG B 1 246 ? 21.625 -2.338 -9.031 1 95.19 246 ARG B O 1
ATOM 5337 N N . ALA B 1 247 ? 21.031 -1.001 -10.711 1 97.25 247 ALA B N 1
ATOM 5338 C CA . ALA B 1 247 ? 19.672 -0.873 -10.188 1 97.25 247 ALA B CA 1
ATOM 5339 C C . ALA B 1 247 ? 18.969 -2.223 -10.18 1 97.25 247 ALA B C 1
ATOM 5341 O O . ALA B 1 247 ? 18.734 -2.818 -11.234 1 97.25 247 ALA B O 1
ATOM 5342 N N . PRO B 1 248 ? 18.594 -2.67 -8.953 1 97.56 248 PRO B N 1
ATOM 5343 C CA . PRO B 1 248 ? 17.969 -3.998 -8.859 1 97.56 248 PRO B CA 1
ATOM 5344 C C . PRO B 1 248 ? 16.672 -4.102 -9.648 1 97.56 248 PRO B C 1
ATOM 5346 O O . PRO B 1 248 ? 16.391 -5.145 -10.242 1 97.56 248 PRO B O 1
ATOM 5349 N N . GLN B 1 249 ? 15.867 -3.055 -9.711 1 97.5 249 GLN B N 1
ATOM 5350 C CA . GLN B 1 249 ? 14.609 -3.084 -10.445 1 97.5 249 GLN B CA 1
ATOM 5351 C C . GLN B 1 249 ? 14.844 -3.246 -11.938 1 97.5 249 GLN B C 1
ATOM 5353 O O . GLN B 1 249 ? 14.086 -3.93 -12.625 1 97.5 249 GLN B O 1
ATOM 5358 N N . LEU B 1 250 ? 15.938 -2.645 -12.43 1 97.81 250 LEU B N 1
ATOM 5359 C CA . LEU B 1 250 ? 16.266 -2.768 -13.844 1 97.81 250 LEU B CA 1
ATOM 5360 C C . LEU B 1 250 ? 16.797 -4.164 -14.156 1 97.81 250 LEU B C 1
ATOM 5362 O O . LEU B 1 250 ? 16.453 -4.738 -15.195 1 97.81 250 LEU B O 1
ATOM 5366 N N . ILE B 1 251 ? 17.578 -4.664 -13.25 1 97.56 251 ILE B N 1
ATOM 5367 C CA . ILE B 1 251 ? 18.125 -6.004 -13.422 1 97.56 251 ILE B CA 1
ATOM 5368 C C . ILE B 1 251 ? 17 -7.027 -13.453 1 97.56 251 ILE B C 1
ATOM 5370 O O . ILE B 1 251 ? 17.031 -7.977 -14.242 1 97.56 251 ILE B O 1
ATOM 5374 N N . MET B 1 252 ? 15.953 -6.828 -12.609 1 97.12 252 MET B N 1
ATOM 5375 C CA . MET B 1 252 ? 14.781 -7.699 -12.594 1 97.12 252 MET B CA 1
ATOM 5376 C C . MET B 1 252 ? 14.117 -7.746 -13.969 1 97.12 252 MET B C 1
ATOM 5378 O O . MET B 1 252 ? 13.805 -8.82 -14.477 1 97.12 252 MET B O 1
ATOM 5382 N N . GLN B 1 253 ? 13.992 -6.57 -14.57 1 97.19 253 GLN B N 1
ATOM 5383 C CA . GLN B 1 253 ? 13.336 -6.488 -15.867 1 97.19 253 GLN B CA 1
ATOM 5384 C C . GLN B 1 253 ? 14.234 -7.051 -16.969 1 97.19 253 GLN B C 1
ATOM 5386 O O . GLN B 1 253 ? 13.742 -7.641 -17.938 1 97.19 253 GLN B O 1
ATOM 5391 N N . GLN B 1 254 ? 15.562 -6.875 -16.859 1 97.69 254 GLN B N 1
ATOM 5392 C CA . GLN B 1 254 ? 16.5 -7.449 -17.812 1 97.69 254 GLN B CA 1
ATOM 5393 C C . GLN B 1 254 ? 16.438 -8.977 -17.812 1 97.69 254 GLN B C 1
ATOM 5395 O O . GLN B 1 254 ? 16.453 -9.602 -18.875 1 97.69 254 GLN B O 1
ATOM 5400 N N . ARG B 1 255 ? 16.312 -9.469 -16.578 1 97.75 255 ARG B N 1
ATOM 5401 C CA . ARG B 1 255 ? 16.203 -10.922 -16.469 1 97.75 255 ARG B CA 1
ATOM 5402 C C . ARG B 1 255 ? 14.883 -11.406 -17.078 1 97.75 255 ARG B C 1
ATOM 5404 O O . ARG B 1 255 ? 14.82 -12.5 -17.656 1 97.75 255 ARG B O 1
ATOM 5411 N N . ALA B 1 256 ? 13.812 -10.625 -16.969 1 96.81 256 ALA B N 1
ATOM 5412 C CA . ALA B 1 256 ? 12.531 -10.961 -17.578 1 96.81 256 ALA B CA 1
ATOM 5413 C C . ALA B 1 256 ? 12.633 -10.992 -19.094 1 96.81 256 ALA B C 1
ATOM 5415 O O . ALA B 1 256 ? 12.047 -11.859 -19.75 1 96.81 256 ALA B O 1
ATOM 5416 N N . VAL B 1 257 ? 13.43 -10.07 -19.672 1 97.31 257 VAL B N 1
ATOM 5417 C CA . VAL B 1 257 ? 13.641 -10.031 -21.109 1 97.31 257 VAL B CA 1
ATOM 5418 C C . VAL B 1 257 ? 14.422 -11.266 -21.562 1 97.31 257 VAL B C 1
ATOM 5420 O O . VAL B 1 257 ? 14.094 -11.891 -22.562 1 97.31 257 VAL B O 1
ATOM 5423 N N . GLN B 1 258 ? 15.453 -11.617 -20.781 1 97.44 258 GLN B N 1
ATOM 5424 C CA . GLN B 1 258 ? 16.234 -12.812 -21.094 1 97.44 258 GLN B CA 1
ATOM 5425 C C . GLN B 1 258 ? 15.367 -14.07 -21 1 97.44 258 GLN B C 1
ATOM 5427 O O . GLN B 1 258 ? 15.516 -14.984 -21.812 1 97.44 258 GLN B O 1
ATOM 5432 N N . LYS B 1 259 ? 14.477 -14.086 -20 1 96.69 259 LYS B N 1
ATOM 5433 C CA . LYS B 1 259 ? 13.523 -15.188 -19.875 1 96.69 259 LYS B CA 1
ATOM 5434 C C . LYS B 1 259 ? 12.609 -15.266 -21.094 1 96.69 259 LYS B C 1
ATOM 5436 O O . LYS B 1 259 ? 12.344 -16.359 -21.609 1 96.69 259 LYS B O 1
ATOM 5441 N N . GLY B 1 260 ? 12.141 -14.07 -21.516 1 95.5 260 GLY B N 1
ATOM 5442 C CA . GLY B 1 260 ? 11.297 -14.023 -22.703 1 95.5 260 GLY B CA 1
ATOM 5443 C C . GLY B 1 260 ? 11.984 -14.562 -23.938 1 95.5 260 GLY B C 1
ATOM 5444 O O . GLY B 1 260 ? 11.367 -15.25 -24.75 1 95.5 260 GLY B O 1
ATOM 5445 N N . ARG B 1 261 ? 13.297 -14.328 -24.094 1 96.31 261 ARG B N 1
ATOM 5446 C CA . ARG B 1 261 ? 14.07 -14.844 -25.219 1 96.31 261 ARG B CA 1
ATOM 5447 C C . ARG B 1 261 ? 14.141 -16.375 -25.188 1 96.31 261 ARG B C 1
ATOM 5449 O O . ARG B 1 261 ? 14.023 -17.016 -26.234 1 96.31 261 ARG B O 1
ATOM 5456 N N . GLN B 1 262 ? 14.305 -16.859 -23.969 1 95.88 262 GLN B N 1
ATOM 5457 C CA . GLN B 1 262 ? 14.336 -18.297 -23.828 1 95.88 262 GLN B CA 1
ATOM 5458 C C . GLN B 1 262 ? 12.961 -18.906 -24.062 1 95.88 262 GLN B C 1
ATOM 5460 O O . GLN B 1 262 ? 12.852 -20.031 -24.578 1 95.88 262 GLN B O 1
ATOM 5465 N N . ALA B 1 263 ? 11.914 -18.203 -23.75 1 95.31 263 ALA B N 1
ATOM 5466 C CA . ALA B 1 263 ? 10.555 -18.672 -24 1 95.31 263 ALA B CA 1
ATOM 5467 C C . ALA B 1 263 ? 10.281 -18.797 -25.484 1 95.31 263 ALA B C 1
ATOM 5469 O O . ALA B 1 263 ? 9.586 -19.719 -25.922 1 95.31 263 ALA B O 1
ATOM 5470 N N . ILE B 1 264 ? 10.867 -17.906 -26.344 1 94.69 264 ILE B N 1
ATOM 5471 C CA . ILE B 1 264 ? 10.758 -18 -27.781 1 94.69 264 ILE B CA 1
ATOM 5472 C C . ILE B 1 264 ? 11.461 -19.266 -28.281 1 94.69 264 ILE B C 1
ATOM 5474 O O . ILE B 1 264 ? 10.914 -20.016 -29.109 1 94.69 264 ILE B O 1
ATOM 5478 N N . ARG B 1 265 ? 12.617 -19.5 -27.734 1 94.06 265 ARG B N 1
ATOM 5479 C CA . ARG B 1 265 ? 13.375 -20.688 -28.125 1 94.06 265 ARG B CA 1
ATOM 5480 C C . ARG B 1 265 ? 12.602 -21.953 -27.781 1 94.06 265 ARG B C 1
ATOM 5482 O O . ARG B 1 265 ? 12.586 -22.906 -28.562 1 94.06 265 ARG B O 1
ATOM 5489 N N . LEU B 1 266 ? 11.961 -21.938 -26.609 1 93.25 266 LEU B N 1
ATOM 5490 C CA . LEU B 1 266 ? 11.172 -23.094 -26.203 1 93.25 266 LEU B CA 1
ATOM 5491 C C . LEU B 1 266 ? 9.984 -23.297 -27.141 1 93.25 266 LEU B C 1
ATOM 5493 O O . LEU B 1 266 ? 9.672 -24.438 -27.5 1 93.25 266 LEU B O 1
ATOM 5497 N N . SER B 1 267 ? 9.344 -22.219 -27.516 1 91.12 267 SER B N 1
ATOM 5498 C CA . SER B 1 267 ? 8.203 -22.328 -28.422 1 91.12 267 SER B CA 1
ATOM 5499 C C . SER B 1 267 ? 8.625 -22.844 -29.797 1 91.12 267 SER B C 1
ATOM 5501 O O . SER B 1 267 ? 7.879 -23.578 -30.438 1 91.12 267 SER B O 1
ATOM 5503 N N . LYS B 1 268 ? 9.812 -22.5 -30.281 1 91.06 268 LYS B N 1
ATOM 5504 C CA . LYS B 1 268 ? 10.336 -23 -31.547 1 91.06 268 LYS B CA 1
ATOM 5505 C C . LYS B 1 268 ? 10.656 -24.484 -31.469 1 91.06 268 LYS B C 1
ATOM 5507 O O . LYS B 1 268 ? 10.547 -25.203 -32.469 1 91.06 268 LYS B O 1
ATOM 5512 N N . MET B 1 269 ? 10.969 -24.859 -30.266 1 90.25 269 MET B N 1
ATOM 5513 C CA . MET B 1 269 ? 11.32 -26.266 -30.094 1 90.25 269 MET B CA 1
ATOM 5514 C C . MET B 1 269 ? 10.062 -27.125 -30.031 1 90.25 269 MET B C 1
ATOM 5516 O O . MET B 1 269 ? 10.148 -28.359 -30.172 1 90.25 269 MET B O 1
ATOM 5520 N N . GLU B 1 270 ? 8.938 -26.484 -29.828 1 87.56 270 GLU B N 1
ATOM 5521 C CA . GLU B 1 270 ? 7.684 -27.234 -29.781 1 87.56 270 GLU B CA 1
ATOM 5522 C C . GLU B 1 270 ? 7.305 -27.766 -31.156 1 87.56 270 GLU B C 1
ATOM 5524 O O . GLU B 1 270 ? 6.418 -28.625 -31.266 1 87.56 270 GLU B O 1
ATOM 5529 N N . TYR B 1 271 ? 8.164 -27.359 -32.312 1 85.81 271 TYR B N 1
ATOM 5530 C CA . TYR B 1 271 ? 7.965 -27.906 -33.625 1 85.81 271 TYR B CA 1
ATOM 5531 C C . TYR B 1 271 ? 8.469 -29.344 -33.719 1 85.81 271 TYR B C 1
ATOM 5533 O O . TYR B 1 271 ? 8.102 -30.078 -34.625 1 85.81 271 TYR B O 1
ATOM 5541 N N . PHE B 1 272 ? 9.242 -29.672 -32.688 1 86.69 272 PHE B N 1
ATOM 5542 C CA . PHE B 1 272 ? 9.844 -31 -32.719 1 86.69 272 PHE B CA 1
ATOM 5543 C C . PHE B 1 272 ? 9.039 -31.984 -31.891 1 86.69 272 PHE B C 1
ATOM 5545 O O . PHE B 1 272 ? 8.523 -31.609 -30.828 1 86.69 272 PHE B O 1
ATOM 5552 N N . PRO B 1 273 ? 8.891 -33.094 -32.312 1 84.69 273 PRO B N 1
ATOM 5553 C CA . PRO B 1 273 ? 8.039 -34.094 -31.641 1 84.69 273 PRO B CA 1
ATOM 5554 C C . PRO B 1 273 ? 8.641 -34.562 -30.312 1 84.69 273 PRO B C 1
ATOM 5556 O O . PRO B 1 273 ? 9.859 -34.5 -30.125 1 84.69 273 PRO B O 1
ATOM 5559 N N . ASP B 1 274 ? 7.871 -34.906 -29.391 1 86.19 274 ASP B N 1
ATOM 5560 C CA . ASP B 1 274 ? 8.242 -35.594 -28.172 1 86.19 274 ASP B CA 1
ATOM 5561 C C . ASP B 1 274 ? 8.086 -37.125 -28.344 1 86.19 274 ASP B C 1
ATOM 5563 O O . ASP B 1 274 ? 7.258 -37.594 -29.125 1 86.19 274 ASP B O 1
ATOM 5567 N N . VAL B 1 275 ? 8.977 -37.812 -27.688 1 86.5 275 VAL B N 1
ATOM 5568 C CA . VAL B 1 275 ? 8.992 -39.25 -27.859 1 86.5 275 VAL B CA 1
ATOM 5569 C C . VAL B 1 275 ? 8.578 -39.938 -26.562 1 86.5 275 VAL B C 1
ATOM 5571 O O . VAL B 1 275 ? 8.914 -39.469 -25.469 1 86.5 275 VAL B O 1
ATOM 5574 N N . GLU B 1 276 ? 7.816 -40.875 -26.719 1 87.94 276 GLU B N 1
ATOM 5575 C CA . GLU B 1 276 ? 7.43 -41.75 -25.609 1 87.94 276 GLU B CA 1
ATOM 5576 C C . GLU B 1 276 ? 7.77 -43.219 -25.906 1 87.94 276 GLU B C 1
ATOM 5578 O O . GLU B 1 276 ? 7.445 -43.719 -26.984 1 87.94 276 GLU B O 1
ATOM 5583 N N . ILE B 1 277 ? 8.547 -43.812 -25.031 1 84.19 277 ILE B N 1
ATOM 5584 C CA . ILE B 1 277 ? 8.945 -45.188 -25.219 1 84.19 277 ILE B CA 1
ATOM 5585 C C . ILE B 1 277 ? 8.164 -46.094 -24.25 1 84.19 277 ILE B C 1
ATOM 5587 O O . ILE B 1 277 ? 8.109 -45.812 -23.047 1 84.19 277 ILE B O 1
ATOM 5591 N N . GLU B 1 278 ? 7.492 -46.969 -24.766 1 85.12 278 GLU B N 1
ATOM 5592 C CA . GLU B 1 278 ? 6.77 -47.938 -23.969 1 85.12 278 GLU B CA 1
ATOM 5593 C C . GLU B 1 278 ? 7.305 -49.344 -24.219 1 85.12 278 GLU B C 1
ATOM 5595 O O . GLU B 1 278 ? 7.605 -49.719 -25.344 1 85.12 278 GLU B O 1
ATOM 5600 N N . GLY B 1 279 ? 7.742 -50.031 -23.141 1 79.06 279 GLY B N 1
ATOM 5601 C CA . GLY B 1 279 ? 8.203 -51.406 -23.219 1 79.06 279 GLY B CA 1
ATOM 5602 C C . GLY B 1 279 ? 7.512 -52.312 -22.25 1 79.06 279 GLY B C 1
ATOM 5603 O O . GLY B 1 279 ? 7.137 -51.906 -21.141 1 79.06 279 GLY B O 1
ATOM 5604 N N . GLY B 1 280 ? 7.242 -53.625 -22.781 1 81.38 280 GLY B N 1
ATOM 5605 C CA . GLY B 1 280 ? 6.633 -54.562 -21.875 1 81.38 280 GLY B CA 1
ATOM 5606 C C . GLY B 1 280 ? 6.785 -56 -22.328 1 81.38 280 GLY B C 1
ATOM 5607 O O . GLY B 1 280 ? 7.223 -56.281 -23.453 1 81.38 280 GLY B O 1
ATOM 5608 N N . GLN B 1 281 ? 6.695 -56.875 -21.328 1 78.38 281 GLN B N 1
ATOM 5609 C CA . GLN B 1 281 ? 6.715 -58.312 -21.578 1 78.38 281 GLN B CA 1
ATOM 5610 C C . GLN B 1 281 ? 5.301 -58.844 -21.766 1 78.38 281 GLN B C 1
ATOM 5612 O O . GLN B 1 281 ? 4.375 -58.438 -21.062 1 78.38 281 GLN B O 1
ATOM 5617 N N . LEU B 1 282 ? 5.227 -59.719 -22.844 1 75.88 282 LEU B N 1
ATOM 5618 C CA . LEU B 1 282 ? 3.965 -60.406 -23.109 1 75.88 282 LEU B CA 1
ATOM 5619 C C . LEU B 1 282 ? 4.094 -61.906 -22.812 1 75.88 282 LEU B C 1
ATOM 5621 O O . LEU B 1 282 ? 5.07 -62.531 -23.219 1 75.88 282 LEU B O 1
ATOM 5625 N N . HIS B 1 283 ? 3.396 -62.406 -21.844 1 74 283 HIS B N 1
ATOM 5626 C CA . HIS B 1 283 ? 3.406 -63.844 -21.547 1 74 283 HIS B CA 1
ATOM 5627 C C . HIS B 1 283 ? 2.049 -64.438 -21.844 1 74 283 HIS B C 1
ATOM 5629 O O . HIS B 1 283 ? 1.042 -64.062 -21.234 1 74 283 HIS B O 1
ATOM 5635 N N . ASP B 1 284 ? 2.092 -65.375 -22.859 1 68.81 284 ASP B N 1
ATOM 5636 C CA . ASP B 1 284 ? 0.879 -66.125 -23.172 1 68.81 284 ASP B CA 1
ATOM 5637 C C . ASP B 1 284 ? 0.835 -67.438 -22.406 1 68.81 284 ASP B C 1
ATOM 5639 O O . ASP B 1 284 ? 1.62 -68.312 -22.672 1 68.81 284 ASP B O 1
ATOM 5643 N N . THR B 1 285 ? 0.129 -67.562 -21.375 1 66.62 285 THR B N 1
ATOM 5644 C CA . THR B 1 285 ? 0.079 -68.75 -20.547 1 66.62 285 THR B CA 1
ATOM 5645 C C . THR B 1 285 ? -0.604 -69.938 -21.297 1 66.62 285 THR B C 1
ATOM 5647 O O . THR B 1 285 ? -0.451 -71.062 -20.938 1 66.62 285 THR B O 1
ATOM 5650 N N . GLY B 1 286 ? -1.431 -69.5 -22.219 1 61.62 286 GLY B N 1
ATOM 5651 C CA . GLY B 1 286 ? -2.084 -70.562 -22.953 1 61.62 286 GLY B CA 1
ATOM 5652 C C . GLY B 1 286 ? -1.134 -71.375 -23.859 1 61.62 286 GLY B C 1
ATOM 5653 O O . GLY B 1 286 ? -1.082 -72.562 -23.812 1 61.62 286 GLY B O 1
ATOM 5654 N N . MET B 1 287 ? -0.361 -70.625 -24.562 1 61.03 287 MET B N 1
ATOM 5655 C CA . MET B 1 287 ? 0.544 -71.312 -25.5 1 61.03 287 MET B CA 1
ATOM 5656 C C . MET B 1 287 ? 1.955 -71.375 -24.922 1 61.03 287 MET B C 1
ATOM 5658 O O . MET B 1 287 ? 2.863 -71.938 -25.578 1 61.03 287 MET B O 1
ATOM 5662 N N . HIS B 1 288 ? 2.137 -71 -23.625 1 65.56 288 HIS B N 1
ATOM 5663 C CA . HIS B 1 288 ? 3.428 -71 -22.953 1 65.56 288 HIS B CA 1
ATOM 5664 C C . HIS B 1 288 ? 4.469 -70.25 -23.75 1 65.56 288 HIS B C 1
ATOM 5666 O O . HIS B 1 288 ? 5.598 -70.688 -23.922 1 65.56 288 HIS B O 1
ATOM 5672 N N . THR B 1 289 ? 4.078 -69.188 -24.531 1 67.38 289 THR B N 1
ATOM 5673 C CA . THR B 1 289 ? 5.035 -68.375 -25.281 1 67.38 289 THR B CA 1
ATOM 5674 C C . THR B 1 289 ? 5.281 -67.062 -24.578 1 67.38 289 THR B C 1
ATOM 5676 O O . THR B 1 289 ? 4.387 -66.5 -23.922 1 67.38 289 THR B O 1
ATOM 5679 N N . LYS B 1 290 ? 6.652 -66.688 -24.453 1 74.31 290 LYS B N 1
ATOM 5680 C CA . LYS B 1 290 ? 7.074 -65.438 -23.875 1 74.31 290 LYS B CA 1
ATOM 5681 C C . LYS B 1 290 ? 7.465 -64.438 -24.984 1 74.31 290 LYS B C 1
ATOM 5683 O O . LYS B 1 290 ? 8.039 -64.812 -26 1 74.31 290 LYS B O 1
ATOM 5688 N N . GLY B 1 291 ? 6.934 -63.219 -24.984 1 74.31 291 GLY B N 1
ATOM 5689 C CA . GLY B 1 291 ? 7.32 -62.188 -25.953 1 74.31 291 GLY B CA 1
ATOM 5690 C C . GLY B 1 291 ? 7.539 -60.844 -25.328 1 74.31 291 GLY B C 1
ATOM 5691 O O . GLY B 1 291 ? 7.516 -60.688 -24.094 1 74.31 291 GLY B O 1
ATOM 5692 N N . TYR B 1 292 ? 8.211 -59.906 -26.109 1 78.75 292 TYR B N 1
ATOM 5693 C CA . TYR B 1 292 ? 8.414 -58.5 -25.688 1 78.75 292 TYR B CA 1
ATOM 5694 C C . TYR B 1 292 ? 7.836 -57.531 -26.703 1 78.75 292 TYR B C 1
ATOM 5696 O O . TYR B 1 292 ? 7.672 -57.875 -27.875 1 78.75 292 TYR B O 1
ATOM 5704 N N . GLN B 1 293 ? 7.223 -56.531 -26.25 1 77.12 293 GLN B N 1
ATOM 5705 C CA . GLN B 1 293 ? 6.734 -55.5 -27.141 1 77.12 293 GLN B CA 1
ATOM 5706 C C . GLN B 1 293 ? 7.355 -54.156 -26.797 1 77.12 293 GLN B C 1
ATOM 5708 O O . GLN B 1 293 ? 7.582 -53.844 -25.625 1 77.12 293 GLN B O 1
ATOM 5713 N N . VAL B 1 294 ? 7.816 -53.469 -27.812 1 80.56 294 VAL B N 1
ATOM 5714 C CA . VAL B 1 294 ? 8.336 -52.125 -27.703 1 80.56 294 VAL B CA 1
ATOM 5715 C C . VAL B 1 294 ? 7.551 -51.188 -28.609 1 80.56 294 VAL B C 1
ATOM 5717 O O . VAL B 1 294 ? 7.34 -51.469 -29.781 1 80.56 294 VAL B O 1
ATOM 5720 N N . LEU B 1 295 ? 6.918 -50.219 -27.906 1 76.38 295 LEU B N 1
ATOM 5721 C CA . LEU B 1 295 ? 6.156 -49.25 -28.688 1 76.38 295 LEU B CA 1
ATOM 5722 C C . LEU B 1 295 ? 6.785 -47.875 -28.578 1 76.38 295 LEU B C 1
ATOM 5724 O O . LEU B 1 295 ? 7.098 -47.406 -27.484 1 76.38 295 LEU B O 1
ATOM 5728 N N . LEU B 1 296 ? 7.07 -47.312 -29.703 1 83.31 296 LEU B N 1
ATOM 5729 C CA . LEU B 1 296 ? 7.566 -45.938 -29.781 1 83.31 296 LEU B CA 1
ATOM 5730 C C . LEU B 1 296 ? 6.469 -45 -30.266 1 83.31 296 LEU B C 1
ATOM 5732 O O . LEU B 1 296 ? 5.859 -45.219 -31.312 1 83.31 296 LEU B O 1
ATOM 5736 N N . LYS B 1 297 ? 6.137 -44.062 -29.406 1 80.25 297 LYS B N 1
ATOM 5737 C CA . LYS B 1 297 ? 5.148 -43.062 -29.766 1 80.25 297 LYS B CA 1
ATOM 5738 C C . LYS B 1 297 ? 5.801 -41.688 -29.906 1 80.25 297 LYS B C 1
ATOM 5740 O O . LYS B 1 297 ? 6.723 -41.344 -29.172 1 80.25 297 LYS B O 1
ATOM 5745 N N . ALA B 1 298 ? 5.328 -41 -30.953 1 79.94 298 ALA B N 1
ATOM 5746 C CA . ALA B 1 298 ? 5.84 -39.625 -31.172 1 79.94 298 ALA B CA 1
ATOM 5747 C C . ALA B 1 298 ? 4.695 -38.625 -31.312 1 79.94 298 ALA B C 1
ATOM 5749 O O . ALA B 1 298 ? 3.699 -38.938 -31.984 1 79.94 298 ALA B O 1
ATOM 5750 N N . THR B 1 299 ? 4.758 -37.594 -30.469 1 80.5 299 THR B N 1
ATOM 5751 C CA . THR B 1 299 ? 3.779 -36.531 -30.641 1 80.5 299 THR B CA 1
ATOM 5752 C C . THR B 1 299 ? 4.234 -35.531 -31.703 1 80.5 299 THR B C 1
ATOM 5754 O O . THR B 1 299 ? 5.211 -34.812 -31.5 1 80.5 299 THR B O 1
ATOM 5757 N N . VAL B 1 300 ? 3.555 -35.594 -32.844 1 77.62 300 VAL B N 1
ATOM 5758 C CA . VAL B 1 300 ? 3.936 -34.781 -33.969 1 77.62 300 VAL B CA 1
ATOM 5759 C C . VAL B 1 300 ? 2.965 -33.594 -34.094 1 77.62 300 VAL B C 1
ATOM 5761 O O . VAL B 1 300 ? 1.753 -33.781 -34.219 1 77.62 300 VAL B O 1
ATOM 5764 N N . PRO B 1 301 ? 3.506 -32.406 -34 1 79.56 301 PRO B N 1
ATOM 5765 C CA . PRO B 1 301 ? 2.635 -31.25 -34.188 1 79.56 301 PRO B CA 1
ATOM 5766 C C . PRO B 1 301 ? 2.18 -31.062 -35.625 1 79.56 301 PRO B C 1
ATOM 5768 O O . PRO B 1 301 ? 2.885 -30.438 -36.406 1 79.56 301 PRO B O 1
ATOM 5771 N N . LEU B 1 302 ? 1.002 -31.516 -35.938 1 79.06 302 LEU B N 1
ATOM 5772 C CA . LEU B 1 302 ? 0.491 -31.484 -37.312 1 79.06 302 LEU B CA 1
ATOM 5773 C C . LEU B 1 302 ? -0.174 -30.141 -37.625 1 79.06 302 LEU B C 1
ATOM 5775 O O . LEU B 1 302 ? -0.267 -29.734 -38.781 1 79.06 302 LEU B O 1
ATOM 5779 N N . TYR B 1 303 ? -0.741 -29.625 -36.656 1 80.81 303 TYR B N 1
ATOM 5780 C CA . TYR B 1 303 ? -1.448 -28.359 -36.844 1 80.81 303 TYR B CA 1
ATOM 5781 C C . TYR B 1 303 ? -0.533 -27.172 -36.562 1 80.81 303 TYR B C 1
ATOM 5783 O O . TYR B 1 303 ? -0.944 -26.203 -35.906 1 80.81 303 TYR B O 1
ATOM 5791 N N . PHE B 1 304 ? 0.727 -27.281 -36.969 1 78.75 304 PHE B N 1
ATOM 5792 C CA . PHE B 1 304 ? 1.771 -26.312 -36.656 1 78.75 304 PHE B CA 1
ATOM 5793 C C . PHE B 1 304 ? 1.427 -24.953 -37.219 1 78.75 304 PHE B C 1
ATOM 5795 O O . PHE B 1 304 ? 1.842 -23.922 -36.656 1 78.75 304 PHE B O 1
ATOM 5802 N N . MET B 1 305 ? 0.601 -24.969 -38.25 1 78.75 305 MET B N 1
ATOM 5803 C CA . MET B 1 305 ? 0.26 -23.688 -38.844 1 78.75 305 MET B CA 1
ATOM 5804 C C . MET B 1 305 ? -0.656 -22.875 -37.938 1 78.75 305 MET B C 1
ATOM 5806 O O . MET B 1 305 ? -0.582 -21.641 -37.906 1 78.75 305 MET B O 1
ATOM 5810 N N . GLN B 1 306 ? -1.419 -23.703 -37.062 1 81.5 306 GLN B N 1
ATOM 5811 C CA . GLN B 1 306 ? -2.412 -23 -36.219 1 81.5 306 GLN B CA 1
ATOM 5812 C C . GLN B 1 306 ? -1.954 -22.906 -34.781 1 81.5 306 GLN B C 1
ATOM 5814 O O . GLN B 1 306 ? -2.26 -21.938 -34.094 1 81.5 306 GLN B O 1
ATOM 5819 N N . LYS B 1 307 ? -1.23 -23.828 -34.344 1 85.38 307 LYS B N 1
ATOM 5820 C CA . LYS B 1 307 ? -0.938 -23.859 -32.906 1 85.38 307 LYS B CA 1
ATOM 5821 C C . LYS B 1 307 ? 0.49 -23.406 -32.625 1 85.38 307 LYS B C 1
ATOM 5823 O O . LYS B 1 307 ? 0.704 -22.344 -32.031 1 85.38 307 LYS B O 1
ATOM 5828 N N . GLN B 1 308 ? 1.503 -24.094 -33.281 1 85.44 308 GLN B N 1
ATOM 5829 C CA . GLN B 1 308 ? 2.891 -23.812 -32.938 1 85.44 308 GLN B CA 1
ATOM 5830 C C . GLN B 1 308 ? 3.344 -22.484 -33.531 1 85.44 308 GLN B C 1
ATOM 5832 O O . GLN B 1 308 ? 4.051 -21.719 -32.875 1 85.44 308 GLN B O 1
ATOM 5837 N N . ASN B 1 309 ? 2.904 -22.234 -34.688 1 87.5 309 ASN B N 1
ATOM 5838 C CA . ASN B 1 309 ? 3.26 -20.953 -35.312 1 87.5 309 ASN B CA 1
ATOM 5839 C C . ASN B 1 309 ? 2.746 -19.766 -34.5 1 87.5 309 ASN B C 1
ATOM 5841 O O . ASN B 1 309 ? 3.477 -18.812 -34.25 1 87.5 309 ASN B O 1
ATOM 5845 N N . HIS B 1 310 ? 1.504 -19.891 -34.062 1 89.62 310 HIS B N 1
ATOM 5846 C CA . HIS B 1 310 ? 0.916 -18.797 -33.312 1 89.62 310 HIS B CA 1
ATOM 5847 C C . HIS B 1 310 ? 1.479 -18.75 -31.891 1 89.62 310 HIS B C 1
ATOM 5849 O O . HIS B 1 310 ? 1.516 -17.688 -31.266 1 89.62 310 HIS B O 1
ATOM 5855 N N . ALA B 1 311 ? 1.961 -19.859 -31.375 1 90.69 311 ALA B N 1
ATOM 5856 C CA . ALA B 1 311 ? 2.639 -19.875 -30.078 1 90.69 311 ALA B CA 1
ATOM 5857 C C . ALA B 1 311 ? 3.951 -19.094 -30.141 1 90.69 311 ALA B C 1
ATOM 5859 O O . ALA B 1 311 ? 4.297 -18.375 -29.203 1 90.69 311 ALA B O 1
ATOM 5860 N N . VAL B 1 312 ? 4.676 -19.266 -31.297 1 92.31 312 VAL B N 1
ATOM 5861 C CA . VAL B 1 312 ? 5.93 -18.547 -31.469 1 92.31 312 VAL B CA 1
ATOM 5862 C C . VAL B 1 312 ? 5.645 -17.047 -31.625 1 92.31 312 VAL B C 1
ATOM 5864 O O . VAL B 1 312 ? 6.336 -16.219 -31.031 1 92.31 312 VAL B O 1
ATOM 5867 N N . ARG B 1 313 ? 4.582 -16.75 -32.312 1 93.19 313 ARG B N 1
ATOM 5868 C CA . ARG B 1 313 ? 4.215 -15.344 -32.469 1 93.19 313 ARG B CA 1
ATOM 5869 C C . ARG B 1 313 ? 3.768 -14.742 -31.141 1 93.19 313 ARG B C 1
ATOM 5871 O O . ARG B 1 313 ? 4.047 -13.578 -30.859 1 93.19 313 ARG B O 1
ATOM 5878 N N . GLU B 1 314 ? 3.029 -15.5 -30.375 1 94.62 314 GLU B N 1
ATOM 5879 C CA . GLU B 1 314 ? 2.635 -15.055 -29.031 1 94.62 314 GLU B CA 1
ATOM 5880 C C . GLU B 1 314 ? 3.855 -14.758 -28.172 1 94.62 314 GLU B C 1
ATOM 5882 O O . GLU B 1 314 ? 3.924 -13.703 -27.531 1 94.62 314 GLU B O 1
ATOM 5887 N N . SER B 1 315 ? 4.82 -15.703 -28.156 1 94.19 315 SER B N 1
ATOM 5888 C CA . SER B 1 315 ? 6.02 -15.531 -27.328 1 94.19 315 SER B CA 1
ATOM 5889 C C . SER B 1 315 ? 6.84 -14.336 -27.812 1 94.19 315 SER B C 1
ATOM 5891 O O . SER B 1 315 ? 7.426 -13.617 -27 1 94.19 315 SER B O 1
ATOM 5893 N N . LEU B 1 316 ? 6.871 -14.18 -29.141 1 95.44 316 LEU B N 1
ATOM 5894 C CA . LEU B 1 316 ? 7.586 -13.039 -29.703 1 95.44 316 LEU B CA 1
ATOM 5895 C C . LEU B 1 316 ? 6.93 -11.727 -29.281 1 95.44 316 LEU B C 1
ATOM 5897 O O . LEU B 1 316 ? 7.617 -10.773 -28.906 1 95.44 316 LEU B O 1
ATOM 5901 N N . ALA B 1 317 ? 5.586 -11.648 -29.344 1 96.5 317 ALA B N 1
ATOM 5902 C CA . ALA B 1 317 ? 4.855 -10.453 -28.922 1 96.5 317 ALA B CA 1
ATOM 5903 C C . ALA B 1 317 ? 5.074 -10.18 -27.438 1 96.5 317 ALA B C 1
ATOM 5905 O O . ALA B 1 317 ? 5.234 -9.023 -27.031 1 96.5 317 ALA B O 1
ATOM 5906 N N . ARG B 1 318 ? 5.055 -11.188 -26.625 1 96.62 318 ARG B N 1
ATOM 5907 C CA . ARG B 1 318 ? 5.301 -11.039 -25.203 1 96.62 318 ARG B CA 1
ATOM 5908 C C . ARG B 1 318 ? 6.719 -10.539 -24.938 1 96.62 318 ARG B C 1
ATOM 5910 O O . ARG B 1 318 ? 6.938 -9.719 -24.047 1 96.62 318 ARG B O 1
ATOM 5917 N N . TYR B 1 319 ? 7.723 -11.117 -25.734 1 96.06 319 TYR B N 1
ATOM 5918 C CA . TYR B 1 319 ? 9.109 -10.68 -25.625 1 96.06 319 TYR B CA 1
ATOM 5919 C C . TYR B 1 319 ? 9.242 -9.195 -25.953 1 96.06 319 TYR B C 1
ATOM 5921 O O . TYR B 1 319 ? 9.906 -8.453 -25.219 1 96.06 319 TYR B O 1
ATOM 5929 N N . ASN B 1 320 ? 8.57 -8.742 -26.938 1 96.75 320 ASN B N 1
ATOM 5930 C CA . ASN B 1 320 ? 8.594 -7.324 -27.312 1 96.75 320 ASN B CA 1
ATOM 5931 C C . ASN B 1 320 ? 7.965 -6.457 -26.219 1 96.75 320 ASN B C 1
ATOM 5933 O O . ASN B 1 320 ? 8.438 -5.352 -25.953 1 96.75 320 ASN B O 1
ATOM 5937 N N . ALA B 1 321 ? 6.879 -6.938 -25.641 1 97.06 321 ALA B N 1
ATOM 5938 C CA . ALA B 1 321 ? 6.258 -6.227 -24.531 1 97.06 321 ALA B CA 1
ATOM 5939 C C . ALA B 1 321 ? 7.227 -6.09 -23.359 1 97.06 321 ALA B C 1
ATOM 5941 O O . ALA B 1 321 ? 7.285 -5.043 -22.703 1 97.06 321 ALA B O 1
ATOM 5942 N N . ASP B 1 322 ? 8.016 -7.164 -23.109 1 96.38 322 ASP B N 1
ATOM 5943 C CA . ASP B 1 322 ? 8.992 -7.141 -22.016 1 96.38 322 ASP B CA 1
ATOM 5944 C C . ASP B 1 322 ? 10.086 -6.109 -22.297 1 96.38 322 ASP B C 1
ATOM 5946 O O . ASP B 1 322 ? 10.578 -5.465 -21.359 1 96.38 322 ASP B O 1
ATOM 5950 N N . ILE B 1 323 ? 10.477 -6.023 -23.547 1 97.12 323 ILE B N 1
ATOM 5951 C CA . ILE B 1 323 ? 11.484 -5.043 -23.938 1 97.12 323 ILE B CA 1
ATOM 5952 C C . ILE B 1 323 ? 10.969 -3.633 -23.656 1 97.12 323 ILE B C 1
ATOM 5954 O O . ILE B 1 323 ? 11.695 -2.793 -23.125 1 97.12 323 ILE B O 1
ATOM 5958 N N . GLU B 1 324 ? 9.711 -3.387 -24 1 97.38 324 GLU B N 1
ATOM 5959 C CA . GLU B 1 324 ? 9.117 -2.08 -23.75 1 97.38 324 GLU B CA 1
ATOM 5960 C C . GLU B 1 324 ? 8.984 -1.817 -22.25 1 97.38 324 GLU B C 1
ATOM 5962 O O . GLU B 1 324 ? 9.156 -0.683 -21.797 1 97.38 324 GLU B O 1
ATOM 5967 N N . ASP B 1 325 ? 8.688 -2.846 -21.562 1 96.75 325 ASP B N 1
ATOM 5968 C CA . ASP B 1 325 ? 8.617 -2.711 -20.109 1 96.75 325 ASP B CA 1
ATOM 5969 C C . ASP B 1 325 ? 9.977 -2.354 -19.516 1 96.75 325 ASP B C 1
ATOM 5971 O O . ASP B 1 325 ? 10.062 -1.593 -18.547 1 96.75 325 ASP B O 1
ATOM 5975 N N . LEU B 1 326 ? 11.023 -2.977 -20.047 1 97.44 326 LEU B N 1
ATOM 5976 C CA . LEU B 1 326 ? 12.383 -2.656 -19.609 1 97.44 326 LEU B CA 1
ATOM 5977 C C . LEU B 1 326 ? 12.688 -1.181 -19.844 1 97.44 326 LEU B C 1
ATOM 5979 O O . LEU B 1 326 ? 13.234 -0.511 -18.969 1 97.44 326 LEU B O 1
ATOM 5983 N N . GLN B 1 327 ? 12.273 -0.644 -20.969 1 97.06 327 GLN B N 1
ATOM 5984 C CA . GLN B 1 327 ? 12.484 0.765 -21.281 1 97.06 327 GLN B CA 1
ATOM 5985 C C . GLN B 1 327 ? 11.672 1.665 -20.359 1 97.06 327 GLN B C 1
ATOM 5987 O O . GLN B 1 327 ? 12.148 2.719 -19.922 1 97.06 327 GLN B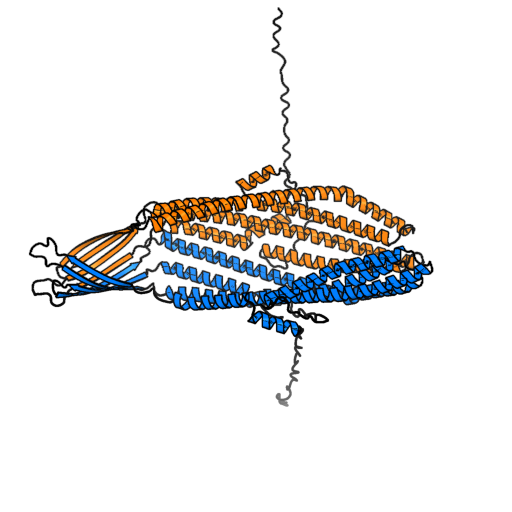 O 1
ATOM 5992 N N . THR B 1 328 ? 10.445 1.238 -20.078 1 97.56 328 THR B N 1
ATOM 5993 C CA . THR B 1 328 ? 9.594 1.988 -19.156 1 97.56 328 THR B CA 1
ATOM 5994 C C . THR B 1 328 ? 10.234 2.08 -17.781 1 97.56 328 THR B C 1
ATOM 5996 O O . THR B 1 328 ? 10.281 3.154 -17.172 1 97.56 328 THR B O 1
ATOM 5999 N N . THR B 1 329 ? 10.789 0.991 -17.344 1 97.56 329 THR B N 1
ATOM 6000 C CA . THR B 1 329 ? 11.414 0.958 -16.031 1 97.56 329 THR B CA 1
ATOM 6001 C C . THR B 1 329 ? 12.68 1.821 -16.016 1 97.56 329 THR B C 1
ATOM 6003 O O . THR B 1 329 ? 12.914 2.555 -15.047 1 97.56 329 THR B O 1
ATOM 6006 N N . TYR B 1 330 ? 13.422 1.737 -17.062 1 97.25 330 TYR B N 1
ATOM 6007 C CA . TYR B 1 330 ? 14.633 2.541 -17.141 1 97.25 330 TYR B CA 1
ATOM 6008 C C . TYR B 1 330 ? 14.305 4.027 -17.109 1 97.25 330 TYR B C 1
ATOM 6010 O O . TYR B 1 330 ? 14.945 4.789 -16.375 1 97.25 330 TYR B O 1
ATOM 6018 N N . ARG B 1 331 ? 13.336 4.469 -17.797 1 97.19 331 ARG B N 1
ATOM 6019 C CA . ARG B 1 331 ? 12.938 5.871 -17.828 1 97.19 331 ARG B CA 1
ATOM 6020 C C . ARG B 1 331 ? 12.375 6.316 -16.484 1 97.19 331 ARG B C 1
ATOM 6022 O O . ARG B 1 331 ? 12.633 7.434 -16.031 1 97.19 331 ARG B O 1
ATOM 6029 N N . MET B 1 332 ? 11.625 5.406 -15.938 1 97.38 332 MET B N 1
ATOM 6030 C CA . MET B 1 332 ? 11.055 5.719 -14.633 1 97.38 332 MET B CA 1
ATOM 6031 C C . MET B 1 332 ? 12.156 5.895 -13.586 1 97.38 332 MET B C 1
ATOM 6033 O O . MET B 1 332 ? 12.148 6.863 -12.828 1 97.38 332 MET B O 1
ATOM 6037 N N . LEU B 1 333 ? 13.109 4.957 -13.562 1 97.81 333 LEU B N 1
ATOM 6038 C CA . LEU B 1 333 ? 14.203 5.027 -12.594 1 97.81 333 LEU B CA 1
ATOM 6039 C C . LEU B 1 333 ? 15.078 6.254 -12.852 1 97.81 333 LEU B C 1
ATOM 6041 O O . LEU B 1 333 ? 15.516 6.914 -11.906 1 97.81 333 LEU B O 1
ATOM 6045 N N . SER B 1 334 ? 15.273 6.598 -14.117 1 97.38 334 SER B N 1
ATOM 6046 C CA . SER B 1 334 ? 16.047 7.785 -14.477 1 97.38 334 SER B CA 1
ATOM 6047 C C . SER B 1 334 ? 15.352 9.055 -14.008 1 97.38 334 SER B C 1
ATOM 6049 O O . SER B 1 334 ? 16 9.977 -13.508 1 97.38 334 SER B O 1
ATOM 6051 N N . PHE B 1 335 ? 14.102 9.102 -14.156 1 97.62 335 PHE B N 1
ATOM 6052 C CA . PHE B 1 335 ? 13.328 10.242 -13.664 1 97.62 335 PHE B CA 1
ATOM 6053 C C . PHE B 1 335 ? 13.445 10.359 -12.148 1 97.62 335 PHE B C 1
ATOM 6055 O O . PHE B 1 335 ? 13.664 11.453 -11.625 1 97.62 335 PHE B O 1
ATOM 6062 N N . GLN B 1 336 ? 13.273 9.25 -11.516 1 97.38 336 GLN B N 1
ATOM 6063 C CA . GLN B 1 336 ? 13.336 9.25 -10.062 1 97.38 336 GLN B CA 1
ATOM 6064 C C . GLN B 1 336 ? 14.695 9.742 -9.562 1 97.38 336 GLN B C 1
ATOM 6066 O O . GLN B 1 336 ? 14.766 10.523 -8.609 1 97.38 336 GLN B O 1
ATOM 6071 N N . VAL B 1 337 ? 15.734 9.305 -10.219 1 97.69 337 VAL B N 1
ATOM 6072 C CA . VAL B 1 337 ? 17.078 9.711 -9.828 1 97.69 337 VAL B CA 1
ATOM 6073 C C . VAL B 1 337 ? 17.266 11.195 -10.102 1 97.69 337 VAL B C 1
ATOM 6075 O O . VAL B 1 337 ? 17.781 11.93 -9.25 1 97.69 337 VAL B O 1
ATOM 6078 N N . LYS B 1 338 ? 16.844 11.688 -11.289 1 97.44 338 LYS B N 1
ATOM 6079 C CA . LYS B 1 338 ? 16.969 13.109 -11.609 1 97.44 338 LYS B CA 1
ATOM 6080 C C . LYS B 1 338 ? 16.172 13.969 -10.641 1 97.44 338 LYS B C 1
ATOM 6082 O O . LYS B 1 338 ? 16.656 14.992 -10.156 1 97.44 338 LYS B O 1
ATOM 6087 N N . ASN B 1 339 ? 14.984 13.531 -10.391 1 97.81 339 ASN B N 1
ATOM 6088 C CA . ASN B 1 339 ? 14.133 14.273 -9.461 1 97.81 339 ASN B CA 1
ATOM 6089 C C . ASN B 1 339 ? 14.758 14.344 -8.07 1 97.81 339 ASN B C 1
ATOM 6091 O O . ASN B 1 339 ? 14.781 15.414 -7.457 1 97.81 339 ASN B O 1
ATOM 6095 N N . ALA B 1 340 ? 15.242 13.227 -7.555 1 97.75 340 ALA B N 1
ATOM 6096 C CA . ALA B 1 340 ? 15.875 13.188 -6.238 1 97.75 340 ALA B CA 1
ATOM 6097 C C . ALA B 1 340 ? 17.141 14.031 -6.219 1 97.75 340 ALA B C 1
ATOM 6099 O O . ALA B 1 340 ? 17.438 14.703 -5.227 1 97.75 340 ALA B O 1
ATOM 6100 N N . TYR B 1 341 ? 17.859 14.008 -7.32 1 97.06 341 TYR B N 1
ATOM 6101 C CA . TYR B 1 341 ? 19.062 14.805 -7.457 1 97.06 341 TYR B CA 1
ATOM 6102 C C . TYR B 1 341 ? 18.75 16.297 -7.387 1 97.06 341 TYR B C 1
ATOM 6104 O O . TYR B 1 341 ? 19.406 17.031 -6.652 1 97.06 341 TYR B O 1
ATOM 6112 N N . LEU B 1 342 ? 17.734 16.719 -8.086 1 97.38 342 LEU B N 1
ATOM 6113 C CA . LEU B 1 342 ? 17.328 18.109 -8.086 1 97.38 342 LEU B CA 1
ATOM 6114 C C . LEU B 1 342 ? 16.828 18.531 -6.707 1 97.38 342 LEU B C 1
ATOM 6116 O O . LEU B 1 342 ? 17.094 19.641 -6.254 1 97.38 342 LEU B O 1
ATOM 6120 N N . LEU B 1 343 ? 16.172 17.641 -6.074 1 97.38 343 LEU B N 1
ATOM 6121 C CA . LEU B 1 343 ? 15.672 17.922 -4.73 1 97.38 343 LEU B CA 1
ATOM 6122 C C . LEU B 1 343 ? 16.828 18.047 -3.74 1 97.38 343 LEU B C 1
ATOM 6124 O O . LEU B 1 343 ? 16.812 18.938 -2.879 1 97.38 343 LEU B O 1
ATOM 6128 N N . ALA B 1 344 ? 17.797 17.156 -3.832 1 96.81 344 ALA B N 1
ATOM 6129 C CA . ALA B 1 344 ? 18.969 17.219 -2.955 1 96.81 344 ALA B CA 1
ATOM 6130 C C . ALA B 1 344 ? 19.75 18.516 -3.176 1 96.81 344 ALA B C 1
ATOM 6132 O O . ALA B 1 344 ? 20.203 19.141 -2.219 1 96.81 344 ALA B O 1
ATOM 6133 N N . GLU B 1 345 ? 19.859 18.938 -4.41 1 96.19 345 GLU B N 1
ATOM 6134 C CA . GLU B 1 345 ? 20.547 20.188 -4.738 1 96.19 345 GLU B CA 1
ATOM 6135 C C . GLU B 1 345 ? 19.797 21.391 -4.199 1 96.19 345 GLU B C 1
ATOM 6137 O O . GLU B 1 345 ? 20.391 22.312 -3.641 1 96.19 345 GLU B O 1
ATOM 6142 N N . ARG B 1 346 ? 18.531 21.359 -4.414 1 97.19 346 ARG B N 1
ATOM 6143 C CA . ARG B 1 346 ? 17.688 22.438 -3.896 1 97.19 346 ARG B CA 1
ATOM 6144 C C . ARG B 1 346 ? 17.812 22.547 -2.381 1 97.19 346 ARG B C 1
ATOM 6146 O O . ARG B 1 346 ? 18.031 23.625 -1.847 1 97.19 346 ARG B O 1
ATOM 6153 N N . SER B 1 347 ? 17.672 21.422 -1.744 1 97.38 347 SER B N 1
ATOM 6154 C CA . SER B 1 347 ? 17.734 21.422 -0.285 1 97.38 347 SER B CA 1
ATOM 6155 C C . SER B 1 347 ? 19.094 21.859 0.224 1 97.38 347 SER B C 1
ATOM 6157 O O . SER B 1 347 ? 19.188 22.562 1.229 1 97.38 347 SER B O 1
ATOM 6159 N N . ALA B 1 348 ? 20.156 21.453 -0.437 1 96.19 348 ALA B N 1
ATOM 6160 C CA . ALA B 1 348 ? 21.5 21.875 -0.056 1 96.19 348 ALA B CA 1
ATOM 6161 C C . ALA B 1 348 ? 21.641 23.391 -0.15 1 96.19 348 ALA B C 1
ATOM 6163 O O . ALA B 1 348 ? 22.188 24.031 0.752 1 96.19 348 ALA B O 1
ATOM 6164 N N . LYS B 1 349 ? 21.125 23.984 -1.19 1 96.69 349 LYS B N 1
ATOM 6165 C CA . LYS B 1 349 ? 21.156 25.438 -1.367 1 96.69 349 LYS B CA 1
ATOM 6166 C C . LYS B 1 349 ? 20.328 26.141 -0.293 1 96.69 349 LYS B C 1
ATOM 6168 O O . LYS B 1 349 ? 20.766 27.156 0.259 1 96.69 349 LYS B O 1
ATOM 6173 N N . LEU B 1 350 ? 19.172 25.547 0.014 1 97.38 350 LEU B N 1
ATOM 6174 C CA . LEU B 1 350 ? 18.297 26.156 1.008 1 97.38 350 LEU B CA 1
ATOM 6175 C C . LEU B 1 350 ? 18.906 26.047 2.404 1 97.38 350 LEU B C 1
ATOM 6177 O O . LEU B 1 350 ? 18.797 26.984 3.203 1 97.38 350 LEU B O 1
ATOM 6181 N N . ILE B 1 351 ? 19.547 24.906 2.682 1 97.31 351 ILE B N 1
ATOM 6182 C CA . ILE B 1 351 ? 20.203 24.734 3.975 1 97.31 351 ILE B CA 1
ATOM 6183 C C . ILE B 1 351 ? 21.234 25.844 4.18 1 97.31 351 ILE B C 1
ATOM 6185 O O . ILE B 1 351 ? 21.266 26.484 5.227 1 97.31 351 ILE B O 1
ATOM 6189 N N . HIS B 1 352 ? 22 26.125 3.17 1 96.62 352 HIS B N 1
ATOM 6190 C CA . HIS B 1 352 ? 23.047 27.141 3.238 1 96.62 352 HIS B CA 1
ATOM 6191 C C . HIS B 1 352 ? 22.453 28.531 3.355 1 96.62 352 HIS B C 1
ATOM 6193 O O . HIS B 1 352 ? 22.859 29.312 4.211 1 96.62 352 HIS B O 1
ATOM 6199 N N . LEU B 1 353 ? 21.438 28.812 2.545 1 97.31 353 LEU B N 1
ATOM 6200 C CA . LEU B 1 353 ? 20.797 30.125 2.531 1 97.31 353 LEU B CA 1
ATOM 6201 C C . LEU B 1 353 ? 20.109 30.391 3.865 1 97.31 353 LEU B C 1
ATOM 6203 O O . LEU B 1 353 ? 20.25 31.484 4.426 1 97.31 353 LEU B O 1
ATOM 6207 N N . ILE B 1 354 ? 19.375 29.484 4.449 1 97.81 354 ILE B N 1
ATOM 6208 C CA . ILE B 1 354 ? 18.609 29.672 5.684 1 97.81 354 ILE B CA 1
ATOM 6209 C C . ILE B 1 354 ? 19.578 29.781 6.867 1 97.81 354 ILE B C 1
ATOM 6211 O O . ILE B 1 354 ? 19.422 30.672 7.711 1 97.81 354 ILE B O 1
ATOM 6215 N N . GLN B 1 355 ? 20.578 28.984 6.898 1 96.12 355 GLN B N 1
ATOM 6216 C CA . GLN B 1 355 ? 21.5 28.906 8.023 1 96.12 355 GLN B CA 1
ATOM 6217 C C . GLN B 1 355 ? 22.375 30.172 8.094 1 96.12 355 GLN B C 1
ATOM 6219 O O . GLN B 1 355 ? 22.578 30.719 9.172 1 96.12 355 GLN B O 1
ATOM 6224 N N . HIS B 1 356 ? 22.797 30.656 6.953 1 96.19 356 HIS B N 1
ATOM 6225 C CA . HIS B 1 356 ? 23.828 31.688 6.969 1 96.19 356 HIS B CA 1
ATOM 6226 C C . HIS B 1 356 ? 23.25 33.062 6.668 1 96.19 356 HIS B C 1
ATOM 6228 O O . HIS B 1 356 ? 23.891 34.094 6.906 1 96.19 356 HIS B O 1
ATOM 6234 N N . THR B 1 357 ? 22.031 33.094 6.172 1 96.19 357 THR B N 1
ATOM 6235 C CA . THR B 1 357 ? 21.469 34.406 5.809 1 96.19 357 THR B CA 1
ATOM 6236 C C . THR B 1 357 ? 20.156 34.656 6.531 1 96.19 357 THR B C 1
ATOM 6238 O O . THR B 1 357 ? 20.031 35.594 7.312 1 96.19 357 THR B O 1
ATOM 6241 N N . ILE B 1 358 ? 19.219 33.75 6.438 1 96.69 358 ILE B N 1
ATOM 6242 C CA . ILE B 1 358 ? 17.844 34 6.859 1 96.69 358 ILE B CA 1
ATOM 6243 C C . ILE B 1 358 ? 17.75 33.938 8.383 1 96.69 358 ILE B C 1
ATOM 6245 O O . ILE B 1 358 ? 17.188 34.844 9.016 1 96.69 358 ILE B O 1
ATOM 6249 N N . ILE B 1 359 ? 18.391 32.969 9.047 1 97.12 359 ILE B N 1
ATOM 6250 C CA . ILE B 1 359 ? 18.266 32.781 10.484 1 97.12 359 ILE B CA 1
ATOM 6251 C C . ILE B 1 359 ? 19 33.906 11.219 1 97.12 359 ILE B C 1
ATOM 6253 O O . ILE B 1 359 ? 18.469 34.5 12.141 1 97.12 359 ILE B O 1
ATOM 6257 N N . PRO B 1 360 ? 20.234 34.25 10.766 1 96.81 360 PRO B N 1
ATOM 6258 C CA . PRO B 1 360 ? 20.922 35.344 11.43 1 96.81 360 PRO B CA 1
ATOM 6259 C C . PRO B 1 360 ? 20.156 36.656 11.297 1 96.81 360 PRO B C 1
ATOM 6261 O O . PRO B 1 360 ? 20.062 37.438 12.266 1 96.81 360 PRO B O 1
ATOM 6264 N N . GLN B 1 361 ? 19.547 36.906 10.141 1 95.88 361 GLN B N 1
ATOM 6265 C CA . GLN B 1 361 ? 18.766 38.125 9.93 1 95.88 361 GLN B CA 1
ATOM 6266 C C . GLN B 1 361 ? 17.516 38.125 10.812 1 95.88 361 GLN B C 1
ATOM 6268 O O . GLN B 1 361 ? 17.203 39.156 11.438 1 95.88 361 GLN B O 1
ATOM 6273 N N . ALA B 1 362 ? 16.844 37.031 10.883 1 95.44 362 ALA B N 1
ATOM 6274 C CA . ALA B 1 362 ? 15.633 36.906 11.703 1 95.44 362 ALA B CA 1
ATOM 6275 C C . ALA B 1 362 ? 15.961 37.031 13.188 1 95.44 362 ALA B C 1
ATOM 6277 O O . ALA B 1 362 ? 15.203 37.625 13.953 1 95.44 362 ALA B O 1
ATOM 6278 N N . SER B 1 363 ? 17.078 36.469 13.609 1 95.12 363 SER B N 1
ATOM 6279 C CA . SER B 1 363 ? 17.5 36.531 15 1 95.12 363 SER B CA 1
ATOM 6280 C C . SER B 1 363 ? 17.828 37.969 15.414 1 95.12 363 SER B C 1
ATOM 6282 O O . SER B 1 363 ? 17.438 38.406 16.5 1 95.12 363 SER B O 1
ATOM 6284 N N . LEU B 1 364 ? 18.453 38.719 14.516 1 94.38 364 LEU B N 1
ATOM 6285 C CA . LEU B 1 364 ? 18.781 40.125 14.773 1 94.38 364 LEU B CA 1
ATOM 6286 C C . LEU B 1 364 ? 17.531 40.969 14.844 1 94.38 364 LEU B C 1
ATOM 6288 O O . LEU B 1 364 ? 17.406 41.844 15.711 1 94.38 364 LEU B O 1
ATOM 6292 N N . THR B 1 365 ? 16.656 40.656 13.953 1 93 365 THR B N 1
ATOM 6293 C CA . THR B 1 365 ? 15.406 41.406 13.93 1 93 365 THR B CA 1
ATOM 6294 C C . THR B 1 365 ? 14.609 41.188 15.211 1 93 365 THR B C 1
ATOM 6296 O O . THR B 1 365 ? 14.039 42.094 15.773 1 93 365 THR B O 1
ATOM 6299 N N . PHE B 1 366 ? 14.602 40 15.711 1 93.31 366 PHE B N 1
ATOM 6300 C CA . PHE B 1 366 ? 13.867 39.656 16.922 1 93.31 366 PHE B CA 1
ATOM 6301 C C . PHE B 1 366 ? 14.516 40.281 18.156 1 93.31 366 PHE B C 1
ATOM 6303 O O . PHE B 1 366 ? 13.836 40.875 18.984 1 93.31 366 PHE B O 1
ATOM 6310 N N . THR B 1 367 ? 15.828 40.188 18.25 1 91.5 367 THR B N 1
ATOM 6311 C CA . THR B 1 367 ? 16.547 40.75 19.391 1 91.5 367 THR B CA 1
ATOM 6312 C C . THR B 1 367 ? 16.391 42.281 19.438 1 91.5 367 THR B C 1
ATOM 6314 O O . THR B 1 367 ? 16.234 42.844 20.5 1 91.5 367 THR B O 1
ATOM 6317 N N . SER B 1 368 ? 16.391 42.875 18.234 1 90.62 368 SER B N 1
ATOM 6318 C CA . SER B 1 368 ? 16.188 44.344 18.141 1 90.62 368 SER B CA 1
ATOM 6319 C C . SER B 1 368 ? 14.781 44.719 18.594 1 90.62 368 SER B C 1
ATOM 6321 O O . SER B 1 368 ? 14.602 45.688 19.312 1 90.62 368 SER B O 1
ATOM 6323 N N . SER B 1 369 ? 13.844 43.875 18.156 1 90.56 369 SER B N 1
ATOM 6324 C CA . SER B 1 369 ? 12.461 44.156 18.531 1 90.56 369 SER B CA 1
ATOM 6325 C C . SER B 1 369 ? 12.227 43.938 20.016 1 90.56 369 SER B C 1
ATOM 6327 O O . SER B 1 369 ? 11.438 44.656 20.641 1 90.56 369 SER B O 1
ATOM 6329 N N . GLN B 1 370 ? 12.852 43.031 20.594 1 87.19 370 GLN B N 1
ATOM 6330 C CA . GLN B 1 370 ? 12.75 42.781 22.031 1 87.19 370 GLN B CA 1
ATOM 6331 C C . GLN B 1 370 ? 13.289 43.938 22.844 1 87.19 370 GLN B C 1
ATOM 6333 O O . GLN B 1 370 ? 12.672 44.375 23.828 1 87.19 370 GLN B O 1
ATOM 6338 N N . ALA B 1 371 ? 14.406 44.469 22.391 1 85.06 371 ALA B N 1
ATOM 6339 C CA . ALA B 1 371 ? 15.047 45.594 23.078 1 85.06 371 ALA B CA 1
ATOM 6340 C C . ALA B 1 371 ? 14.203 46.875 22.938 1 85.06 371 ALA B C 1
ATOM 6342 O O . ALA B 1 371 ? 14.086 47.656 23.906 1 85.06 371 ALA B O 1
ATOM 6343 N N . THR B 1 372 ? 13.562 47.062 21.812 1 84.38 372 THR B N 1
ATOM 6344 C CA . THR B 1 372 ? 12.82 48.281 21.531 1 84.38 372 THR B CA 1
ATOM 6345 C C . THR B 1 372 ? 11.43 48.219 22.172 1 84.38 372 THR B C 1
ATOM 6347 O O . THR B 1 372 ? 10.836 49.25 22.484 1 84.38 372 THR B O 1
ATOM 6350 N N . TYR B 1 373 ? 10.898 47.062 22.312 1 82.12 373 TYR B N 1
ATOM 6351 C CA . TYR B 1 373 ? 9.609 46.938 22.984 1 82.12 373 TYR B CA 1
ATOM 6352 C C . TYR B 1 373 ? 9.711 47.312 24.453 1 82.12 373 TYR B C 1
ATOM 6354 O O . TYR B 1 373 ? 8.797 47.969 24.984 1 82.12 373 TYR B O 1
ATOM 6362 N N . GLY B 1 374 ? 10.82 47 25.078 1 74.75 374 GLY B N 1
ATOM 6363 C CA . GLY B 1 374 ? 11.039 47.406 26.469 1 74.75 374 GLY B CA 1
ATOM 6364 C C . GLY B 1 374 ? 11.047 48.906 26.672 1 74.75 374 GLY B C 1
ATOM 6365 O O . GLY B 1 374 ? 10.594 49.406 27.703 1 74.75 374 GLY B O 1
ATOM 6366 N N . VAL B 1 375 ? 11.414 49.656 25.562 1 75.31 375 VAL B N 1
ATOM 6367 C CA . VAL B 1 375 ? 11.516 51.125 25.688 1 75.31 375 VAL B CA 1
ATOM 6368 C C . VAL B 1 375 ? 10.273 51.781 25.078 1 75.31 375 VAL B C 1
ATOM 6370 O O . VAL B 1 375 ? 10.148 53 25.078 1 75.31 375 VAL B O 1
ATOM 6373 N N . GLY B 1 376 ? 9.352 51 24.5 1 74 376 GLY B N 1
ATOM 6374 C CA . GLY B 1 376 ? 8.055 51.469 24.047 1 74 376 GLY B CA 1
ATOM 6375 C C . GLY B 1 376 ? 8.062 51.938 22.609 1 74 376 GLY B C 1
ATOM 6376 O O . GLY B 1 376 ? 7.137 52.625 22.172 1 74 376 GLY B O 1
ATOM 6377 N N . LYS B 1 377 ? 9.031 51.562 21.828 1 75.38 377 LYS B N 1
ATOM 6378 C CA . LYS B 1 377 ? 9.156 52.094 20.469 1 75.38 377 LYS B CA 1
ATOM 6379 C C . LYS B 1 377 ? 8.531 51.125 19.469 1 75.38 377 LYS B C 1
ATOM 6381 O O . LYS B 1 377 ? 8.219 51.5 18.328 1 75.38 377 LYS B O 1
ATOM 6386 N N . VAL B 1 378 ? 8.438 49.812 19.844 1 78.56 378 VAL B N 1
ATOM 6387 C CA . VAL B 1 378 ? 7.832 48.844 18.953 1 78.56 378 VAL B CA 1
ATOM 6388 C C . VAL B 1 378 ? 6.637 48.188 19.641 1 78.56 378 VAL B C 1
ATOM 6390 O O . VAL B 1 378 ? 6.633 48.031 20.859 1 78.56 378 VAL B O 1
ATOM 6393 N N . ASP B 1 379 ? 5.711 47.938 18.797 1 81.88 379 ASP B N 1
ATOM 6394 C CA . ASP B 1 379 ? 4.504 47.344 19.375 1 81.88 379 ASP B CA 1
ATOM 6395 C C . ASP B 1 379 ? 4.664 45.844 19.547 1 81.88 379 ASP B C 1
ATOM 6397 O O . ASP B 1 379 ? 5.562 45.219 18.953 1 81.88 379 ASP B O 1
ATOM 6401 N N . PHE B 1 380 ? 3.861 45.312 20.438 1 82.81 380 PHE B N 1
ATOM 6402 C CA . PHE B 1 380 ? 3.9 43.906 20.797 1 82.81 380 PHE B CA 1
ATOM 6403 C C . PHE B 1 380 ? 3.707 43.031 19.578 1 82.81 380 PHE B C 1
ATOM 6405 O O . PHE B 1 380 ? 4.367 42 19.438 1 82.81 380 PHE B O 1
ATOM 6412 N N . LEU B 1 381 ? 2.891 43.375 18.688 1 81.06 381 LEU B N 1
ATOM 6413 C CA . LEU B 1 381 ? 2.584 42.594 17.5 1 81.06 381 LEU B CA 1
ATOM 6414 C C . LEU B 1 381 ? 3.826 42.406 16.641 1 81.06 381 LEU B C 1
ATOM 6416 O O . LEU B 1 381 ? 4.059 41.312 16.094 1 81.06 381 LEU B O 1
ATOM 6420 N N . THR B 1 382 ? 4.527 43.469 16.531 1 85.25 382 THR B N 1
ATOM 6421 C CA . THR B 1 382 ? 5.754 43.406 15.742 1 85.25 382 THR B CA 1
ATOM 6422 C C . THR B 1 382 ? 6.762 42.469 16.375 1 85.25 382 THR B C 1
ATOM 6424 O O . THR B 1 382 ? 7.379 41.656 15.688 1 85.25 382 THR B O 1
ATOM 6427 N N . MET B 1 383 ? 6.922 42.531 17.688 1 88.81 383 MET B N 1
ATOM 6428 C CA . MET B 1 383 ? 7.828 41.656 18.391 1 88.81 383 MET B CA 1
ATOM 6429 C C . MET B 1 383 ? 7.375 40.188 18.266 1 88.81 383 MET B C 1
ATOM 6431 O O . MET B 1 383 ? 8.188 39.312 17.984 1 88.81 383 MET B O 1
ATOM 6435 N N . LEU B 1 384 ? 6.141 40 18.406 1 89.38 384 LEU B N 1
ATOM 6436 C CA . LEU B 1 384 ? 5.57 38.656 18.297 1 89.38 384 LEU B CA 1
ATOM 6437 C C . LEU B 1 384 ? 5.789 38.094 16.906 1 89.38 384 LEU B C 1
ATOM 6439 O O . LEU B 1 384 ? 6.215 36.938 16.75 1 89.38 384 LEU B O 1
ATOM 6443 N N . ASN B 1 385 ? 5.539 38.781 15.914 1 88.44 385 ASN B N 1
ATOM 6444 C CA . ASN B 1 385 ? 5.711 38.344 14.531 1 88.44 385 ASN B CA 1
ATOM 6445 C C . ASN B 1 385 ? 7.168 37.969 14.234 1 88.44 385 ASN B C 1
ATOM 6447 O O . ASN B 1 385 ? 7.438 37.031 13.492 1 88.44 385 ASN B O 1
ATOM 6451 N N . ASN B 1 386 ? 7.988 38.781 14.797 1 91.56 386 ASN B N 1
ATOM 6452 C CA . ASN B 1 386 ? 9.406 38.5 14.609 1 91.56 386 ASN B CA 1
ATOM 6453 C C . ASN B 1 386 ? 9.797 37.188 15.258 1 91.56 386 ASN B C 1
ATOM 6455 O O . ASN B 1 386 ? 10.586 36.406 14.695 1 91.56 386 ASN B O 1
ATOM 6459 N N . LEU B 1 387 ? 9.227 36.906 16.375 1 92.5 387 LEU B N 1
ATOM 6460 C CA . LEU B 1 387 ? 9.477 35.625 17.047 1 92.5 387 LEU B CA 1
ATOM 6461 C C . LEU B 1 387 ? 8.945 34.469 16.219 1 92.5 387 LEU B C 1
ATOM 6463 O O . LEU B 1 387 ? 9.633 33.469 16.047 1 92.5 387 LEU B O 1
ATOM 6467 N N . LEU B 1 388 ? 7.77 34.625 15.672 1 92.31 388 LEU B N 1
ATOM 6468 C CA . LEU B 1 388 ? 7.145 33.562 14.883 1 92.31 388 LEU B CA 1
ATOM 6469 C C . LEU B 1 388 ? 7.906 33.344 13.578 1 92.31 388 LEU B C 1
ATOM 6471 O O . LEU B 1 388 ? 8.008 32.219 13.102 1 92.31 388 LEU B O 1
ATOM 6475 N N . THR B 1 389 ? 8.367 34.406 13.055 1 92.88 389 THR B N 1
ATOM 6476 C CA . THR B 1 389 ? 9.164 34.281 11.836 1 92.88 389 THR B CA 1
ATOM 6477 C C . THR B 1 389 ? 10.461 33.531 12.094 1 92.88 389 THR B C 1
ATOM 6479 O O . THR B 1 389 ? 10.852 32.656 11.312 1 92.88 389 THR B O 1
ATOM 6482 N N . LEU B 1 390 ? 11.094 33.875 13.195 1 94.38 390 LEU B N 1
ATOM 6483 C CA . LEU B 1 390 ? 12.312 33.156 13.57 1 94.38 390 LEU B CA 1
ATOM 6484 C C . LEU B 1 390 ? 12.023 31.688 13.789 1 94.38 390 LEU B C 1
ATOM 6486 O O . LEU B 1 390 ? 12.773 30.828 13.328 1 94.38 390 LEU B O 1
ATOM 6490 N N . GLN B 1 391 ? 10.969 31.406 14.422 1 95.12 391 GLN B N 1
ATOM 6491 C CA . GLN B 1 391 ? 10.547 30.031 14.641 1 95.12 391 GLN B CA 1
ATOM 6492 C C . GLN B 1 391 ? 10.359 29.297 13.312 1 95.12 391 GLN B C 1
ATOM 6494 O O . GLN B 1 391 ? 10.836 28.172 13.148 1 95.12 391 GLN B O 1
ATOM 6499 N N . GLU B 1 392 ? 9.688 29.859 12.398 1 95 392 GLU B N 1
ATOM 6500 C CA . GLU B 1 392 ? 9.398 29.266 11.094 1 95 392 GLU B CA 1
ATOM 6501 C C . GLU B 1 392 ? 10.688 28.969 10.336 1 95 392 GLU B C 1
ATOM 6503 O O . GLU B 1 392 ? 10.797 27.922 9.68 1 95 392 GLU B O 1
ATOM 6508 N N . ASN B 1 393 ? 11.586 29.906 10.469 1 96.06 393 ASN B N 1
ATOM 6509 C CA . ASN B 1 393 ? 12.852 29.719 9.766 1 96.06 393 ASN B CA 1
ATOM 6510 C C . ASN B 1 393 ? 13.664 28.578 10.359 1 96.06 393 ASN B C 1
ATOM 6512 O O . ASN B 1 393 ? 14.289 27.812 9.633 1 96.06 393 ASN B O 1
ATOM 6516 N N . GLU B 1 394 ? 13.641 28.5 11.641 1 96.69 394 GLU B N 1
ATOM 6517 C CA . GLU B 1 394 ? 14.344 27.406 12.289 1 96.69 394 GLU B CA 1
ATOM 6518 C C . GLU B 1 394 ? 13.734 26.047 11.922 1 96.69 394 GLU B C 1
ATOM 6520 O O . GLU B 1 394 ? 14.453 25.094 11.648 1 96.69 394 GLU B O 1
ATOM 6525 N N . LEU B 1 395 ? 12.43 25.984 11.922 1 97.19 395 LEU B N 1
ATOM 6526 C CA . LEU B 1 395 ? 11.727 24.766 11.531 1 97.19 395 LEU B CA 1
ATOM 6527 C C . LEU B 1 395 ? 12.047 24.391 10.086 1 97.19 395 LEU B C 1
ATOM 6529 O O . LEU B 1 395 ? 12.281 23.219 9.773 1 97.19 395 LEU B O 1
ATOM 6533 N N . GLU B 1 396 ? 12.086 25.391 9.25 1 96.75 396 GLU B N 1
ATOM 6534 C CA . GLU B 1 396 ? 12.367 25.172 7.832 1 96.75 396 GLU B CA 1
ATOM 6535 C C . GLU B 1 396 ? 13.773 24.625 7.629 1 96.75 396 GLU B C 1
ATOM 6537 O O . GLU B 1 396 ? 14.008 23.797 6.754 1 96.75 396 GLU B O 1
ATOM 6542 N N . TRP B 1 397 ? 14.719 25.156 8.414 1 97.19 397 TRP B N 1
ATOM 6543 C CA . TRP B 1 397 ? 16.094 24.703 8.305 1 97.19 397 TRP B CA 1
ATOM 6544 C C . TRP B 1 397 ? 16.203 23.219 8.609 1 97.19 397 TRP B C 1
ATOM 6546 O O . TRP B 1 397 ? 16.781 22.453 7.824 1 97.19 397 TRP B O 1
ATOM 6556 N N . HIS B 1 398 ? 15.586 22.766 9.703 1 97.5 398 HIS B N 1
ATOM 6557 C CA . HIS B 1 398 ? 15.617 21.359 10.055 1 97.5 398 HIS B CA 1
ATOM 6558 C C . HIS B 1 398 ? 14.82 20.516 9.062 1 97.5 398 HIS B C 1
ATOM 6560 O O . HIS B 1 398 ? 15.164 19.375 8.797 1 97.5 398 HIS B O 1
ATOM 6566 N N . GLY B 1 399 ? 13.719 21.094 8.523 1 97.75 399 GLY B N 1
ATOM 6567 C CA . GLY B 1 399 ? 12.953 20.406 7.504 1 97.75 399 GLY B CA 1
ATOM 6568 C C . GLY B 1 399 ? 13.742 20.141 6.238 1 97.75 399 GLY B C 1
ATOM 6569 O O . GLY B 1 399 ? 13.656 19.047 5.66 1 97.75 399 GLY B O 1
ATOM 6570 N N . GLU B 1 400 ? 14.492 21.141 5.902 1 97.56 400 GLU B N 1
ATOM 6571 C CA . GLU B 1 400 ? 15.305 21 4.699 1 97.56 400 GLU B CA 1
ATOM 6572 C C . GLU B 1 400 ? 16.438 20.016 4.906 1 97.56 400 GLU B C 1
ATOM 6574 O O . GLU B 1 400 ? 16.828 19.297 3.973 1 97.56 400 GLU B O 1
ATOM 6579 N N . LEU B 1 401 ? 16.984 19.969 6.113 1 97.38 401 LEU B N 1
ATOM 6580 C CA . LEU B 1 401 ? 17.984 18.953 6.422 1 97.38 401 LEU B CA 1
ATOM 6581 C C . LEU B 1 401 ? 17.422 17.562 6.203 1 97.38 401 LEU B C 1
ATOM 6583 O O . LEU B 1 401 ? 18.062 16.719 5.562 1 97.38 401 LEU B O 1
ATOM 6587 N N . ALA B 1 402 ? 16.234 17.312 6.723 1 97.62 402 ALA B N 1
ATOM 6588 C CA . ALA B 1 402 ? 15.578 16.016 6.578 1 97.62 402 ALA B CA 1
ATOM 6589 C C . ALA B 1 402 ? 15.281 15.703 5.113 1 97.62 402 ALA B C 1
ATOM 6591 O O . ALA B 1 402 ? 15.484 14.578 4.652 1 97.62 402 ALA B O 1
ATOM 6592 N N . GLU B 1 403 ? 14.836 16.75 4.402 1 97.75 403 GLU B N 1
ATOM 6593 C CA . GLU B 1 403 ? 14.492 16.578 2.998 1 97.75 403 GLU B CA 1
ATOM 6594 C C . GLU B 1 403 ? 15.719 16.219 2.166 1 97.75 403 GLU B C 1
ATOM 6596 O O . GLU B 1 403 ? 15.633 15.406 1.24 1 97.75 403 GLU B O 1
ATOM 6601 N N . HIS B 1 404 ? 16.812 16.859 2.486 1 97.62 404 HIS B N 1
ATOM 6602 C CA . HIS B 1 404 ? 18.062 16.562 1.786 1 97.62 404 HIS B CA 1
ATOM 6603 C C . HIS B 1 404 ? 18.453 15.094 1.948 1 97.62 404 HIS B C 1
ATOM 6605 O O . HIS B 1 404 ? 18.75 14.414 0.964 1 97.62 404 HIS B O 1
ATOM 6611 N N . GLU B 1 405 ? 18.438 14.633 3.154 1 97 405 GLU B N 1
ATOM 6612 C CA . GLU B 1 405 ? 18.828 13.258 3.43 1 97 405 GLU B CA 1
ATOM 6613 C C . GLU B 1 405 ? 17.844 12.258 2.844 1 97 405 GLU B C 1
ATOM 6615 O O . GLU B 1 405 ? 18.219 11.164 2.422 1 97 405 GLU B O 1
ATOM 6620 N N . LYS B 1 406 ? 16.516 12.602 2.818 1 97.75 406 LYS B N 1
ATOM 6621 C CA . LYS B 1 406 ? 15.508 11.742 2.195 1 97.75 406 LYS B CA 1
ATOM 6622 C C . LYS B 1 406 ? 15.742 11.617 0.693 1 97.75 406 LYS B C 1
ATOM 6624 O O . LYS B 1 406 ? 15.547 10.547 0.115 1 97.75 406 LYS B O 1
ATOM 6629 N N . ALA B 1 407 ? 16.141 12.719 0.111 1 97.81 407 ALA B N 1
ATOM 6630 C CA . ALA B 1 407 ? 16.438 12.695 -1.317 1 97.81 407 ALA B CA 1
ATOM 6631 C C . ALA B 1 407 ? 17.625 11.781 -1.611 1 97.81 407 ALA B C 1
ATOM 6633 O O . ALA B 1 407 ? 17.609 11.031 -2.592 1 97.81 407 ALA B O 1
ATOM 6634 N N . ILE B 1 408 ? 18.609 11.812 -0.77 1 96.81 408 ILE B N 1
ATOM 6635 C CA . ILE B 1 408 ? 19.766 10.945 -0.927 1 96.81 408 ILE B CA 1
ATOM 6636 C C . ILE B 1 408 ? 19.344 9.484 -0.786 1 96.81 408 ILE B C 1
ATOM 6638 O O . ILE B 1 408 ? 19.797 8.625 -1.552 1 96.81 408 ILE B O 1
ATOM 6642 N N . ALA B 1 409 ? 18.484 9.219 0.208 1 96.75 409 ALA B N 1
ATOM 6643 C CA . ALA B 1 409 ? 17.984 7.863 0.403 1 96.75 409 ALA B CA 1
ATOM 6644 C C . ALA B 1 409 ? 17.266 7.363 -0.841 1 96.75 409 ALA B C 1
ATOM 6646 O O . ALA B 1 409 ? 17.344 6.184 -1.19 1 96.75 409 ALA B O 1
ATOM 6647 N N . GLN B 1 410 ? 16.562 8.297 -1.522 1 97.5 410 GLN B N 1
ATOM 6648 C CA . GLN B 1 410 ? 15.844 7.938 -2.736 1 97.5 410 GLN B CA 1
ATOM 6649 C C . GLN B 1 410 ? 16.812 7.586 -3.867 1 97.5 410 GLN B C 1
ATOM 6651 O O . GLN B 1 410 ? 16.547 6.672 -4.652 1 97.5 410 GLN B O 1
ATOM 6656 N N . ILE B 1 411 ? 17.875 8.273 -3.953 1 97.19 411 ILE B N 1
ATOM 6657 C CA . ILE B 1 411 ? 18.875 7.977 -4.969 1 97.19 411 ILE B CA 1
ATOM 6658 C C . ILE B 1 411 ? 19.484 6.598 -4.707 1 97.19 411 ILE B C 1
ATOM 6660 O O . ILE B 1 411 ? 19.656 5.809 -5.637 1 97.19 411 ILE B O 1
ATOM 6664 N N . GLU B 1 412 ? 19.734 6.336 -3.469 1 96.5 412 GLU B N 1
ATOM 6665 C CA . GLU B 1 412 ? 20.281 5.031 -3.104 1 96.5 412 GLU B CA 1
ATOM 6666 C C . GLU B 1 412 ? 19.328 3.904 -3.48 1 96.5 412 GLU B C 1
ATOM 6668 O O . GLU B 1 412 ? 19.75 2.877 -4.016 1 96.5 412 GLU B O 1
ATOM 6673 N N . GLU B 1 413 ? 18 4.121 -3.199 1 96.88 413 GLU B N 1
ATOM 6674 C CA . GLU B 1 413 ? 17 3.109 -3.506 1 96.88 413 GLU B CA 1
ATOM 6675 C C . GLU B 1 413 ? 16.891 2.863 -5.012 1 96.88 413 GLU B C 1
ATOM 6677 O O . GLU B 1 413 ? 16.844 1.716 -5.453 1 96.88 413 GLU B O 1
ATOM 6682 N N . SER B 1 414 ? 16.953 3.953 -5.785 1 96.88 414 SER B N 1
ATOM 6683 C CA . SER B 1 414 ? 16.734 3.863 -7.227 1 96.88 414 SER B CA 1
ATOM 6684 C C . SER B 1 414 ? 17.984 3.314 -7.93 1 96.88 414 SER B C 1
ATOM 6686 O O . SER B 1 414 ? 17.875 2.639 -8.953 1 96.88 414 SER B O 1
ATOM 6688 N N . THR B 1 415 ? 19.188 3.57 -7.441 1 95.88 415 THR B N 1
ATOM 6689 C CA . THR B 1 415 ? 20.422 3.129 -8.078 1 95.88 415 THR B CA 1
ATOM 6690 C C . THR B 1 415 ? 20.875 1.789 -7.508 1 95.88 415 THR B C 1
ATOM 6692 O O . THR B 1 415 ? 21.656 1.07 -8.141 1 95.88 415 THR B O 1
ATOM 6695 N N . GLY B 1 416 ? 20.469 1.463 -6.297 1 94.62 416 GLY B N 1
ATOM 6696 C CA . GLY B 1 416 ? 20.922 0.244 -5.645 1 94.62 416 GLY B CA 1
ATOM 6697 C C . GLY B 1 416 ? 22.328 0.349 -5.09 1 94.62 416 GLY B C 1
ATOM 6698 O O . GLY B 1 416 ? 23.078 -0.627 -5.102 1 94.62 416 GLY B O 1
ATOM 6699 N N . THR B 1 417 ? 22.719 1.535 -4.738 1 92.44 417 THR B N 1
ATOM 6700 C CA . THR B 1 417 ? 24.031 1.776 -4.176 1 92.44 417 THR B CA 1
ATOM 6701 C C . THR B 1 417 ? 23.953 2.74 -2.994 1 92.44 417 THR B C 1
ATOM 6703 O O . THR B 1 417 ? 23.25 3.746 -3.059 1 92.44 417 THR B O 1
ATOM 6706 N N . PHE B 1 418 ? 24.703 2.301 -1.967 1 90.25 418 PHE B N 1
ATOM 6707 C CA . PHE B 1 418 ? 24.719 3.176 -0.8 1 90.25 418 PHE B CA 1
ATOM 6708 C C . PHE B 1 418 ? 25.719 4.312 -0.993 1 90.25 418 PHE B C 1
ATOM 6710 O O . PHE B 1 418 ? 26.797 4.105 -1.543 1 90.25 418 PHE B O 1
ATOM 6717 N N . LEU B 1 419 ? 25.25 5.438 -0.693 1 85.31 419 LEU B N 1
ATOM 6718 C CA . LEU B 1 419 ? 26.094 6.625 -0.805 1 85.31 419 LEU B CA 1
ATOM 6719 C C . LEU B 1 419 ? 26.609 7.059 0.563 1 85.31 419 LEU B C 1
ATOM 6721 O O . LEU B 1 419 ? 25.922 6.863 1.576 1 85.31 419 LEU B O 1
#